Protein AF-A0AAD7UGQ1-F1 (afdb_monomer)

InterPro domains:
  IPR006800 Pellino family [PTHR12098] (245-719)
  IPR048334 Pellino, FHA domain [PF04710] (253-436)
  IPR048334 Pellino, FHA domain [PF04710] (485-557)
  IPR048335 Pellino, RING domain [PF20723] (580-719)

Structure (mmCIF, N/CA/C/O backbone):
data_AF-A0AAD7UGQ1-F1
#
_entry.id   AF-A0AAD7UGQ1-F1
#
loop_
_atom_site.group_PDB
_atom_site.id
_atom_site.type_symbol
_atom_site.label_atom_id
_atom_site.label_alt_id
_atom_site.label_comp_id
_atom_site.label_asym_id
_atom_site.label_entity_id
_atom_site.label_seq_id
_atom_site.pdbx_PDB_ins_code
_atom_site.Cartn_x
_atom_site.Cartn_y
_atom_site.Cartn_z
_atom_site.occupancy
_atom_site.B_iso_or_equiv
_atom_site.auth_seq_id
_atom_site.auth_comp_id
_atom_site.auth_asym_id
_atom_site.auth_atom_id
_atom_site.pdbx_PDB_model_num
ATOM 1 N N . MET A 1 1 ? 33.524 37.705 -40.315 1.00 31.62 1 MET A N 1
ATOM 2 C CA . MET A 1 1 ? 32.286 38.482 -40.544 1.00 31.62 1 MET A CA 1
ATOM 3 C C . MET A 1 1 ? 31.140 37.651 -39.980 1.00 31.62 1 MET A C 1
ATOM 5 O O . MET A 1 1 ? 30.907 36.580 -40.509 1.00 31.62 1 MET A O 1
ATOM 9 N N . LEU A 1 2 ? 30.506 37.946 -38.841 1.00 26.31 2 LEU A N 1
ATOM 10 C CA . LEU A 1 2 ? 30.422 39.183 -38.048 1.00 26.31 2 LEU A CA 1
ATOM 11 C C . LEU A 1 2 ? 29.867 40.400 -38.807 1.00 26.31 2 LEU A C 1
ATOM 13 O O . LEU A 1 2 ? 30.430 40.794 -39.820 1.00 26.31 2 LEU A O 1
ATOM 17 N N . GLN A 1 3 ? 28.822 40.997 -38.219 1.00 28.53 3 GLN A N 1
ATOM 18 C CA . GLN A 1 3 ? 28.125 42.238 -38.595 1.00 28.53 3 GLN A CA 1
ATOM 19 C C . GLN A 1 3 ? 27.443 42.290 -39.979 1.00 28.53 3 GLN A C 1
ATOM 21 O O . GLN A 1 3 ? 28.033 42.763 -40.946 1.00 28.53 3 GLN A O 1
ATOM 26 N N . ARG A 1 4 ? 26.135 41.976 -40.018 1.00 29.42 4 ARG A N 1
ATOM 27 C CA . ARG A 1 4 ? 25.025 42.931 -40.300 1.00 29.42 4 ARG A CA 1
ATOM 28 C C . ARG A 1 4 ? 23.744 42.196 -40.723 1.00 29.42 4 ARG A C 1
ATOM 30 O O . ARG A 1 4 ? 23.648 41.730 -41.848 1.00 29.42 4 ARG A O 1
ATOM 37 N N . LEU A 1 5 ? 22.726 42.218 -39.865 1.00 29.31 5 LEU A N 1
ATOM 38 C CA . LEU A 1 5 ? 21.318 42.158 -40.275 1.00 29.31 5 LEU A CA 1
ATOM 39 C C . LEU A 1 5 ? 20.501 42.913 -39.222 1.00 29.31 5 LEU A C 1
ATOM 41 O O . LEU A 1 5 ? 20.319 42.433 -38.107 1.00 29.31 5 LEU A O 1
ATOM 45 N N . ALA A 1 6 ? 20.108 44.147 -39.539 1.00 29.52 6 ALA A N 1
ATOM 46 C CA . ALA A 1 6 ? 19.382 45.011 -38.617 1.00 29.52 6 ALA A CA 1
ATOM 47 C C . ALA A 1 6 ? 18.528 46.044 -39.367 1.00 29.52 6 ALA A C 1
ATOM 49 O O . ALA A 1 6 ? 19.073 46.868 -40.097 1.00 29.52 6 ALA A O 1
ATOM 50 N N . ARG A 1 7 ? 17.230 46.050 -39.030 1.00 30.94 7 ARG A N 1
ATOM 51 C CA . ARG A 1 7 ? 16.209 47.092 -39.271 1.00 30.94 7 ARG A CA 1
ATOM 52 C C . ARG A 1 7 ? 15.702 47.308 -40.705 1.00 30.94 7 ARG A C 1
ATOM 54 O O . ARG A 1 7 ? 16.472 47.344 -41.657 1.00 30.94 7 ARG A O 1
ATOM 61 N N . ASN A 1 8 ? 14.396 47.618 -40.724 1.00 28.33 8 ASN A N 1
ATOM 62 C CA . ASN A 1 8 ? 13.500 48.121 -41.781 1.00 28.33 8 ASN A CA 1
ATOM 63 C C . ASN A 1 8 ? 12.583 47.021 -42.347 1.00 28.33 8 ASN A C 1
ATOM 65 O O . ASN A 1 8 ? 13.095 46.028 -42.843 1.00 28.33 8 ASN A O 1
ATOM 69 N N . LEU A 1 9 ? 11.244 47.096 -42.316 1.00 27.09 9 LEU A N 1
ATOM 70 C CA . LEU A 1 9 ? 10.223 48.084 -41.870 1.00 27.09 9 LEU A CA 1
ATOM 71 C C . LEU A 1 9 ? 8.993 47.262 -41.344 1.00 27.09 9 LEU A C 1
ATOM 73 O O . LEU A 1 9 ? 9.110 46.046 -41.256 1.00 27.09 9 LEU A O 1
ATOM 77 N N . THR A 1 10 ? 7.821 47.752 -40.910 1.00 29.91 10 THR A N 1
ATOM 78 C CA . THR A 1 10 ? 7.093 49.035 -41.066 1.00 29.91 10 THR A CA 1
ATOM 79 C C . THR A 1 10 ? 6.195 49.277 -39.829 1.00 29.91 10 THR A C 1
ATOM 81 O O . THR A 1 10 ? 6.130 48.433 -38.941 1.00 29.91 10 THR A O 1
ATOM 84 N N . SER A 1 11 ? 5.498 50.415 -39.750 1.00 28.53 11 SER A N 1
ATOM 85 C CA . SER A 1 11 ? 4.556 50.763 -38.668 1.00 28.53 11 SER A CA 1
ATOM 86 C C . SER A 1 11 ? 3.082 50.725 -39.112 1.00 28.53 11 SER A C 1
ATOM 88 O O . SER A 1 11 ? 2.820 50.706 -40.312 1.00 28.53 11 SER A O 1
ATOM 90 N N . ARG A 1 12 ? 2.161 50.861 -38.131 1.00 29.02 12 ARG A N 1
ATOM 91 C CA . ARG A 1 12 ? 0.685 51.038 -38.246 1.00 29.02 12 ARG A CA 1
ATOM 92 C C . ARG A 1 12 ? -0.116 49.757 -38.538 1.00 29.02 12 ARG A C 1
ATOM 94 O O . ARG A 1 12 ? 0.384 48.894 -39.241 1.00 29.02 12 ARG A O 1
ATOM 101 N N . HIS A 1 13 ? -1.390 49.629 -38.148 1.00 29.88 13 HIS A N 1
ATOM 102 C CA . HIS A 1 13 ? -2.176 50.022 -36.947 1.00 29.88 13 HIS A CA 1
ATOM 103 C C . HIS A 1 13 ? -3.575 49.356 -37.102 1.00 29.88 13 HIS A C 1
ATOM 105 O O . HIS A 1 13 ? -3.842 48.820 -38.175 1.00 29.88 13 HIS A O 1
ATOM 111 N N . SER A 1 14 ? -4.465 49.475 -36.102 1.00 29.89 14 SER A N 1
ATOM 112 C CA . SER A 1 14 ? -5.902 49.078 -36.102 1.00 29.89 14 SER A CA 1
ATOM 113 C C . SER A 1 14 ? -6.236 47.577 -36.264 1.00 29.89 14 SER A C 1
ATOM 115 O O . SER A 1 14 ? -5.576 46.882 -37.024 1.00 29.89 14 SER A O 1
ATOM 117 N N . ASP A 1 15 ? -7.261 47.011 -35.609 1.00 29.42 15 ASP A N 1
ATOM 118 C CA . ASP A 1 15 ? -8.051 47.456 -34.437 1.00 29.42 15 ASP A CA 1
ATOM 119 C C . ASP A 1 15 ? -8.771 46.252 -33.778 1.00 29.42 15 ASP A C 1
ATOM 121 O O . ASP A 1 15 ? -9.075 45.278 -34.462 1.00 29.42 15 ASP A O 1
ATOM 125 N N . GLY A 1 16 ? -9.103 46.361 -32.480 1.00 28.14 16 GLY A N 1
ATOM 126 C CA . GLY A 1 16 ? -10.019 45.456 -31.749 1.00 28.14 16 GLY A CA 1
ATOM 127 C C . GLY A 1 16 ? -9.474 44.059 -31.374 1.00 28.14 16 GLY A C 1
ATOM 128 O O . GLY A 1 16 ? -8.596 43.524 -32.037 1.00 28.14 16 GLY A O 1
ATOM 129 N N . GLU A 1 17 ? -9.910 43.392 -30.298 1.00 29.61 17 GLU A N 1
ATOM 130 C CA . GLU A 1 17 ? -10.748 43.798 -29.151 1.00 29.61 17 GLU A CA 1
ATOM 131 C C . GLU A 1 17 ? -10.260 43.110 -27.847 1.00 29.61 17 GLU A C 1
ATOM 133 O O . GLU A 1 17 ? -9.228 42.439 -27.826 1.00 29.61 17 GLU A O 1
ATOM 138 N N . ARG A 1 18 ? -10.938 43.350 -26.714 1.00 28.58 18 ARG A N 1
ATOM 139 C CA . ARG A 1 18 ? -10.451 43.023 -25.360 1.00 28.58 18 ARG A CA 1
ATOM 140 C C . ARG A 1 18 ? -10.797 41.606 -24.883 1.00 28.58 18 ARG A C 1
ATOM 142 O O . ARG A 1 18 ? -11.960 41.225 -24.872 1.00 28.58 18 ARG A O 1
ATOM 149 N N . ALA A 1 19 ? -9.822 40.952 -24.250 1.00 29.34 19 ALA A N 1
ATOM 150 C CA . ALA A 1 19 ? -10.039 40.014 -23.144 1.00 29.34 19 ALA A CA 1
ATOM 151 C C . ALA A 1 19 ? -9.026 40.327 -22.024 1.00 29.34 19 ALA A C 1
ATOM 153 O O . ALA A 1 19 ? -7.883 40.685 -22.307 1.00 29.34 19 ALA A O 1
ATOM 154 N N . SER A 1 20 ? -9.447 40.275 -20.757 1.00 31.73 20 SER A N 1
ATOM 155 C CA . SER A 1 20 ? -8.678 40.803 -19.616 1.00 31.73 20 SER A CA 1
ATOM 156 C C . SER A 1 20 ? -7.930 39.725 -18.831 1.00 31.73 20 SER A C 1
ATOM 158 O O . SER A 1 20 ? -8.535 38.745 -18.402 1.00 31.73 20 SER A O 1
ATOM 160 N N . SER A 1 21 ? -6.641 39.953 -18.571 1.00 28.77 21 SER A N 1
ATOM 161 C CA . SER A 1 21 ? -5.791 39.115 -17.720 1.00 28.77 21 SER A CA 1
ATOM 162 C C . SER A 1 21 ? -5.555 39.730 -16.337 1.00 28.77 21 SER A C 1
ATOM 164 O O . SER A 1 21 ? -5.293 40.929 -16.213 1.00 28.77 21 SER A O 1
ATOM 166 N N . GLU A 1 22 ? -5.560 38.890 -15.301 1.00 30.06 22 GLU A N 1
ATOM 167 C CA . GLU A 1 22 ? -4.935 39.205 -14.011 1.00 30.06 22 GLU A CA 1
ATOM 168 C C . GLU A 1 22 ? -3.583 38.492 -13.856 1.00 30.06 22 GLU A C 1
ATOM 170 O O . GLU A 1 22 ? -3.168 37.704 -14.708 1.00 30.06 22 GLU A O 1
ATOM 175 N N . ARG A 1 23 ? -2.820 38.888 -12.832 1.00 29.62 23 ARG A N 1
ATOM 176 C CA . ARG A 1 23 ? -1.352 38.824 -12.838 1.00 29.62 23 ARG A CA 1
ATOM 177 C C . ARG A 1 23 ? -0.806 37.830 -11.819 1.00 29.62 23 ARG A C 1
ATOM 179 O O . ARG A 1 23 ? -1.291 37.762 -10.696 1.00 29.62 23 ARG A O 1
ATOM 186 N N . VAL A 1 24 ? 0.306 37.190 -12.172 1.00 29.14 24 VAL A N 1
ATOM 187 C CA . VAL A 1 24 ? 1.270 36.637 -11.208 1.00 29.14 24 VAL A CA 1
ATOM 188 C C . VAL A 1 24 ? 2.464 37.594 -11.144 1.00 29.14 24 VAL A C 1
ATOM 190 O O . VAL A 1 24 ? 2.830 38.185 -12.161 1.00 29.14 24 VAL A O 1
ATOM 193 N N . ALA A 1 25 ? 3.047 37.779 -9.960 1.00 27.84 25 ALA A N 1
ATOM 194 C CA . ALA A 1 25 ? 4.186 38.666 -9.736 1.00 27.84 25 ALA A CA 1
ATOM 195 C C . ALA A 1 25 ? 5.275 37.963 -8.912 1.00 27.84 25 ALA A C 1
ATOM 197 O O . ALA A 1 25 ? 4.972 37.310 -7.915 1.00 27.84 25 ALA A O 1
ATOM 198 N N . GLU A 1 26 ? 6.536 38.140 -9.309 1.00 30.84 26 GLU A N 1
ATOM 199 C CA . GLU A 1 26 ? 7.714 37.670 -8.570 1.00 30.84 26 GLU A CA 1
ATOM 200 C C . GLU A 1 26 ? 8.382 38.836 -7.813 1.00 30.84 26 GLU A C 1
ATOM 202 O O . GLU A 1 26 ? 8.527 39.924 -8.383 1.00 30.84 26 GLU A O 1
ATOM 207 N N . PRO A 1 27 ? 8.817 38.651 -6.552 1.00 37.81 27 PRO A N 1
ATOM 208 C CA . PRO A 1 27 ? 9.526 39.682 -5.803 1.00 37.81 27 PRO A CA 1
ATOM 209 C C . PRO A 1 27 ? 11.053 39.625 -5.999 1.00 37.81 27 PRO A C 1
ATOM 211 O O . PRO A 1 27 ? 11.722 38.647 -5.678 1.00 37.81 27 PRO A O 1
ATOM 214 N N . SER A 1 28 ? 11.581 40.754 -6.471 1.00 28.89 28 SER A N 1
ATOM 215 C CA . SER A 1 28 ? 12.994 41.147 -6.557 1.00 28.89 28 SER A CA 1
ATOM 216 C C . SER A 1 28 ? 13.907 40.668 -5.415 1.00 28.89 28 SER A C 1
ATOM 218 O O . SER A 1 28 ? 13.567 40.778 -4.238 1.00 28.89 28 SER A O 1
ATOM 220 N N . ALA A 1 29 ? 15.154 40.325 -5.758 1.00 31.05 29 ALA A N 1
ATOM 221 C CA . ALA A 1 29 ? 16.265 40.330 -4.804 1.00 31.05 29 ALA A CA 1
ATOM 222 C C . ALA A 1 29 ? 16.570 41.761 -4.303 1.00 31.05 29 ALA A C 1
ATOM 224 O O . ALA A 1 29 ? 16.281 42.742 -4.995 1.00 31.05 29 ALA A O 1
ATOM 225 N N . ALA A 1 30 ? 17.195 41.883 -3.128 1.00 30.80 30 ALA A N 1
ATOM 226 C CA . ALA A 1 30 ? 17.599 43.159 -2.532 1.00 30.80 30 ALA A CA 1
ATOM 227 C C . ALA A 1 30 ? 19.077 43.141 -2.101 1.00 30.80 30 ALA A C 1
ATOM 229 O O . ALA A 1 30 ? 19.616 42.107 -1.710 1.00 30.80 30 ALA A O 1
ATOM 230 N N . GLN A 1 31 ? 19.734 44.298 -2.189 1.00 28.89 31 GLN A N 1
ATOM 231 C CA . GLN A 1 31 ? 21.149 44.487 -1.851 1.00 28.89 31 GLN A CA 1
ATOM 232 C C . GLN A 1 31 ? 21.330 44.800 -0.356 1.00 28.89 31 GLN A C 1
ATOM 234 O O . GLN A 1 31 ? 20.479 45.453 0.246 1.00 28.89 31 GLN A O 1
ATOM 239 N N . ALA A 1 32 ? 22.472 44.417 0.224 1.00 30.06 32 ALA A N 1
ATOM 240 C CA . ALA A 1 32 ? 22.873 44.799 1.581 1.00 30.06 32 ALA A CA 1
ATOM 241 C C . ALA A 1 32 ? 24.243 45.505 1.572 1.00 30.06 32 ALA A C 1
ATOM 243 O O . ALA A 1 32 ? 25.144 45.128 0.824 1.00 30.06 32 ALA A O 1
ATOM 244 N N . SER A 1 33 ? 24.381 46.554 2.389 1.00 28.69 33 SER A N 1
ATOM 245 C CA . SER A 1 33 ? 25.529 47.472 2.376 1.00 28.69 33 SER A CA 1
ATOM 246 C C . SER A 1 33 ? 26.682 47.020 3.274 1.00 28.69 33 SER A C 1
ATOM 248 O O . SER A 1 33 ? 26.480 46.491 4.364 1.00 28.69 33 SER A O 1
ATOM 250 N N . SER A 1 34 ? 27.905 47.358 2.869 1.00 29.86 34 SER A N 1
ATOM 251 C CA . SER A 1 34 ? 29.115 47.233 3.683 1.00 29.86 34 SER A CA 1
ATOM 252 C C . SER A 1 34 ? 29.111 48.135 4.925 1.00 29.86 34 SER A C 1
ATOM 254 O O . SER A 1 34 ? 28.834 49.331 4.815 1.00 29.86 34 SER A O 1
ATOM 256 N N . ARG A 1 35 ? 29.593 47.600 6.050 1.00 30.64 35 ARG A N 1
ATOM 257 C CA . ARG A 1 35 ? 30.444 48.284 7.043 1.00 30.64 35 ARG A CA 1
ATOM 258 C C . ARG A 1 35 ? 31.410 47.242 7.611 1.00 30.64 35 ARG A C 1
ATOM 260 O O . ARG A 1 35 ? 31.021 46.092 7.774 1.00 30.64 35 ARG A O 1
ATOM 267 N N . GLY A 1 36 ? 32.658 47.626 7.862 1.00 25.86 36 GLY A N 1
ATOM 268 C CA . GLY A 1 36 ? 33.699 46.709 8.332 1.00 25.86 36 GLY A CA 1
ATOM 269 C C . GLY A 1 36 ? 34.427 47.238 9.561 1.00 25.86 36 GLY A C 1
ATOM 270 O O . GLY A 1 36 ? 34.498 48.450 9.765 1.00 25.86 36 GLY A O 1
ATOM 271 N N . THR A 1 37 ? 35.006 46.317 10.329 1.00 27.78 37 THR A N 1
ATOM 272 C CA . THR A 1 37 ? 35.920 46.605 11.441 1.00 27.78 37 THR A CA 1
ATOM 273 C C . THR A 1 37 ? 37.096 45.634 11.355 1.00 27.78 37 THR A C 1
ATOM 275 O O . THR A 1 37 ? 36.908 44.456 11.056 1.00 27.78 37 THR A O 1
ATOM 278 N N . THR A 1 38 ? 38.315 46.126 11.564 1.00 26.55 38 THR A N 1
ATOM 279 C CA . THR A 1 38 ? 39.552 45.409 11.214 1.00 26.55 38 THR A CA 1
ATOM 280 C C . THR A 1 38 ? 40.205 44.752 12.427 1.00 26.55 38 THR A C 1
ATOM 282 O O . THR A 1 38 ? 40.468 45.433 13.416 1.00 26.55 38 THR A O 1
ATOM 285 N N . THR A 1 39 ? 40.605 43.481 12.329 1.00 27.47 39 THR A N 1
ATOM 286 C CA . THR A 1 39 ? 41.704 42.932 13.150 1.00 27.47 39 THR A CA 1
ATOM 287 C C . THR A 1 39 ? 42.435 41.815 12.392 1.00 27.47 39 THR A C 1
ATOM 289 O O . THR A 1 39 ? 41.815 40.909 11.845 1.00 27.47 39 THR A O 1
ATOM 292 N N . THR A 1 40 ? 43.762 41.913 12.317 1.00 26.33 40 THR A N 1
ATOM 293 C CA . THR A 1 40 ? 44.701 40.891 11.806 1.00 26.33 40 THR A CA 1
ATOM 294 C C . THR A 1 40 ? 45.097 39.937 12.963 1.00 26.33 40 THR A C 1
ATOM 296 O O . THR A 1 40 ? 44.815 40.249 14.111 1.00 26.33 40 THR A O 1
ATOM 299 N N . LEU A 1 41 ? 45.687 38.742 12.807 1.00 25.22 41 LEU A N 1
ATOM 300 C CA . LEU A 1 41 ? 46.826 38.323 11.979 1.00 25.22 41 LEU A CA 1
ATOM 301 C C . LEU A 1 41 ? 46.797 36.807 11.630 1.00 25.22 41 LEU A C 1
ATOM 303 O O . LEU A 1 41 ? 46.439 35.980 12.454 1.00 25.22 41 LEU A O 1
ATOM 307 N N . THR A 1 42 ? 47.252 36.482 10.409 1.00 27.11 42 THR A N 1
ATOM 308 C CA . THR A 1 42 ? 48.284 35.483 9.984 1.00 27.11 42 THR A CA 1
ATOM 309 C C . THR A 1 42 ? 48.739 34.344 10.946 1.00 27.11 42 THR A C 1
ATOM 311 O O . THR A 1 42 ? 48.867 34.593 12.134 1.00 27.11 42 THR A O 1
ATOM 314 N N . ARG A 1 43 ? 49.222 33.151 10.522 1.00 28.12 43 ARG A N 1
ATOM 315 C CA . ARG A 1 43 ? 49.717 32.661 9.200 1.00 28.12 43 ARG A CA 1
ATOM 316 C C . ARG A 1 43 ? 49.991 31.128 9.206 1.00 28.12 43 ARG A C 1
ATOM 318 O O . ARG A 1 43 ? 50.511 30.662 10.207 1.00 28.12 43 ARG A O 1
ATOM 325 N N . ARG A 1 44 ? 49.907 30.464 8.028 1.00 26.92 44 ARG A N 1
ATOM 326 C CA . ARG A 1 44 ? 50.571 29.174 7.627 1.00 26.92 44 ARG A CA 1
ATOM 327 C C . ARG A 1 44 ? 50.253 27.901 8.462 1.00 26.92 44 ARG A C 1
ATOM 329 O O . ARG A 1 44 ? 49.858 27.996 9.607 1.00 26.92 44 ARG A O 1
ATOM 336 N N . GLY A 1 45 ? 50.421 26.678 7.940 1.00 26.25 45 GLY A N 1
ATOM 337 C CA . GLY A 1 45 ? 50.691 26.257 6.552 1.00 26.25 45 GLY A CA 1
ATOM 338 C C . GLY A 1 45 ? 51.484 24.938 6.426 1.00 26.25 45 GLY A C 1
ATOM 339 O O . GLY A 1 45 ? 52.324 24.655 7.267 1.00 26.25 45 GLY A O 1
ATOM 340 N N . GLU A 1 46 ? 51.255 24.213 5.322 1.00 28.70 46 GLU A N 1
ATOM 341 C CA . GLU A 1 46 ? 52.113 23.150 4.740 1.00 28.70 46 GLU A CA 1
ATOM 342 C C . GLU A 1 46 ? 52.162 21.751 5.408 1.00 28.70 46 GLU A C 1
ATOM 344 O O . GLU A 1 46 ? 53.069 21.390 6.148 1.00 28.70 46 GLU A O 1
ATOM 349 N N . SER A 1 47 ? 51.202 20.915 4.996 1.00 29.92 47 SER A N 1
ATOM 350 C CA . SER A 1 47 ? 51.406 19.619 4.314 1.00 29.92 47 SER A CA 1
ATOM 351 C C . SER A 1 47 ? 52.612 18.717 4.646 1.00 29.92 47 SER A C 1
ATOM 353 O O . SER A 1 47 ? 53.757 19.050 4.341 1.00 29.92 47 SER A O 1
ATOM 355 N N . LYS A 1 48 ? 52.329 17.437 4.945 1.00 28.67 48 LYS A N 1
ATOM 356 C CA . LYS A 1 48 ? 53.129 16.302 4.433 1.00 28.67 48 LYS A CA 1
ATOM 357 C C . LYS A 1 48 ? 52.306 15.018 4.301 1.00 28.67 48 LYS A C 1
ATOM 359 O O . LYS A 1 48 ? 51.455 14.728 5.130 1.00 28.67 48 LYS A O 1
ATOM 364 N N . SER A 1 49 ? 52.557 14.267 3.230 1.00 29.17 49 SER A N 1
ATOM 365 C CA . SER A 1 49 ? 51.947 12.956 2.968 1.00 29.17 49 SER A CA 1
ATOM 366 C C . SER A 1 49 ? 52.837 11.829 3.481 1.00 29.17 49 SER A C 1
ATOM 368 O O . SER A 1 49 ? 54.055 11.923 3.336 1.00 29.17 49 SER A O 1
ATOM 370 N N . GLN A 1 50 ? 52.246 10.705 3.890 1.00 26.66 50 GLN A N 1
ATOM 371 C CA . GLN A 1 50 ? 52.850 9.403 3.601 1.00 26.66 50 GLN A CA 1
ATOM 372 C C . GLN A 1 50 ? 51.794 8.299 3.464 1.00 26.66 50 GLN A C 1
ATOM 374 O O . GLN A 1 50 ? 50.683 8.408 3.974 1.00 26.66 50 GLN A O 1
ATOM 379 N N . ARG A 1 51 ? 52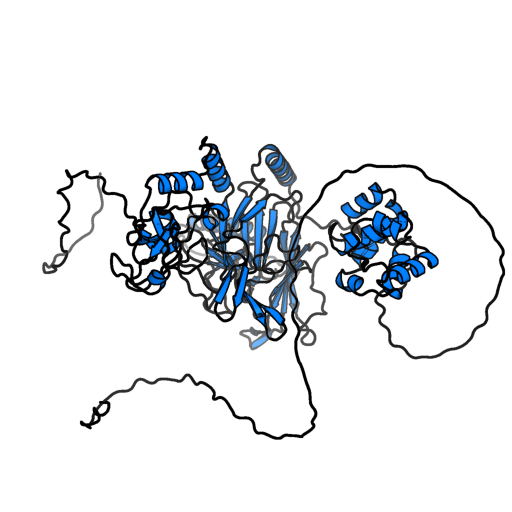.140 7.268 2.689 1.00 27.38 51 ARG A N 1
ATOM 380 C CA . ARG A 1 51 ? 51.275 6.163 2.259 1.00 27.38 51 ARG A CA 1
ATOM 381 C C . ARG A 1 51 ? 52.121 4.894 2.299 1.00 27.38 51 ARG A C 1
ATOM 383 O O . ARG A 1 51 ? 53.127 4.836 1.598 1.00 27.38 51 ARG A O 1
ATOM 390 N N . VAL A 1 52 ? 51.728 3.908 3.100 1.00 25.53 52 VAL A N 1
ATOM 391 C CA . VAL A 1 52 ? 52.373 2.584 3.188 1.00 25.53 52 VAL A CA 1
ATOM 392 C C . VAL A 1 52 ? 51.289 1.509 3.050 1.00 25.53 52 VAL A C 1
ATOM 394 O O . VAL A 1 52 ? 50.111 1.790 3.268 1.00 25.53 52 VAL A O 1
ATOM 397 N N . VAL A 1 53 ? 51.660 0.335 2.535 1.00 25.64 53 VAL A N 1
ATOM 398 C CA . VAL A 1 53 ? 50.762 -0.574 1.809 1.00 25.64 53 VAL A CA 1
ATOM 399 C C . VAL A 1 53 ? 51.125 -2.036 2.101 1.00 25.64 53 VAL A C 1
ATOM 401 O O . VAL A 1 53 ? 52.223 -2.446 1.740 1.00 25.64 53 VAL A O 1
ATOM 404 N N . LEU A 1 54 ? 50.160 -2.810 2.633 1.00 26.55 54 LEU A N 1
ATOM 405 C CA . LEU A 1 54 ? 50.165 -4.288 2.776 1.00 26.55 54 LEU A CA 1
ATOM 406 C C . LEU A 1 54 ? 51.290 -4.837 3.716 1.00 26.55 54 LEU A C 1
ATOM 408 O O . LEU A 1 54 ? 52.153 -4.081 4.139 1.00 26.55 54 LEU A O 1
ATOM 412 N N . SER A 1 55 ? 51.316 -6.098 4.181 1.00 26.11 55 SER A N 1
ATOM 413 C CA . SER A 1 55 ? 50.668 -7.334 3.699 1.00 26.11 55 SER A CA 1
ATOM 414 C C . SER A 1 55 ? 50.580 -8.471 4.751 1.00 26.11 55 SER A C 1
ATOM 416 O O . SER A 1 55 ? 51.565 -8.727 5.430 1.00 26.11 55 SER A O 1
ATOM 418 N N . SER A 1 56 ? 49.470 -9.230 4.735 1.00 27.77 56 SER A N 1
ATOM 419 C CA . SER A 1 56 ? 49.338 -10.707 4.911 1.00 27.77 56 SER A CA 1
ATOM 420 C C . SER A 1 56 ? 49.999 -11.528 6.054 1.00 27.77 56 SER A C 1
ATOM 422 O O . SER A 1 56 ? 51.171 -11.375 6.369 1.00 27.77 56 SER A O 1
ATOM 424 N N . SER A 1 57 ? 49.287 -12.611 6.427 1.00 28.84 57 SER A N 1
ATOM 425 C CA . SER A 1 57 ? 49.683 -13.810 7.219 1.00 28.84 57 SER A CA 1
ATOM 426 C C . SER A 1 57 ? 49.786 -13.661 8.755 1.00 28.84 57 SER A C 1
ATOM 428 O O . SER A 1 57 ? 50.193 -12.617 9.242 1.00 28.84 57 SER A O 1
ATOM 430 N N . GLY A 1 58 ? 49.417 -14.667 9.569 1.00 25.11 58 GLY A N 1
ATOM 431 C CA . GLY A 1 58 ? 48.636 -15.879 9.249 1.00 25.11 58 GLY A CA 1
ATOM 432 C C . GLY A 1 58 ? 48.672 -16.994 10.318 1.00 25.11 58 GLY A C 1
ATOM 433 O O . GLY A 1 58 ? 49.735 -17.281 10.842 1.00 25.11 58 GLY A O 1
ATOM 434 N N . VAL A 1 59 ? 47.522 -17.665 10.527 1.00 26.02 59 VAL A N 1
ATOM 435 C CA . VAL A 1 59 ? 47.320 -19.018 11.124 1.00 26.02 59 VAL A CA 1
ATOM 436 C C . VAL A 1 59 ? 47.824 -19.283 12.566 1.00 26.02 59 VAL A C 1
ATOM 438 O O . VAL A 1 59 ? 49.027 -19.337 12.774 1.00 26.02 59 VAL A O 1
ATOM 441 N N . ALA A 1 60 ? 46.915 -19.618 13.511 1.00 25.56 60 ALA A N 1
ATOM 442 C CA . ALA A 1 60 ? 46.925 -20.885 14.301 1.00 25.56 60 ALA A CA 1
ATOM 443 C C . ALA A 1 60 ? 45.994 -20.919 15.557 1.00 25.56 60 ALA A C 1
ATOM 445 O O . ALA A 1 60 ? 46.092 -20.082 16.443 1.00 25.56 60 ALA A O 1
ATOM 446 N N . SER A 1 61 ? 45.142 -21.956 15.621 1.00 26.64 61 SER A N 1
ATOM 447 C CA . SER A 1 61 ? 44.707 -22.780 16.787 1.00 26.64 61 SER A CA 1
ATOM 448 C C . SER A 1 61 ? 44.432 -22.221 18.215 1.00 26.64 61 SER A C 1
ATOM 450 O O . SER A 1 61 ? 45.335 -21.777 18.917 1.00 26.64 61 SER A O 1
ATOM 452 N N . ARG A 1 62 ? 43.209 -22.518 18.707 1.00 30.27 62 ARG A N 1
ATOM 453 C CA . ARG A 1 62 ? 42.808 -22.854 20.113 1.00 30.27 62 ARG A CA 1
ATOM 454 C C . ARG A 1 62 ? 43.657 -24.033 20.688 1.00 30.27 62 ARG A C 1
ATOM 456 O O . ARG A 1 62 ? 44.208 -24.748 19.848 1.00 30.27 62 ARG A O 1
ATOM 463 N N . PRO A 1 63 ? 43.751 -24.327 22.020 1.00 39.09 63 PRO A N 1
ATOM 464 C CA . PRO A 1 63 ? 42.606 -24.499 22.939 1.00 39.09 63 PRO A CA 1
ATOM 465 C C . PRO A 1 63 ? 42.838 -24.111 24.432 1.00 39.09 63 PRO A C 1
ATOM 467 O O . PRO A 1 63 ? 43.468 -23.102 24.720 1.00 39.09 63 PRO A O 1
ATOM 470 N N . GLU A 1 64 ? 42.203 -24.843 25.359 1.00 27.77 64 GLU A N 1
ATOM 471 C CA . GLU A 1 64 ? 41.603 -24.372 26.621 1.00 27.77 64 GLU A CA 1
ATOM 472 C C . GLU A 1 64 ? 42.369 -24.717 27.923 1.00 27.77 64 GLU A C 1
ATOM 474 O O . GLU A 1 64 ? 43.193 -25.624 27.951 1.00 27.77 64 GLU A O 1
ATOM 479 N N . ALA A 1 65 ? 41.935 -24.057 29.012 1.00 25.91 65 ALA A N 1
ATOM 480 C CA . ALA A 1 65 ? 41.854 -24.524 30.412 1.00 25.91 65 ALA A CA 1
ATOM 481 C C . ALA A 1 65 ? 43.123 -24.813 31.256 1.00 25.91 65 ALA A C 1
ATOM 483 O O . ALA A 1 65 ? 43.898 -25.713 30.953 1.00 25.91 65 ALA A O 1
ATOM 484 N N . ALA A 1 66 ? 43.189 -24.187 32.450 1.00 24.77 66 ALA A N 1
ATOM 485 C CA . ALA A 1 66 ? 43.422 -24.868 33.743 1.00 24.77 66 ALA A CA 1
ATOM 486 C C . ALA A 1 66 ? 43.178 -23.956 34.981 1.00 24.77 66 ALA A C 1
ATOM 488 O O . ALA A 1 66 ? 43.200 -22.735 34.880 1.00 24.77 66 ALA A O 1
ATOM 489 N N . ALA A 1 67 ? 42.964 -24.604 36.138 1.00 24.64 67 ALA A N 1
ATOM 490 C CA . ALA A 1 67 ? 42.824 -24.113 37.527 1.00 24.64 67 ALA A CA 1
ATOM 491 C C . ALA A 1 67 ? 43.660 -22.864 37.932 1.00 24.64 67 ALA A C 1
ATOM 493 O O . ALA A 1 67 ? 44.788 -22.711 37.480 1.00 24.64 67 ALA A O 1
ATOM 494 N N . ALA A 1 68 ? 43.199 -21.921 38.770 1.00 26.27 68 ALA A N 1
ATOM 495 C CA . ALA A 1 68 ? 42.507 -21.976 40.081 1.00 26.27 68 ALA A CA 1
ATOM 496 C C . ALA A 1 68 ? 43.427 -22.188 41.318 1.00 26.27 68 ALA A C 1
ATOM 498 O O . ALA A 1 68 ? 43.720 -23.317 41.704 1.00 26.27 68 ALA A O 1
ATOM 499 N N . ALA A 1 69 ? 43.824 -21.072 41.955 1.00 24.31 69 ALA A N 1
ATOM 500 C CA . ALA A 1 69 ? 44.396 -20.892 43.308 1.00 24.31 69 ALA A CA 1
ATOM 501 C C . ALA A 1 69 ? 44.506 -19.359 43.570 1.00 24.31 69 ALA A C 1
ATOM 503 O O . ALA A 1 69 ? 44.604 -18.617 42.599 1.00 24.31 69 ALA A O 1
ATOM 504 N N . ALA A 1 70 ? 44.506 -18.775 44.777 1.00 26.39 70 ALA A N 1
ATOM 505 C CA . ALA A 1 70 ? 44.381 -19.268 46.158 1.00 26.39 70 ALA A CA 1
ATOM 506 C C . ALA A 1 70 ? 43.551 -18.259 47.011 1.00 26.39 70 ALA A C 1
ATOM 508 O O . ALA A 1 70 ? 43.021 -17.294 46.470 1.00 26.39 70 ALA A O 1
ATOM 509 N N . ALA A 1 71 ? 43.423 -18.470 48.329 1.00 25.20 71 ALA A N 1
ATOM 510 C CA . ALA A 1 71 ? 42.560 -17.681 49.233 1.00 25.20 71 ALA A CA 1
ATOM 511 C C . ALA A 1 71 ? 43.313 -17.064 50.440 1.00 25.20 71 ALA A C 1
ATOM 513 O O . ALA A 1 71 ? 44.481 -17.395 50.648 1.00 25.20 71 ALA A O 1
ATOM 514 N N . LYS A 1 72 ? 42.574 -16.311 51.290 1.00 25.83 72 LYS A N 1
ATOM 515 C CA . LYS A 1 72 ? 42.973 -15.585 52.537 1.00 25.83 72 LYS A CA 1
ATOM 516 C C . LYS A 1 72 ? 43.547 -14.177 52.286 1.00 25.83 72 LYS A C 1
ATOM 518 O O . LYS A 1 72 ? 44.002 -13.913 51.182 1.00 25.83 72 LYS A O 1
ATOM 523 N N . GLU A 1 73 ? 43.505 -13.214 53.216 1.00 26.19 73 GLU A N 1
ATOM 524 C CA . GLU A 1 73 ? 43.150 -13.163 54.663 1.00 26.19 73 GLU A CA 1
ATOM 525 C C . GLU A 1 73 ? 42.227 -11.922 54.893 1.00 26.19 73 GLU A C 1
ATOM 527 O O . GLU A 1 73 ? 42.386 -10.927 54.198 1.00 26.19 73 GLU A O 1
ATOM 532 N N . ALA A 1 74 ? 41.091 -11.974 55.608 1.00 26.28 74 ALA A N 1
ATOM 533 C CA . ALA A 1 74 ? 40.863 -11.970 57.070 1.00 26.28 74 ALA A CA 1
ATOM 534 C C . ALA A 1 74 ? 40.837 -10.574 57.766 1.00 26.28 74 ALA A C 1
ATOM 536 O O . ALA A 1 74 ? 41.827 -9.861 57.713 1.00 26.28 74 ALA A O 1
ATOM 537 N N . THR A 1 75 ? 39.734 -10.294 58.500 1.00 28.12 75 THR A N 1
ATOM 538 C CA . THR A 1 75 ? 39.596 -9.527 59.788 1.00 28.12 75 THR A CA 1
ATOM 539 C C . THR A 1 75 ? 40.173 -8.097 59.937 1.00 28.12 75 THR A C 1
ATOM 541 O O . THR A 1 75 ? 41.302 -7.854 59.542 1.00 28.12 75 THR A O 1
ATOM 544 N N . SER A 1 76 ? 39.540 -7.115 60.609 1.00 26.02 76 SER A N 1
ATOM 545 C CA . SER A 1 76 ? 38.263 -6.983 61.377 1.00 26.02 76 SER A CA 1
ATOM 546 C C . SER A 1 76 ? 37.950 -5.446 61.563 1.00 26.02 76 SER A C 1
ATOM 548 O O . SER A 1 76 ? 38.470 -4.674 60.765 1.00 26.02 76 SER A O 1
ATOM 550 N N . GLU A 1 77 ? 37.132 -4.838 62.455 1.00 27.03 77 GLU A N 1
ATOM 551 C CA . GLU A 1 77 ? 36.436 -5.260 63.694 1.00 27.03 77 GLU A CA 1
ATOM 552 C C . GLU A 1 77 ? 35.213 -4.370 64.118 1.00 27.03 77 GLU A C 1
ATOM 554 O O . GLU A 1 77 ? 34.179 -4.386 63.458 1.00 27.03 77 GLU A O 1
ATOM 559 N N . ALA A 1 78 ? 35.290 -3.662 65.259 1.00 25.27 78 ALA A N 1
ATOM 560 C CA . ALA A 1 78 ? 34.260 -2.882 65.980 1.00 25.27 78 ALA A CA 1
ATOM 561 C C . ALA A 1 78 ? 34.128 -1.410 65.490 1.00 25.27 78 ALA A C 1
ATOM 563 O O . ALA A 1 78 ? 35.098 -0.883 64.957 1.00 25.27 78 ALA A O 1
ATOM 564 N N . ARG A 1 79 ? 33.014 -0.644 65.581 1.00 24.12 79 ARG A N 1
ATOM 565 C CA . ARG A 1 79 ? 31.795 -0.548 66.450 1.00 24.12 79 ARG A CA 1
ATOM 566 C C . ARG A 1 79 ? 31.850 0.574 67.522 1.00 24.12 79 ARG A C 1
ATOM 568 O O . ARG A 1 79 ? 32.400 0.356 68.595 1.00 24.12 79 ARG A O 1
ATOM 575 N N . ALA A 1 80 ? 31.149 1.690 67.262 1.00 24.83 80 ALA A N 1
ATOM 576 C CA . ALA A 1 80 ? 30.532 2.680 68.187 1.00 24.83 80 ALA A CA 1
ATOM 577 C C . ALA A 1 80 ? 29.646 3.623 67.317 1.00 24.83 80 ALA A C 1
ATOM 579 O O . ALA A 1 80 ? 30.008 3.853 66.168 1.00 24.83 80 ALA A O 1
ATOM 580 N N . GLU A 1 81 ? 28.413 4.048 67.635 1.00 25.53 81 GLU A N 1
ATOM 581 C CA . GLU A 1 81 ? 27.888 4.824 68.787 1.00 25.53 81 GLU A CA 1
ATOM 582 C C . GLU A 1 81 ? 28.464 6.262 68.893 1.00 25.53 81 GLU A C 1
ATOM 584 O O . GLU A 1 81 ? 29.678 6.415 68.902 1.00 25.53 81 GLU A O 1
ATOM 589 N N . ALA A 1 82 ? 27.692 7.359 69.029 1.00 24.73 82 ALA A N 1
ATOM 590 C CA . ALA A 1 82 ? 26.238 7.595 68.896 1.00 24.73 82 ALA A CA 1
ATOM 591 C C . ALA A 1 82 ? 25.906 9.124 68.889 1.00 24.73 82 ALA A C 1
ATOM 593 O O . ALA A 1 82 ? 26.780 9.938 69.177 1.00 24.73 82 ALA A O 1
ATOM 594 N N . LYS A 1 83 ? 24.607 9.453 68.733 1.00 25.42 83 LYS A N 1
ATOM 595 C CA . LYS A 1 83 ? 23.874 10.686 69.143 1.00 25.42 83 LYS A CA 1
ATOM 596 C C . LYS A 1 83 ? 23.722 11.905 68.214 1.00 25.42 83 LYS A C 1
ATOM 598 O O . LYS A 1 83 ? 24.510 12.185 67.321 1.00 25.42 83 LYS A O 1
ATOM 603 N N . GLU A 1 84 ? 22.602 12.578 68.493 1.00 27.72 84 GLU A N 1
ATOM 604 C CA . GLU A 1 84 ? 21.974 13.728 67.839 1.00 27.72 84 GLU A CA 1
ATOM 605 C C . GLU A 1 84 ? 22.593 15.074 68.247 1.00 27.72 84 GLU A C 1
ATOM 607 O O . GLU A 1 84 ? 23.017 15.239 69.389 1.00 27.72 84 GLU A O 1
ATOM 612 N N . GLU A 1 85 ? 22.449 16.078 67.380 1.00 25.41 85 GLU A N 1
ATOM 613 C CA . GLU A 1 85 ? 22.020 17.428 67.775 1.00 25.41 85 GLU A CA 1
ATOM 614 C C . GLU A 1 85 ? 21.361 18.124 66.564 1.00 25.41 85 GLU A C 1
ATOM 616 O O . GLU A 1 85 ? 21.567 17.702 65.423 1.00 25.41 85 GLU A O 1
ATOM 621 N N . GLY A 1 86 ? 20.551 19.172 66.767 1.00 23.53 86 GLY A N 1
ATOM 622 C CA . GLY A 1 86 ? 19.971 19.915 65.639 1.00 23.53 86 GLY A CA 1
ATOM 623 C C . GLY A 1 86 ? 19.033 21.068 66.007 1.00 23.53 86 GLY A C 1
ATOM 624 O O . GLY A 1 86 ? 18.357 21.031 67.032 1.00 23.53 86 GLY A O 1
ATOM 625 N N . CYS A 1 87 ? 18.969 22.087 65.139 1.00 22.17 87 CYS A N 1
ATOM 626 C CA . CYS A 1 87 ? 17.920 23.115 65.103 1.00 22.17 87 CYS A CA 1
ATOM 627 C C . CYS A 1 87 ? 17.944 23.899 63.764 1.00 22.17 87 CYS A C 1
ATOM 629 O O . CYS A 1 87 ? 18.991 23.966 63.135 1.00 22.17 87 CYS A O 1
ATOM 631 N N . SER A 1 88 ? 16.798 24.486 63.374 1.00 24.92 88 SER A N 1
ATOM 632 C CA . SER A 1 88 ? 16.554 25.646 62.464 1.00 24.92 88 SER A CA 1
ATOM 633 C C . SER A 1 88 ? 17.541 26.013 61.320 1.00 24.92 88 SER A C 1
ATOM 635 O O . SER A 1 88 ? 18.727 26.191 61.557 1.00 24.92 88 SER A O 1
ATOM 637 N N . GLY A 1 89 ? 17.113 26.383 60.101 1.00 23.59 89 GLY A N 1
ATOM 638 C CA . GLY A 1 89 ? 15.757 26.530 59.544 1.00 23.59 89 GLY A CA 1
ATOM 639 C C . GLY A 1 89 ? 15.655 27.600 58.427 1.00 23.59 89 GLY A C 1
ATOM 640 O O . GLY A 1 89 ? 16.551 28.420 58.275 1.00 23.59 89 GLY A O 1
ATOM 641 N N . LEU A 1 90 ? 14.507 27.619 57.725 1.00 25.52 90 LEU A N 1
ATOM 642 C CA . LEU A 1 90 ? 14.003 28.633 56.763 1.00 25.52 90 LEU A CA 1
ATOM 643 C C . LEU A 1 90 ? 14.614 28.732 55.338 1.00 25.52 90 LEU A C 1
ATOM 645 O O . LEU A 1 90 ? 15.670 29.310 55.138 1.00 25.52 90 LEU A O 1
ATOM 649 N N . SER A 1 91 ? 13.790 28.329 54.350 1.00 24.84 91 SER A N 1
ATOM 650 C CA . SER A 1 91 ? 13.612 28.883 52.977 1.00 24.84 91 SER A CA 1
ATOM 651 C C . SER A 1 91 ? 14.842 29.191 52.091 1.00 24.84 91 SER A C 1
ATOM 653 O O . SER A 1 91 ? 15.697 29.993 52.432 1.00 24.84 91 SER A O 1
ATOM 655 N N . SER A 1 92 ? 14.884 28.766 50.827 1.00 26.27 92 SER A N 1
ATOM 656 C CA . SER A 1 92 ? 13.816 28.922 49.820 1.00 26.27 92 SER A CA 1
ATOM 657 C C . SER A 1 92 ? 13.937 27.885 48.690 1.00 26.27 92 SER A C 1
ATOM 659 O O . SER A 1 92 ? 14.989 27.280 48.510 1.00 26.27 92 SER A O 1
ATOM 661 N N . GLY A 1 93 ? 12.839 27.612 47.975 1.00 25.31 93 GLY A N 1
ATOM 662 C CA . GLY A 1 93 ? 12.718 26.415 47.132 1.00 25.31 93 GLY A CA 1
ATOM 663 C C . GLY A 1 93 ? 12.869 26.633 45.623 1.00 25.31 93 GLY A C 1
ATOM 664 O O . GLY A 1 93 ? 12.355 27.607 45.078 1.00 25.31 93 GLY A O 1
ATOM 665 N N . LEU A 1 94 ? 13.483 25.648 44.959 1.00 29.56 94 LEU A N 1
ATOM 666 C CA . LEU A 1 94 ? 13.361 25.344 43.527 1.00 29.56 94 LEU A CA 1
ATOM 667 C C . LEU A 1 94 ? 13.665 23.848 43.312 1.00 29.56 94 LEU A C 1
ATOM 669 O O . LEU A 1 94 ? 14.828 23.461 43.233 1.00 29.56 94 LEU A O 1
ATOM 673 N N . SER A 1 95 ? 12.641 22.998 43.208 1.00 28.12 95 SER A N 1
ATOM 674 C CA . SER A 1 95 ? 12.809 21.614 42.740 1.00 28.12 95 SER A CA 1
ATOM 675 C C . SER A 1 95 ? 11.504 21.007 42.218 1.00 28.12 95 SER A C 1
ATOM 677 O O . SER A 1 95 ? 10.425 21.214 42.769 1.00 28.12 95 SER A O 1
ATOM 679 N N . GLY A 1 96 ? 11.628 20.229 41.143 1.00 27.55 96 GLY A N 1
ATOM 680 C CA . GLY A 1 96 ? 10.627 19.277 40.667 1.00 27.55 96 GLY A CA 1
ATOM 681 C C . GLY A 1 96 ? 11.353 17.974 40.357 1.00 27.55 96 GLY A C 1
ATOM 682 O O . GLY A 1 96 ? 11.865 17.806 39.255 1.00 27.55 96 GLY A O 1
ATOM 683 N N . SER A 1 97 ? 11.499 17.112 41.363 1.00 31.48 97 SER A N 1
ATOM 684 C CA . SER A 1 97 ? 12.353 15.919 41.292 1.00 31.48 97 SER A CA 1
ATOM 685 C C . SER A 1 97 ? 11.760 14.833 40.373 1.00 31.48 97 SER A C 1
ATOM 687 O O . SER A 1 97 ? 10.568 14.550 40.502 1.00 31.48 97 SER A O 1
ATOM 689 N N . PRO A 1 98 ? 12.552 14.166 39.502 1.00 35.94 98 PRO A N 1
ATOM 690 C CA . PRO A 1 98 ? 12.043 13.108 38.612 1.00 35.94 98 PRO A CA 1
ATOM 691 C C . PRO A 1 98 ? 11.602 11.820 39.325 1.00 35.94 98 PRO A C 1
ATOM 693 O O . PRO A 1 98 ? 10.814 11.049 38.782 1.00 35.94 98 PRO A O 1
ATOM 696 N N . LEU A 1 99 ? 12.117 11.582 40.534 1.00 40.44 99 LEU A N 1
ATOM 697 C CA . LEU A 1 99 ? 11.830 10.418 41.370 1.00 40.44 99 LEU A CA 1
ATOM 698 C C . LEU A 1 99 ? 11.374 10.921 42.745 1.00 40.44 99 LEU A C 1
ATOM 700 O O . LEU A 1 99 ? 12.087 11.701 43.380 1.00 40.44 99 LEU A O 1
ATOM 704 N N . GLY A 1 100 ? 10.173 10.519 43.165 1.00 32.56 100 GLY A N 1
ATOM 705 C CA . GLY A 1 100 ? 9.606 10.841 44.477 1.00 32.56 100 GLY A CA 1
ATOM 706 C C . GLY A 1 100 ? 9.790 9.696 45.471 1.00 32.56 100 GLY A C 1
ATOM 707 O O . GLY A 1 100 ? 9.796 8.533 45.067 1.00 32.56 100 GLY A O 1
ATOM 708 N N . ASP A 1 101 ? 9.915 10.033 46.756 1.00 29.95 101 ASP A N 1
ATOM 709 C CA . ASP A 1 101 ? 10.069 9.062 47.845 1.00 29.95 101 ASP A CA 1
ATOM 710 C C . ASP A 1 101 ? 8.929 8.036 47.877 1.00 29.95 101 ASP A C 1
ATOM 712 O O . ASP A 1 101 ? 7.748 8.389 47.831 1.00 29.95 101 ASP A O 1
ATOM 716 N N . CYS A 1 102 ? 9.294 6.761 48.007 1.00 30.98 102 CYS A N 1
ATOM 717 C CA . CYS A 1 102 ? 8.389 5.644 48.269 1.00 30.98 102 CYS A CA 1
ATOM 718 C C . CYS A 1 102 ? 9.105 4.622 49.161 1.00 30.98 102 CYS A C 1
ATOM 720 O O . CYS A 1 102 ? 10.184 4.145 48.816 1.00 30.98 102 CYS A O 1
ATOM 722 N N . SER A 1 103 ? 8.496 4.277 50.297 1.00 30.25 103 SER A N 1
ATOM 723 C CA . SER A 1 103 ? 9.007 3.264 51.227 1.00 30.25 103 SER A CA 1
ATOM 724 C C . SER A 1 103 ? 9.055 1.875 50.578 1.00 30.25 103 SER A C 1
ATOM 726 O O . SER A 1 103 ? 8.158 1.514 49.817 1.00 30.25 103 SER A O 1
ATOM 728 N N . ALA A 1 104 ? 10.066 1.075 50.917 1.00 33.53 104 ALA A N 1
ATOM 729 C CA . ALA A 1 104 ? 10.338 -0.223 50.292 1.00 33.53 104 ALA A CA 1
ATOM 730 C C . ALA A 1 104 ? 9.444 -1.384 50.796 1.00 33.53 104 ALA A C 1
ATOM 732 O O . ALA A 1 104 ? 9.945 -2.454 51.127 1.00 33.53 104 ALA A O 1
ATOM 733 N N . GLU A 1 105 ? 8.120 -1.197 50.829 1.00 31.17 105 GLU A N 1
ATOM 734 C CA . GLU A 1 105 ? 7.147 -2.270 51.090 1.00 31.17 105 GLU A CA 1
ATOM 735 C C . GLU A 1 105 ? 5.961 -2.201 50.100 1.00 31.17 105 GLU A C 1
ATOM 737 O O . GLU A 1 105 ? 5.101 -1.329 50.202 1.00 31.17 105 GLU A O 1
ATOM 742 N N . GLY A 1 106 ? 5.888 -3.154 49.155 1.00 37.38 106 GLY A N 1
ATOM 743 C CA . GLY A 1 106 ? 4.625 -3.540 48.495 1.00 37.38 106 GLY A CA 1
ATOM 744 C C . GLY A 1 106 ? 4.258 -2.970 47.108 1.00 37.38 106 GLY A C 1
ATOM 745 O O . GLY A 1 106 ? 3.071 -2.927 46.801 1.00 37.38 106 GLY A O 1
ATOM 746 N N . SER A 1 107 ? 5.191 -2.551 46.238 1.00 39.94 107 SER A N 1
ATOM 747 C CA . SER A 1 107 ? 4.830 -1.879 44.962 1.00 39.94 107 SER A CA 1
ATOM 748 C C . SER A 1 107 ? 4.513 -2.778 43.747 1.00 39.94 107 SER A C 1
ATOM 750 O O . SER A 1 107 ? 3.869 -2.313 42.803 1.00 39.94 107 SER A O 1
ATOM 752 N N . SER A 1 108 ? 4.905 -4.059 43.742 1.00 46.56 108 SER A N 1
ATOM 753 C CA . SER A 1 108 ? 4.880 -4.928 42.542 1.00 46.56 108 SER A CA 1
ATOM 754 C C . SER A 1 108 ? 3.482 -5.376 42.061 1.00 46.56 108 SER A C 1
ATOM 756 O O . SER A 1 108 ? 3.351 -6.204 41.153 1.00 46.56 108 SER A O 1
ATOM 758 N N . GLU A 1 109 ? 2.408 -4.821 42.623 1.00 55.62 109 GLU A N 1
ATOM 759 C CA . GLU A 1 109 ? 1.026 -5.111 42.225 1.00 55.62 109 GLU A CA 1
ATOM 760 C C . GLU A 1 109 ? 0.583 -4.410 40.930 1.00 55.62 109 GLU A C 1
ATOM 762 O O . GLU A 1 109 ? -0.454 -4.772 40.379 1.00 55.62 109 GLU A O 1
ATOM 767 N N . HIS A 1 110 ? 1.322 -3.412 40.426 1.00 65.19 110 HIS A N 1
ATOM 768 C CA . HIS A 1 110 ? 0.805 -2.498 39.394 1.00 65.19 110 HIS A CA 1
ATOM 769 C C . HIS A 1 110 ? 1.164 -2.820 37.936 1.00 65.19 110 HIS A C 1
ATOM 771 O O . HIS A 1 110 ? 0.426 -2.401 37.043 1.00 65.19 110 HIS A O 1
ATOM 777 N N . TYR A 1 111 ? 2.230 -3.575 37.654 1.00 79.06 111 TYR A N 1
ATOM 778 C CA . TYR A 1 111 ? 2.689 -3.863 36.284 1.00 79.06 111 TYR A CA 1
ATOM 779 C C . TYR A 1 111 ? 3.228 -5.296 36.133 1.00 79.06 111 TYR A C 1
ATOM 781 O O . TYR A 1 111 ? 3.620 -5.927 37.110 1.00 79.06 111 TYR A O 1
ATOM 789 N N . LYS A 1 112 ? 3.231 -5.822 34.902 1.00 86.31 112 LYS A N 1
ATOM 790 C CA . LYS A 1 112 ? 3.816 -7.113 34.500 1.00 86.31 112 LYS A CA 1
ATOM 791 C C . LYS A 1 112 ? 4.563 -6.992 33.168 1.00 86.31 112 LYS A C 1
ATOM 793 O O . LYS A 1 112 ? 4.182 -6.181 32.320 1.00 86.31 112 LYS A O 1
ATOM 798 N N . MET A 1 113 ? 5.572 -7.833 32.962 1.00 88.62 113 MET A N 1
ATOM 799 C CA . MET A 1 113 ? 6.322 -7.977 31.708 1.00 88.62 113 MET A CA 1
ATOM 800 C C . MET A 1 113 ? 6.706 -9.457 31.569 1.00 88.62 113 MET A C 1
ATOM 802 O O . MET A 1 113 ? 7.796 -9.821 31.997 1.00 88.62 113 MET A O 1
ATOM 806 N N . PRO A 1 114 ? 5.839 -10.318 31.000 1.00 85.88 114 PRO A N 1
ATOM 807 C CA . PRO A 1 114 ? 5.978 -11.772 31.137 1.00 85.88 114 PRO A CA 1
ATOM 808 C C . PRO A 1 114 ? 7.319 -12.352 30.670 1.00 85.88 114 PRO A C 1
ATOM 810 O O . PRO A 1 114 ? 7.850 -13.244 31.322 1.00 85.88 114 PRO A O 1
ATOM 813 N N . GLU A 1 115 ? 7.900 -11.820 29.591 1.00 88.06 115 GLU A N 1
ATOM 814 C CA . GLU A 1 115 ? 9.216 -12.267 29.113 1.00 88.06 115 GLU A CA 1
ATOM 815 C C . GLU A 1 115 ? 10.368 -11.781 30.012 1.00 88.06 115 GLU A C 1
ATOM 817 O O . GLU A 1 115 ? 11.353 -12.494 30.156 1.00 88.06 115 GLU A O 1
ATOM 822 N N . LEU A 1 116 ? 10.240 -10.621 30.675 1.00 92.44 116 LEU A N 1
ATOM 823 C CA . LEU A 1 116 ? 11.213 -10.141 31.671 1.00 92.44 116 LEU A CA 1
ATOM 824 C C . LEU A 1 116 ? 11.087 -10.947 32.970 1.00 92.44 116 LEU A C 1
ATOM 826 O O . LEU A 1 116 ? 12.094 -11.433 33.477 1.00 92.44 116 LEU A O 1
ATOM 830 N N . GLU A 1 117 ? 9.857 -11.127 33.472 1.00 91.94 117 GLU A N 1
ATOM 831 C CA . GLU A 1 117 ? 9.529 -11.960 34.642 1.00 91.94 117 GLU A CA 1
ATOM 832 C C . GLU A 1 117 ? 10.186 -13.341 34.496 1.00 91.94 117 GLU A C 1
ATOM 834 O O . GLU A 1 117 ? 11.014 -13.725 35.322 1.00 91.94 117 GLU A O 1
ATOM 839 N N . LYS A 1 118 ? 9.925 -14.009 33.368 1.00 92.12 118 LYS A N 1
ATOM 840 C CA . LYS A 1 118 ? 10.526 -15.293 33.003 1.00 92.12 118 LYS A CA 1
ATOM 841 C C . LYS A 1 118 ? 12.052 -15.230 32.854 1.00 92.12 118 LYS A C 1
ATOM 843 O O . LYS A 1 118 ? 12.740 -16.082 33.403 1.00 92.12 118 LYS A O 1
ATOM 848 N N . TRP A 1 119 ? 12.608 -14.248 32.136 1.00 94.50 119 TRP A N 1
ATOM 849 C CA . TRP A 1 119 ? 14.059 -14.161 31.898 1.00 94.50 119 TRP A CA 1
ATOM 850 C C . TRP A 1 119 ? 14.858 -13.986 33.199 1.00 94.50 119 TRP A C 1
ATOM 852 O O . TRP A 1 119 ? 15.944 -14.554 33.340 1.00 94.50 119 TRP A O 1
ATOM 862 N N . VAL A 1 120 ? 14.319 -13.234 34.162 1.00 91.69 120 VAL A N 1
ATOM 863 C CA . VAL A 1 120 ? 14.916 -13.035 35.493 1.00 91.69 120 VAL A CA 1
ATOM 864 C C . VAL A 1 120 ? 14.737 -14.277 36.381 1.00 91.69 120 VAL A C 1
ATOM 866 O O . VAL A 1 120 ? 15.667 -14.664 37.095 1.00 91.69 120 VAL A O 1
ATOM 869 N N . GLU A 1 121 ? 13.583 -14.947 36.306 1.00 91.06 121 GLU A N 1
ATOM 870 C CA . GLU A 1 121 ? 13.300 -16.195 37.029 1.00 91.06 121 GLU A CA 1
ATOM 871 C C . GLU A 1 121 ? 14.188 -17.362 36.553 1.00 91.06 121 GLU A C 1
ATOM 873 O O . GLU A 1 121 ? 14.815 -18.025 37.379 1.00 91.06 121 GLU A O 1
ATOM 878 N N . GLU A 1 122 ? 14.366 -17.538 35.237 1.00 92.88 122 GLU A N 1
ATOM 879 C CA . GLU A 1 122 ? 15.269 -18.531 34.620 1.00 92.88 122 GLU A CA 1
ATOM 880 C C . GLU A 1 122 ? 16.739 -18.398 35.068 1.00 92.88 122 GLU A C 1
ATOM 882 O O . GLU A 1 122 ? 17.512 -19.348 34.949 1.00 92.88 122 GLU A O 1
ATOM 887 N N . ARG A 1 123 ? 17.141 -17.229 35.585 1.00 93.56 123 ARG A N 1
ATOM 888 C CA . ARG A 1 123 ? 18.501 -16.945 36.090 1.00 93.56 123 ARG A CA 1
ATOM 889 C C . ARG A 1 123 ? 18.624 -17.080 37.612 1.00 93.56 123 ARG A C 1
ATOM 891 O O . ARG A 1 123 ? 19.721 -16.939 38.160 1.00 93.56 123 ARG A O 1
ATOM 898 N N . GLY A 1 124 ? 17.524 -17.410 38.291 1.00 90.62 124 GLY A N 1
ATOM 899 C CA . GLY A 1 124 ? 17.455 -17.575 39.742 1.00 90.62 124 GLY A CA 1
ATOM 900 C C . GLY A 1 124 ? 17.369 -16.258 40.517 1.00 90.62 124 GLY A C 1
ATOM 901 O O . GLY A 1 124 ? 17.657 -16.252 41.708 1.00 90.62 124 GLY A O 1
ATOM 902 N N . CYS A 1 125 ? 16.988 -15.154 39.866 1.00 91.50 125 CYS A N 1
ATOM 903 C CA . CYS A 1 125 ? 16.945 -13.810 40.460 1.00 91.50 125 CYS A CA 1
ATOM 904 C C . CYS A 1 125 ? 15.510 -13.256 40.565 1.00 91.50 125 CYS A C 1
ATOM 906 O O . CYS A 1 125 ? 15.314 -12.042 40.603 1.00 91.50 125 CYS A O 1
ATOM 908 N N . GLY A 1 126 ? 14.497 -14.135 40.588 1.00 86.06 126 GLY A N 1
ATOM 909 C CA . GLY A 1 126 ? 13.069 -13.788 40.488 1.00 86.06 126 GLY A CA 1
ATOM 910 C C . GLY A 1 126 ? 12.560 -12.752 41.502 1.00 86.06 126 GLY A C 1
ATOM 911 O O . GLY A 1 126 ? 11.621 -12.020 41.198 1.00 86.06 126 GLY A O 1
ATOM 912 N N . GLU A 1 127 ? 13.210 -12.617 42.660 1.00 89.75 127 GLU A N 1
ATOM 913 C CA . GLU A 1 127 ? 12.923 -11.567 43.651 1.00 89.75 127 GLU A CA 1
ATOM 914 C C . GLU A 1 127 ? 13.059 -10.141 43.078 1.00 89.75 127 GLU A C 1
ATOM 916 O O . GLU A 1 127 ? 12.244 -9.268 43.378 1.00 89.75 127 GLU A O 1
ATOM 921 N N . PHE A 1 128 ? 14.012 -9.921 42.165 1.00 91.94 128 PHE A N 1
ATOM 922 C CA . PHE A 1 128 ? 14.236 -8.630 41.512 1.00 91.94 128 PHE A CA 1
ATOM 923 C C . PHE A 1 128 ? 13.240 -8.337 40.384 1.00 91.94 128 PHE A C 1
ATOM 925 O O . PHE A 1 128 ? 13.134 -7.185 39.958 1.00 91.94 128 PHE A O 1
ATOM 932 N N . ALA A 1 129 ? 12.495 -9.334 39.888 1.00 89.69 129 ALA A N 1
ATOM 933 C CA . ALA A 1 129 ? 11.647 -9.180 38.705 1.00 89.69 129 ALA A CA 1
ATOM 934 C C . ALA A 1 129 ? 10.596 -8.073 38.889 1.00 89.69 129 ALA A C 1
ATOM 936 O O . ALA A 1 129 ? 10.460 -7.205 38.029 1.00 89.69 129 ALA A O 1
ATOM 937 N N . GLY A 1 130 ? 9.912 -8.041 40.040 1.00 87.56 130 GLY A N 1
ATOM 938 C CA . GLY A 1 130 ? 8.915 -7.011 40.351 1.00 87.56 130 GLY A CA 1
ATOM 939 C C . GLY A 1 130 ? 9.488 -5.590 40.319 1.00 87.56 130 GLY A C 1
ATOM 940 O O . GLY A 1 130 ? 8.885 -4.697 39.728 1.00 87.56 130 GLY A O 1
ATOM 941 N N . ALA A 1 131 ? 10.681 -5.401 40.886 1.00 90.88 131 ALA A N 1
ATOM 942 C CA . ALA A 1 131 ? 11.366 -4.112 40.912 1.00 90.88 131 ALA A CA 1
ATOM 943 C C . ALA A 1 131 ? 11.884 -3.700 39.520 1.00 90.88 131 ALA A C 1
ATOM 945 O O . ALA A 1 131 ? 11.726 -2.548 39.115 1.00 90.88 131 ALA A O 1
ATOM 946 N N . CYS A 1 132 ? 12.414 -4.648 38.738 1.00 92.88 132 CYS A N 1
ATOM 947 C CA . CYS A 1 132 ? 12.828 -4.409 37.352 1.00 92.88 132 CYS A CA 1
ATOM 948 C C . CYS A 1 132 ? 11.653 -3.934 36.482 1.00 92.88 132 CYS A C 1
ATOM 950 O O . CYS A 1 132 ? 11.807 -2.996 35.698 1.00 92.88 132 CYS A O 1
ATOM 952 N N . ILE A 1 133 ? 10.470 -4.537 36.647 1.00 91.00 133 ILE A N 1
ATOM 953 C CA . ILE A 1 133 ? 9.240 -4.128 35.954 1.00 91.00 133 ILE A CA 1
ATOM 954 C C . ILE A 1 133 ? 8.822 -2.719 36.378 1.00 91.00 133 ILE A C 1
ATOM 956 O O . ILE A 1 133 ? 8.498 -1.904 35.519 1.00 91.00 133 ILE A O 1
ATOM 960 N N . ASP A 1 134 ? 8.840 -2.416 37.679 1.00 86.69 134 ASP A N 1
ATOM 961 C CA . ASP A 1 134 ? 8.470 -1.098 38.207 1.00 86.69 134 ASP A CA 1
ATOM 962 C C . ASP A 1 134 ? 9.404 0.014 37.692 1.00 86.69 134 ASP A C 1
ATOM 964 O O . ASP A 1 134 ? 8.941 1.106 37.359 1.00 86.69 134 ASP A O 1
ATOM 968 N N . VAL A 1 135 ? 10.705 -0.273 37.554 1.00 90.19 135 VAL A N 1
ATOM 969 C CA . VAL A 1 135 ? 11.682 0.625 36.917 1.00 90.19 135 VAL A CA 1
ATOM 970 C C . VAL A 1 135 ? 11.389 0.773 35.419 1.00 90.19 135 VAL A C 1
ATOM 972 O O . VAL A 1 135 ? 11.232 1.900 34.947 1.00 90.19 135 VAL A O 1
ATOM 975 N N . CYS A 1 136 ? 11.223 -0.325 34.672 1.00 89.94 136 CYS A N 1
ATOM 976 C CA . CYS A 1 136 ? 10.928 -0.291 33.229 1.00 89.94 136 CYS A CA 1
ATOM 977 C C . CYS A 1 136 ? 9.561 0.336 32.889 1.00 89.94 136 CYS A C 1
ATOM 979 O O . CYS A 1 136 ? 9.372 0.845 31.786 1.00 89.94 136 CYS A O 1
ATOM 981 N N . ALA A 1 137 ? 8.602 0.328 33.819 1.00 86.19 137 ALA A N 1
ATOM 982 C CA . ALA A 1 137 ? 7.301 0.978 33.666 1.00 86.19 137 ALA A CA 1
ATOM 983 C C . ALA A 1 137 ? 7.366 2.511 33.801 1.00 86.19 137 ALA A C 1
ATOM 985 O O . ALA A 1 137 ? 6.470 3.210 33.321 1.00 86.19 137 ALA A O 1
ATOM 986 N N . ARG A 1 138 ? 8.398 3.034 34.477 1.00 84.50 138 ARG A N 1
ATOM 987 C CA . ARG A 1 138 ? 8.547 4.459 34.820 1.00 84.50 138 ARG A CA 1
ATOM 988 C C . ARG A 1 138 ? 9.636 5.144 33.992 1.00 84.50 138 ARG A C 1
ATOM 990 O O . ARG A 1 138 ? 9.441 6.274 33.548 1.00 84.50 138 ARG A O 1
ATOM 997 N N . ALA A 1 139 ? 10.762 4.467 33.781 1.00 81.81 139 ALA A N 1
ATOM 998 C CA . ALA A 1 139 ? 11.925 4.993 33.080 1.00 81.81 139 ALA A CA 1
ATOM 999 C C . ALA A 1 139 ? 11.735 4.966 31.556 1.00 81.81 139 ALA A C 1
ATOM 1001 O O . ALA A 1 139 ? 11.332 3.956 30.979 1.00 81.81 139 ALA A O 1
ATOM 1002 N N . ARG A 1 140 ? 12.071 6.065 30.874 1.00 78.44 140 ARG A N 1
ATOM 1003 C CA . ARG A 1 140 ? 12.138 6.105 29.405 1.00 78.44 140 ARG A CA 1
ATOM 1004 C C . ARG A 1 140 ? 13.587 5.955 28.975 1.00 78.44 140 ARG A C 1
ATOM 1006 O O . ARG A 1 140 ? 14.467 6.525 29.610 1.00 78.44 140 ARG A O 1
ATOM 1013 N N . ARG A 1 141 ? 13.825 5.296 27.838 1.00 81.69 141 ARG A N 1
ATOM 1014 C CA . ARG A 1 141 ? 15.171 5.123 27.264 1.00 81.69 141 ARG A CA 1
ATOM 1015 C C . ARG A 1 141 ? 15.991 6.418 27.250 1.00 81.69 141 ARG A C 1
ATOM 1017 O O . ARG A 1 141 ? 17.082 6.431 27.797 1.00 81.69 141 ARG A O 1
ATOM 1024 N N . ARG A 1 142 ? 15.428 7.512 26.723 1.00 75.81 142 ARG A N 1
ATOM 1025 C CA . ARG A 1 142 ? 16.102 8.821 26.666 1.00 75.81 142 ARG A CA 1
ATOM 1026 C C . ARG A 1 142 ? 16.463 9.387 28.043 1.00 75.81 142 ARG A C 1
ATOM 1028 O O . ARG A 1 142 ? 17.442 10.116 28.148 1.00 75.81 142 ARG A O 1
ATOM 1035 N N . ASP A 1 143 ? 15.678 9.086 29.069 1.00 77.62 143 ASP A N 1
ATOM 1036 C CA . ASP A 1 143 ? 15.928 9.592 30.417 1.00 77.62 143 ASP A CA 1
ATOM 1037 C C . ASP A 1 143 ? 17.131 8.829 31.008 1.00 77.62 143 ASP A C 1
ATOM 1039 O O . ASP A 1 143 ? 18.102 9.450 31.428 1.00 77.62 143 ASP A O 1
ATOM 1043 N N . VAL A 1 144 ? 17.134 7.492 30.893 1.00 79.44 144 VAL A N 1
ATOM 1044 C CA . VAL A 1 144 ? 18.238 6.616 31.341 1.00 79.44 144 VAL A CA 1
ATOM 1045 C C . VAL A 1 144 ? 19.536 6.844 30.550 1.00 79.44 144 VAL A C 1
ATOM 1047 O O . VAL A 1 144 ? 20.614 6.795 31.131 1.00 79.44 144 VAL A O 1
ATOM 1050 N N . GLU A 1 145 ? 19.452 7.170 29.254 1.00 78.75 145 GLU A N 1
ATOM 1051 C CA . GLU A 1 145 ? 20.593 7.596 28.414 1.00 78.75 145 GLU A CA 1
ATOM 1052 C C . GLU A 1 145 ? 21.282 8.888 28.910 1.00 78.75 145 GLU A C 1
ATOM 1054 O O . GLU A 1 145 ? 22.316 9.262 28.363 1.00 78.75 145 GLU A O 1
ATOM 1059 N N . ASN A 1 146 ? 20.720 9.594 29.902 1.00 77.31 146 ASN A N 1
ATOM 1060 C CA . ASN A 1 146 ? 21.258 10.846 30.450 1.00 77.31 146 ASN A CA 1
ATOM 1061 C C . ASN A 1 146 ? 21.429 10.830 31.989 1.00 77.31 146 ASN A C 1
ATOM 1063 O O . ASN A 1 146 ? 21.695 11.885 32.562 1.00 77.31 146 ASN A O 1
ATOM 1067 N N . TYR A 1 147 ? 21.276 9.684 32.666 1.00 82.75 147 TYR A N 1
ATOM 1068 C CA . TYR A 1 147 ? 21.414 9.601 34.129 1.00 82.75 147 TYR A CA 1
ATOM 1069 C C . TYR A 1 147 ? 22.870 9.766 34.602 1.00 82.75 147 TYR A C 1
ATOM 1071 O O . TYR A 1 147 ? 23.755 9.042 34.150 1.00 82.75 147 TYR A O 1
ATOM 1079 N N . GLY A 1 148 ? 23.098 10.641 35.589 1.00 78.31 148 GLY A N 1
ATOM 1080 C CA . GLY A 1 148 ? 24.348 10.673 36.375 1.00 78.31 148 GLY A CA 1
ATOM 1081 C C . GLY A 1 148 ? 24.347 9.673 37.545 1.00 78.31 148 GLY A C 1
ATOM 1082 O O . GLY A 1 148 ? 23.335 9.007 37.798 1.00 78.31 148 GLY A O 1
ATOM 1083 N N . ALA A 1 149 ? 25.429 9.597 38.335 1.00 81.62 149 ALA A N 1
ATOM 1084 C CA . ALA A 1 149 ? 25.534 8.658 39.467 1.00 81.62 149 ALA A CA 1
ATOM 1085 C C . ALA A 1 149 ? 24.379 8.813 40.455 1.00 81.62 149 ALA A C 1
ATOM 1087 O O . ALA A 1 149 ? 23.839 7.826 40.946 1.00 81.62 149 ALA A O 1
ATOM 1088 N N . GLY A 1 150 ? 23.963 10.054 40.724 1.00 83.19 150 GLY A N 1
ATOM 1089 C CA . GLY A 1 150 ? 22.853 10.367 41.628 1.00 83.19 150 GLY A CA 1
ATOM 1090 C C . GLY A 1 150 ? 21.465 9.939 41.129 1.00 83.19 150 GLY A C 1
ATOM 1091 O O . GLY A 1 150 ? 20.494 10.058 41.879 1.00 83.19 150 GLY A O 1
ATOM 1092 N N . GLU A 1 151 ? 21.345 9.465 39.889 1.00 85.25 151 GLU A N 1
ATOM 1093 C CA . GLU A 1 151 ? 20.113 8.932 39.291 1.00 85.25 151 GLU A CA 1
ATOM 1094 C C . GLU A 1 151 ? 20.230 7.419 39.067 1.00 85.25 151 GLU A C 1
ATOM 1096 O O . GLU A 1 151 ? 19.323 6.678 39.450 1.00 85.25 151 GLU A O 1
ATOM 1101 N N . LEU A 1 152 ? 21.391 6.941 38.604 1.00 85.25 152 LEU A N 1
ATOM 1102 C CA . LEU A 1 152 ? 21.752 5.519 38.572 1.00 85.25 152 LEU A CA 1
ATOM 1103 C C . LEU A 1 152 ? 21.703 4.878 39.972 1.00 85.25 152 LEU A C 1
ATOM 1105 O O . LEU A 1 152 ? 21.162 3.783 40.127 1.00 85.25 152 LEU A O 1
ATOM 1109 N N . ALA A 1 153 ? 22.162 5.576 41.016 1.00 87.69 153 ALA A N 1
ATOM 1110 C CA . ALA A 1 153 ? 22.054 5.121 42.404 1.00 87.69 153 ALA A CA 1
ATOM 1111 C C . ALA A 1 153 ? 20.594 5.045 42.884 1.00 87.69 153 ALA A C 1
ATOM 1113 O O . ALA A 1 153 ? 20.218 4.086 43.554 1.00 87.69 153 ALA A O 1
ATOM 1114 N N . LYS A 1 154 ? 19.732 5.996 42.498 1.00 89.06 154 LYS A N 1
ATOM 1115 C CA . LYS A 1 154 ? 18.293 5.941 42.828 1.00 89.06 154 LYS A CA 1
ATOM 1116 C C . LYS A 1 154 ? 17.584 4.809 42.089 1.00 89.06 154 LYS A C 1
ATOM 1118 O O . LYS A 1 154 ? 16.709 4.166 42.657 1.00 89.06 154 LYS A O 1
ATOM 1123 N N . MET A 1 155 ? 17.987 4.525 40.851 1.00 90.31 155 MET A N 1
ATOM 1124 C CA . MET A 1 155 ? 17.526 3.351 40.110 1.00 90.31 155 MET A CA 1
ATOM 1125 C C . MET A 1 155 ? 17.968 2.050 40.801 1.00 90.31 155 MET A C 1
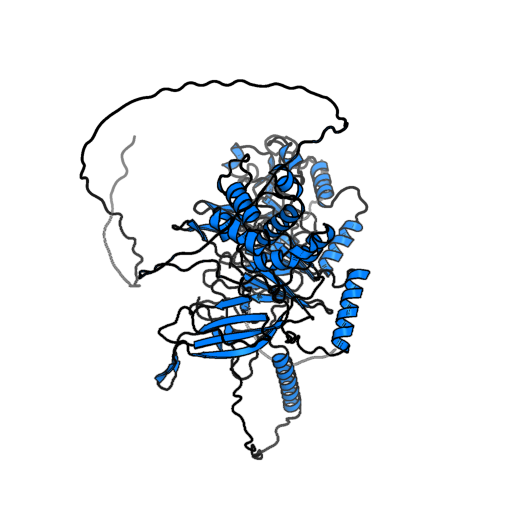ATOM 1127 O O . MET A 1 155 ? 17.152 1.153 40.973 1.00 90.31 155 MET A O 1
ATOM 1131 N N . CYS A 1 156 ? 19.211 1.969 41.282 1.00 90.62 156 CYS A N 1
ATOM 1132 C CA . CYS A 1 156 ? 19.705 0.836 42.073 1.00 90.62 156 CYS A CA 1
ATOM 1133 C C . CYS A 1 156 ? 18.949 0.660 43.406 1.00 90.62 156 CYS A C 1
ATOM 1135 O O . CYS A 1 156 ? 18.606 -0.461 43.775 1.00 90.62 156 CYS A O 1
ATOM 1137 N N . GLN A 1 157 ? 18.623 1.754 44.102 1.00 92.00 157 GLN A N 1
ATOM 1138 C CA . GLN A 1 157 ? 17.771 1.731 45.301 1.00 92.00 157 GLN A CA 1
ATOM 1139 C C . GLN A 1 157 ? 16.345 1.260 44.973 1.00 92.00 157 GLN A C 1
ATOM 1141 O O . GLN A 1 157 ? 15.782 0.452 45.707 1.00 92.00 157 GLN A O 1
ATOM 1146 N N . ALA A 1 158 ? 15.779 1.687 43.838 1.00 88.56 158 ALA A N 1
ATOM 1147 C CA . ALA A 1 158 ? 14.483 1.212 43.350 1.00 88.56 158 ALA A CA 1
ATOM 1148 C C . ALA A 1 158 ? 14.493 -0.273 42.928 1.00 88.56 158 ALA A C 1
ATOM 1150 O O . ALA A 1 158 ? 13.438 -0.902 42.922 1.00 88.56 158 ALA A O 1
ATOM 1151 N N . LEU A 1 159 ? 15.667 -0.846 42.631 1.00 90.56 159 LEU A N 1
ATOM 1152 C CA . LEU A 1 159 ? 15.884 -2.289 42.454 1.00 90.56 159 LEU A CA 1
ATOM 1153 C C . LEU A 1 159 ? 16.092 -3.052 43.777 1.00 90.56 159 LEU A C 1
ATOM 1155 O O . LEU A 1 159 ? 16.312 -4.259 43.752 1.00 90.56 159 LEU A O 1
ATOM 1159 N N . GLY A 1 160 ? 16.016 -2.380 44.930 1.00 89.25 160 GLY A N 1
ATOM 1160 C CA . GLY A 1 160 ? 16.183 -2.994 46.249 1.00 89.25 160 GLY A CA 1
ATOM 1161 C C . GLY A 1 160 ? 17.638 -3.219 46.675 1.00 89.25 160 GLY A C 1
ATOM 1162 O O . GLY A 1 160 ? 17.877 -3.893 47.676 1.00 89.25 160 GLY A O 1
ATOM 1163 N N . PHE A 1 161 ? 18.624 -2.670 45.955 1.00 92.06 161 PHE A N 1
ATOM 1164 C CA . PHE A 1 161 ? 20.028 -2.767 46.367 1.00 92.06 161 PHE A CA 1
ATOM 1165 C C . PHE A 1 161 ? 20.272 -1.872 47.595 1.00 92.06 161 PHE A C 1
ATOM 1167 O O . PHE A 1 161 ? 19.691 -0.789 47.705 1.00 92.06 161 PHE A O 1
ATOM 1174 N N . SER A 1 162 ? 21.158 -2.280 48.514 1.00 90.88 162 SER A N 1
ATOM 1175 C CA . SER A 1 162 ? 21.500 -1.428 49.665 1.00 90.88 162 SER A CA 1
ATOM 1176 C C . SER A 1 162 ? 22.170 -0.125 49.212 1.00 90.88 162 SER A C 1
ATOM 1178 O O . SER A 1 162 ? 22.825 -0.085 48.169 1.00 90.88 162 SER A O 1
ATOM 1180 N N . SER A 1 163 ? 22.048 0.938 50.015 1.00 87.44 163 SER A N 1
ATOM 1181 C CA . SER A 1 163 ? 22.591 2.267 49.690 1.00 87.44 163 SER A CA 1
ATOM 1182 C C . SER A 1 163 ? 24.085 2.248 49.348 1.00 87.44 163 SER A C 1
ATOM 1184 O O . SER A 1 163 ? 24.508 2.966 48.451 1.00 87.44 163 SER A O 1
ATOM 1186 N N . GLU A 1 164 ? 24.854 1.379 50.011 1.00 88.81 164 GLU A N 1
ATOM 1187 C CA . GLU A 1 164 ? 26.267 1.102 49.725 1.00 88.81 164 GLU A CA 1
ATOM 1188 C C . GLU A 1 164 ? 26.468 0.637 48.271 1.00 88.81 164 GLU A C 1
ATOM 1190 O O . GLU A 1 164 ? 27.147 1.308 47.496 1.00 88.81 164 GLU A O 1
ATOM 1195 N N . TRP A 1 165 ? 25.815 -0.459 47.862 1.00 89.31 165 TRP A N 1
ATOM 1196 C CA . TRP A 1 165 ? 25.929 -0.986 46.496 1.00 89.31 165 TRP A CA 1
ATOM 1197 C C . TRP A 1 165 ? 25.340 -0.036 45.453 1.00 89.31 165 TRP A C 1
ATOM 1199 O O . TRP A 1 165 ? 25.891 0.091 44.363 1.00 89.31 165 TRP A O 1
ATOM 1209 N N . ALA A 1 166 ? 24.264 0.672 45.791 1.00 88.25 166 ALA A N 1
ATOM 1210 C CA . ALA A 1 166 ? 23.655 1.665 44.919 1.00 88.25 166 ALA A CA 1
ATOM 1211 C C . ALA A 1 166 ? 24.573 2.870 44.653 1.00 88.25 166 ALA A C 1
ATOM 1213 O O . ALA A 1 166 ? 24.686 3.303 43.508 1.00 88.25 166 ALA A O 1
ATOM 1214 N N . GLU A 1 167 ? 25.265 3.391 45.670 1.00 86.31 167 GLU A N 1
ATOM 1215 C CA . GLU A 1 167 ? 26.275 4.437 45.479 1.00 86.31 167 GLU A CA 1
ATOM 1216 C C . GLU A 1 167 ? 27.498 3.935 44.707 1.00 86.31 167 GLU A C 1
ATOM 1218 O O . GLU A 1 167 ? 28.021 4.666 43.863 1.00 86.31 167 GLU A O 1
ATOM 1223 N N . THR A 1 168 ? 27.956 2.708 44.975 1.00 85.81 168 THR A N 1
ATOM 1224 C CA . THR A 1 168 ? 29.069 2.089 44.243 1.00 85.81 168 THR A CA 1
ATOM 1225 C C . THR A 1 168 ? 28.739 1.948 42.759 1.00 85.81 168 THR A C 1
ATOM 1227 O O . THR A 1 168 ? 29.521 2.403 41.929 1.00 85.81 168 THR A O 1
ATOM 1230 N N . TYR A 1 169 ? 27.579 1.385 42.404 1.00 86.31 169 TYR A N 1
ATOM 1231 C CA . TYR A 1 169 ? 27.187 1.216 41.000 1.00 86.31 169 TYR A CA 1
ATOM 1232 C C . TYR A 1 169 ? 26.812 2.540 40.328 1.00 86.31 169 TYR A C 1
ATOM 1234 O O . TYR A 1 169 ? 27.106 2.720 39.151 1.00 86.31 169 TYR A O 1
ATOM 1242 N N . GLY A 1 170 ? 26.234 3.496 41.064 1.00 82.06 170 GLY A N 1
ATOM 1243 C CA . GLY A 1 170 ? 26.009 4.848 40.551 1.00 82.06 170 GLY A CA 1
ATOM 1244 C C . GLY A 1 170 ? 27.306 5.483 40.044 1.00 82.06 170 GLY A C 1
ATOM 1245 O O . GLY A 1 170 ? 27.349 5.954 38.913 1.00 82.06 170 GLY A O 1
ATOM 1246 N N . LYS A 1 171 ? 28.377 5.418 40.845 1.00 79.50 171 LYS A N 1
ATOM 1247 C CA . LYS A 1 171 ? 29.713 5.921 40.475 1.00 79.50 171 LYS A CA 1
ATOM 1248 C C . LYS A 1 171 ? 30.353 5.085 39.355 1.00 79.50 171 LYS A C 1
ATOM 1250 O O . LYS A 1 171 ? 30.911 5.655 38.424 1.00 79.50 171 LYS A O 1
ATOM 1255 N N . LEU A 1 172 ? 30.206 3.755 39.397 1.00 77.81 172 LEU A N 1
ATOM 1256 C CA . LEU A 1 172 ? 30.729 2.818 38.386 1.00 77.81 172 LEU A CA 1
ATOM 1257 C C . LEU A 1 172 ? 30.263 3.147 36.954 1.00 77.81 172 LEU A C 1
ATOM 1259 O O . LEU A 1 172 ? 31.032 2.981 36.011 1.00 77.81 172 LEU A O 1
ATOM 1263 N N . PHE A 1 173 ? 29.022 3.623 36.799 1.00 71.81 173 PHE A N 1
ATOM 1264 C CA . PHE A 1 173 ? 28.421 3.963 35.503 1.00 71.81 173 PHE A CA 1
ATOM 1265 C C . PHE A 1 173 ? 28.433 5.467 35.162 1.00 71.81 173 PHE A C 1
ATOM 1267 O O . PHE A 1 173 ? 28.014 5.830 34.066 1.00 71.81 173 PHE A O 1
ATOM 1274 N N . GLU A 1 174 ? 28.905 6.348 36.052 1.00 66.62 174 GLU A N 1
ATOM 1275 C CA . GLU A 1 174 ? 28.954 7.803 35.807 1.00 66.62 174 GLU A CA 1
ATOM 1276 C C . GLU A 1 174 ? 30.179 8.225 34.984 1.00 66.62 174 GLU A C 1
ATOM 1278 O O . GLU A 1 174 ? 30.054 8.985 34.023 1.00 66.62 174 GLU A O 1
ATOM 1283 N N . ASP A 1 175 ? 31.362 7.709 35.321 1.00 53.12 175 ASP A N 1
ATOM 1284 C CA . ASP A 1 175 ? 32.622 8.194 34.746 1.00 53.12 175 ASP A CA 1
ATOM 1285 C C . ASP A 1 175 ? 32.869 7.746 33.285 1.00 53.12 175 ASP A C 1
ATOM 1287 O O . ASP A 1 175 ? 33.718 8.321 32.604 1.00 53.12 175 ASP A O 1
ATOM 1291 N N . ASN A 1 176 ? 32.179 6.704 32.791 1.00 51.03 176 ASN A N 1
ATOM 1292 C CA . ASN A 1 176 ? 32.491 5.982 31.534 1.00 51.03 176 ASN A CA 1
ATOM 1293 C C . ASN A 1 176 ? 33.960 5.485 31.420 1.00 51.03 176 ASN A C 1
ATOM 1295 O O . ASN A 1 176 ? 34.420 5.119 30.336 1.00 51.03 176 ASN A O 1
ATOM 1299 N N . THR A 1 177 ? 34.716 5.463 32.525 1.00 45.97 177 THR A N 1
ATOM 1300 C CA . THR A 1 177 ? 36.169 5.191 32.564 1.00 45.97 177 THR A CA 1
ATOM 1301 C C . THR A 1 177 ? 36.545 3.717 32.442 1.00 45.97 177 THR A C 1
ATOM 1303 O O . THR A 1 177 ? 37.710 3.412 32.193 1.00 45.97 177 THR A O 1
ATOM 1306 N N . LEU A 1 178 ? 35.579 2.807 32.564 1.00 44.72 178 LEU A N 1
ATOM 1307 C CA . LEU A 1 178 ? 35.723 1.405 32.183 1.00 44.72 178 LEU A CA 1
ATOM 1308 C C . LEU A 1 178 ? 35.448 1.272 30.681 1.00 44.72 178 LEU A C 1
ATOM 1310 O O . LEU A 1 178 ? 34.314 1.039 30.273 1.00 44.72 178 LEU A O 1
ATOM 1314 N N . ASP A 1 179 ? 36.491 1.497 29.877 1.00 47.94 179 ASP A N 1
ATOM 1315 C CA . ASP A 1 179 ? 36.595 1.227 28.430 1.00 47.94 179 ASP A CA 1
ATOM 1316 C C . ASP A 1 179 ? 35.400 1.651 27.537 1.00 47.94 179 ASP A C 1
ATOM 1318 O O . ASP A 1 179 ? 35.216 1.134 26.436 1.00 47.94 179 ASP A O 1
ATOM 1322 N N . GLY A 1 180 ? 34.618 2.649 27.967 1.00 51.03 180 GLY A N 1
ATOM 1323 C CA . GLY A 1 180 ? 33.476 3.187 27.221 1.00 51.03 180 GLY A CA 1
ATOM 1324 C C . GLY A 1 180 ? 32.168 2.394 27.344 1.00 51.03 180 GLY A C 1
ATOM 1325 O O . GLY A 1 180 ? 31.261 2.622 26.545 1.00 51.03 180 GLY A O 1
ATOM 1326 N N . TRP A 1 181 ? 32.038 1.486 28.317 1.00 52.56 181 TRP A N 1
ATOM 1327 C CA . TRP A 1 181 ? 30.812 0.706 28.532 1.00 52.56 181 TRP A CA 1
ATOM 1328 C C . TRP A 1 181 ? 29.654 1.558 29.084 1.00 52.56 181 TRP A C 1
ATOM 1330 O O . TRP A 1 181 ? 29.563 1.823 30.284 1.00 52.56 181 TRP A O 1
ATOM 1340 N N . VAL A 1 182 ? 28.713 1.939 28.216 1.00 69.19 182 VAL A N 1
ATOM 1341 C CA . VAL A 1 182 ? 27.473 2.632 28.607 1.00 69.19 182 VAL A CA 1
ATOM 1342 C C . VAL A 1 182 ? 26.467 1.637 29.202 1.00 69.19 182 VAL A C 1
ATOM 1344 O O . VAL A 1 182 ? 26.210 0.583 28.621 1.00 69.19 182 VAL A O 1
ATOM 1347 N N . PHE A 1 183 ? 25.813 1.998 30.314 1.00 77.88 183 PHE A N 1
ATOM 1348 C CA . PHE A 1 183 ? 24.874 1.135 31.060 1.00 77.88 183 PHE A CA 1
ATOM 1349 C C . PHE A 1 183 ? 23.800 0.418 30.206 1.00 77.88 183 PHE A C 1
ATOM 1351 O O . PHE A 1 183 ? 23.418 -0.705 30.526 1.00 77.88 183 PHE A O 1
ATOM 1358 N N . LEU A 1 184 ? 23.299 1.048 29.134 1.00 79.88 184 LEU A N 1
ATOM 1359 C CA . LEU A 1 184 ? 22.278 0.477 28.235 1.00 79.88 184 LEU A CA 1
ATOM 1360 C C . LEU A 1 184 ? 22.850 -0.334 27.057 1.00 79.88 184 LEU A C 1
ATOM 1362 O O . LEU A 1 184 ? 22.099 -1.013 26.348 1.00 79.88 184 LEU A O 1
ATOM 1366 N N . GLU A 1 185 ? 24.153 -0.229 26.805 1.00 78.56 185 GLU A N 1
ATOM 1367 C CA . GLU A 1 185 ? 24.834 -0.916 25.704 1.00 78.56 185 GLU A CA 1
ATOM 1368 C C . GLU A 1 185 ? 25.375 -2.284 26.125 1.00 78.56 185 GLU A C 1
ATOM 1370 O O . GLU A 1 185 ? 25.455 -3.171 25.277 1.00 78.56 185 GLU A O 1
ATOM 1375 N N . ILE A 1 186 ? 25.630 -2.490 27.424 1.00 78.62 186 ILE A N 1
ATOM 1376 C CA . ILE A 1 186 ? 25.948 -3.805 27.992 1.00 78.62 186 ILE A CA 1
ATOM 1377 C C . ILE A 1 186 ? 24.802 -4.777 27.680 1.00 78.62 186 ILE A C 1
ATOM 1379 O O . ILE A 1 186 ? 23.644 -4.548 28.049 1.00 78.62 186 ILE A O 1
ATOM 1383 N N . VAL A 1 187 ? 25.116 -5.854 26.957 1.00 76.62 187 VAL A N 1
ATOM 1384 C CA . VAL A 1 187 ? 24.111 -6.804 26.470 1.00 76.62 187 VAL A CA 1
ATOM 1385 C C . VAL A 1 187 ? 24.011 -8.054 27.310 1.00 76.62 187 VAL A C 1
ATOM 1387 O O . VAL A 1 187 ? 22.920 -8.610 27.310 1.00 76.62 187 VAL A O 1
ATOM 1390 N N . ASP A 1 188 ? 25.022 -8.484 28.062 1.00 85.62 188 ASP A N 1
ATOM 1391 C CA . ASP A 1 188 ? 24.886 -9.670 28.902 1.00 85.62 188 ASP A CA 1
ATOM 1392 C C . ASP A 1 188 ? 25.283 -9.432 30.359 1.00 85.62 188 ASP A C 1
ATOM 1394 O O . ASP A 1 188 ? 26.037 -8.532 30.714 1.00 85.62 188 ASP A O 1
ATOM 1398 N N . TRP A 1 189 ? 24.649 -10.192 31.254 1.00 87.44 189 TRP A N 1
ATOM 1399 C CA . TRP A 1 189 ? 24.763 -9.978 32.700 1.00 87.44 189 TRP A CA 1
ATOM 1400 C C . TRP A 1 189 ? 26.140 -10.398 33.243 1.00 87.44 189 TRP A C 1
ATOM 1402 O O . TRP A 1 189 ? 26.504 -10.017 34.351 1.00 87.44 189 TRP A O 1
ATOM 1412 N N . GLU A 1 190 ? 26.901 -11.170 32.466 1.00 87.06 190 GLU A N 1
ATOM 1413 C CA . GLU A 1 190 ? 28.251 -11.623 32.806 1.00 87.06 190 GLU A CA 1
ATOM 1414 C C . GLU A 1 190 ? 29.260 -10.467 32.660 1.00 87.06 190 GLU A C 1
ATOM 1416 O O . GLU A 1 190 ? 30.079 -10.277 33.558 1.00 87.06 190 GLU A O 1
ATOM 1421 N N . ASP A 1 191 ? 29.091 -9.600 31.650 1.00 82.00 191 ASP A N 1
ATOM 1422 C CA . ASP A 1 191 ? 29.854 -8.357 31.433 1.00 82.00 191 ASP A CA 1
ATOM 1423 C C . ASP A 1 191 ? 29.819 -7.434 32.675 1.00 82.00 191 ASP A C 1
ATOM 1425 O O . ASP A 1 191 ? 30.839 -6.916 33.133 1.00 82.00 191 ASP A O 1
ATOM 1429 N N . TYR A 1 192 ? 28.634 -7.272 33.284 1.00 81.81 192 TYR A N 1
ATOM 1430 C CA . TYR A 1 192 ? 28.453 -6.530 34.542 1.00 81.81 192 TYR A CA 1
ATOM 1431 C C . TYR A 1 192 ? 29.269 -7.151 35.697 1.00 81.81 192 TYR A C 1
ATOM 1433 O O . TYR A 1 192 ? 29.724 -6.440 36.596 1.00 81.81 192 TYR A O 1
ATOM 1441 N N . GLY A 1 193 ? 29.461 -8.473 35.687 1.00 78.75 193 GLY A N 1
ATOM 1442 C CA . GLY A 1 193 ? 30.286 -9.188 36.658 1.00 78.75 193 GLY A CA 1
ATOM 1443 C C . GLY A 1 193 ? 31.779 -8.886 36.514 1.00 78.75 193 GLY A C 1
ATOM 1444 O O . GLY A 1 193 ? 32.463 -8.748 37.529 1.00 78.75 193 GLY A O 1
ATOM 1445 N N . GLU A 1 194 ? 32.279 -8.710 35.285 1.00 77.00 194 GLU A N 1
ATOM 1446 C CA . GLU A 1 194 ? 33.684 -8.348 35.032 1.00 77.00 194 GLU A CA 1
ATOM 1447 C C . GLU A 1 194 ? 34.033 -6.962 35.601 1.00 77.00 194 GLU A C 1
ATOM 1449 O O . GLU A 1 194 ? 35.110 -6.777 36.169 1.00 77.00 194 GLU A O 1
ATOM 1454 N N . ILE A 1 195 ? 33.087 -6.015 35.558 1.00 73.38 195 ILE A N 1
ATOM 1455 C CA . ILE A 1 195 ? 33.213 -4.684 36.181 1.00 73.38 195 ILE A CA 1
ATOM 1456 C C . ILE A 1 195 ? 32.852 -4.654 37.684 1.00 73.38 195 ILE A C 1
ATOM 1458 O O . ILE A 1 195 ? 32.712 -3.583 38.274 1.00 73.38 195 ILE A O 1
ATOM 1462 N N . GLY A 1 196 ? 32.723 -5.814 38.338 1.00 77.94 196 GLY A N 1
ATOM 1463 C CA . GLY A 1 196 ? 32.587 -5.924 39.797 1.00 77.94 196 GLY A CA 1
ATOM 1464 C C . GLY A 1 196 ? 31.167 -5.770 40.358 1.00 77.94 196 GLY A C 1
ATOM 1465 O O . GLY A 1 196 ? 30.996 -5.629 41.574 1.00 77.94 196 GLY A O 1
ATOM 1466 N N . VAL A 1 197 ? 30.128 -5.818 39.519 1.00 83.50 197 VAL A N 1
ATOM 1467 C CA . VAL A 1 197 ? 28.737 -5.913 39.989 1.00 83.50 197 VAL A CA 1
ATOM 1468 C C . VAL A 1 197 ? 28.474 -7.335 40.501 1.00 83.50 197 VAL A C 1
ATOM 1470 O O . VAL A 1 197 ? 28.907 -8.322 39.910 1.00 83.50 197 VAL A O 1
ATOM 1473 N N . LYS A 1 198 ? 27.740 -7.475 41.614 1.00 89.12 198 LYS A N 1
ATOM 1474 C CA . LYS A 1 198 ? 27.330 -8.800 42.114 1.00 89.12 198 LYS A CA 1
ATOM 1475 C C . LYS A 1 198 ? 26.405 -9.472 41.104 1.00 89.12 198 LYS A C 1
ATOM 1477 O O . LYS A 1 198 ? 25.493 -8.816 40.615 1.00 89.12 198 LYS A O 1
ATOM 1482 N N . ARG A 1 199 ? 26.578 -10.775 40.869 1.00 90.94 199 ARG A N 1
ATOM 1483 C CA . ARG A 1 199 ? 25.784 -11.597 39.934 1.00 90.94 199 ARG A CA 1
ATOM 1484 C C . ARG A 1 199 ? 24.278 -11.297 39.962 1.00 90.94 199 ARG A C 1
ATOM 1486 O O . ARG A 1 199 ? 23.664 -11.117 38.918 1.00 90.94 199 ARG A O 1
ATOM 1493 N N . GLU A 1 200 ? 23.687 -11.215 41.145 1.00 90.94 200 GLU A N 1
ATOM 1494 C CA . GLU A 1 200 ? 22.245 -11.029 41.327 1.00 90.94 200 GLU A CA 1
ATOM 1495 C C . GLU A 1 200 ? 21.812 -9.608 40.920 1.00 90.94 200 GLU A C 1
ATOM 1497 O O . GLU A 1 200 ? 20.844 -9.423 40.180 1.00 90.94 200 GLU A O 1
ATOM 1502 N N . HIS A 1 201 ? 22.602 -8.603 41.312 1.00 93.06 201 HIS A N 1
ATOM 1503 C CA . HIS A 1 201 ? 22.423 -7.211 40.896 1.00 93.06 201 HIS A CA 1
ATOM 1504 C C . HIS A 1 201 ? 22.686 -7.023 39.390 1.00 93.06 201 HIS A C 1
ATOM 1506 O O . HIS A 1 201 ? 22.003 -6.238 38.739 1.00 93.06 201 HIS A O 1
ATOM 1512 N N . ALA A 1 202 ? 23.642 -7.762 38.824 1.00 90.69 202 ALA A N 1
ATOM 1513 C CA . ALA A 1 202 ? 24.006 -7.752 37.410 1.00 90.69 202 ALA A CA 1
ATOM 1514 C C . ALA A 1 202 ? 22.879 -8.296 36.519 1.00 90.69 202 ALA A C 1
ATOM 1516 O O . ALA A 1 202 ? 22.546 -7.685 35.504 1.00 90.69 202 ALA A O 1
ATOM 1517 N N . VAL A 1 203 ? 22.224 -9.390 36.929 1.00 92.44 203 VAL A N 1
ATOM 1518 C CA . VAL A 1 203 ? 21.018 -9.904 36.256 1.00 92.44 203 VAL A CA 1
ATOM 1519 C C . VAL A 1 203 ? 19.892 -8.865 36.294 1.00 92.44 203 VAL A C 1
ATOM 1521 O O . VAL A 1 203 ? 19.278 -8.610 35.260 1.00 92.44 203 VAL A O 1
ATOM 1524 N N . ALA A 1 204 ? 19.650 -8.215 37.438 1.00 93.81 204 ALA A N 1
ATOM 1525 C CA . ALA A 1 204 ? 18.625 -7.173 37.563 1.00 93.81 204 ALA A CA 1
ATOM 1526 C C . ALA A 1 204 ? 18.931 -5.917 36.714 1.00 93.81 204 ALA A C 1
ATOM 1528 O O . ALA A 1 204 ? 18.055 -5.400 36.021 1.00 93.81 204 ALA A O 1
ATOM 1529 N N . LEU A 1 205 ? 20.183 -5.452 36.706 1.00 91.44 205 LEU A N 1
ATOM 1530 C CA . LEU A 1 205 ? 20.632 -4.309 35.906 1.00 91.44 205 LEU A CA 1
ATOM 1531 C C . LEU A 1 205 ? 20.555 -4.593 34.396 1.00 91.44 205 LEU A C 1
ATOM 1533 O O . LEU A 1 205 ? 19.991 -3.785 33.657 1.00 91.44 205 LEU A O 1
ATOM 1537 N N . CYS A 1 206 ? 21.008 -5.770 33.952 1.00 92.69 206 CYS A N 1
ATOM 1538 C CA . CYS A 1 206 ? 20.860 -6.229 32.567 1.00 92.69 206 CYS A CA 1
ATOM 1539 C C . CYS A 1 206 ? 19.376 -6.361 32.166 1.00 92.69 206 CYS A C 1
ATOM 1541 O O . CYS A 1 206 ? 18.994 -5.975 31.058 1.00 92.69 206 CYS A O 1
ATOM 1543 N N . ALA A 1 207 ? 18.513 -6.841 33.074 1.00 93.19 207 ALA A N 1
ATOM 1544 C CA . ALA A 1 207 ? 17.072 -6.925 32.838 1.00 93.19 207 ALA A CA 1
ATOM 1545 C C . ALA A 1 207 ? 16.432 -5.541 32.640 1.00 93.19 207 ALA A C 1
ATOM 1547 O O . ALA A 1 207 ? 15.605 -5.379 31.740 1.00 93.19 207 ALA A O 1
ATOM 1548 N N . VAL A 1 208 ? 16.844 -4.533 33.421 1.00 92.75 208 VAL A N 1
ATOM 1549 C CA . VAL A 1 208 ? 16.419 -3.138 33.222 1.00 92.75 208 VAL A CA 1
ATOM 1550 C C . VAL A 1 208 ? 16.946 -2.573 31.906 1.00 92.75 208 VAL A C 1
ATOM 1552 O O . VAL A 1 208 ? 16.163 -1.988 31.162 1.00 92.75 208 VAL A O 1
ATOM 1555 N N . ALA A 1 209 ? 18.223 -2.770 31.568 1.00 89.62 209 ALA A N 1
ATOM 1556 C CA . ALA A 1 209 ? 18.791 -2.266 30.316 1.00 89.62 209 ALA A CA 1
ATOM 1557 C C . ALA A 1 209 ? 18.039 -2.814 29.086 1.00 89.62 209 ALA A C 1
ATOM 1559 O O . ALA A 1 209 ? 17.561 -2.043 28.246 1.00 89.62 209 ALA A O 1
ATOM 1560 N N . LYS A 1 210 ? 17.836 -4.137 29.032 1.00 90.38 210 LYS A N 1
ATOM 1561 C CA . LYS A 1 210 ? 17.035 -4.827 28.004 1.00 90.38 210 LYS A CA 1
ATOM 1562 C C . LYS A 1 210 ? 15.565 -4.386 28.015 1.00 90.38 210 LYS A C 1
ATOM 1564 O O . LYS A 1 210 ? 15.002 -4.091 26.961 1.00 90.38 210 LYS A O 1
ATOM 1569 N N . GLY A 1 211 ? 14.940 -4.267 29.188 1.00 89.81 211 GLY A N 1
ATOM 1570 C CA . GLY A 1 211 ? 13.549 -3.820 29.331 1.00 89.81 211 GLY A CA 1
ATOM 1571 C C . GLY A 1 211 ? 13.313 -2.382 28.854 1.00 89.81 211 GLY A C 1
ATOM 1572 O O . GLY A 1 211 ? 12.368 -2.128 28.111 1.00 89.81 211 GLY A O 1
ATOM 1573 N N . VAL A 1 212 ? 14.211 -1.453 29.194 1.00 87.00 212 VAL A N 1
ATOM 1574 C CA . VAL A 1 212 ? 14.172 -0.039 28.774 1.00 87.00 212 VAL A CA 1
ATOM 1575 C C . VAL A 1 212 ? 14.450 0.127 27.272 1.00 87.00 212 VAL A C 1
ATOM 1577 O O . VAL A 1 212 ? 13.908 1.037 26.638 1.00 87.00 212 VAL A O 1
ATOM 1580 N N . ARG A 1 213 ? 15.245 -0.769 26.672 1.00 82.94 213 ARG A N 1
ATOM 1581 C CA . ARG A 1 213 ? 15.419 -0.875 25.211 1.00 82.94 213 ARG A CA 1
ATOM 1582 C C . ARG A 1 213 ? 14.179 -1.419 24.491 1.00 82.94 213 ARG A C 1
ATOM 1584 O O . ARG A 1 213 ? 13.960 -1.061 23.334 1.00 82.94 213 ARG A O 1
ATOM 1591 N N . GLY A 1 214 ? 13.345 -2.192 25.189 1.00 84.25 214 GLY A N 1
ATOM 1592 C CA . GLY A 1 214 ? 12.136 -2.834 24.665 1.00 84.25 214 GLY A CA 1
ATOM 1593 C C . GLY A 1 214 ? 12.322 -4.308 24.291 1.00 84.25 214 GLY A C 1
ATOM 1594 O O . GLY A 1 214 ? 11.408 -4.903 23.721 1.00 84.25 214 GLY A O 1
ATOM 1595 N N . ASP A 1 215 ? 13.464 -4.911 24.632 1.00 85.38 215 ASP A N 1
ATOM 1596 C CA . ASP A 1 215 ? 13.857 -6.273 24.240 1.00 85.38 215 ASP A CA 1
ATOM 1597 C C . ASP A 1 215 ? 12.932 -7.352 24.863 1.00 85.38 215 ASP A C 1
ATOM 1599 O O . ASP A 1 215 ? 12.825 -8.459 24.341 1.00 85.38 215 ASP A O 1
ATOM 1603 N N . PHE A 1 216 ? 12.205 -7.009 25.938 1.00 85.69 216 PHE A N 1
ATOM 1604 C CA . PHE A 1 216 ? 11.157 -7.829 26.577 1.00 85.69 216 PHE A CA 1
ATOM 1605 C C . PHE A 1 216 ? 9.723 -7.306 26.338 1.00 85.69 216 PHE A C 1
ATOM 1607 O O . PHE A 1 216 ? 8.784 -7.689 27.041 1.00 85.69 216 PHE A O 1
ATOM 1614 N N . GLY A 1 217 ? 9.534 -6.390 25.385 1.00 79.50 217 GLY A N 1
ATOM 1615 C CA . GLY A 1 217 ? 8.283 -5.652 25.206 1.00 79.50 217 GLY A CA 1
ATOM 1616 C C . GLY A 1 217 ? 8.093 -4.533 26.238 1.00 79.50 217 GLY A C 1
ATOM 1617 O O . GLY A 1 217 ? 9.057 -3.967 26.747 1.00 79.50 217 GLY A O 1
ATOM 1618 N N . TYR A 1 218 ? 6.836 -4.183 26.529 1.00 78.81 218 TYR A N 1
ATOM 1619 C CA . TYR A 1 218 ? 6.472 -3.042 27.382 1.00 78.81 218 TYR A CA 1
ATOM 1620 C C . TYR A 1 218 ? 5.761 -3.467 28.666 1.00 78.81 218 TYR A C 1
ATOM 1622 O O . TYR A 1 218 ? 4.998 -4.432 28.661 1.00 78.81 218 TYR A O 1
ATOM 1630 N N . ALA A 1 219 ? 5.930 -2.681 29.733 1.00 80.94 219 ALA A N 1
ATOM 1631 C CA . ALA A 1 219 ? 5.190 -2.842 30.980 1.00 80.94 219 ALA A CA 1
ATOM 1632 C C . ALA A 1 219 ? 3.670 -2.760 30.757 1.00 80.94 219 ALA A C 1
ATOM 1634 O O . ALA A 1 219 ? 3.117 -1.725 30.377 1.00 80.94 219 ALA A O 1
ATOM 1635 N N . ILE A 1 220 ? 2.984 -3.873 31.013 1.00 76.06 220 ILE A N 1
ATOM 1636 C CA . ILE A 1 220 ? 1.527 -3.985 30.948 1.00 76.06 220 ILE A CA 1
ATOM 1637 C C . ILE A 1 220 ? 0.996 -3.762 32.366 1.00 76.06 220 ILE A C 1
ATOM 1639 O O . ILE A 1 220 ? 1.437 -4.477 33.263 1.00 76.06 220 ILE A O 1
ATOM 1643 N N . PRO A 1 221 ? 0.045 -2.844 32.615 1.00 73.94 221 PRO A N 1
ATOM 1644 C CA . PRO A 1 221 ? -0.579 -2.741 33.928 1.00 73.94 221 PRO A CA 1
ATOM 1645 C C . PRO A 1 221 ? -1.163 -4.089 34.382 1.00 73.94 221 PRO A C 1
ATOM 1647 O O . PRO A 1 221 ? -1.900 -4.735 33.630 1.00 73.94 221 PRO A O 1
ATOM 1650 N N . ARG A 1 222 ? -0.843 -4.517 35.607 1.00 56.22 222 ARG A N 1
ATOM 1651 C CA . ARG A 1 222 ? -1.556 -5.609 36.284 1.00 56.22 222 ARG A CA 1
ATOM 1652 C C . ARG A 1 222 ? -2.959 -5.085 36.595 1.00 56.22 222 ARG A C 1
ATOM 1654 O O . ARG A 1 222 ? -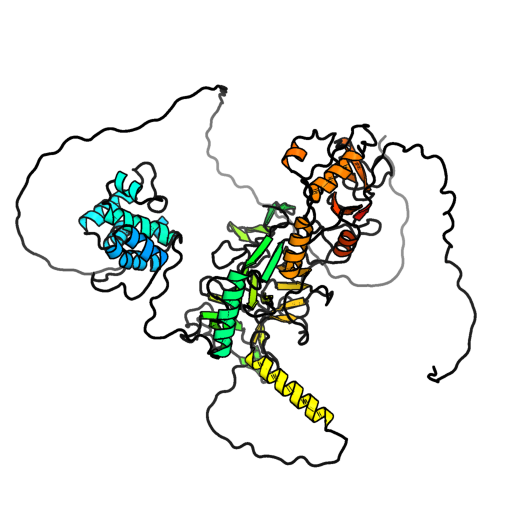3.122 -4.004 37.158 1.00 56.22 222 ARG A O 1
ATOM 1661 N N . GLU A 1 223 ? -3.981 -5.799 36.132 1.00 53.19 223 GLU A N 1
ATOM 1662 C CA . GLU A 1 223 ? -5.358 -5.310 36.195 1.00 53.19 223 GLU A CA 1
ATOM 1663 C C . GLU A 1 223 ? -5.870 -5.325 37.643 1.00 53.19 223 GLU A C 1
ATOM 1665 O O . GLU A 1 223 ? -6.105 -6.388 38.222 1.00 53.19 223 GLU A O 1
ATOM 1670 N N . SER A 1 224 ? -6.139 -4.143 38.207 1.00 39.28 224 SER A N 1
ATOM 1671 C CA . SER A 1 224 ? -7.138 -4.039 39.272 1.00 39.28 224 SER A CA 1
ATOM 1672 C C . SER A 1 224 ? -8.459 -4.609 38.741 1.00 39.28 224 SER A C 1
ATOM 1674 O O . SER A 1 224 ? -8.761 -4.440 37.561 1.00 39.28 224 SER A O 1
ATOM 1676 N N . ARG A 1 225 ? -9.213 -5.343 39.579 1.00 34.00 225 ARG A N 1
ATOM 1677 C CA . ARG A 1 225 ? -10.335 -6.222 39.167 1.00 34.00 225 ARG A CA 1
ATOM 1678 C C . ARG A 1 225 ? -11.420 -5.496 38.357 1.00 34.00 225 ARG A C 1
ATOM 1680 O O . ARG A 1 225 ? -12.444 -5.071 38.882 1.00 34.00 225 ARG A O 1
ATOM 1687 N N . GLY A 1 226 ? -11.187 -5.414 37.057 1.00 37.09 226 GLY A N 1
ATOM 1688 C CA . GLY A 1 226 ? -11.929 -4.613 36.100 1.00 37.09 226 GLY A CA 1
ATOM 1689 C C . GLY A 1 226 ? -11.560 -5.084 34.707 1.00 37.09 226 GLY A C 1
ATOM 1690 O O . GLY A 1 226 ? -10.960 -4.337 33.940 1.00 37.09 226 GLY A O 1
ATOM 1691 N N . VAL A 1 227 ? -11.890 -6.355 34.436 1.00 40.12 227 VAL A N 1
ATOM 1692 C CA . VAL A 1 227 ? -11.728 -7.026 33.140 1.00 40.12 227 VAL A CA 1
ATOM 1693 C C . VAL A 1 227 ? -12.102 -6.042 32.041 1.00 40.12 227 VAL A C 1
ATOM 1695 O O . VAL A 1 227 ? -13.266 -5.640 31.954 1.00 40.12 227 VAL A O 1
ATOM 1698 N N . ARG A 1 228 ? -11.135 -5.650 31.201 1.00 47.53 228 ARG A N 1
ATOM 1699 C CA . ARG A 1 228 ? -11.440 -4.833 30.022 1.00 47.53 228 ARG A CA 1
ATOM 1700 C C . ARG A 1 228 ? -12.453 -5.595 29.193 1.00 47.53 228 ARG A C 1
ATOM 1702 O O . ARG A 1 228 ? -12.138 -6.656 28.653 1.00 47.53 228 ARG A O 1
ATOM 1709 N N . ARG A 1 229 ? -13.677 -5.075 29.141 1.00 46.28 229 ARG A N 1
ATOM 1710 C CA . ARG A 1 229 ? -14.822 -5.768 28.567 1.00 46.28 229 ARG A CA 1
ATOM 1711 C C . ARG A 1 229 ? -14.606 -5.944 27.070 1.00 46.28 229 ARG A C 1
ATOM 1713 O O . ARG A 1 229 ? -14.945 -5.078 26.267 1.00 46.28 229 ARG A O 1
ATOM 1720 N N . ARG A 1 230 ? -14.037 -7.096 26.701 1.00 57.84 230 ARG A N 1
ATOM 1721 C CA . ARG A 1 230 ? -14.155 -7.642 25.350 1.00 57.84 230 ARG A CA 1
ATOM 1722 C C . ARG A 1 230 ? -15.634 -7.585 24.987 1.00 57.84 230 ARG A C 1
ATOM 1724 O O . ARG A 1 230 ? -16.491 -7.843 25.841 1.00 57.84 230 ARG A O 1
ATOM 1731 N N . VAL A 1 231 ? -15.942 -7.226 23.745 1.00 69.31 231 VAL A N 1
ATOM 1732 C CA . VAL A 1 231 ? -17.326 -7.341 23.281 1.00 69.31 231 VAL A CA 1
ATOM 1733 C C . VAL A 1 231 ? -17.759 -8.782 23.480 1.00 69.31 231 VAL A C 1
ATOM 1735 O O . VAL A 1 231 ? -16.998 -9.701 23.186 1.00 69.31 231 VAL A O 1
ATOM 1738 N N . ARG A 1 232 ? -18.955 -8.951 24.048 1.00 77.25 232 ARG A N 1
ATOM 1739 C CA . ARG A 1 232 ? -19.526 -10.268 24.302 1.00 77.25 232 ARG A CA 1
ATOM 1740 C C . ARG A 1 232 ? -19.669 -10.983 22.968 1.00 77.25 232 ARG A C 1
ATOM 1742 O O . ARG A 1 232 ? -20.487 -10.576 22.148 1.00 77.25 232 ARG A O 1
ATOM 1749 N N . LEU A 1 233 ? -18.838 -11.996 22.788 1.00 82.19 233 LEU A N 1
ATOM 1750 C CA . LEU A 1 233 ? -19.039 -13.035 21.802 1.00 82.19 233 LEU A CA 1
ATOM 1751 C C . LEU A 1 233 ? -20.122 -13.977 22.334 1.00 82.19 233 LEU A C 1
ATOM 1753 O O . LEU A 1 233 ? -20.319 -14.094 23.547 1.00 82.19 233 LEU A O 1
ATOM 1757 N N . THR A 1 234 ? -20.832 -14.617 21.422 1.00 87.94 234 THR A N 1
ATOM 1758 C CA . THR A 1 234 ? -21.585 -15.841 21.709 1.00 87.94 234 THR A CA 1
ATOM 1759 C C . THR A 1 234 ? -20.617 -17.008 21.922 1.00 87.94 234 THR A C 1
ATOM 1761 O O . THR A 1 234 ? -19.482 -16.976 21.439 1.00 87.94 234 THR A O 1
ATOM 1764 N N . ASP A 1 235 ? -21.057 -18.058 22.618 1.00 87.56 235 ASP A N 1
ATOM 1765 C CA . ASP A 1 235 ? -20.244 -19.271 22.795 1.00 87.56 235 ASP A CA 1
ATOM 1766 C C . ASP A 1 235 ? -19.905 -19.920 21.434 1.00 87.56 235 ASP A C 1
ATOM 1768 O O . ASP A 1 235 ? -18.804 -20.438 21.247 1.00 87.56 235 ASP A O 1
ATOM 1772 N N . GLU A 1 236 ? -20.822 -19.797 20.463 1.00 90.81 236 GLU A N 1
ATOM 1773 C CA . GLU A 1 236 ? -20.660 -20.196 19.058 1.00 90.81 236 GLU A CA 1
ATOM 1774 C C . GLU A 1 236 ? -19.556 -19.393 18.346 1.00 90.81 236 GLU A C 1
ATOM 1776 O O . GLU A 1 236 ? -18.684 -19.981 17.711 1.00 90.81 236 GLU A O 1
ATOM 1781 N N . GLU A 1 237 ? -19.526 -18.061 18.484 1.00 89.25 237 GLU A N 1
ATOM 1782 C CA . GLU A 1 237 ? -18.440 -17.232 17.938 1.00 89.25 237 GLU A CA 1
ATOM 1783 C C . GLU A 1 237 ? -17.091 -17.522 18.598 1.00 89.25 237 GLU A C 1
ATOM 1785 O O . GLU A 1 237 ? -16.066 -17.528 17.916 1.00 89.25 237 GLU A O 1
ATOM 1790 N N . GLU A 1 238 ? -17.058 -17.752 19.915 1.00 91.12 238 GLU A N 1
ATOM 1791 C CA . GLU A 1 238 ? -15.814 -18.145 20.575 1.00 91.12 238 GLU A CA 1
ATOM 1792 C C . GLU A 1 238 ? -15.319 -19.513 20.093 1.00 91.12 238 GLU A C 1
ATOM 1794 O O . GLU A 1 238 ? -14.114 -19.698 19.923 1.00 91.12 238 GLU A O 1
ATOM 1799 N N . GLN A 1 239 ? -16.224 -20.473 19.877 1.00 93.56 239 GLN A N 1
ATOM 1800 C CA . GLN A 1 239 ? -15.879 -21.779 19.323 1.00 93.56 239 GLN A CA 1
ATOM 1801 C C . GLN A 1 239 ? -15.362 -21.646 17.886 1.00 93.56 239 GLN A C 1
ATOM 1803 O O . GLN A 1 239 ? -14.257 -22.104 17.614 1.00 93.56 239 GLN A O 1
ATOM 1808 N N . ALA A 1 240 ? -16.073 -20.930 17.012 1.00 93.88 240 ALA A N 1
ATOM 1809 C CA . ALA A 1 240 ? -15.651 -20.704 15.631 1.00 93.88 240 ALA A CA 1
ATOM 1810 C C . ALA A 1 240 ? -14.291 -19.983 15.528 1.00 93.88 240 ALA A C 1
ATOM 1812 O O . ALA A 1 240 ? -13.520 -20.246 14.607 1.00 93.88 240 ALA A O 1
ATOM 1813 N N . LEU A 1 241 ? -13.959 -19.090 16.471 1.00 94.12 241 LEU A N 1
ATOM 1814 C CA . LEU A 1 241 ? -12.631 -18.465 16.537 1.00 94.12 241 LEU A CA 1
ATOM 1815 C C . LEU A 1 241 ? -11.533 -19.431 16.994 1.00 94.12 241 LEU A C 1
ATOM 1817 O O . LEU A 1 241 ? -10.427 -19.349 16.464 1.00 94.12 241 LEU A O 1
ATOM 1821 N N . ARG A 1 242 ? -11.822 -20.329 17.948 1.00 92.88 242 ARG A N 1
ATOM 1822 C CA . ARG A 1 242 ? -10.888 -21.386 18.378 1.00 92.88 242 ARG A CA 1
ATOM 1823 C C . ARG A 1 242 ? -10.623 -22.368 17.236 1.00 92.88 242 ARG A C 1
ATOM 1825 O O . ARG A 1 242 ? -9.472 -22.546 16.857 1.00 92.88 242 ARG A O 1
ATOM 1832 N N . GLU A 1 243 ? -11.678 -22.877 16.606 1.00 94.19 243 GLU A N 1
ATOM 1833 C CA . GLU A 1 243 ? -11.594 -23.762 15.436 1.00 94.19 243 GLU A CA 1
ATOM 1834 C C . GLU A 1 243 ? -10.845 -23.095 14.267 1.00 94.19 243 GLU A C 1
ATOM 1836 O O . GLU A 1 243 ? -10.015 -23.726 13.620 1.00 94.19 243 GLU A O 1
ATOM 1841 N N . ALA A 1 244 ? -11.064 -21.798 14.012 1.00 93.6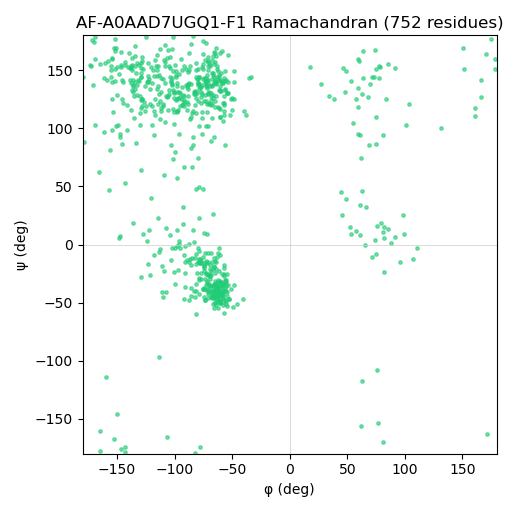9 244 ALA A N 1
ATOM 1842 C CA . ALA A 1 244 ? -10.338 -21.067 12.971 1.00 93.69 244 ALA A CA 1
ATOM 1843 C C . ALA A 1 244 ? -8.866 -20.769 13.324 1.00 93.69 244 ALA A C 1
ATOM 1845 O O . ALA A 1 244 ? -8.062 -20.561 12.414 1.00 93.69 244 ALA A O 1
ATOM 1846 N N . ASP A 1 245 ? -8.502 -20.712 14.610 1.00 93.25 245 ASP A N 1
ATOM 1847 C CA . ASP A 1 245 ? -7.104 -20.643 15.052 1.00 93.25 245 ASP A CA 1
ATOM 1848 C C . ASP A 1 245 ? -6.421 -22.015 14.893 1.00 93.25 245 ASP A C 1
ATOM 1850 O O . ASP A 1 245 ? -5.345 -22.087 14.303 1.00 93.25 245 ASP A O 1
ATOM 1854 N N . GLU A 1 246 ? -7.081 -23.101 15.305 1.00 93.75 246 GLU A N 1
ATOM 1855 C CA . GLU A 1 246 ? -6.609 -24.488 15.155 1.00 93.75 246 GLU A CA 1
ATOM 1856 C C . GLU A 1 246 ? -6.412 -24.867 13.676 1.00 93.75 246 GLU A C 1
ATOM 1858 O O . GLU A 1 246 ? -5.321 -25.278 13.278 1.00 93.75 246 GLU A O 1
ATOM 1863 N N . VAL A 1 247 ? -7.408 -24.618 12.815 1.00 93.56 247 VAL A N 1
ATOM 1864 C CA . VAL A 1 247 ? -7.309 -24.837 11.358 1.00 93.56 247 VAL A CA 1
ATOM 1865 C C . VAL A 1 247 ? -6.167 -24.025 10.736 1.00 93.56 247 VAL A C 1
ATOM 1867 O O . VAL A 1 247 ? -5.520 -24.503 9.798 1.00 93.56 247 VAL A O 1
ATOM 1870 N N . ALA A 1 248 ? -5.875 -22.827 11.249 1.00 93.50 248 ALA A N 1
ATOM 1871 C CA . ALA A 1 248 ? -4.769 -22.011 10.758 1.00 93.50 248 ALA A CA 1
ATOM 1872 C C . ALA A 1 248 ? -3.391 -22.553 11.158 1.00 93.50 248 ALA A C 1
ATOM 1874 O O . ALA A 1 248 ? -2.462 -22.465 10.351 1.00 93.50 248 ALA A O 1
ATOM 1875 N N . GLU A 1 249 ? -3.255 -23.140 12.348 1.00 92.19 249 GLU A N 1
ATOM 1876 C CA . GLU A 1 249 ? -2.015 -23.794 12.778 1.00 92.19 249 GLU A CA 1
ATOM 1877 C C . GLU A 1 249 ? -1.815 -25.165 12.099 1.00 92.19 249 GLU A C 1
ATOM 1879 O O . GLU A 1 249 ? -0.697 -25.469 11.682 1.00 92.19 249 GLU A O 1
ATOM 1884 N N . GLU A 1 250 ? -2.875 -25.959 11.898 1.00 92.81 250 GLU A N 1
ATOM 1885 C CA . GLU A 1 250 ? -2.783 -27.291 11.274 1.00 92.81 250 GLU A CA 1
ATOM 1886 C C . GLU A 1 250 ? -2.663 -27.267 9.739 1.00 92.81 250 GLU A C 1
ATOM 1888 O O . GLU A 1 250 ? -1.891 -28.036 9.161 1.00 92.81 250 GLU A O 1
ATOM 1893 N N . THR A 1 251 ? -3.437 -26.416 9.054 1.00 89.69 251 THR A N 1
ATOM 1894 C CA . THR A 1 251 ? -3.584 -26.462 7.581 1.00 89.69 251 THR A CA 1
ATOM 1895 C C . THR A 1 251 ? -2.954 -25.275 6.850 1.00 89.69 251 THR A C 1
ATOM 1897 O O . THR A 1 251 ? -2.737 -25.330 5.637 1.00 89.69 251 THR A O 1
ATOM 1900 N N . GLY A 1 252 ? -2.692 -24.172 7.558 1.00 89.69 252 GLY A N 1
ATOM 1901 C CA . GLY A 1 252 ? -2.295 -22.898 6.959 1.00 89.69 252 GLY A CA 1
ATOM 1902 C C . GLY A 1 252 ? -3.430 -22.127 6.261 1.00 89.69 252 GLY A C 1
ATOM 1903 O O . GLY A 1 252 ? -3.172 -21.073 5.662 1.00 89.69 252 GLY A O 1
ATOM 1904 N N . GLU A 1 253 ? -4.684 -22.594 6.311 1.00 89.62 253 GLU A N 1
ATOM 1905 C CA . GLU A 1 253 ? -5.854 -21.803 5.909 1.00 89.62 253 GLU A CA 1
ATOM 1906 C C . GLU A 1 253 ? -6.139 -20.695 6.937 1.00 89.62 253 GLU A C 1
ATOM 1908 O O . GLU A 1 253 ? -6.036 -20.907 8.132 1.00 89.62 253 GLU A O 1
ATOM 1913 N N . GLY A 1 254 ? -6.402 -19.458 6.501 1.00 91.94 254 GLY A N 1
ATOM 1914 C CA . GLY A 1 254 ? -6.545 -18.320 7.424 1.00 91.94 254 GLY A CA 1
ATOM 1915 C C . GLY A 1 254 ? -5.280 -17.906 8.202 1.00 91.94 254 GLY A C 1
ATOM 1916 O O . GLY A 1 254 ? -5.348 -16.942 8.962 1.00 91.94 254 GLY A O 1
ATOM 1917 N N . ALA A 1 255 ? -4.133 -18.578 8.018 1.00 95.56 255 ALA A N 1
ATOM 1918 C CA . ALA A 1 255 ? -2.848 -18.236 8.650 1.00 95.56 255 ALA A CA 1
ATOM 1919 C C . ALA A 1 255 ? -2.139 -17.030 7.999 1.00 95.56 255 ALA A C 1
ATOM 1921 O O . ALA A 1 255 ? -1.342 -16.335 8.633 1.00 95.56 255 ALA A O 1
ATOM 1922 N N . VAL A 1 256 ? -2.442 -16.766 6.727 1.00 97.25 256 VAL A N 1
ATOM 1923 C CA . VAL A 1 256 ? -2.043 -15.561 5.990 1.00 97.25 256 VAL A CA 1
ATOM 1924 C C . VAL A 1 256 ? -3.298 -15.000 5.334 1.00 97.25 256 VAL A C 1
ATOM 1926 O O . VAL A 1 256 ? -4.003 -15.732 4.641 1.00 97.25 256 VAL A O 1
ATOM 1929 N N . TYR A 1 257 ? -3.573 -13.717 5.555 1.00 97.94 257 TYR A N 1
ATOM 1930 C CA . TYR A 1 257 ? -4.703 -12.997 4.963 1.00 97.94 257 TYR A CA 1
ATOM 1931 C C . TYR A 1 257 ? -4.373 -12.538 3.531 1.00 97.94 257 TYR A C 1
ATOM 1933 O O . TYR A 1 257 ? -5.170 -12.659 2.599 1.00 97.94 257 TYR A O 1
ATOM 1941 N N . GLY A 1 258 ? -3.136 -12.080 3.338 1.00 98.00 258 GLY A N 1
ATOM 1942 C CA . GLY A 1 258 ? -2.574 -11.676 2.055 1.00 98.00 258 GLY A CA 1
ATOM 1943 C C . GLY A 1 258 ? -1.219 -10.999 2.235 1.00 98.00 258 GLY A C 1
ATOM 1944 O O . GLY A 1 258 ? -0.596 -11.094 3.295 1.00 98.00 258 GLY A O 1
ATOM 1945 N N . GLN A 1 259 ? -0.770 -10.285 1.212 1.00 98.31 259 GLN A N 1
ATOM 1946 C CA . GLN A 1 259 ? 0.507 -9.585 1.190 1.00 98.31 259 GLN A CA 1
ATOM 1947 C C . GLN A 1 259 ? 0.359 -8.213 0.533 1.00 98.31 259 GLN A C 1
ATOM 1949 O O . GLN A 1 259 ? -0.354 -8.048 -0.453 1.00 98.31 259 GLN A O 1
ATOM 1954 N N . LEU A 1 260 ? 1.054 -7.218 1.077 1.00 98.69 260 LEU A N 1
ATOM 1955 C CA . LEU A 1 260 ? 1.257 -5.924 0.437 1.00 98.69 260 LEU A CA 1
ATOM 1956 C C . LEU A 1 260 ? 2.609 -5.938 -0.274 1.00 98.69 260 LEU A C 1
ATOM 1958 O O . LEU A 1 260 ? 3.615 -6.304 0.331 1.00 98.69 260 LEU A O 1
ATOM 1962 N N . VAL A 1 261 ? 2.640 -5.513 -1.532 1.00 98.50 261 VAL A N 1
ATOM 1963 C CA . VAL A 1 261 ? 3.844 -5.383 -2.359 1.00 98.50 261 VAL A CA 1
ATOM 1964 C C . VAL A 1 261 ? 3.983 -3.923 -2.766 1.00 98.50 261 VAL A C 1
ATOM 1966 O O . VAL A 1 261 ? 3.100 -3.359 -3.410 1.00 98.50 261 VAL A O 1
ATOM 1969 N N . VAL A 1 262 ? 5.077 -3.274 -2.375 1.00 98.12 262 VAL A N 1
ATOM 1970 C CA . VAL A 1 262 ? 5.310 -1.864 -2.719 1.00 98.12 262 VAL A CA 1
ATOM 1971 C C . VAL A 1 262 ? 5.481 -1.718 -4.235 1.00 98.12 262 VAL A C 1
ATOM 1973 O O . VAL A 1 262 ? 6.135 -2.541 -4.870 1.00 98.12 262 VAL A O 1
ATOM 1976 N N . LEU A 1 263 ? 4.945 -0.658 -4.839 1.00 97.56 263 LEU A N 1
ATOM 1977 C CA . LEU A 1 263 ? 5.240 -0.298 -6.227 1.00 97.56 263 LEU A CA 1
ATOM 1978 C C . LEU A 1 263 ? 6.461 0.633 -6.258 1.00 97.56 263 LEU A C 1
ATOM 1980 O O . LEU A 1 263 ? 6.445 1.739 -5.720 1.00 97.56 263 LEU A O 1
ATOM 1984 N N . GLY A 1 264 ? 7.554 0.167 -6.863 1.00 96.25 264 GLY A N 1
ATOM 1985 C CA . GLY A 1 264 ? 8.863 0.808 -6.768 1.00 96.25 264 GLY A CA 1
ATOM 1986 C C . GLY A 1 264 ? 9.545 0.546 -5.424 1.00 96.25 264 GLY A C 1
ATOM 1987 O O . GLY A 1 264 ? 10.031 -0.557 -5.196 1.00 96.25 264 GLY A O 1
ATOM 1988 N N . TYR A 1 265 ? 9.623 1.562 -4.564 1.00 95.19 265 TYR A N 1
ATOM 1989 C CA . TYR A 1 265 ? 10.391 1.548 -3.311 1.00 95.19 265 TYR A CA 1
ATOM 1990 C C . TYR A 1 265 ? 9.597 2.184 -2.165 1.00 95.19 265 TYR A C 1
ATOM 1992 O O . TYR A 1 265 ? 8.805 3.102 -2.390 1.00 95.19 265 TYR A O 1
ATOM 2000 N N . LYS A 1 266 ? 9.835 1.734 -0.925 1.00 94.31 266 LYS A N 1
ATOM 2001 C CA . LYS A 1 266 ? 9.131 2.248 0.267 1.00 94.31 266 LYS A CA 1
ATOM 2002 C C . LYS A 1 266 ? 9.745 3.517 0.862 1.00 94.31 266 LYS A C 1
ATOM 2004 O O . LYS A 1 266 ? 9.129 4.136 1.726 1.00 94.31 266 LYS A O 1
ATOM 2009 N N . GLU A 1 267 ? 10.947 3.895 0.436 1.00 91.81 267 GLU A N 1
ATOM 2010 C CA . GLU A 1 267 ? 11.698 5.050 0.930 1.00 91.81 267 GLU A CA 1
ATOM 2011 C C . GLU A 1 267 ? 12.489 5.701 -0.211 1.00 91.81 267 GLU A C 1
ATOM 2013 O O . GLU A 1 267 ? 13.074 5.014 -1.051 1.00 91.81 267 GLU A O 1
ATOM 2018 N N . TYR A 1 268 ? 12.521 7.034 -0.228 1.00 90.12 268 TYR A N 1
ATOM 2019 C CA . TYR A 1 268 ? 13.372 7.817 -1.120 1.00 90.12 268 TYR A CA 1
ATOM 2020 C C . TYR A 1 268 ? 14.011 8.962 -0.336 1.00 90.12 268 TYR A C 1
ATOM 2022 O O . TYR A 1 268 ? 13.332 9.678 0.402 1.00 90.12 268 TYR A O 1
ATOM 2030 N N . ARG A 1 269 ? 15.303 9.195 -0.554 1.00 85.44 269 ARG A N 1
ATOM 2031 C CA . ARG A 1 269 ? 15.967 10.434 -0.149 1.00 85.44 269 ARG A CA 1
ATOM 2032 C C . ARG A 1 269 ? 15.709 11.501 -1.210 1.00 85.44 269 ARG A C 1
ATOM 2034 O O . ARG A 1 269 ? 15.899 11.242 -2.398 1.00 85.44 269 ARG A O 1
ATOM 2041 N N . VAL A 1 270 ? 15.305 12.696 -0.795 1.00 83.56 270 VAL A N 1
ATOM 2042 C CA . VAL A 1 270 ? 15.137 13.837 -1.705 1.00 83.56 270 VAL A CA 1
ATOM 2043 C C . VAL A 1 270 ? 16.414 14.679 -1.723 1.00 83.56 270 VAL A C 1
ATOM 2045 O O . VAL A 1 270 ? 16.821 15.212 -0.694 1.00 83.56 270 VAL A O 1
ATOM 2048 N N . GLU A 1 271 ? 17.034 14.818 -2.896 1.00 81.81 271 GLU A N 1
ATOM 2049 C CA . GLU A 1 271 ? 18.193 15.687 -3.127 1.00 81.81 271 GLU A CA 1
ATOM 2050 C C . GLU A 1 271 ? 17.812 16.735 -4.192 1.00 81.81 271 GLU A C 1
ATOM 2052 O O . GLU A 1 271 ? 17.668 16.448 -5.385 1.00 81.81 271 GLU A O 1
ATOM 2057 N N . GLY A 1 272 ? 17.543 17.966 -3.740 1.00 80.62 272 GLY A N 1
ATOM 2058 C CA . GLY A 1 272 ? 16.940 19.013 -4.570 1.00 80.62 272 GLY A CA 1
ATOM 2059 C C . GLY A 1 272 ? 15.536 18.618 -5.042 1.00 80.62 272 GLY A C 1
ATOM 2060 O O . GLY A 1 272 ? 14.636 18.422 -4.232 1.00 80.62 272 GLY A O 1
ATOM 2061 N N . SER A 1 273 ? 15.351 18.493 -6.357 1.00 76.06 273 SER A N 1
ATOM 2062 C CA . SER A 1 273 ? 14.120 17.981 -6.981 1.00 76.06 273 SER A CA 1
ATOM 2063 C C . SER A 1 273 ? 14.177 16.487 -7.338 1.00 76.06 273 SER A C 1
ATOM 2065 O O . SER A 1 273 ? 13.207 15.958 -7.882 1.00 76.06 273 SER A O 1
ATOM 2067 N N . THR A 1 274 ? 15.286 15.794 -7.053 1.00 79.12 274 THR A N 1
ATOM 2068 C CA . THR A 1 274 ? 15.497 14.390 -7.441 1.00 79.12 274 THR A CA 1
ATOM 2069 C C . THR A 1 274 ? 15.181 13.451 -6.281 1.00 79.12 274 THR A C 1
ATOM 2071 O O . THR A 1 274 ? 15.567 13.704 -5.141 1.00 79.12 274 THR A O 1
ATOM 2074 N N . TRP A 1 275 ? 14.471 12.355 -6.559 1.00 86.12 275 TRP A N 1
ATOM 2075 C CA . TRP A 1 275 ? 14.184 11.303 -5.580 1.00 86.12 275 TRP A CA 1
ATOM 2076 C C . TRP A 1 275 ? 15.122 10.118 -5.817 1.00 86.12 275 TRP A C 1
ATOM 2078 O O . TRP A 1 275 ? 15.077 9.479 -6.870 1.00 86.12 275 TRP A O 1
ATOM 2088 N N . HIS A 1 276 ? 15.962 9.823 -4.831 1.00 87.56 276 HIS A N 1
ATOM 2089 C CA . HIS A 1 276 ? 16.917 8.723 -4.848 1.00 87.56 276 HIS A CA 1
ATOM 2090 C C . HIS A 1 276 ? 16.335 7.563 -4.033 1.00 87.56 276 HIS A C 1
ATOM 2092 O O . HIS A 1 276 ? 16.131 7.731 -2.829 1.00 87.56 276 HIS A O 1
ATOM 2098 N N . PRO A 1 277 ? 16.015 6.413 -4.650 1.00 91.31 277 PRO A N 1
ATOM 2099 C CA . PRO A 1 277 ? 15.397 5.301 -3.937 1.00 91.31 277 PRO A CA 1
ATOM 2100 C C . PRO A 1 277 ? 16.341 4.688 -2.899 1.00 91.31 277 PRO A C 1
ATOM 2102 O O . PRO A 1 277 ? 17.557 4.649 -3.096 1.00 91.31 277 PRO A O 1
ATOM 2105 N N . VAL A 1 278 ? 15.765 4.187 -1.807 1.00 89.00 278 VAL A N 1
ATOM 2106 C CA . VAL A 1 278 ? 16.480 3.552 -0.695 1.00 89.00 278 VAL A CA 1
ATOM 2107 C C . VAL A 1 278 ? 15.888 2.165 -0.442 1.00 89.00 278 VAL A C 1
ATOM 2109 O O . VAL A 1 278 ? 14.669 1.995 -0.427 1.00 89.00 278 VAL A O 1
ATOM 2112 N N . GLY A 1 279 ? 16.758 1.176 -0.222 1.00 89.44 279 GLY A N 1
ATOM 2113 C CA . GLY A 1 279 ? 16.360 -0.212 0.021 1.00 89.44 279 GLY A CA 1
ATOM 2114 C C . GLY A 1 279 ? 16.037 -1.010 -1.254 1.00 89.44 279 GLY A C 1
ATOM 2115 O O . GLY A 1 279 ? 16.338 -0.564 -2.367 1.00 89.44 279 GLY A O 1
ATOM 2116 N N . PRO A 1 280 ? 15.475 -2.223 -1.101 1.00 91.62 280 PRO A N 1
ATOM 2117 C CA . PRO A 1 280 ? 15.104 -3.082 -2.220 1.00 91.62 280 PRO A CA 1
ATOM 2118 C C . PRO A 1 280 ? 13.892 -2.540 -2.989 1.00 91.62 280 PRO A C 1
ATOM 2120 O O . PRO A 1 280 ? 13.107 -1.729 -2.493 1.00 91.62 280 PRO A O 1
ATOM 2123 N N . ARG A 1 281 ? 13.727 -3.033 -4.219 1.00 91.81 281 ARG A N 1
ATOM 2124 C CA . ARG A 1 281 ? 12.504 -2.833 -5.005 1.00 91.81 281 ARG A CA 1
ATOM 2125 C C . ARG A 1 281 ? 11.425 -3.800 -4.566 1.00 91.81 281 ARG A C 1
ATOM 2127 O O . ARG A 1 281 ? 11.735 -4.907 -4.137 1.00 91.81 281 ARG A O 1
ATOM 2134 N N . ASN A 1 282 ? 10.179 -3.369 -4.728 1.00 96.19 282 ASN A N 1
ATOM 2135 C CA . ASN A 1 282 ? 8.980 -4.175 -4.524 1.00 96.19 282 ASN A CA 1
ATOM 2136 C C . ASN A 1 282 ? 8.975 -4.934 -3.190 1.00 96.19 282 ASN A C 1
ATOM 2138 O O . ASN A 1 282 ? 8.549 -6.083 -3.113 1.00 96.19 282 ASN A O 1
ATOM 2142 N N . GLU A 1 283 ? 9.467 -4.274 -2.135 1.00 96.81 283 GLU A N 1
ATOM 2143 C CA . GLU A 1 283 ? 9.513 -4.855 -0.797 1.00 96.81 283 GLU A CA 1
ATOM 2144 C C . GLU A 1 283 ? 8.105 -5.256 -0.343 1.00 96.81 283 GLU A C 1
ATOM 2146 O O . GLU A 1 283 ? 7.124 -4.554 -0.618 1.00 96.81 283 GLU A O 1
ATOM 2151 N N . LYS A 1 284 ? 8.017 -6.401 0.336 1.00 96.88 284 LYS A N 1
ATOM 2152 C CA . LYS A 1 284 ? 6.753 -7.048 0.669 1.00 96.88 284 LYS A CA 1
ATOM 2153 C C . LYS A 1 284 ? 6.496 -7.082 2.166 1.00 96.88 284 LYS A C 1
ATOM 2155 O O . LYS A 1 284 ? 7.428 -7.166 2.961 1.00 96.88 284 LYS A O 1
ATOM 2160 N N . PHE A 1 285 ? 5.222 -7.123 2.529 1.00 98.12 285 PHE A N 1
ATOM 2161 C CA . PHE A 1 285 ? 4.763 -7.299 3.898 1.00 98.12 285 PHE A CA 1
ATOM 2162 C C . PHE A 1 285 ? 3.586 -8.277 3.945 1.00 98.12 285 PHE A C 1
ATOM 2164 O O . PHE A 1 285 ? 2.532 -8.006 3.373 1.00 98.12 285 PHE A O 1
ATOM 2171 N N . GLU A 1 286 ? 3.764 -9.430 4.592 1.00 98.00 286 GLU A N 1
ATOM 2172 C CA . GLU A 1 286 ? 2.693 -10.417 4.774 1.00 98.00 286 GLU A CA 1
ATOM 2173 C C . GLU A 1 286 ? 1.796 -10.065 5.962 1.00 98.00 286 GLU A C 1
ATOM 2175 O O . GLU A 1 286 ? 2.260 -9.861 7.083 1.00 98.00 286 GLU A O 1
ATOM 2180 N N . LEU A 1 287 ? 0.488 -10.093 5.729 1.00 98.38 287 LEU A N 1
ATOM 2181 C CA . LEU A 1 287 ? -0.540 -9.960 6.751 1.00 98.38 287 LEU A CA 1
ATOM 2182 C C . LEU A 1 287 ? -0.791 -11.356 7.337 1.00 98.38 287 LEU A C 1
ATOM 2184 O O . LEU A 1 287 ? -1.664 -12.090 6.875 1.00 98.38 287 LEU A O 1
ATOM 2188 N N . ARG A 1 288 ? 0.044 -11.763 8.299 1.00 97.50 288 ARG A N 1
ATOM 2189 C CA . ARG A 1 288 ? -0.025 -13.080 8.961 1.00 97.50 288 ARG A CA 1
ATOM 2190 C C . ARG A 1 288 ? -0.910 -13.047 10.202 1.00 97.50 288 ARG A C 1
ATOM 2192 O O . ARG A 1 288 ? -0.786 -12.126 11.007 1.00 97.50 288 ARG A O 1
ATOM 2199 N N . ARG A 1 289 ? -1.740 -14.079 10.387 1.00 97.19 289 ARG A N 1
ATOM 2200 C CA . ARG A 1 289 ? -2.585 -14.277 11.576 1.00 97.19 289 ARG A CA 1
ATOM 2201 C C . ARG A 1 289 ? -1.744 -14.146 12.843 1.00 97.19 289 ARG A C 1
ATOM 2203 O O . ARG A 1 289 ? -0.719 -14.812 12.987 1.00 97.19 289 ARG A O 1
ATOM 2210 N N . ARG A 1 290 ? -2.148 -13.275 13.767 1.00 95.19 290 ARG A N 1
ATOM 2211 C CA . ARG A 1 290 ? -1.418 -13.072 15.024 1.00 95.19 290 ARG A CA 1
ATOM 2212 C C . ARG A 1 290 ? -1.745 -14.195 16.003 1.00 95.19 290 ARG A C 1
ATOM 2214 O O . ARG A 1 290 ? -2.901 -14.593 16.126 1.00 95.19 290 ARG A O 1
ATOM 2221 N N . LYS A 1 291 ? -0.763 -14.625 16.802 1.00 91.25 291 LYS A N 1
ATOM 2222 C CA . LYS A 1 291 ? -0.980 -15.579 17.910 1.00 91.25 291 LYS A CA 1
ATOM 2223 C C . LYS A 1 291 ? -2.050 -15.102 18.907 1.00 91.25 291 LYS A C 1
ATOM 2225 O O . LYS A 1 291 ? -2.753 -15.907 19.507 1.00 91.25 291 LYS A O 1
ATOM 2230 N N . HIS A 1 292 ? -2.187 -13.788 19.075 1.00 90.31 292 HIS A N 1
ATOM 2231 C CA . HIS A 1 292 ? -3.232 -13.173 19.887 1.00 90.31 292 HIS A CA 1
ATOM 2232 C C . HIS A 1 292 ? -3.884 -12.033 19.105 1.00 90.31 292 HIS A C 1
ATOM 2234 O O . HIS A 1 292 ? -3.181 -11.151 18.607 1.00 90.31 292 HIS A O 1
ATOM 2240 N N . ALA A 1 293 ? -5.215 -12.059 19.024 1.00 93.00 293 ALA A N 1
ATOM 2241 C CA . ALA A 1 293 ? -5.999 -11.041 18.341 1.00 93.00 293 ALA A CA 1
ATOM 2242 C C . ALA A 1 293 ? -5.769 -9.647 18.947 1.00 93.00 293 ALA A C 1
ATOM 2244 O O . ALA A 1 293 ? -5.814 -9.467 20.169 1.00 93.00 293 ALA A O 1
ATOM 2245 N N . ASN A 1 294 ? -5.526 -8.662 18.083 1.00 94.62 294 ASN A N 1
ATOM 2246 C CA . ASN A 1 294 ? -5.333 -7.256 18.456 1.00 94.62 294 ASN A CA 1
ATOM 2247 C C . ASN A 1 294 ? -6.327 -6.306 17.762 1.00 94.62 294 ASN A C 1
ATOM 2249 O O . ASN A 1 294 ? -6.121 -5.089 17.782 1.00 94.62 294 ASN A O 1
ATOM 2253 N N . GLY A 1 295 ? -7.369 -6.860 17.140 1.00 94.25 295 GLY A N 1
ATOM 2254 C CA . GLY A 1 295 ? -8.462 -6.125 16.523 1.00 94.25 295 GLY A CA 1
ATOM 2255 C C . GLY A 1 295 ? -9.212 -5.226 17.500 1.00 94.25 295 GLY A C 1
ATOM 2256 O O . GLY A 1 295 ? -9.064 -5.293 18.727 1.00 94.25 295 GLY A O 1
ATOM 2257 N N . ILE A 1 296 ? -10.026 -4.342 16.936 1.00 93.94 296 ILE A N 1
ATOM 2258 C CA . ILE A 1 296 ? -10.753 -3.318 17.678 1.00 93.94 296 ILE A CA 1
ATOM 2259 C C . ILE A 1 296 ? -12.103 -3.048 17.028 1.00 93.94 296 ILE A C 1
ATOM 2261 O O . ILE A 1 296 ? -12.258 -3.173 15.822 1.00 93.94 296 ILE A O 1
ATOM 2265 N N . ARG A 1 297 ? -13.075 -2.605 17.823 1.00 90.00 297 ARG A N 1
ATOM 2266 C CA . ARG A 1 297 ? -14.428 -2.315 17.344 1.00 90.00 297 ARG A CA 1
ATOM 2267 C C . ARG A 1 297 ? -14.943 -1.024 17.953 1.00 90.00 297 ARG A C 1
ATOM 2269 O O . ARG A 1 297 ? -14.759 -0.789 19.151 1.00 90.00 297 ARG A O 1
ATOM 2276 N N . ARG A 1 298 ? -15.618 -0.221 17.133 1.00 90.69 298 ARG A N 1
ATOM 2277 C CA . ARG A 1 298 ? -16.295 1.014 17.532 1.00 90.69 298 ARG A CA 1
ATOM 2278 C C . ARG A 1 298 ? -17.261 0.759 18.694 1.00 90.69 298 ARG A C 1
ATOM 2280 O O . ARG A 1 298 ? -18.076 -0.164 18.640 1.00 90.69 298 ARG A O 1
ATOM 2287 N N . ALA A 1 299 ? -17.165 1.573 19.741 1.00 86.94 299 ALA A N 1
ATOM 2288 C CA . ALA A 1 299 ? -17.958 1.441 20.961 1.00 86.94 299 ALA A CA 1
ATOM 2289 C C . ALA A 1 299 ? -18.928 2.618 21.136 1.00 86.94 299 ALA A C 1
ATOM 2291 O O . ALA A 1 299 ? -20.014 2.608 20.556 1.00 86.94 299 ALA A O 1
ATOM 2292 N N . ASN A 1 300 ? -18.532 3.613 21.933 1.00 85.00 300 ASN A N 1
ATOM 2293 C CA . ASN A 1 300 ? -19.306 4.810 22.251 1.00 85.00 300 ASN A CA 1
ATOM 2294 C C . ASN A 1 300 ? -18.691 6.043 21.573 1.00 85.00 300 ASN A C 1
ATOM 2296 O O . ASN A 1 300 ? -17.500 6.059 21.260 1.00 85.00 300 ASN A O 1
ATOM 2300 N N . ALA A 1 301 ? -19.482 7.101 21.405 1.00 86.25 301 ALA A N 1
ATOM 2301 C CA . ALA A 1 301 ? -19.000 8.416 20.991 1.00 86.25 301 ALA A CA 1
ATOM 2302 C C . ALA A 1 301 ? -19.376 9.468 22.041 1.00 86.25 301 ALA A C 1
ATOM 2304 O O . ALA A 1 301 ? -20.464 9.424 22.615 1.00 86.25 301 ALA A O 1
ATOM 2305 N N . TYR A 1 302 ? -18.484 10.428 22.281 1.00 86.25 302 TYR A N 1
ATOM 2306 C CA . TYR A 1 302 ? -18.679 11.502 23.252 1.00 86.25 302 TYR A CA 1
ATOM 2307 C C . TYR A 1 302 ? -18.424 12.856 22.610 1.00 86.25 302 TYR A C 1
ATOM 2309 O O . TYR A 1 302 ? -17.335 13.106 22.096 1.00 86.25 302 TYR A O 1
ATOM 2317 N N . LEU A 1 303 ? -19.406 13.749 22.715 1.00 86.06 303 LEU A N 1
ATOM 2318 C CA . LEU A 1 303 ? -19.243 15.161 22.401 1.00 86.06 303 LEU A CA 1
ATOM 2319 C C . LEU A 1 303 ? -18.870 15.925 23.680 1.00 86.06 303 LEU A C 1
ATOM 2321 O O . LEU A 1 303 ? -19.541 15.805 24.707 1.00 86.06 303 LEU A O 1
ATOM 2325 N N . GLN A 1 304 ? -17.797 16.709 23.628 1.00 83.75 304 GLN A N 1
ATOM 2326 C CA . GLN A 1 304 ? -17.367 17.613 24.697 1.00 83.75 304 GLN A CA 1
ATOM 2327 C C . GLN A 1 304 ? -17.257 19.037 24.141 1.00 83.75 304 GLN A C 1
ATOM 2329 O O . GLN A 1 304 ? -16.733 19.226 23.047 1.00 83.75 304 GLN A O 1
ATOM 2334 N N . ALA A 1 305 ? -17.683 20.052 24.892 1.00 77.88 305 ALA A N 1
ATOM 2335 C CA . ALA A 1 305 ? -17.259 21.426 24.615 1.00 77.88 305 ALA A CA 1
ATOM 2336 C C . ALA A 1 305 ? -15.786 21.595 25.030 1.00 77.88 305 ALA A C 1
ATOM 2338 O O . ALA A 1 305 ? -15.377 21.063 26.064 1.00 77.88 305 ALA A O 1
ATOM 2339 N N . THR A 1 306 ? -14.989 22.325 24.249 1.00 69.69 306 THR A N 1
ATOM 2340 C CA . THR A 1 306 ? -13.610 22.680 24.626 1.00 69.69 306 THR A CA 1
ATOM 2341 C C . THR A 1 306 ? -13.580 24.041 25.314 1.00 69.69 306 THR A C 1
ATOM 2343 O O . THR A 1 306 ? -14.207 24.981 24.824 1.00 69.69 306 THR A O 1
ATOM 2346 N N . ASP A 1 307 ? -12.834 24.176 26.413 1.00 64.44 307 ASP A N 1
ATOM 2347 C CA . ASP A 1 307 ? -12.612 25.480 27.050 1.00 64.44 307 ASP A CA 1
ATOM 2348 C C . ASP A 1 307 ? -11.775 26.378 26.110 1.00 64.44 307 ASP A C 1
ATOM 2350 O O . ASP A 1 307 ? -10.688 25.962 25.701 1.00 64.44 307 ASP A O 1
ATOM 2354 N N . PRO A 1 308 ? -12.222 27.604 25.768 1.00 58.72 308 PRO A N 1
ATOM 2355 C CA . PRO A 1 308 ? -11.447 28.541 24.950 1.00 58.72 308 PRO A CA 1
ATOM 2356 C C . PRO A 1 308 ? -10.058 28.901 25.507 1.00 58.72 308 PRO A C 1
ATOM 2358 O O . PRO A 1 308 ? -9.224 29.414 24.764 1.00 58.72 308 PRO A O 1
ATOM 2361 N N . LYS A 1 309 ? -9.800 28.661 26.799 1.00 54.56 309 LYS A N 1
ATOM 2362 C CA . LYS A 1 309 ? -8.492 28.849 27.451 1.00 54.56 309 LYS A CA 1
ATOM 2363 C C . LYS A 1 309 ? -7.579 27.623 27.343 1.00 54.56 309 LYS A C 1
ATOM 2365 O O . LYS A 1 309 ? -6.383 27.751 27.588 1.00 54.56 309 LYS A O 1
ATOM 2370 N N . ASP A 1 310 ? -8.126 26.463 26.976 1.00 55.12 310 ASP A N 1
ATOM 2371 C CA . ASP A 1 310 ? -7.416 25.190 26.809 1.00 55.12 310 ASP A CA 1
ATOM 2372 C C . ASP A 1 310 ? -7.722 24.535 25.437 1.00 55.12 310 ASP A C 1
ATOM 2374 O O . ASP A 1 310 ? -8.289 23.437 25.355 1.00 55.12 310 ASP A O 1
ATOM 2378 N N . PRO A 1 311 ? -7.337 25.179 24.316 1.00 50.03 311 PRO A N 1
ATOM 2379 C CA . PRO A 1 311 ? -7.408 24.542 23.001 1.00 50.03 311 PRO A CA 1
ATOM 2380 C C . PRO A 1 311 ? -6.380 23.401 22.849 1.00 50.03 311 PRO A C 1
ATOM 2382 O O . PRO A 1 311 ? -6.559 22.530 21.999 1.00 50.03 311 PRO A O 1
ATOM 2385 N N . GLY A 1 312 ? -5.312 23.401 23.663 1.00 48.78 312 GLY A N 1
ATOM 2386 C CA . GLY A 1 312 ? -4.165 22.492 23.556 1.00 48.78 312 GLY A CA 1
ATOM 2387 C C . GLY A 1 312 ? -4.336 21.138 24.255 1.00 48.78 312 GLY A C 1
ATOM 2388 O O . GLY A 1 312 ? -4.017 20.116 23.651 1.00 48.78 312 GLY A O 1
ATOM 2389 N N . GLY A 1 313 ? -4.864 21.107 25.483 1.00 53.72 313 GLY A N 1
ATOM 2390 C CA . GLY A 1 313 ? -5.216 19.876 26.194 1.00 53.72 313 GLY A CA 1
ATOM 2391 C C . GLY A 1 313 ? -4.712 19.772 27.640 1.00 53.72 313 GLY A C 1
ATOM 2392 O O . GLY A 1 313 ? -3.605 19.307 27.893 1.00 53.72 313 GLY A O 1
ATOM 2393 N N . ALA A 1 314 ? -5.606 20.048 28.586 1.00 40.50 314 ALA A N 1
ATOM 2394 C CA . ALA A 1 314 ? -5.569 19.618 29.985 1.00 40.50 314 ALA A CA 1
ATOM 2395 C C . ALA A 1 314 ? -6.905 18.972 30.416 1.00 40.50 314 ALA A C 1
ATOM 2397 O O . ALA A 1 314 ? -6.923 18.075 31.265 1.00 40.50 314 ALA A O 1
ATOM 2398 N N . ALA A 1 315 ? -8.029 19.359 29.800 1.00 49.81 315 ALA A N 1
ATOM 2399 C CA . ALA A 1 315 ? -9.311 18.678 29.976 1.00 49.81 315 ALA A CA 1
ATOM 2400 C C . ALA A 1 315 ? -9.222 17.204 29.519 1.00 49.81 315 ALA A C 1
ATOM 2402 O O . ALA A 1 315 ? -9.119 16.921 28.322 1.00 49.81 315 ALA A O 1
ATOM 2403 N N . LYS A 1 316 ? -9.274 16.259 30.475 1.00 56.22 316 LYS A N 1
ATOM 2404 C CA . LYS A 1 316 ? -9.180 14.807 30.218 1.00 56.22 316 LYS A CA 1
ATOM 2405 C C . LYS A 1 316 ? -10.133 14.386 29.088 1.00 56.22 316 LYS A C 1
ATOM 2407 O O . LYS A 1 316 ? -11.341 14.618 29.187 1.00 56.22 316 LYS A O 1
ATOM 2412 N N . LYS A 1 317 ? -9.589 13.727 28.050 1.00 67.75 317 LYS A N 1
ATOM 2413 C CA . LYS A 1 317 ? -10.366 13.068 26.981 1.00 67.75 317 LYS A CA 1
ATOM 2414 C C . LYS A 1 317 ? -11.416 12.175 27.659 1.00 67.75 317 LYS A C 1
ATOM 2416 O O . LYS A 1 317 ? -11.032 11.263 28.396 1.00 67.75 317 LYS A O 1
ATOM 2421 N N . LYS A 1 318 ? -12.716 12.457 27.492 1.00 74.19 318 LYS A N 1
ATOM 2422 C CA . LYS A 1 318 ? -13.775 11.650 28.120 1.00 74.19 318 LYS A CA 1
ATOM 2423 C C . LYS A 1 318 ? -13.754 10.272 27.470 1.00 74.19 318 LYS A C 1
ATOM 2425 O O . LYS A 1 318 ? -14.141 10.146 26.313 1.00 74.19 318 LYS A O 1
ATOM 2430 N N . ARG A 1 319 ? -13.302 9.274 28.231 1.00 78.19 319 ARG A N 1
ATOM 2431 C CA . ARG A 1 319 ? -13.390 7.865 27.858 1.00 78.19 319 ARG A CA 1
ATOM 2432 C C . ARG A 1 319 ? -13.734 6.963 29.042 1.00 78.19 319 ARG A C 1
ATOM 2434 O O . ARG A 1 319 ? -13.424 7.293 30.187 1.00 78.19 319 ARG A O 1
ATOM 2441 N N . SER A 1 320 ? -14.357 5.835 28.740 1.00 80.88 320 SER A N 1
ATOM 2442 C CA . SER A 1 320 ? -14.599 4.692 29.605 1.00 80.88 320 SER A CA 1
ATOM 2443 C C . SER A 1 320 ? -13.288 4.011 30.020 1.00 80.88 320 SER A C 1
ATOM 2445 O O . SER A 1 320 ? -12.225 4.220 29.428 1.00 80.88 320 SER A O 1
ATOM 2447 N N . SER A 1 321 ? -13.364 3.161 31.043 1.00 78.38 321 SER A N 1
ATOM 2448 C CA . SER A 1 321 ? -12.286 2.239 31.425 1.00 78.38 321 SER A CA 1
ATOM 2449 C C . SER A 1 321 ? -12.142 1.047 30.467 1.00 78.38 321 SER A C 1
ATOM 2451 O O . SER A 1 321 ? -11.095 0.403 30.454 1.00 78.38 321 SER A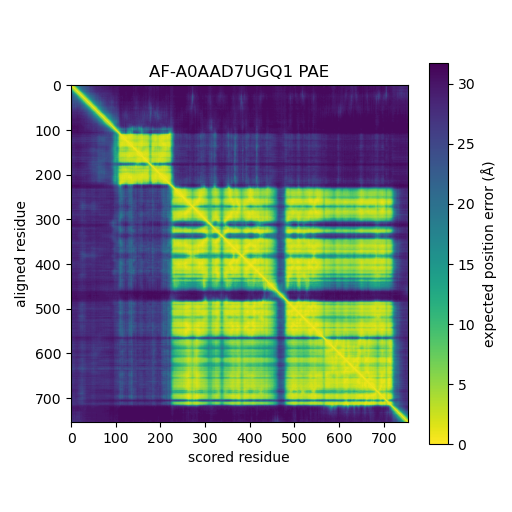 O 1
ATOM 2453 N N . GLU A 1 322 ? -13.171 0.755 29.665 1.00 80.81 322 GLU A N 1
ATOM 2454 C CA . GLU A 1 322 ? -13.193 -0.348 28.694 1.00 80.81 322 GLU A CA 1
ATOM 2455 C C . GLU A 1 322 ? -12.451 0.024 27.389 1.00 80.81 322 GLU A C 1
ATOM 2457 O O . GLU A 1 322 ? -11.924 -0.853 26.698 1.00 80.81 322 GLU A O 1
ATOM 2462 N N . ALA A 1 323 ? -12.349 1.324 27.077 1.00 85.44 323 ALA A N 1
ATOM 2463 C CA . ALA A 1 323 ? -11.692 1.855 25.885 1.00 85.44 323 ALA A CA 1
ATOM 2464 C C . ALA A 1 323 ? -10.218 1.422 25.754 1.00 85.44 323 ALA A C 1
ATOM 2466 O O . ALA A 1 323 ? -9.359 1.724 26.588 1.00 85.44 323 ALA A O 1
ATOM 2467 N N . SER A 1 324 ? -9.905 0.758 24.640 1.00 89.56 324 SER A N 1
ATOM 2468 C CA . SER A 1 324 ? -8.546 0.334 24.285 1.00 89.56 324 SER A CA 1
ATOM 2469 C C . SER A 1 324 ? -7.796 1.367 23.443 1.00 89.56 324 SER A C 1
ATOM 2471 O O . SER A 1 324 ? -6.589 1.525 23.630 1.00 89.56 324 SER A O 1
ATOM 2473 N N . HIS A 1 325 ? -8.520 2.052 22.552 1.00 92.44 325 HIS A N 1
ATOM 2474 C CA . HIS A 1 325 ? -8.043 3.053 21.599 1.00 92.44 325 HIS A CA 1
ATOM 2475 C C . HIS A 1 325 ? -9.130 4.130 21.390 1.00 92.44 325 HIS A C 1
ATOM 2477 O O . HIS A 1 325 ? -10.289 3.923 21.768 1.00 92.44 325 HIS A O 1
ATOM 2483 N N . SER A 1 326 ? -8.781 5.268 20.783 1.00 94.12 326 SER A N 1
ATOM 2484 C CA . SER A 1 326 ? -9.726 6.352 20.466 1.00 94.12 326 SER A CA 1
ATOM 2485 C C . SER A 1 326 ? -9.437 7.056 19.136 1.00 94.12 326 SER A C 1
ATOM 2487 O O . SER A 1 326 ? -8.302 7.094 18.668 1.00 94.12 326 SER A O 1
ATOM 2489 N N . VAL A 1 327 ? -10.471 7.649 18.536 1.00 94.81 327 VAL A N 1
ATOM 2490 C CA . VAL A 1 327 ? -10.353 8.691 17.503 1.00 94.81 327 VAL A CA 1
ATOM 2491 C C . VAL A 1 327 ? -10.835 10.000 18.124 1.00 94.81 327 VAL A C 1
ATOM 2493 O O . VAL A 1 327 ? -11.989 10.099 18.541 1.00 94.81 327 VAL A O 1
ATOM 2496 N N . THR A 1 328 ? -9.959 11.000 18.191 1.00 92.69 328 THR A N 1
ATOM 2497 C CA . THR A 1 328 ? -10.226 12.315 18.785 1.00 92.69 328 THR A CA 1
ATOM 2498 C C . THR A 1 328 ? -10.241 13.384 17.691 1.00 92.69 328 THR A C 1
ATOM 2500 O O . THR A 1 328 ? -9.208 13.668 17.085 1.00 92.69 328 THR A O 1
ATOM 2503 N N . MET A 1 329 ? -11.395 14.012 17.453 1.00 92.19 329 MET A N 1
ATOM 2504 C CA . MET A 1 329 ? -11.581 15.075 16.458 1.00 92.19 329 MET A CA 1
ATOM 2505 C C . MET A 1 329 ? -11.824 16.424 17.146 1.00 92.19 329 MET A C 1
ATOM 2507 O O . MET A 1 329 ? -12.804 16.574 17.877 1.00 92.19 329 MET A O 1
ATOM 2511 N N . SER A 1 330 ? -10.979 17.425 16.889 1.00 89.56 330 SER A N 1
ATOM 2512 C CA . SER A 1 330 ? -11.241 18.819 17.289 1.00 89.56 330 SER A CA 1
ATOM 2513 C C . SER A 1 330 ? -12.077 19.518 16.216 1.00 89.56 330 SER A C 1
ATOM 2515 O O . SER A 1 330 ? -11.578 19.773 15.120 1.00 89.56 330 SER A O 1
ATOM 2517 N N . VAL A 1 331 ? -13.341 19.811 16.524 1.00 86.12 331 VAL A N 1
ATOM 2518 C CA . VAL A 1 331 ? -14.339 20.480 15.675 1.00 86.12 331 VAL A CA 1
ATOM 2519 C C . VAL A 1 331 ? -14.359 21.978 15.989 1.00 86.12 331 VAL A C 1
ATOM 2521 O O . VAL A 1 331 ? -14.664 22.379 17.112 1.00 86.12 331 VAL A O 1
ATOM 2524 N N . ALA A 1 332 ? -14.065 22.815 14.993 1.00 79.69 332 ALA A N 1
ATOM 2525 C CA . ALA A 1 332 ? -14.137 24.267 15.137 1.00 79.69 332 ALA A CA 1
ATOM 2526 C C . ALA A 1 332 ? -15.591 24.746 15.334 1.00 79.69 332 ALA A C 1
ATOM 2528 O O . ALA A 1 332 ? -16.527 24.185 14.762 1.00 79.69 332 ALA A O 1
ATOM 2529 N N . GLY A 1 333 ? -15.777 25.802 16.130 1.00 72.31 333 GLY A N 1
ATOM 2530 C CA . GLY A 1 333 ? -17.094 26.401 16.377 1.00 72.31 333 GLY A CA 1
ATOM 2531 C C . GLY A 1 333 ? -17.704 27.023 15.115 1.00 72.31 333 GLY A C 1
ATOM 2532 O O . GLY A 1 333 ? -17.001 27.652 14.325 1.00 72.31 333 GLY A O 1
ATOM 2533 N N . SER A 1 334 ? -19.017 26.872 14.930 1.00 65.38 334 SER A N 1
ATOM 2534 C CA . SER A 1 334 ? -19.742 27.301 13.725 1.00 65.38 334 SER A CA 1
ATOM 2535 C C . SER A 1 334 ? -20.951 28.176 14.067 1.00 65.38 334 SER A C 1
ATOM 2537 O O . SER A 1 334 ? -21.437 28.184 15.197 1.00 65.38 334 SER A O 1
ATOM 2539 N N . ARG A 1 335 ? -21.470 28.930 13.092 1.00 57.38 335 ARG A N 1
ATOM 2540 C CA . ARG A 1 335 ? -22.762 29.619 13.230 1.00 57.38 335 ARG A CA 1
ATOM 2541 C C . ARG A 1 335 ? -23.863 28.711 12.706 1.00 57.38 335 ARG A C 1
ATOM 2543 O O . ARG A 1 335 ? -23.873 28.367 11.529 1.00 57.38 335 ARG A O 1
ATOM 2550 N N . THR A 1 336 ? -24.792 28.357 13.584 1.00 60.94 336 THR A N 1
ATOM 2551 C CA . THR A 1 336 ? -26.064 27.732 13.193 1.00 60.94 336 THR A CA 1
ATOM 2552 C C . THR A 1 336 ? -26.908 28.692 12.346 1.00 60.94 336 THR A C 1
ATOM 2554 O O . THR A 1 336 ? -26.685 29.906 12.368 1.00 60.94 336 THR A O 1
ATOM 2557 N N . ALA A 1 337 ? -27.898 28.159 11.621 1.00 57.16 337 ALA A N 1
ATOM 2558 C CA . ALA A 1 337 ? -28.836 28.962 10.831 1.00 57.16 337 ALA A CA 1
ATOM 2559 C C . ALA A 1 337 ? -29.586 30.006 11.686 1.00 57.16 337 ALA A C 1
ATOM 2561 O O . ALA A 1 337 ? -29.820 31.121 11.229 1.00 57.16 337 ALA A O 1
ATOM 2562 N N . ASP A 1 338 ? -29.846 29.689 12.959 1.00 65.44 338 ASP A N 1
ATOM 2563 C CA . ASP A 1 338 ? -30.471 30.576 13.953 1.00 65.44 338 ASP A CA 1
ATOM 2564 C C . ASP A 1 338 ? -29.525 31.680 14.481 1.00 65.44 338 ASP A C 1
ATOM 2566 O O . ASP A 1 338 ? -29.800 32.332 15.489 1.00 65.44 338 ASP A O 1
ATOM 2570 N N . GLY A 1 339 ? -28.349 31.858 13.867 1.00 55.94 339 GLY A N 1
ATOM 2571 C CA . GLY A 1 339 ? -27.334 32.847 14.246 1.00 55.94 339 GLY A CA 1
ATOM 2572 C C . GLY A 1 339 ? -26.535 32.507 15.511 1.00 55.94 339 GLY A C 1
ATOM 2573 O O . GLY A 1 339 ? -25.542 33.175 15.809 1.00 55.94 339 GLY A O 1
ATOM 2574 N N . LYS A 1 340 ? -26.912 31.455 16.247 1.00 58.91 340 LYS A N 1
ATOM 2575 C CA . LYS A 1 340 ? -26.225 31.013 17.466 1.00 58.91 340 LYS A CA 1
ATOM 2576 C C . LYS A 1 340 ? -24.863 30.406 17.114 1.00 58.91 340 LYS A C 1
ATOM 2578 O O . LYS A 1 340 ? -24.781 29.423 16.375 1.00 58.91 340 LYS A O 1
ATOM 2583 N N . VAL A 1 341 ? -23.799 30.987 17.667 1.00 58.53 341 VAL A N 1
ATOM 2584 C CA . VAL A 1 341 ? -22.431 30.455 17.589 1.00 58.53 341 VAL A CA 1
ATOM 2585 C C . VAL A 1 341 ? -22.325 29.229 18.500 1.00 58.53 341 VAL A C 1
ATOM 2587 O O . VAL A 1 341 ? -22.579 29.333 19.702 1.00 58.53 341 VAL A O 1
ATOM 2590 N N . THR A 1 342 ? -21.931 28.078 17.958 1.00 66.88 342 THR A N 1
ATOM 2591 C CA . THR A 1 342 ? -21.420 26.965 18.762 1.00 66.88 342 THR A CA 1
ATOM 2592 C C . THR A 1 342 ? -19.970 27.248 19.142 1.00 66.88 342 THR A C 1
ATOM 2594 O O . THR A 1 342 ? -19.185 27.746 18.334 1.00 66.88 342 THR A O 1
ATOM 2597 N N . GLY A 1 343 ? -19.600 26.949 20.390 1.00 71.56 343 GLY A N 1
ATOM 2598 C CA . GLY A 1 343 ? -18.188 26.897 20.770 1.00 71.56 343 GLY A CA 1
ATOM 2599 C C . GLY A 1 343 ? -17.473 25.756 20.043 1.00 71.56 343 GLY A C 1
ATOM 2600 O O . GLY A 1 343 ? -18.125 24.861 19.501 1.00 71.56 343 GLY A O 1
ATOM 2601 N N . ALA A 1 344 ? -16.140 25.770 20.056 1.00 80.69 344 ALA A N 1
ATOM 2602 C CA . ALA A 1 344 ? -15.370 24.619 19.598 1.00 80.69 344 ALA A CA 1
ATOM 2603 C C . ALA A 1 344 ? -15.700 23.371 20.444 1.00 80.69 344 ALA A C 1
ATOM 2605 O O . ALA A 1 344 ? -16.065 23.448 21.626 1.00 80.69 344 ALA A O 1
ATOM 2606 N N . GLN A 1 345 ? -15.635 22.215 19.796 1.00 84.31 345 GLN A N 1
ATOM 2607 C CA . GLN A 1 345 ? -16.066 20.929 20.324 1.00 84.31 345 GLN A CA 1
ATOM 2608 C C . GLN A 1 345 ? -14.993 19.869 20.081 1.00 84.31 345 GLN A C 1
ATOM 2610 O O . GLN A 1 345 ? -14.176 19.963 19.169 1.00 84.31 345 GLN A O 1
ATOM 2615 N N . ARG A 1 346 ? -15.007 18.823 20.901 1.00 86.69 346 ARG A N 1
ATOM 2616 C CA . ARG A 1 346 ? -14.155 17.647 20.763 1.00 86.69 346 ARG A CA 1
ATOM 2617 C C . ARG A 1 346 ? -15.043 16.414 20.708 1.00 86.69 346 ARG A C 1
ATOM 2619 O O . ARG A 1 346 ? -15.791 16.155 21.651 1.00 86.69 346 ARG A O 1
ATOM 2626 N N . VAL A 1 347 ? -14.964 15.684 19.603 1.00 89.69 347 VAL A N 1
ATOM 2627 C CA . VAL A 1 347 ? -15.601 14.375 19.437 1.00 89.69 347 VAL A CA 1
ATOM 2628 C C . VAL A 1 347 ? -14.565 13.318 19.791 1.00 89.69 347 VAL A C 1
ATOM 2630 O O . VAL A 1 347 ? -13.480 13.309 19.213 1.00 89.69 347 VAL A O 1
ATOM 2633 N N . THR A 1 348 ? -14.893 12.428 20.721 1.00 91.19 348 THR A N 1
ATOM 2634 C CA . THR A 1 348 ? -14.067 11.264 21.064 1.00 91.19 348 THR A CA 1
ATOM 2635 C C . THR A 1 348 ? -14.863 10.006 20.739 1.00 91.19 348 THR A C 1
ATOM 2637 O O . THR A 1 348 ? -15.868 9.741 21.399 1.00 91.19 348 THR A O 1
ATOM 2640 N N . VAL A 1 349 ? -14.444 9.239 19.731 1.00 91.62 349 VAL A N 1
ATOM 2641 C CA . VAL A 1 349 ? -15.002 7.910 19.426 1.00 91.62 349 VAL A CA 1
ATOM 2642 C C . VAL A 1 349 ? -14.106 6.848 20.055 1.00 91.62 349 VAL A C 1
ATOM 2644 O O . VAL A 1 349 ? -12.894 6.844 19.839 1.00 91.62 349 VAL A O 1
ATOM 2647 N N . GLU A 1 350 ? -14.689 5.958 20.849 1.00 91.62 350 GLU A N 1
ATOM 2648 C CA . GLU A 1 350 ? -13.985 4.866 21.518 1.00 91.62 350 GLU A CA 1
ATOM 2649 C C . GLU A 1 350 ? -13.936 3.593 20.689 1.00 91.62 350 GLU A C 1
ATOM 2651 O O . GLU A 1 350 ? -14.877 3.259 19.968 1.00 91.62 350 GLU A O 1
ATOM 2656 N N . TYR A 1 351 ? -12.875 2.821 20.919 1.00 92.44 351 TYR A N 1
ATOM 2657 C CA . TYR A 1 351 ? -12.740 1.467 20.413 1.00 92.44 351 TYR A CA 1
ATOM 2658 C C . TYR A 1 351 ? -12.368 0.499 21.537 1.00 92.44 351 TYR A C 1
ATOM 2660 O O . TYR A 1 351 ? -11.351 0.660 22.223 1.00 92.44 351 TYR A O 1
ATOM 2668 N N . VAL A 1 352 ? -13.175 -0.544 21.701 1.00 91.88 352 VAL A N 1
ATOM 2669 C CA . VAL A 1 352 ? -12.917 -1.674 22.608 1.00 91.88 352 VAL A CA 1
ATOM 2670 C C . VAL A 1 352 ? -12.231 -2.815 21.843 1.00 91.88 352 VAL A C 1
ATOM 2672 O O . VAL A 1 352 ? -12.325 -2.844 20.613 1.00 91.88 352 VAL A O 1
ATOM 2675 N N . PRO A 1 353 ? -11.539 -3.753 22.516 1.00 92.62 353 PRO A N 1
ATOM 2676 C CA . PRO A 1 353 ? -10.895 -4.876 21.837 1.00 92.62 353 PRO A CA 1
ATOM 2677 C C . PRO A 1 353 ? -11.895 -5.758 21.076 1.00 92.62 353 PRO A C 1
ATOM 2679 O O . PRO A 1 353 ? -12.988 -6.051 21.575 1.00 92.62 353 PRO A O 1
ATOM 2682 N N . ASP A 1 354 ? -11.493 -6.232 19.899 1.00 91.44 354 ASP A N 1
ATOM 2683 C CA . ASP A 1 354 ? -12.144 -7.331 19.191 1.00 91.44 354 ASP A CA 1
ATOM 2684 C C . ASP A 1 354 ? -11.207 -8.539 19.106 1.00 91.44 354 ASP A C 1
ATOM 2686 O O . ASP A 1 354 ? -10.023 -8.399 18.810 1.00 91.44 354 ASP A O 1
ATOM 2690 N N . ALA A 1 355 ? -11.752 -9.726 19.362 1.00 92.38 355 ALA A N 1
ATOM 2691 C CA . ALA A 1 355 ? -11.057 -10.990 19.148 1.00 92.38 355 ALA A CA 1
ATOM 2692 C C . ALA A 1 355 ? -11.318 -11.573 17.747 1.00 92.38 355 ALA A C 1
ATOM 2694 O O . ALA A 1 355 ? -10.650 -12.526 17.368 1.00 92.38 355 ALA A O 1
ATOM 2695 N N . ARG A 1 356 ? -12.258 -11.009 16.971 1.00 93.38 356 ARG A N 1
ATOM 2696 C CA . ARG A 1 356 ? -12.596 -11.467 15.609 1.00 93.38 356 ARG A CA 1
ATOM 2697 C C . ARG A 1 356 ? -11.660 -10.961 14.511 1.00 93.38 356 ARG A C 1
ATOM 2699 O O . ARG A 1 356 ? -11.774 -11.415 13.375 1.00 93.38 356 ARG A O 1
ATOM 2706 N N . GLU A 1 357 ? -10.749 -10.044 14.823 1.00 95.44 357 GLU A N 1
ATOM 2707 C CA . GLU A 1 357 ? -9.877 -9.396 13.840 1.00 95.44 357 GLU A CA 1
ATOM 2708 C C . GLU A 1 357 ? -8.431 -9.268 14.335 1.00 95.44 357 GLU A C 1
ATOM 2710 O O . GLU A 1 357 ? -8.174 -9.143 15.534 1.00 95.44 357 GLU A O 1
ATOM 2715 N N . ASP A 1 358 ? -7.495 -9.215 13.387 1.00 98.25 358 ASP A N 1
ATOM 2716 C CA . ASP A 1 358 ? -6.139 -8.705 13.587 1.00 98.25 358 ASP A CA 1
ATOM 2717 C C . ASP A 1 358 ? -5.999 -7.334 12.916 1.00 98.25 358 ASP A C 1
ATOM 2719 O O . ASP A 1 358 ? -6.261 -7.185 11.724 1.00 98.25 358 ASP A O 1
ATOM 2723 N N . MET A 1 359 ? -5.549 -6.327 13.662 1.00 98.12 359 MET A N 1
ATOM 2724 C CA . MET A 1 359 ? -5.248 -4.998 13.130 1.00 98.12 359 MET A CA 1
ATOM 2725 C C . MET A 1 359 ? -3.758 -4.884 12.801 1.00 98.12 359 MET A C 1
ATOM 2727 O O . MET A 1 359 ? -2.923 -5.132 13.669 1.00 98.12 359 MET A O 1
ATOM 2731 N N . PHE A 1 360 ? -3.419 -4.421 11.601 1.00 98.75 360 PHE A N 1
ATOM 2732 C CA . PHE A 1 360 ? -2.066 -4.044 11.175 1.00 98.75 360 PHE A CA 1
ATOM 2733 C C . PHE A 1 360 ? -2.014 -2.549 10.869 1.00 98.75 360 PHE A C 1
ATOM 2735 O O . PHE A 1 360 ? -2.986 -1.990 10.359 1.00 98.75 360 PHE A O 1
ATOM 2742 N N . GLN A 1 361 ? -0.892 -1.894 11.159 1.00 98.25 361 GLN A N 1
ATOM 2743 C CA . GLN A 1 361 ? -0.716 -0.457 10.935 1.00 98.25 361 GLN A CA 1
ATOM 2744 C C . GLN A 1 361 ? 0.472 -0.139 10.033 1.00 98.25 361 GLN A C 1
ATOM 2746 O O . GLN A 1 361 ? 1.516 -0.790 10.079 1.00 98.25 361 GLN A O 1
ATOM 2751 N N . LEU A 1 362 ? 0.307 0.907 9.225 1.00 98.25 362 LEU A N 1
ATOM 2752 C CA . LEU A 1 362 ? 1.306 1.372 8.273 1.00 98.25 362 LEU A CA 1
ATOM 2753 C C . LEU A 1 362 ? 1.541 2.872 8.428 1.00 98.25 362 LEU A C 1
ATOM 2755 O O . LEU A 1 362 ? 0.594 3.630 8.633 1.00 98.25 362 LEU A O 1
ATOM 2759 N N . GLY A 1 363 ? 2.781 3.329 8.255 1.00 95.50 363 GLY A N 1
ATOM 2760 C CA . GLY A 1 363 ? 3.124 4.754 8.302 1.00 95.50 363 GLY A CA 1
ATOM 2761 C C . GLY A 1 363 ? 4.623 5.026 8.198 1.00 95.50 363 GLY A C 1
ATOM 2762 O O . GLY A 1 363 ? 5.427 4.097 8.157 1.00 95.50 363 GLY A O 1
ATOM 2763 N N . ARG A 1 364 ? 5.019 6.307 8.163 1.00 92.31 364 ARG A N 1
ATOM 2764 C CA . ARG A 1 364 ? 6.432 6.690 7.962 1.00 92.31 364 ARG A CA 1
ATOM 2765 C C . ARG A 1 364 ? 7.332 6.602 9.191 1.00 92.31 364 ARG A C 1
ATOM 2767 O O . ARG A 1 364 ? 8.551 6.697 9.055 1.00 92.31 364 ARG A O 1
ATOM 2774 N N . MET A 1 365 ? 6.763 6.497 10.392 1.00 85.06 365 MET A N 1
ATOM 2775 C CA . MET A 1 365 ? 7.563 6.401 11.615 1.00 85.06 365 MET A CA 1
ATOM 2776 C C . MET A 1 365 ? 8.062 4.970 11.826 1.00 85.06 365 MET A C 1
ATOM 2778 O O . MET A 1 365 ? 7.262 4.039 11.811 1.00 85.06 365 MET A O 1
ATOM 2782 N N . ILE A 1 366 ? 9.366 4.814 12.089 1.00 84.88 366 ILE A N 1
ATOM 2783 C CA . ILE A 1 366 ? 9.913 3.587 12.685 1.00 84.88 366 ILE A CA 1
ATOM 2784 C C . ILE A 1 366 ? 9.558 3.621 14.172 1.00 84.88 366 ILE A C 1
ATOM 2786 O O . ILE A 1 366 ? 10.241 4.272 14.958 1.00 84.88 366 ILE A O 1
ATOM 2790 N N . VAL A 1 367 ? 8.448 2.978 14.522 1.00 83.44 367 VAL A N 1
ATOM 2791 C CA . VAL A 1 367 ? 7.955 2.772 15.889 1.00 83.44 367 VAL A CA 1
ATOM 2792 C C . VAL A 1 367 ? 7.134 1.476 15.924 1.00 83.44 367 VAL A C 1
ATOM 2794 O O . VAL A 1 367 ? 6.519 1.153 14.907 1.00 83.44 367 VAL A O 1
ATOM 2797 N N . PRO A 1 368 ? 7.062 0.752 17.058 1.00 83.50 368 PRO A N 1
ATOM 2798 C CA . PRO A 1 368 ? 6.362 -0.537 17.131 1.00 83.50 368 PRO A CA 1
ATOM 2799 C C . PRO A 1 368 ? 4.849 -0.468 16.868 1.00 83.50 368 PRO A C 1
ATOM 2801 O O . PRO A 1 368 ? 4.208 -1.497 16.700 1.00 83.50 368 PRO A O 1
ATOM 2804 N N . GLN A 1 369 ? 4.263 0.732 16.817 1.00 88.12 369 GLN A N 1
ATOM 2805 C CA . GLN A 1 369 ? 2.882 0.953 16.392 1.00 88.12 369 GLN A CA 1
ATOM 2806 C C . GLN A 1 369 ? 2.681 0.844 14.870 1.00 88.12 369 GLN A C 1
ATOM 2808 O O . GLN A 1 369 ? 1.532 0.837 14.454 1.00 88.12 369 GLN A O 1
ATOM 2813 N N . ASN A 1 370 ? 3.728 0.790 14.039 1.00 92.88 370 ASN A N 1
ATOM 2814 C CA . ASN A 1 370 ? 3.623 0.549 12.595 1.00 92.88 370 ASN A CA 1
ATOM 2815 C C . ASN A 1 370 ? 4.255 -0.813 12.269 1.00 92.88 370 ASN A C 1
ATOM 2817 O O . ASN A 1 370 ? 5.479 -0.930 12.281 1.00 92.88 370 ASN A O 1
ATOM 2821 N N . ASP A 1 371 ? 3.444 -1.821 11.940 1.00 97.69 371 ASP A N 1
ATOM 2822 C CA . ASP A 1 371 ? 3.940 -3.142 11.533 1.00 97.69 371 ASP A CA 1
ATOM 2823 C C . ASP A 1 371 ? 4.704 -3.086 10.197 1.00 97.69 371 ASP A C 1
ATOM 2825 O O . ASP A 1 371 ? 5.688 -3.803 10.020 1.00 97.69 371 ASP A O 1
ATOM 2829 N N . PHE A 1 372 ? 4.296 -2.202 9.272 1.00 97.75 372 PHE A N 1
ATOM 2830 C CA . PHE A 1 372 ? 5.035 -1.942 8.031 1.00 97.75 372 PHE A CA 1
ATOM 2831 C C . PHE A 1 372 ? 5.356 -0.456 7.855 1.00 97.75 372 PHE A C 1
ATOM 2833 O O . PHE A 1 372 ? 4.479 0.396 7.683 1.00 97.75 372 PHE A O 1
ATOM 2840 N N . VAL A 1 373 ? 6.652 -0.137 7.884 1.00 95.81 373 VAL A N 1
ATOM 2841 C CA . VAL A 1 373 ? 7.134 1.242 7.778 1.00 95.81 373 VAL A CA 1
ATOM 2842 C C . VAL A 1 373 ? 7.300 1.641 6.312 1.00 95.81 373 VAL A C 1
ATOM 2844 O O . VAL A 1 373 ? 8.258 1.240 5.650 1.00 95.81 373 VAL A O 1
ATOM 2847 N N . VAL A 1 374 ? 6.401 2.498 5.827 1.00 95.44 374 VAL A N 1
ATOM 2848 C CA . VAL A 1 374 ? 6.444 3.090 4.483 1.00 95.44 374 VAL A CA 1
ATOM 2849 C C . VAL A 1 374 ? 6.812 4.562 4.627 1.00 95.44 374 VAL A C 1
ATOM 2851 O O . VAL A 1 374 ? 6.011 5.372 5.084 1.00 95.44 374 VAL A O 1
ATOM 2854 N N . ARG A 1 375 ? 8.052 4.917 4.282 1.00 90.25 375 ARG A N 1
ATOM 2855 C CA . ARG A 1 375 ? 8.615 6.258 4.514 1.00 90.25 375 ARG A CA 1
ATOM 2856 C C . ARG A 1 375 ? 8.298 7.264 3.411 1.00 90.25 375 ARG A C 1
ATOM 2858 O O . ARG A 1 375 ? 8.059 8.435 3.703 1.00 90.25 375 ARG A O 1
ATOM 2865 N N . GLY A 1 376 ? 8.287 6.802 2.164 1.00 90.38 376 GLY A N 1
ATOM 2866 C CA . GLY A 1 376 ? 8.160 7.628 0.968 1.00 90.38 376 GLY A CA 1
ATOM 2867 C C . GLY A 1 376 ? 9.311 8.625 0.784 1.00 90.38 376 GLY A C 1
ATOM 2868 O O . GLY A 1 376 ? 10.415 8.369 1.270 1.00 90.38 376 GLY A O 1
ATOM 2869 N N . PRO A 1 377 ? 9.090 9.730 0.047 1.00 88.19 377 PRO A N 1
ATOM 2870 C CA . PRO A 1 377 ? 10.110 10.744 -0.186 1.00 88.19 377 PRO A CA 1
ATOM 2871 C C . PRO A 1 377 ? 10.301 11.620 1.055 1.00 88.19 377 PRO A C 1
ATOM 2873 O O . PRO A 1 377 ? 9.413 12.380 1.452 1.00 88.19 377 PRO A O 1
ATOM 2876 N N . LEU A 1 378 ? 11.484 11.508 1.656 1.00 82.56 378 LEU A N 1
ATOM 2877 C CA . LEU A 1 378 ? 11.868 12.203 2.877 1.00 82.56 378 LEU A CA 1
ATOM 2878 C C . LEU A 1 378 ? 12.896 13.307 2.614 1.00 82.56 378 LEU A C 1
ATOM 2880 O O . LEU A 1 378 ? 13.861 13.127 1.868 1.00 82.56 378 LEU A O 1
ATOM 2884 N N . HIS A 1 379 ? 12.699 14.434 3.292 1.00 78.62 379 HIS A N 1
ATOM 2885 C CA . HIS A 1 379 ? 13.620 15.566 3.358 1.00 78.62 379 HIS A CA 1
ATOM 2886 C C . HIS A 1 379 ? 13.713 16.079 4.800 1.00 78.62 379 HIS A C 1
ATOM 2888 O O . HIS A 1 379 ? 12.831 15.823 5.620 1.00 78.62 379 HIS A O 1
ATOM 2894 N N . LEU A 1 380 ? 14.779 16.814 5.111 1.00 77.19 380 LEU A N 1
ATOM 2895 C CA . LEU A 1 380 ? 14.850 17.613 6.333 1.00 77.19 380 LEU A CA 1
ATOM 2896 C C . LEU A 1 380 ? 14.269 19.000 6.046 1.00 77.19 380 LEU A C 1
ATOM 2898 O O . LEU A 1 380 ? 14.532 19.568 4.985 1.00 77.19 380 LEU A O 1
ATOM 2902 N N . ASP A 1 381 ? 13.483 19.537 6.974 1.00 76.88 381 ASP A N 1
ATOM 2903 C CA . ASP A 1 381 ? 13.099 20.949 6.948 1.00 76.88 381 ASP A CA 1
ATOM 2904 C C . ASP A 1 381 ? 14.193 21.856 7.546 1.00 76.88 381 ASP A C 1
ATOM 2906 O O . ASP A 1 381 ? 15.260 21.400 7.965 1.00 76.88 381 ASP A O 1
ATOM 2910 N N . ALA A 1 382 ? 13.936 23.167 7.586 1.00 75.56 382 ALA A N 1
ATOM 2911 C CA . ALA A 1 382 ? 14.887 24.155 8.101 1.00 75.56 382 ALA A CA 1
ATOM 2912 C C . ALA A 1 382 ? 15.188 24.020 9.612 1.00 75.56 382 ALA A C 1
ATOM 2914 O O . ALA A 1 382 ? 16.151 24.618 10.086 1.00 75.56 382 ALA A O 1
ATOM 2915 N N . GLY A 1 383 ? 14.389 23.250 10.362 1.00 73.50 383 GLY A N 1
ATOM 2916 C CA . GLY A 1 383 ? 14.642 22.891 11.760 1.00 73.50 383 GLY A CA 1
ATOM 2917 C C . GLY A 1 383 ? 15.319 21.527 11.932 1.00 73.50 383 GLY A C 1
ATOM 2918 O O . GLY A 1 383 ? 15.503 21.085 13.064 1.00 73.50 383 GLY A O 1
ATOM 2919 N N . GLY A 1 384 ? 15.670 20.841 10.838 1.00 71.75 384 GLY A N 1
ATOM 2920 C CA . GLY A 1 384 ? 16.226 19.488 10.870 1.00 71.75 384 GLY A CA 1
ATOM 2921 C C . GLY A 1 384 ? 15.189 18.393 11.145 1.00 71.75 384 GLY A C 1
ATOM 2922 O O . GLY A 1 384 ? 15.569 17.272 11.482 1.00 71.75 384 GLY A O 1
ATOM 2923 N N . VAL A 1 385 ? 13.887 18.679 11.017 1.00 72.06 385 VAL A N 1
ATOM 2924 C CA . VAL A 1 385 ? 12.822 17.694 11.251 1.00 72.06 385 VAL A CA 1
ATOM 2925 C C . VAL A 1 385 ? 12.524 16.916 9.967 1.00 72.06 385 VAL A C 1
ATOM 2927 O O . VAL A 1 385 ? 12.498 17.464 8.865 1.00 72.06 385 VAL A O 1
ATOM 2930 N N . LEU A 1 386 ? 12.307 15.604 10.109 1.00 70.88 386 LEU A N 1
ATOM 2931 C CA . LEU A 1 386 ? 12.126 14.675 8.993 1.00 70.88 386 LEU A CA 1
ATOM 2932 C C . LEU A 1 386 ? 10.699 14.744 8.412 1.00 70.88 386 LEU A C 1
ATOM 2934 O O . LEU A 1 386 ? 9.730 14.185 8.952 1.00 70.88 386 LEU A O 1
ATOM 2938 N N . CYS A 1 387 ? 10.589 15.429 7.279 1.00 76.44 387 CYS A N 1
ATOM 2939 C CA . CYS A 1 387 ? 9.355 15.778 6.589 1.00 76.44 387 CYS A CA 1
ATOM 2940 C C . CYS A 1 387 ? 9.162 14.982 5.286 1.00 76.44 387 CYS A C 1
ATOM 2942 O O . CYS A 1 387 ? 10.105 14.474 4.684 1.00 76.44 387 CYS A O 1
ATOM 2944 N N . GLY A 1 388 ? 7.900 14.816 4.882 1.00 84.12 388 GLY A N 1
ATOM 2945 C CA . GLY A 1 388 ? 7.480 13.969 3.760 1.00 84.12 388 GLY A CA 1
ATOM 2946 C C . GLY A 1 388 ? 5.951 13.811 3.711 1.00 84.12 388 GLY A C 1
ATOM 2947 O O . GLY A 1 388 ? 5.290 14.118 4.711 1.00 84.12 388 GLY A O 1
ATOM 2948 N N . PRO A 1 389 ? 5.380 13.353 2.578 1.00 87.44 389 PRO A N 1
ATOM 2949 C CA . PRO A 1 389 ? 3.932 13.308 2.354 1.00 87.44 389 PRO A CA 1
ATOM 2950 C C . PRO A 1 389 ? 3.248 12.125 3.050 1.00 87.44 389 PRO A C 1
ATOM 2952 O O . PRO A 1 389 ? 2.089 12.232 3.442 1.00 87.44 389 PRO A O 1
ATOM 2955 N N . VAL A 1 390 ? 3.960 11.009 3.250 1.00 91.88 390 VAL A N 1
ATOM 2956 C CA . VAL A 1 390 ? 3.403 9.837 3.934 1.00 91.88 390 VAL A CA 1
ATOM 2957 C C . VAL A 1 390 ? 3.174 10.170 5.410 1.00 91.88 390 VAL A C 1
ATOM 2959 O O . VAL A 1 390 ? 4.076 10.643 6.111 1.00 91.88 390 VAL A O 1
ATOM 2962 N N . SER A 1 391 ? 1.959 9.927 5.895 1.00 92.50 391 SER A N 1
ATOM 2963 C CA . SER A 1 391 ? 1.571 10.182 7.285 1.00 92.50 391 SER A CA 1
ATOM 2964 C C . SER A 1 391 ? 2.375 9.338 8.285 1.00 92.50 391 SER A C 1
ATOM 2966 O O . SER A 1 391 ? 2.792 8.216 8.001 1.00 92.50 391 SER A O 1
ATOM 2968 N N . ARG A 1 392 ? 2.586 9.881 9.494 1.00 91.31 392 ARG A N 1
ATOM 2969 C CA . ARG A 1 392 ? 3.345 9.221 10.582 1.00 91.31 392 ARG A CA 1
ATOM 2970 C C . ARG A 1 392 ? 2.755 7.857 10.966 1.00 91.31 392 ARG A C 1
ATOM 2972 O O . ARG A 1 392 ? 3.503 6.891 11.097 1.00 91.31 392 ARG A O 1
ATOM 2979 N N . TYR A 1 393 ? 1.428 7.822 11.036 1.00 95.00 393 TYR A N 1
ATOM 2980 C CA . TYR A 1 393 ? 0.565 6.648 11.123 1.00 95.00 393 TYR A CA 1
ATOM 2981 C C . TYR A 1 393 ? -0.490 6.855 10.028 1.00 95.00 393 TYR A C 1
ATOM 2983 O O . TYR A 1 393 ? -1.323 7.758 10.132 1.00 95.00 393 TYR A O 1
ATOM 2991 N N . ALA A 1 394 ? -0.355 6.156 8.905 1.00 96.88 394 ALA A N 1
ATOM 2992 C CA . ALA A 1 394 ? -1.045 6.463 7.656 1.00 96.88 394 ALA A CA 1
ATOM 2993 C C . ALA A 1 394 ? -2.372 5.722 7.501 1.00 96.88 394 ALA A C 1
ATOM 2995 O O . ALA A 1 394 ? -3.370 6.366 7.181 1.00 96.88 394 ALA A O 1
ATOM 2996 N N . CYS A 1 395 ? -2.407 4.416 7.765 1.00 98.50 395 CYS A N 1
ATOM 2997 C CA . CYS A 1 395 ? -3.623 3.607 7.694 1.00 98.50 395 CYS A CA 1
ATOM 2998 C C . CYS A 1 395 ? -3.577 2.393 8.634 1.00 98.50 395 CYS A C 1
ATOM 3000 O O . CYS A 1 395 ? -2.526 2.039 9.180 1.00 98.50 395 CYS A O 1
ATOM 3002 N N . ARG A 1 396 ? -4.742 1.759 8.785 1.00 98.44 396 ARG A N 1
ATOM 3003 C CA . ARG A 1 396 ? -4.952 0.453 9.415 1.00 98.44 396 ARG A CA 1
ATOM 3004 C C . ARG A 1 396 ? -5.526 -0.518 8.389 1.00 98.44 396 ARG A C 1
ATOM 3006 O O . ARG A 1 396 ? -6.363 -0.121 7.580 1.00 98.44 396 ARG A O 1
ATOM 3013 N N . LEU A 1 397 ? -5.138 -1.784 8.487 1.00 98.56 397 LEU A N 1
ATOM 3014 C CA . LEU A 1 397 ? -5.863 -2.912 7.907 1.00 98.56 397 LEU A CA 1
ATOM 3015 C C . LEU A 1 397 ? -6.420 -3.757 9.050 1.00 98.56 397 LEU A C 1
ATOM 3017 O O . LEU A 1 397 ? -5.643 -4.204 9.890 1.00 98.56 397 LEU A O 1
ATOM 3021 N N . ALA A 1 398 ? -7.731 -3.978 9.087 1.00 98.19 398 ALA A N 1
ATOM 3022 C CA . ALA A 1 398 ? -8.341 -4.971 9.968 1.00 98.19 398 ALA A CA 1
ATOM 3023 C C . ALA A 1 398 ? -8.612 -6.244 9.161 1.00 98.19 398 ALA A C 1
ATOM 3025 O O . ALA A 1 398 ? -9.236 -6.177 8.105 1.00 98.19 398 ALA A O 1
ATOM 3026 N N . CYS A 1 399 ? -8.096 -7.381 9.613 1.00 98.31 399 CYS A N 1
ATOM 3027 C CA . CYS A 1 399 ? -8.178 -8.656 8.909 1.00 98.31 399 CYS A CA 1
ATOM 3028 C C . CYS A 1 399 ? -9.034 -9.627 9.721 1.00 98.31 399 CYS A C 1
ATOM 3030 O O . CYS A 1 399 ? -8.704 -9.902 10.875 1.00 98.31 399 CYS A O 1
ATOM 3032 N N . SER A 1 400 ? -10.124 -10.139 9.148 1.00 96.56 400 SER A N 1
ATOM 3033 C CA . SER A 1 400 ? -11.009 -11.065 9.860 1.00 96.56 400 SER A CA 1
ATOM 3034 C C . SER A 1 400 ? -10.325 -12.409 10.113 1.00 96.56 400 SER A C 1
ATOM 3036 O O . SER A 1 400 ? -9.797 -13.031 9.192 1.00 96.56 400 SER A O 1
ATOM 3038 N N . ARG A 1 401 ? -10.383 -12.888 11.360 1.00 96.00 401 ARG A N 1
ATOM 3039 C CA . ARG A 1 401 ? -9.888 -14.213 11.767 1.00 96.00 401 ARG A CA 1
ATOM 3040 C C . ARG A 1 401 ? -10.789 -15.357 11.290 1.00 96.00 401 ARG A C 1
ATOM 3042 O O . ARG A 1 401 ? -10.345 -16.506 11.288 1.00 96.00 401 ARG A O 1
ATOM 3049 N N . LEU A 1 402 ? -12.023 -15.058 10.885 1.00 94.25 402 LEU A N 1
ATOM 3050 C CA . LEU A 1 402 ? -12.988 -16.017 10.343 1.00 94.25 402 LEU A CA 1
ATOM 3051 C C . LEU A 1 402 ? -13.017 -15.948 8.810 1.00 94.25 402 LEU A C 1
ATOM 3053 O O . LEU A 1 402 ? -12.710 -14.915 8.211 1.00 94.25 402 LEU A O 1
ATOM 3057 N N . ALA A 1 403 ? -13.416 -17.043 8.160 1.00 90.31 403 ALA A N 1
ATOM 3058 C CA . ALA A 1 403 ? -13.631 -17.059 6.716 1.00 90.31 403 ALA A CA 1
ATOM 3059 C C . ALA A 1 403 ? -14.726 -16.036 6.316 1.00 90.31 403 ALA A C 1
ATOM 3061 O O . ALA A 1 403 ? -15.719 -15.911 7.034 1.00 90.31 403 ALA A O 1
ATOM 3062 N N . PRO A 1 404 ? -14.590 -15.308 5.187 1.00 94.00 404 PRO A N 1
ATOM 3063 C CA . PRO A 1 404 ? -13.589 -15.466 4.129 1.00 94.00 404 PRO A CA 1
ATOM 3064 C C . PRO A 1 404 ? -12.324 -14.594 4.302 1.00 94.00 404 PRO A C 1
ATOM 3066 O O . PRO A 1 404 ? -11.725 -14.184 3.311 1.00 94.00 404 PRO A O 1
ATOM 3069 N N . PHE A 1 405 ? -11.896 -14.317 5.541 1.00 95.19 405 PHE A N 1
ATOM 3070 C CA . PHE A 1 405 ? -10.584 -13.732 5.870 1.00 95.19 405 PHE A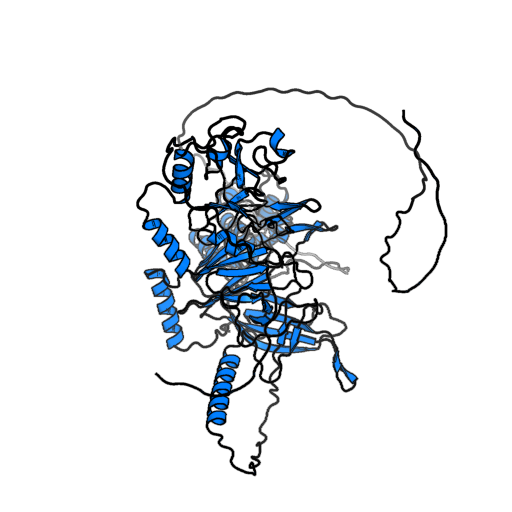 CA 1
ATOM 3071 C C . PHE A 1 405 ? -10.321 -12.333 5.268 1.00 95.19 405 PHE A C 1
ATOM 3073 O O . PHE A 1 405 ? -9.199 -11.987 4.894 1.00 95.19 405 PHE A O 1
ATOM 3080 N N . GLN A 1 406 ? -11.378 -11.523 5.147 1.00 96.12 406 GLN A N 1
ATOM 3081 C CA . GLN A 1 406 ? -11.344 -10.203 4.507 1.00 96.12 406 GLN A CA 1
ATOM 3082 C C . GLN A 1 406 ? -10.411 -9.211 5.217 1.00 96.12 406 GLN A C 1
ATOM 3084 O O . GLN A 1 406 ? -10.375 -9.153 6.444 1.00 96.12 406 GLN A O 1
ATOM 3089 N N . CYS A 1 407 ? -9.707 -8.395 4.425 1.00 98.31 407 CYS A N 1
ATOM 3090 C CA . CYS A 1 407 ? -8.868 -7.286 4.884 1.00 98.31 407 CYS A CA 1
ATOM 3091 C C . CYS A 1 407 ? -9.567 -5.949 4.590 1.00 98.31 407 CYS A C 1
ATOM 3093 O O . CYS A 1 407 ? -9.732 -5.607 3.422 1.00 98.31 407 CYS A O 1
ATOM 3095 N N . THR A 1 408 ? -9.930 -5.173 5.607 1.00 98.19 408 THR A N 1
ATOM 3096 C CA . THR A 1 408 ? -10.644 -3.890 5.477 1.00 98.19 408 THR A CA 1
ATOM 3097 C C . THR A 1 408 ? -9.719 -2.713 5.781 1.00 98.19 408 THR A C 1
ATOM 3099 O O . THR A 1 408 ? -9.061 -2.685 6.824 1.00 98.19 408 THR A O 1
ATOM 3102 N N . LEU A 1 409 ? -9.659 -1.733 4.875 1.00 98.69 409 LEU A N 1
ATOM 3103 C CA . LEU A 1 409 ? -8.800 -0.552 4.984 1.00 98.69 409 LEU A CA 1
ATOM 3104 C C . LEU A 1 409 ? -9.490 0.606 5.717 1.00 98.69 409 LEU A C 1
ATOM 3106 O O . LEU A 1 409 ? -10.621 0.974 5.407 1.00 98.69 409 LEU A O 1
ATOM 3110 N N . TYR A 1 410 ? -8.755 1.249 6.624 1.00 98.50 410 TYR A N 1
ATOM 3111 C CA . TYR A 1 410 ? -9.169 2.469 7.319 1.00 98.50 410 TYR A CA 1
ATOM 3112 C C . TYR A 1 410 ? -8.050 3.512 7.284 1.00 98.50 410 TYR A C 1
ATOM 3114 O O . TYR A 1 410 ? -6.873 3.178 7.444 1.00 98.50 410 TYR A O 1
ATOM 3122 N N . ALA A 1 411 ? -8.386 4.792 7.122 1.00 98.25 411 ALA A N 1
ATOM 3123 C CA . ALA A 1 411 ? -7.388 5.858 7.168 1.00 98.25 411 ALA A CA 1
ATOM 3124 C C . ALA A 1 411 ? -6.914 6.160 8.603 1.00 98.25 411 ALA A C 1
ATOM 3126 O O . ALA A 1 411 ? -7.633 5.926 9.576 1.00 98.25 411 ALA A O 1
ATOM 3127 N N . ALA A 1 412 ? -5.702 6.712 8.720 1.00 97.62 412 ALA A N 1
ATOM 3128 C CA . ALA A 1 412 ? -4.931 6.886 9.956 1.00 97.62 412 ALA A CA 1
ATOM 3129 C C . ALA A 1 412 ? -4.602 5.581 10.706 1.00 97.62 412 ALA A C 1
ATOM 3131 O O . ALA A 1 412 ? -5.262 4.554 10.556 1.00 97.62 412 ALA A O 1
ATOM 3132 N N . GLY A 1 413 ? -3.577 5.655 11.553 1.00 95.94 413 GLY A N 1
ATOM 3133 C CA . GLY A 1 413 ? -3.280 4.665 12.588 1.00 95.94 413 GLY A CA 1
ATOM 3134 C C . GLY A 1 413 ? -3.107 5.339 13.950 1.00 95.94 413 GLY A C 1
ATOM 3135 O O . GLY A 1 413 ? -2.831 6.539 14.027 1.00 95.94 413 GLY A O 1
ATOM 3136 N N . PHE A 1 414 ? -3.289 4.580 15.024 1.00 94.06 414 PHE A N 1
ATOM 3137 C CA . PHE A 1 414 ? -3.148 5.064 16.393 1.00 94.06 414 PHE A CA 1
ATOM 3138 C C . PHE A 1 414 ? -1.685 5.330 16.746 1.00 94.06 414 PHE A C 1
ATOM 3140 O O . PHE A 1 414 ? -0.794 4.544 16.419 1.00 94.06 414 PHE A O 1
ATOM 3147 N N . ASN A 1 415 ? -1.466 6.432 17.460 1.00 86.25 415 ASN A N 1
ATOM 3148 C CA . ASN A 1 415 ? -0.176 6.808 18.025 1.00 86.25 415 ASN A CA 1
ATOM 3149 C C . ASN A 1 415 ? 0.152 6.019 19.317 1.00 86.25 415 ASN A C 1
ATOM 3151 O O . ASN A 1 415 ? -0.608 5.159 19.766 1.00 86.25 415 ASN A O 1
ATOM 3155 N N . ASN A 1 416 ? 1.261 6.369 19.974 1.00 82.44 416 ASN A N 1
ATOM 3156 C CA . ASN A 1 416 ? 1.694 5.776 21.247 1.00 82.44 416 ASN A CA 1
ATOM 3157 C C . ASN A 1 416 ? 0.670 5.928 22.400 1.00 82.44 416 ASN A C 1
ATOM 3159 O O . ASN A 1 416 ? 0.668 5.103 23.310 1.00 82.44 416 ASN A O 1
ATOM 3163 N N . GLU A 1 417 ? -0.215 6.935 22.370 1.00 84.19 417 GLU A N 1
ATOM 3164 C CA . GLU A 1 417 ? -1.317 7.110 23.339 1.00 84.19 417 GLU A CA 1
ATOM 3165 C C . GLU A 1 417 ? -2.529 6.206 23.049 1.00 84.19 417 GLU A C 1
ATOM 3167 O O . GLU A 1 417 ? -3.504 6.223 23.808 1.00 84.19 417 GLU A O 1
ATOM 3172 N N . ARG A 1 418 ? -2.471 5.431 21.955 1.00 88.69 418 ARG A N 1
ATOM 3173 C CA . ARG A 1 418 ? -3.578 4.675 21.353 1.00 88.69 418 ARG A CA 1
ATOM 3174 C C . ARG A 1 418 ? -4.686 5.568 20.781 1.00 88.69 418 ARG A C 1
ATOM 3176 O O . ARG A 1 418 ? -5.854 5.192 20.783 1.00 88.69 418 ARG A O 1
ATOM 3183 N N . ASP A 1 419 ? -4.315 6.744 20.277 1.00 90.88 419 ASP A N 1
ATOM 3184 C CA . ASP A 1 419 ? -5.240 7.765 19.778 1.00 90.88 419 ASP A CA 1
ATOM 3185 C C . ASP A 1 419 ? -4.952 8.148 18.313 1.00 90.88 419 ASP A C 1
ATOM 3187 O O . ASP A 1 419 ? -3.796 8.276 17.900 1.00 90.88 419 ASP A O 1
ATOM 3191 N N . ILE A 1 420 ? -6.009 8.359 17.529 1.00 94.69 420 ILE A N 1
ATOM 3192 C CA . ILE A 1 420 ? -5.966 9.037 16.226 1.00 94.69 420 ILE A CA 1
ATOM 3193 C C . ILE A 1 420 ? -6.443 10.468 16.459 1.00 94.69 420 ILE A C 1
ATOM 3195 O O . ILE A 1 420 ? -7.637 10.708 16.624 1.00 94.69 420 ILE A O 1
ATOM 3199 N N . PHE A 1 421 ? -5.512 11.422 16.478 1.00 91.62 421 PHE A N 1
ATOM 3200 C CA . PHE A 1 421 ? -5.842 12.836 16.642 1.00 91.62 421 PHE A CA 1
ATOM 3201 C C . PHE A 1 421 ? -6.042 13.530 15.289 1.00 91.62 421 PHE A C 1
ATOM 3203 O O . PHE A 1 421 ? -5.145 13.541 14.442 1.00 91.62 421 PHE A O 1
ATOM 3210 N N . LEU A 1 422 ? -7.205 14.157 15.119 1.00 91.31 422 LEU A N 1
ATOM 3211 C CA . LEU A 1 422 ? -7.605 14.922 13.943 1.00 91.31 422 LEU A CA 1
ATOM 3212 C C . LEU A 1 422 ? -7.837 16.382 14.349 1.00 91.31 422 LEU A C 1
ATOM 3214 O O . LEU A 1 422 ? -8.741 16.698 15.126 1.00 91.31 422 LEU A O 1
ATOM 3218 N N . SER A 1 423 ? -7.003 17.279 13.824 1.00 86.25 423 SER A N 1
ATOM 3219 C CA . SER A 1 423 ? -7.064 18.708 14.137 1.00 86.25 423 SER A CA 1
ATOM 3220 C C . SER A 1 423 ? -8.233 19.416 13.440 1.00 86.25 423 SER A C 1
ATOM 3222 O O . SER A 1 423 ? -8.935 18.857 12.589 1.00 86.25 423 SER A O 1
ATOM 3224 N N . GLU A 1 424 ? -8.413 20.700 13.749 1.00 81.25 424 GLU A N 1
ATOM 3225 C CA . GLU A 1 424 ? -9.425 21.548 13.111 1.00 81.25 424 GLU A CA 1
ATOM 3226 C C . GLU A 1 424 ? -9.277 21.617 11.578 1.00 81.25 424 GLU A C 1
ATOM 3228 O O . GLU A 1 424 ? -10.286 21.749 10.890 1.00 81.25 424 GLU A O 1
ATOM 3233 N N . MET A 1 425 ? -8.073 21.393 11.035 1.00 81.81 425 MET A N 1
ATOM 3234 C CA . MET A 1 425 ? -7.784 21.383 9.590 1.00 81.81 425 MET A CA 1
ATOM 3235 C C . MET A 1 425 ? -8.196 20.102 8.840 1.00 81.81 425 MET A C 1
ATOM 3237 O O . MET A 1 425 ? -8.225 20.111 7.613 1.00 81.81 425 MET A O 1
ATOM 3241 N N . ALA A 1 426 ? -8.466 18.988 9.527 1.00 87.38 426 ALA A N 1
ATOM 3242 C CA . ALA A 1 426 ? -8.872 17.740 8.871 1.00 87.38 426 ALA A CA 1
ATOM 3243 C C . ALA A 1 426 ? -10.360 17.789 8.452 1.00 87.38 426 ALA A C 1
ATOM 3245 O O . ALA A 1 426 ? -11.177 18.190 9.288 1.00 87.38 426 ALA A O 1
ATOM 3246 N N . PRO A 1 427 ? -10.761 17.366 7.234 1.00 90.38 427 PRO A N 1
ATOM 3247 C CA . PRO A 1 427 ? -12.176 17.219 6.890 1.00 90.38 427 PRO A CA 1
ATOM 3248 C C . PRO A 1 427 ? -12.860 16.272 7.870 1.00 90.38 427 PRO A C 1
ATOM 3250 O O . PRO A 1 427 ? -12.373 15.168 8.100 1.00 90.38 427 PRO A O 1
ATOM 3253 N N . LYS A 1 428 ? -13.971 16.708 8.454 1.00 91.62 428 LYS A N 1
ATOM 3254 C CA . LYS A 1 428 ? -14.767 15.952 9.427 1.00 91.62 428 LYS A CA 1
ATOM 3255 C C . LYS A 1 428 ? -16.200 16.453 9.380 1.00 91.62 428 LYS A C 1
ATOM 3257 O O . LYS A 1 428 ? -16.422 17.658 9.249 1.00 91.62 428 LYS A O 1
ATOM 3262 N N . TRP A 1 429 ? -17.148 15.540 9.466 1.00 91.00 429 TRP A N 1
ATOM 3263 C CA . TRP A 1 429 ? -18.566 15.839 9.338 1.00 91.00 429 TRP A CA 1
ATOM 3264 C C . TRP A 1 429 ? -19.371 14.906 10.233 1.00 91.00 429 TRP A C 1
ATOM 3266 O O . TRP A 1 429 ? -18.939 13.804 10.578 1.00 91.00 429 TRP A O 1
ATOM 3276 N N . GLN A 1 430 ? -20.548 15.381 10.613 1.00 89.19 430 GLN A N 1
ATOM 3277 C CA . GLN A 1 430 ? -21.587 14.536 11.168 1.00 89.19 430 GLN A CA 1
ATOM 3278 C C . GLN A 1 430 ? -22.229 13.766 10.003 1.00 89.19 430 GLN A C 1
ATOM 3280 O O . GLN A 1 430 ? -22.445 14.348 8.941 1.00 89.19 430 GLN A O 1
ATOM 3285 N N . LEU A 1 431 ? -22.497 12.475 10.181 1.00 85.69 431 LEU A N 1
ATOM 3286 C CA . LEU A 1 431 ? -23.218 11.661 9.201 1.00 85.69 431 LEU A CA 1
ATOM 3287 C C . LEU A 1 431 ? -24.699 12.060 9.161 1.00 85.69 431 LEU A C 1
ATOM 3289 O O . LEU A 1 431 ? -25.255 12.509 10.172 1.00 85.69 431 LEU A O 1
ATOM 3293 N N . GLU A 1 432 ? -25.332 11.900 7.999 1.00 82.38 432 GLU A N 1
ATOM 3294 C CA . GLU A 1 432 ? -26.725 12.314 7.803 1.00 82.38 432 GLU A CA 1
ATOM 3295 C C . GLU A 1 432 ? -27.711 11.425 8.595 1.00 82.38 432 GLU A C 1
ATOM 3297 O O . GLU A 1 432 ? -27.404 10.266 8.897 1.00 82.38 432 GLU A O 1
ATOM 3302 N N . PRO A 1 433 ? -28.918 11.911 8.952 1.00 72.75 433 PRO A N 1
ATOM 3303 C CA . PRO A 1 433 ? -29.891 11.135 9.721 1.00 72.75 433 PRO A CA 1
ATOM 3304 C C . PRO A 1 433 ? -30.295 9.817 9.037 1.00 72.75 433 PRO A C 1
ATOM 3306 O O . PRO A 1 433 ? -31.065 9.799 8.079 1.00 72.75 433 PRO A O 1
ATOM 3309 N N . GLY A 1 434 ? -29.798 8.698 9.570 1.00 70.44 434 GLY A N 1
ATOM 3310 C CA . GLY A 1 434 ? -30.012 7.351 9.027 1.00 70.44 434 GLY A CA 1
ATOM 3311 C C . GLY A 1 434 ? -28.781 6.743 8.347 1.00 70.44 434 GLY A C 1
ATOM 3312 O O . GLY A 1 434 ? -28.754 5.531 8.140 1.00 70.44 434 GLY A O 1
ATOM 3313 N N . GLU A 1 435 ? -27.743 7.535 8.069 1.00 78.19 435 GLU A N 1
ATOM 3314 C CA . GLU A 1 435 ? -26.418 7.004 7.760 1.00 78.19 435 GLU A CA 1
ATOM 3315 C C . GLU A 1 435 ? -25.748 6.403 9.004 1.00 78.19 435 GLU A C 1
ATOM 3317 O O . GLU A 1 435 ? -26.048 6.737 10.153 1.00 78.19 435 GLU A O 1
ATOM 3322 N N . VAL A 1 436 ? -24.804 5.499 8.750 1.00 81.00 436 VAL A N 1
ATOM 3323 C CA . VAL A 1 436 ? -24.027 4.779 9.758 1.00 81.00 436 VAL A CA 1
ATOM 3324 C C . VAL A 1 436 ? -22.562 4.765 9.324 1.00 81.00 436 VAL A C 1
ATOM 3326 O O . VAL A 1 436 ? -22.265 4.621 8.132 1.00 81.00 436 VAL A O 1
ATOM 3329 N N . ALA A 1 437 ? -21.650 4.911 10.287 1.00 83.62 437 ALA A N 1
ATOM 3330 C CA . ALA A 1 437 ? -20.214 4.815 10.064 1.00 83.62 437 ALA A CA 1
ATOM 3331 C C . ALA A 1 437 ? -19.820 3.416 9.554 1.00 83.62 437 ALA A C 1
ATOM 3333 O O . ALA A 1 437 ? -20.396 2.400 9.957 1.00 83.62 437 ALA A O 1
ATOM 3334 N N . ALA A 1 438 ? -18.830 3.337 8.660 1.00 84.44 438 ALA A N 1
ATOM 3335 C CA . ALA A 1 438 ? -18.475 2.058 8.038 1.00 84.44 438 ALA A CA 1
ATOM 3336 C C . ALA A 1 438 ? -17.780 1.070 9.011 1.00 84.44 438 ALA A C 1
ATOM 3338 O O . ALA A 1 438 ? -17.649 -0.106 8.686 1.00 84.44 438 ALA A O 1
ATOM 3339 N N . ASP A 1 439 ? -17.443 1.514 10.227 1.00 85.31 439 ASP A N 1
ATOM 3340 C CA . ASP A 1 439 ? -16.895 0.725 11.336 1.00 85.31 439 ASP A CA 1
ATOM 3341 C C . ASP A 1 439 ? -17.912 0.407 12.460 1.00 85.31 439 ASP A C 1
ATOM 3343 O O . ASP A 1 439 ? -17.529 -0.114 13.510 1.00 85.31 439 ASP A O 1
ATOM 3347 N N . ASP A 1 440 ? -19.206 0.712 12.279 1.00 81.81 440 ASP A N 1
ATOM 3348 C CA . ASP A 1 440 ? -20.281 0.366 13.227 1.00 81.81 440 ASP A CA 1
ATOM 3349 C C . ASP A 1 440 ? -21.113 -0.836 12.730 1.00 81.81 440 ASP A C 1
ATOM 3351 O O . ASP A 1 440 ? -22.161 -0.652 12.099 1.00 81.81 440 ASP A O 1
ATOM 3355 N N . PRO A 1 441 ? -20.693 -2.089 13.006 1.00 69.25 441 PRO A N 1
ATOM 3356 C CA . PRO A 1 441 ? -21.383 -3.273 12.494 1.00 69.25 441 PRO A CA 1
ATOM 3357 C C . PRO A 1 441 ? -22.821 -3.399 13.018 1.00 69.25 441 PRO A C 1
ATOM 3359 O O . PRO A 1 441 ? -23.694 -3.845 12.281 1.00 69.25 441 PRO A O 1
ATOM 3362 N N . ARG A 1 442 ? -23.097 -2.945 14.251 1.00 69.62 442 ARG A N 1
ATOM 3363 C CA . ARG A 1 442 ? -24.451 -2.972 14.842 1.00 69.62 442 ARG A CA 1
ATOM 3364 C C . ARG A 1 442 ? -25.383 -2.013 14.109 1.00 69.62 442 ARG A C 1
ATOM 3366 O O . ARG A 1 442 ? -26.524 -2.355 13.808 1.00 69.62 442 ARG A O 1
ATOM 3373 N N . GLY A 1 443 ? -24.889 -0.809 13.813 1.00 70.50 443 GLY A N 1
ATOM 3374 C CA . GLY A 1 443 ? -25.626 0.158 13.010 1.00 70.50 443 GLY A CA 1
ATOM 3375 C C . GLY A 1 443 ? -25.861 -0.348 11.583 1.00 70.50 443 GLY A C 1
ATOM 3376 O O . GLY A 1 443 ? -26.969 -0.204 11.073 1.00 70.50 443 GLY A O 1
ATOM 3377 N N . GLN A 1 444 ? -24.865 -0.985 10.954 1.00 73.38 444 GLN A N 1
ATOM 3378 C CA . GLN A 1 444 ? -25.007 -1.539 9.603 1.00 73.38 444 GLN A CA 1
ATOM 3379 C C . GLN A 1 444 ? -26.008 -2.690 9.536 1.00 73.38 444 GLN A C 1
ATOM 3381 O O . GLN A 1 444 ? -26.816 -2.729 8.614 1.00 73.38 444 GLN A O 1
ATOM 3386 N N . GLU A 1 445 ? -25.987 -3.608 10.499 1.00 71.00 445 GLU A N 1
ATOM 3387 C CA . GLU A 1 445 ? -26.952 -4.704 10.590 1.00 71.00 445 GLU A CA 1
ATOM 3388 C C . GLU A 1 445 ? -28.382 -4.164 10.747 1.00 71.00 445 GLU A C 1
ATOM 3390 O O . GLU A 1 445 ? -29.267 -4.505 9.959 1.00 71.00 445 GLU A O 1
ATOM 3395 N N . ALA A 1 446 ? -28.590 -3.216 11.668 1.00 70.75 446 ALA A N 1
ATOM 3396 C CA . ALA A 1 446 ? -29.878 -2.550 11.850 1.00 70.75 446 ALA A CA 1
ATOM 3397 C C . ALA A 1 446 ? -30.323 -1.742 10.612 1.00 70.75 446 ALA A C 1
ATOM 3399 O O . ALA A 1 446 ? -31.513 -1.700 10.298 1.00 70.75 446 ALA A O 1
ATOM 3400 N N . ALA A 1 447 ? -29.394 -1.111 9.887 1.00 70.44 447 ALA A N 1
ATOM 3401 C CA . ALA A 1 447 ? -29.685 -0.398 8.643 1.00 70.44 447 ALA A CA 1
ATOM 3402 C C . ALA A 1 447 ? -30.051 -1.360 7.499 1.00 70.44 447 ALA A C 1
ATOM 3404 O O . ALA A 1 447 ? -31.010 -1.102 6.773 1.00 70.44 447 ALA A O 1
ATOM 3405 N N . ARG A 1 448 ? -29.349 -2.495 7.373 1.00 71.06 448 ARG A N 1
ATOM 3406 C CA . ARG A 1 448 ? -29.658 -3.557 6.400 1.00 71.06 448 ARG A CA 1
ATOM 3407 C C . ARG A 1 448 ? -31.030 -4.175 6.667 1.00 71.06 448 ARG A C 1
ATOM 3409 O O . ARG A 1 448 ? -31.807 -4.299 5.726 1.00 71.06 448 ARG A O 1
ATOM 3416 N N . ALA A 1 449 ? -31.361 -4.475 7.925 1.00 73.75 449 ALA A N 1
ATOM 3417 C CA . ALA A 1 449 ? -32.689 -4.958 8.311 1.00 73.75 449 ALA A CA 1
ATOM 3418 C C . ALA A 1 449 ? -33.792 -3.961 7.905 1.00 73.75 449 ALA A C 1
ATOM 3420 O O . ALA A 1 449 ? -34.687 -4.310 7.141 1.00 73.75 449 ALA A O 1
ATOM 3421 N N . ARG A 1 450 ? -33.653 -2.681 8.283 1.00 77.44 450 ARG A N 1
ATOM 3422 C CA . ARG A 1 450 ? -34.596 -1.614 7.889 1.00 77.44 450 ARG A CA 1
ATOM 3423 C C . ARG A 1 450 ? -34.722 -1.449 6.371 1.00 77.44 450 ARG A C 1
ATOM 3425 O O . ARG A 1 450 ? -35.806 -1.146 5.886 1.00 77.44 450 ARG A O 1
ATOM 3432 N N . ALA A 1 451 ? -33.638 -1.631 5.616 1.00 73.94 451 ALA A N 1
ATOM 3433 C CA . ALA A 1 451 ? -33.657 -1.560 4.155 1.00 73.94 451 ALA A CA 1
ATOM 3434 C C . ALA A 1 451 ? -34.365 -2.767 3.509 1.00 73.94 451 ALA A C 1
ATOM 3436 O O . ALA A 1 451 ? -34.988 -2.614 2.457 1.00 73.94 451 ALA A O 1
ATOM 3437 N N . LEU A 1 452 ? -34.305 -3.948 4.133 1.00 74.94 452 LEU A N 1
ATOM 3438 C CA . LEU A 1 452 ? -35.084 -5.121 3.730 1.00 74.94 452 LEU A CA 1
ATOM 3439 C C . LEU A 1 452 ? -36.572 -4.929 4.055 1.00 74.94 452 LEU A C 1
ATOM 3441 O O . LEU A 1 452 ? -37.397 -5.109 3.162 1.00 74.94 452 LEU A O 1
ATOM 3445 N N . ASP A 1 453 ? -36.912 -4.457 5.258 1.00 74.88 453 ASP A N 1
ATOM 3446 C CA . ASP A 1 453 ? -38.294 -4.135 5.653 1.00 74.88 453 ASP A CA 1
ATOM 3447 C C . ASP A 1 453 ? -38.913 -3.060 4.740 1.00 74.88 453 ASP A C 1
ATOM 3449 O O . ASP A 1 453 ? -40.058 -3.178 4.297 1.00 74.88 453 ASP A O 1
ATOM 3453 N N . ALA A 1 454 ? -38.143 -2.020 4.398 1.00 72.38 454 ALA A N 1
ATOM 3454 C CA . ALA A 1 454 ? -38.560 -0.973 3.467 1.00 72.38 454 ALA A CA 1
ATOM 3455 C C . ALA A 1 454 ? -38.775 -1.505 2.039 1.00 72.38 454 ALA A C 1
ATOM 3457 O O . ALA A 1 454 ? -39.682 -1.050 1.346 1.00 72.38 454 ALA A O 1
ATOM 3458 N N . ARG A 1 455 ? -37.978 -2.486 1.590 1.00 69.81 455 ARG A N 1
ATOM 3459 C CA . ARG A 1 455 ? -38.179 -3.155 0.292 1.00 69.81 455 ARG A CA 1
ATOM 3460 C C . ARG A 1 455 ? -39.383 -4.095 0.302 1.00 69.81 455 ARG A C 1
ATOM 3462 O O . ARG A 1 455 ? -40.112 -4.116 -0.683 1.00 69.81 455 ARG A O 1
ATOM 3469 N N . ALA A 1 456 ? -39.613 -4.827 1.392 1.00 68.31 456 ALA A N 1
ATOM 3470 C CA . ALA A 1 456 ? -40.781 -5.691 1.546 1.00 68.31 456 ALA A CA 1
ATOM 3471 C C . ALA A 1 456 ? -42.077 -4.865 1.544 1.00 68.31 456 ALA A C 1
ATOM 3473 O O . ALA A 1 456 ? -42.946 -5.080 0.706 1.00 68.31 456 ALA A O 1
ATOM 3474 N N . THR A 1 457 ? -42.156 -3.832 2.386 1.00 66.25 457 THR A N 1
ATOM 3475 C CA . THR A 1 457 ? -43.329 -2.942 2.449 1.00 66.25 457 THR A CA 1
ATOM 3476 C C . THR A 1 457 ? -43.554 -2.139 1.162 1.00 66.25 457 THR A C 1
ATOM 3478 O O . THR A 1 457 ? -44.702 -1.896 0.798 1.00 66.25 457 THR A O 1
ATOM 3481 N N . ALA A 1 458 ? -42.499 -1.777 0.421 1.00 60.25 458 ALA A N 1
ATOM 3482 C CA . ALA A 1 458 ? -42.637 -1.181 -0.912 1.00 60.25 458 ALA A CA 1
ATOM 3483 C C . ALA A 1 458 ? -43.124 -2.178 -1.984 1.00 60.25 458 ALA A C 1
ATOM 3485 O O . ALA A 1 458 ? -43.746 -1.754 -2.954 1.00 60.25 458 ALA A O 1
ATOM 3486 N N . ALA A 1 459 ? -42.871 -3.481 -1.819 1.00 57.66 459 ALA A N 1
ATOM 3487 C CA . ALA A 1 459 ? -43.360 -4.532 -2.717 1.00 57.66 459 ALA A CA 1
ATOM 3488 C C . ALA A 1 459 ? -44.818 -4.954 -2.433 1.00 57.66 459 ALA A C 1
ATOM 3490 O O . ALA A 1 459 ? -45.455 -5.552 -3.296 1.00 57.66 459 ALA A O 1
ATOM 3491 N N . GLU A 1 460 ? -45.362 -4.625 -1.257 1.00 56.53 460 GLU A N 1
ATOM 3492 C CA . GLU A 1 460 ? -46.759 -4.894 -0.871 1.00 56.53 460 GLU A CA 1
ATOM 3493 C C . GLU A 1 460 ? -47.732 -3.740 -1.214 1.00 56.53 460 GLU A C 1
ATOM 3495 O O . GLU A 1 460 ? -48.935 -3.841 -0.963 1.00 56.53 460 GLU A O 1
ATOM 3500 N N . LEU A 1 461 ? -47.238 -2.633 -1.785 1.00 46.00 461 LEU A N 1
ATOM 3501 C CA . LEU A 1 461 ? -47.980 -1.376 -1.960 1.00 46.00 461 LEU A CA 1
ATOM 3502 C C . LEU A 1 461 ? -48.519 -1.151 -3.389 1.00 46.00 461 LEU A C 1
ATOM 3504 O O . LEU A 1 461 ? -48.074 -0.268 -4.122 1.00 46.00 461 LEU A O 1
ATOM 3508 N N . GLU A 1 462 ? -49.566 -1.898 -3.749 1.00 45.81 462 GLU A N 1
ATOM 3509 C CA . GLU A 1 462 ? -50.488 -1.499 -4.828 1.00 45.81 462 GLU A CA 1
ATOM 3510 C C . GLU A 1 462 ? -51.226 -0.180 -4.467 1.00 45.81 462 GLU A C 1
ATOM 3512 O O . GLU A 1 462 ? -51.448 0.108 -3.282 1.00 45.81 462 GLU A O 1
ATOM 3517 N N . PRO A 1 463 ? -51.630 0.657 -5.447 1.00 47.97 463 PRO A N 1
ATOM 3518 C CA . PRO A 1 463 ? -52.022 2.050 -5.210 1.00 47.97 463 PRO A CA 1
ATOM 3519 C C . PRO A 1 463 ? -53.458 2.208 -4.666 1.00 47.97 463 PRO A C 1
ATOM 3521 O O . PRO A 1 463 ? -54.372 2.653 -5.363 1.00 47.97 463 PRO A O 1
ATOM 3524 N N . ALA A 1 464 ? -53.658 1.884 -3.385 1.00 38.50 464 ALA A N 1
ATOM 3525 C CA . ALA A 1 464 ? -54.936 2.006 -2.677 1.00 38.50 464 ALA A CA 1
ATOM 3526 C C . ALA A 1 464 ? -55.080 3.309 -1.853 1.00 38.50 464 ALA A C 1
ATOM 3528 O O . ALA A 1 464 ? -54.132 3.858 -1.293 1.00 38.50 464 ALA A O 1
ATOM 3529 N N . THR A 1 465 ? -56.307 3.828 -1.770 1.00 42.06 465 THR A N 1
ATOM 3530 C CA . THR A 1 465 ? -56.598 5.209 -1.348 1.00 42.06 465 THR A CA 1
ATOM 3531 C C . THR A 1 465 ? -56.776 5.444 0.163 1.00 42.06 465 THR A C 1
ATOM 3533 O O . THR A 1 465 ? -57.667 4.872 0.785 1.00 42.06 465 THR A O 1
ATOM 3536 N N . THR A 1 466 ? -56.127 6.506 0.661 1.00 43.97 466 THR A N 1
ATOM 3537 C CA . THR A 1 466 ? -56.523 7.393 1.790 1.00 43.97 466 THR A CA 1
ATOM 3538 C C . THR A 1 466 ? -56.438 6.929 3.262 1.00 43.97 466 THR A C 1
ATOM 3540 O O . THR A 1 466 ? -56.826 5.833 3.637 1.00 43.97 466 THR A O 1
ATOM 3543 N N . LYS A 1 467 ? -56.078 7.912 4.116 1.00 40.28 467 LYS A N 1
ATOM 3544 C CA . LYS A 1 467 ? -56.195 7.983 5.596 1.00 40.28 467 LYS A CA 1
ATOM 3545 C C . LYS A 1 467 ? -55.297 7.053 6.435 1.00 40.28 467 LYS A C 1
ATOM 3547 O O . LYS A 1 467 ? -55.733 6.044 6.975 1.00 40.28 467 LYS A O 1
ATOM 3552 N N . ALA A 1 468 ? -54.076 7.524 6.699 1.00 31.39 468 ALA A N 1
ATOM 3553 C CA . ALA A 1 468 ? -53.208 6.980 7.745 1.00 31.39 468 ALA A CA 1
ATOM 3554 C C . ALA A 1 468 ? -53.758 7.241 9.174 1.00 31.39 468 ALA A C 1
ATOM 3556 O O . ALA A 1 468 ? -54.174 8.369 9.471 1.00 31.39 468 ALA A O 1
ATOM 3557 N N . PRO A 1 469 ? -53.720 6.254 10.092 1.00 33.31 469 PRO A N 1
ATOM 3558 C CA . PRO A 1 469 ? -54.081 6.443 11.495 1.00 33.31 469 PRO A CA 1
ATOM 3559 C C . PRO A 1 469 ? -52.913 7.031 12.305 1.00 33.31 469 PRO A C 1
ATOM 3561 O O . PRO A 1 469 ? -51.804 6.498 12.311 1.00 33.31 469 PRO A O 1
ATOM 3564 N N . ARG A 1 470 ? -53.165 8.102 13.068 1.00 33.25 470 ARG A N 1
ATOM 3565 C CA . ARG A 1 470 ? -52.192 8.635 14.038 1.00 33.25 470 ARG A CA 1
ATOM 3566 C C . ARG A 1 470 ? -52.088 7.705 15.253 1.00 33.25 470 ARG A C 1
ATOM 3568 O O . ARG A 1 470 ? -52.938 7.772 16.140 1.00 33.25 470 ARG A O 1
ATOM 3575 N N . ARG A 1 471 ? -51.036 6.883 15.333 1.00 30.61 471 ARG A N 1
ATOM 3576 C CA . ARG A 1 471 ? -50.624 6.283 16.615 1.00 30.61 471 ARG A CA 1
ATOM 3577 C C . ARG A 1 471 ? -50.090 7.380 17.542 1.00 30.61 471 ARG A C 1
ATOM 3579 O O . ARG A 1 471 ? -49.433 8.313 17.084 1.00 30.61 471 ARG A O 1
ATOM 3586 N N . ARG A 1 472 ? -50.385 7.270 18.839 1.00 28.91 472 ARG A N 1
ATOM 3587 C CA . ARG A 1 472 ? -49.697 8.056 19.870 1.00 28.91 472 ARG A CA 1
ATOM 3588 C C . ARG A 1 472 ? -48.306 7.462 20.083 1.00 28.91 472 ARG A C 1
ATOM 3590 O O . ARG A 1 472 ? -48.158 6.244 20.048 1.00 28.91 472 ARG A O 1
ATOM 3597 N N . LEU A 1 473 ? -47.323 8.327 20.301 1.00 32.78 473 LEU A N 1
ATOM 3598 C CA . LEU A 1 473 ? -46.080 7.957 20.966 1.00 32.78 473 LEU A CA 1
ATOM 3599 C C . LEU A 1 473 ? -46.329 8.147 22.461 1.00 32.78 473 LEU A C 1
ATOM 3601 O O . LEU A 1 473 ? -46.682 9.254 22.872 1.00 32.78 473 LEU A O 1
ATOM 3605 N N . ASP A 1 474 ? -46.192 7.084 23.248 1.00 27.88 474 ASP A N 1
ATOM 3606 C CA . ASP A 1 474 ? -46.202 7.203 24.703 1.00 27.88 474 ASP A CA 1
ATOM 3607 C C . ASP A 1 474 ? -44.845 7.744 25.168 1.00 27.88 474 ASP A C 1
ATOM 3609 O O . ASP A 1 474 ? -43.787 7.292 24.731 1.00 27.88 474 ASP A O 1
ATOM 3613 N N . SER A 1 475 ? -44.879 8.760 26.027 1.00 38.16 475 SER A N 1
ATOM 3614 C CA . SER A 1 475 ? -43.691 9.417 26.568 1.00 38.16 475 SER A CA 1
ATOM 3615 C C . SER A 1 475 ? -43.167 8.655 27.787 1.00 38.16 475 SER A C 1
ATOM 3617 O O . SER A 1 475 ? -43.837 8.651 28.821 1.00 38.16 475 SER A O 1
ATOM 3619 N N . GLY A 1 476 ? -41.978 8.057 27.683 1.00 26.03 476 GLY A N 1
ATOM 3620 C CA . GLY A 1 476 ? -41.342 7.309 28.770 1.00 26.03 476 GLY A CA 1
ATOM 3621 C C . GLY A 1 476 ? -39.829 7.524 28.839 1.00 26.03 476 GLY A C 1
ATOM 3622 O O . GLY A 1 476 ? -39.105 6.870 28.105 1.00 26.03 476 GLY A O 1
ATOM 3623 N N . ASP A 1 477 ? -39.430 8.425 29.743 1.00 26.33 477 ASP A N 1
ATOM 3624 C CA . ASP A 1 477 ? -38.132 8.609 30.425 1.00 26.33 477 ASP A CA 1
ATOM 3625 C C . ASP A 1 477 ? -36.765 8.575 29.696 1.00 26.33 477 ASP A C 1
ATOM 3627 O O . ASP A 1 477 ? -36.510 7.851 28.744 1.00 26.33 477 ASP A O 1
ATOM 3631 N N . ALA A 1 478 ? -35.838 9.323 30.317 1.00 29.88 478 ALA A N 1
ATOM 3632 C CA . ALA A 1 478 ? -34.390 9.408 30.083 1.00 29.88 478 ALA A CA 1
ATOM 3633 C C . ALA A 1 478 ? -33.903 10.079 28.777 1.00 29.88 478 ALA A C 1
ATOM 3635 O O . ALA A 1 478 ? -34.431 9.907 27.685 1.00 29.88 478 ALA A O 1
ATOM 3636 N N . SER A 1 479 ? -32.848 10.889 28.917 1.00 31.48 479 SER A N 1
ATOM 3637 C CA . SER A 1 479 ? -32.314 11.776 27.877 1.00 31.48 479 SER A CA 1
ATOM 3638 C C . SER A 1 479 ? -31.113 11.174 27.135 1.00 31.48 479 SER A C 1
ATOM 3640 O O . SER A 1 479 ? -30.037 11.775 27.116 1.00 31.48 479 SER A O 1
ATOM 3642 N N . ASP A 1 480 ? -31.290 9.994 26.542 1.00 32.12 480 ASP A N 1
ATOM 3643 C CA . ASP A 1 480 ? -30.301 9.374 25.648 1.00 32.12 480 ASP A CA 1
ATOM 3644 C C . ASP A 1 480 ? -30.572 9.766 24.183 1.00 32.12 480 ASP A C 1
ATOM 3646 O O . ASP A 1 480 ? -30.914 8.933 23.342 1.00 32.12 480 ASP A O 1
ATOM 3650 N N . ASP A 1 481 ? -30.394 11.054 23.861 1.00 34.91 481 ASP A N 1
ATOM 3651 C CA . ASP A 1 481 ? -30.205 11.470 22.465 1.00 34.91 481 ASP A CA 1
ATOM 3652 C C . ASP A 1 481 ? -28.924 10.788 21.944 1.00 34.91 481 ASP A C 1
ATOM 3654 O O . ASP A 1 481 ? -27.837 11.035 22.486 1.00 34.91 481 ASP A O 1
ATOM 3658 N N . PRO A 1 482 ? -28.998 9.917 20.918 1.00 53.00 482 PRO A N 1
ATOM 3659 C CA . PRO A 1 482 ? -27.828 9.197 20.443 1.00 53.00 482 PRO A CA 1
ATOM 3660 C C . PRO A 1 482 ? -26.831 10.196 19.856 1.00 53.00 482 PRO A C 1
ATOM 3662 O O . PRO A 1 482 ? -27.133 10.876 18.875 1.00 53.00 482 PRO A O 1
ATOM 3665 N N . VAL A 1 483 ? -25.632 10.275 20.450 1.00 59.91 483 VAL A N 1
ATOM 3666 C CA . VAL A 1 483 ? -24.553 11.157 19.978 1.00 59.91 483 VAL A CA 1
ATOM 3667 C C . VAL A 1 483 ? -24.335 10.893 18.492 1.00 59.91 483 VAL A C 1
ATOM 3669 O O . VAL A 1 483 ? -23.897 9.806 18.108 1.00 59.91 483 VAL A O 1
ATOM 3672 N N . ALA A 1 484 ? -24.687 11.888 17.673 1.00 67.88 484 ALA A N 1
ATOM 3673 C CA . ALA A 1 484 ? -24.715 11.754 16.226 1.00 67.88 484 ALA A CA 1
ATOM 3674 C C . ALA A 1 484 ? -23.369 11.237 15.709 1.00 67.88 484 ALA A C 1
ATOM 3676 O O . ALA A 1 484 ? -22.312 11.609 16.224 1.00 67.88 484 ALA A O 1
ATOM 3677 N N . GLN A 1 485 ? -23.402 10.337 14.728 1.00 83.75 485 GLN A N 1
ATOM 3678 C CA . GLN A 1 485 ? -22.181 9.694 14.258 1.00 83.75 485 GLN A CA 1
ATOM 3679 C C . GLN A 1 485 ? -21.321 10.698 13.478 1.00 83.75 485 GLN A C 1
ATOM 3681 O O . GLN A 1 485 ? -21.848 11.522 12.739 1.00 83.75 485 GLN A O 1
ATOM 3686 N N . TRP A 1 486 ? -20.001 10.621 13.645 1.00 89.44 486 TRP A N 1
ATOM 3687 C CA . TRP A 1 486 ? -19.023 11.447 12.933 1.00 89.44 486 TRP A CA 1
ATOM 3688 C C . TRP A 1 486 ? -18.092 10.572 12.104 1.00 89.44 486 TRP A C 1
ATOM 3690 O O . TRP A 1 486 ? -17.790 9.443 12.503 1.00 89.44 486 TRP A O 1
ATOM 3700 N N . ASP A 1 487 ? -17.605 11.130 11.000 1.00 93.19 487 ASP A N 1
ATOM 3701 C CA . ASP A 1 487 ? -16.516 10.580 10.196 1.00 93.19 487 ASP A CA 1
ATOM 3702 C C . ASP A 1 487 ? -15.568 11.703 9.729 1.00 93.19 487 ASP A C 1
ATOM 3704 O O . ASP A 1 487 ? -15.878 12.892 9.855 1.00 93.19 487 ASP A O 1
ATOM 3708 N N . ALA A 1 488 ? -14.372 11.336 9.265 1.00 94.88 488 ALA A N 1
ATOM 3709 C CA . ALA A 1 488 ? -13.305 12.265 8.916 1.00 94.88 488 ALA A CA 1
ATOM 3710 C C . ALA A 1 488 ? -12.306 11.701 7.892 1.00 94.88 488 ALA A C 1
ATOM 3712 O O . ALA A 1 488 ? -12.038 10.500 7.846 1.00 94.88 488 ALA A O 1
ATOM 3713 N N . LEU A 1 489 ? -11.667 12.592 7.130 1.00 95.31 489 LEU A N 1
ATOM 3714 C CA . LEU A 1 489 ? -10.501 12.290 6.295 1.00 95.31 489 LEU A CA 1
ATOM 3715 C C . LEU A 1 489 ? -9.215 12.755 6.992 1.00 95.31 489 LEU A C 1
ATOM 3717 O O . LEU A 1 489 ? -9.193 13.761 7.702 1.00 95.31 489 LEU A O 1
ATOM 3721 N N . THR A 1 490 ? -8.104 12.060 6.755 1.00 94.19 490 THR A N 1
ATOM 3722 C CA . THR A 1 490 ? -6.778 12.516 7.207 1.00 94.19 490 THR A CA 1
ATOM 3723 C C . THR A 1 490 ? -6.289 13.691 6.357 1.00 94.19 490 THR A C 1
ATOM 3725 O O . THR A 1 490 ? -6.713 13.849 5.216 1.00 94.19 490 THR A O 1
ATOM 3728 N N . THR A 1 491 ? -5.350 14.508 6.849 1.00 88.81 491 THR A N 1
ATOM 3729 C CA . THR A 1 491 ? -4.852 15.683 6.102 1.00 88.81 491 THR A CA 1
ATOM 3730 C C . THR A 1 491 ? -4.384 15.337 4.682 1.00 88.81 491 THR A C 1
ATOM 3732 O O . THR A 1 491 ? -4.806 15.997 3.738 1.00 88.81 491 THR A O 1
ATOM 3735 N N . PHE A 1 492 ? -3.589 14.270 4.531 1.00 88.19 492 PHE A N 1
ATOM 3736 C CA . PHE A 1 492 ? -3.006 13.827 3.254 1.00 88.19 492 PHE A CA 1
ATOM 3737 C C . PHE A 1 492 ? -3.806 12.735 2.524 1.00 88.19 492 PHE A C 1
ATOM 3739 O O . PHE A 1 492 ? -3.422 12.339 1.426 1.00 88.19 492 PHE A O 1
ATOM 3746 N N . GLY A 1 493 ? -4.901 12.255 3.121 1.00 92.50 493 GLY A N 1
ATOM 3747 C CA . GLY A 1 493 ? -5.733 11.188 2.570 1.00 92.50 493 GLY A CA 1
ATOM 3748 C C . GLY A 1 493 ? -5.103 9.796 2.659 1.00 92.50 493 GLY A C 1
ATOM 3749 O O . GLY A 1 493 ? -3.915 9.625 2.938 1.00 92.50 493 GLY A O 1
ATOM 3750 N N . VAL A 1 494 ? -5.938 8.791 2.415 1.00 97.44 494 VAL A N 1
ATOM 3751 C CA . VAL A 1 494 ? -5.554 7.418 2.063 1.00 97.44 494 VAL A CA 1
ATOM 3752 C C . VAL A 1 494 ? -6.475 7.025 0.923 1.00 97.44 494 VAL A C 1
ATOM 3754 O O . VAL A 1 494 ? -7.682 7.250 1.014 1.00 97.44 494 VAL A O 1
ATOM 3757 N N . ARG A 1 495 ? -5.928 6.487 -0.165 1.00 97.00 495 ARG A N 1
ATOM 3758 C CA . ARG A 1 495 ? -6.720 6.162 -1.356 1.00 97.00 495 ARG A CA 1
ATOM 3759 C C . ARG A 1 495 ? -6.652 4.685 -1.693 1.00 97.00 495 ARG A C 1
ATOM 3761 O O . ARG A 1 495 ? -5.672 4.015 -1.384 1.00 97.00 495 ARG A O 1
ATOM 3768 N N . ILE A 1 496 ? -7.700 4.203 -2.343 1.00 98.06 496 ILE A N 1
ATOM 3769 C CA . ILE A 1 496 ? -7.866 2.820 -2.777 1.00 98.06 496 ILE A CA 1
ATOM 3770 C C . ILE A 1 496 ? -8.295 2.806 -4.248 1.00 98.06 496 ILE A C 1
ATOM 3772 O O . ILE A 1 496 ? -9.075 3.654 -4.684 1.00 98.06 496 ILE A O 1
ATOM 3776 N N . TRP A 1 497 ? -7.771 1.858 -5.016 1.00 98.25 497 TRP A N 1
ATOM 3777 C CA . TRP A 1 497 ? -8.212 1.535 -6.369 1.00 98.25 497 TRP A CA 1
ATOM 3778 C C . TRP A 1 497 ? -8.479 0.034 -6.434 1.00 98.25 497 TRP A C 1
ATOM 3780 O O . TRP A 1 497 ? -7.568 -0.758 -6.186 1.00 98.25 497 TRP A O 1
ATOM 3790 N N . LYS A 1 498 ? -9.720 -0.352 -6.738 1.00 97.62 498 LYS A N 1
ATOM 3791 C CA . LYS A 1 498 ? -10.157 -1.754 -6.827 1.00 97.62 498 LYS A CA 1
ATOM 3792 C C . LYS A 1 498 ? -10.332 -2.126 -8.310 1.00 97.62 498 LYS A C 1
ATOM 3794 O O . LYS A 1 498 ? -11.025 -1.376 -9.007 1.00 97.62 498 LYS A O 1
ATOM 3799 N N . PRO A 1 499 ? -9.728 -3.220 -8.823 1.00 95.69 499 PRO A N 1
ATOM 3800 C CA . PRO A 1 499 ? -9.792 -3.595 -10.242 1.00 95.69 499 PRO A CA 1
ATOM 3801 C C . PRO A 1 499 ? -11.207 -3.643 -10.831 1.00 95.69 499 PRO A C 1
ATOM 3803 O O . PRO A 1 499 ? -11.418 -3.229 -11.967 1.00 95.69 499 PRO A O 1
ATOM 3806 N N . GLU A 1 500 ? -12.164 -4.116 -10.040 1.00 95.62 500 GLU A N 1
ATOM 3807 C CA . GLU A 1 500 ? -13.581 -4.269 -10.363 1.00 95.62 500 GLU A CA 1
ATOM 3808 C C . GLU A 1 500 ? -14.382 -2.953 -10.347 1.00 95.62 500 GLU A C 1
ATOM 3810 O O . GLU A 1 500 ? -15.470 -2.901 -10.912 1.00 95.62 500 GLU A O 1
ATOM 3815 N N . ILE A 1 501 ? -13.839 -1.884 -9.748 1.00 95.94 501 ILE A N 1
ATOM 3816 C CA . ILE A 1 501 ? -14.430 -0.531 -9.745 1.00 95.94 501 ILE A CA 1
ATOM 3817 C C . ILE A 1 501 ? -13.759 0.353 -10.809 1.00 95.94 501 ILE A C 1
ATOM 3819 O O . ILE A 1 501 ? -14.389 1.236 -11.388 1.00 95.94 501 ILE A O 1
ATOM 3823 N N . GLY A 1 502 ? -12.460 0.158 -11.062 1.00 95.44 502 GLY A N 1
ATOM 3824 C CA . GLY A 1 502 ? -11.681 0.912 -12.052 1.00 95.44 502 GLY A CA 1
ATOM 3825 C C . GLY A 1 502 ? -11.381 2.375 -11.683 1.00 95.44 502 GLY A C 1
ATOM 3826 O O . GLY A 1 502 ? -10.527 2.995 -12.320 1.00 95.44 502 GLY A O 1
ATOM 3827 N N . ALA A 1 503 ? -12.008 2.920 -10.637 1.00 95.56 503 ALA A N 1
ATOM 3828 C CA . ALA A 1 503 ? -11.826 4.288 -10.153 1.00 95.56 503 ALA A CA 1
ATOM 3829 C C . ALA A 1 503 ? -10.989 4.363 -8.863 1.00 95.56 503 ALA A C 1
ATOM 3831 O O . ALA A 1 503 ? -10.958 3.433 -8.058 1.00 95.56 503 ALA A O 1
ATOM 3832 N N . TRP A 1 504 ? -10.328 5.506 -8.649 1.00 97.00 504 TRP A N 1
ATOM 3833 C CA . TRP A 1 504 ? -9.736 5.844 -7.352 1.00 97.00 504 TRP A CA 1
ATOM 3834 C C . TRP A 1 504 ? -10.809 6.366 -6.398 1.00 97.00 504 TRP A C 1
ATOM 3836 O O . TRP A 1 504 ? -11.616 7.222 -6.766 1.00 97.00 504 TRP A O 1
ATOM 3846 N N . ARG A 1 505 ? -10.749 5.911 -5.149 1.00 97.31 505 ARG A N 1
ATOM 3847 C CA . ARG A 1 505 ? -11.544 6.398 -4.019 1.00 97.31 505 ARG A CA 1
ATOM 3848 C C . ARG A 1 505 ? -10.637 6.860 -2.888 1.00 97.31 505 ARG A C 1
ATOM 3850 O O . ARG A 1 505 ? -9.493 6.423 -2.783 1.00 97.31 505 ARG A O 1
ATOM 3857 N N . GLU A 1 506 ? -11.141 7.744 -2.041 1.00 97.38 506 GLU A N 1
ATOM 3858 C CA . GLU A 1 506 ? -10.520 8.161 -0.788 1.00 97.38 506 GLU A CA 1
ATOM 3859 C C . GLU A 1 506 ? -11.270 7.513 0.383 1.00 97.38 506 GLU A C 1
ATOM 3861 O O . GLU A 1 506 ? -12.500 7.489 0.410 1.00 97.38 506 GLU A O 1
ATOM 3866 N N . VAL A 1 507 ? -10.525 6.930 1.322 1.00 98.00 507 VAL A N 1
ATOM 3867 C CA . VAL A 1 507 ? -11.067 6.171 2.457 1.00 98.00 507 VAL A CA 1
ATOM 3868 C C . VAL A 1 507 ? -11.008 7.034 3.712 1.00 98.00 507 VAL A C 1
ATOM 3870 O O . VAL A 1 507 ? -10.016 7.727 3.954 1.00 98.00 507 VAL A O 1
ATOM 3873 N N . SER A 1 508 ? -12.068 7.001 4.515 1.00 97.56 508 SER A N 1
ATOM 3874 C CA . SER A 1 508 ? -12.152 7.757 5.763 1.00 97.56 508 SER A CA 1
ATOM 3875 C C . SER A 1 508 ? -11.538 7.025 6.963 1.00 97.56 508 SER A C 1
ATOM 3877 O O . SER A 1 508 ? -11.134 5.860 6.893 1.00 97.56 508 SER A O 1
ATOM 3879 N N . VAL A 1 509 ? -11.448 7.717 8.099 1.00 97.12 509 VAL A N 1
ATOM 3880 C CA . VAL A 1 509 ? -10.935 7.154 9.358 1.00 97.12 509 VAL A CA 1
ATOM 3881 C C . VAL A 1 509 ? -11.881 6.091 9.930 1.00 97.12 509 VAL A C 1
ATOM 3883 O O . VAL A 1 509 ? -11.406 5.158 10.580 1.00 97.12 509 VAL A O 1
ATOM 3886 N N . HIS A 1 510 ? -13.178 6.166 9.616 1.00 95.31 510 HIS A N 1
ATOM 3887 C CA . HIS A 1 510 ? -14.164 5.129 9.928 1.00 95.31 510 HIS A CA 1
ATOM 3888 C C . HIS A 1 510 ? -14.458 4.177 8.748 1.00 95.31 510 HIS A C 1
ATOM 3890 O O . HIS A 1 510 ? -15.396 3.394 8.826 1.00 95.31 510 HIS A O 1
ATOM 3896 N N . GLY A 1 511 ? -13.652 4.201 7.675 1.00 95.50 511 GLY A N 1
ATOM 3897 C CA . GLY A 1 511 ? -13.674 3.208 6.583 1.00 95.50 511 GLY A CA 1
ATOM 3898 C C . GLY A 1 511 ? -14.642 3.500 5.430 1.00 95.50 511 GLY A C 1
ATOM 3899 O O . GLY A 1 511 ? -14.737 2.716 4.491 1.00 95.50 511 GLY A O 1
ATOM 3900 N N . GLY A 1 512 ? -15.359 4.624 5.469 1.00 95.25 512 GLY A N 1
ATOM 3901 C CA . GLY A 1 512 ? -16.293 5.030 4.423 1.00 95.25 512 GLY A CA 1
ATOM 3902 C C . GLY A 1 512 ? -15.587 5.390 3.114 1.00 95.25 512 GLY A C 1
ATOM 3903 O O . GLY A 1 512 ? -14.572 6.095 3.112 1.00 95.25 512 GLY A O 1
ATOM 3904 N N . VAL A 1 513 ? -16.155 4.940 1.994 1.00 97.12 513 VAL A N 1
ATOM 3905 C CA . VAL A 1 513 ? -15.622 5.162 0.644 1.00 97.12 513 VAL A CA 1
ATOM 3906 C C . VAL A 1 513 ? -16.158 6.466 0.054 1.00 97.12 513 VAL A C 1
ATOM 3908 O O . VAL A 1 513 ? -17.366 6.712 0.029 1.00 97.12 513 VAL A O 1
ATOM 3911 N N . HIS A 1 514 ? -15.249 7.314 -0.427 1.00 96.25 514 HIS A N 1
ATOM 3912 C CA . HIS A 1 514 ? -15.548 8.641 -0.961 1.00 96.25 514 HIS A CA 1
ATOM 3913 C C . HIS A 1 514 ? -14.815 8.894 -2.285 1.00 96.25 514 HIS A C 1
ATOM 3915 O O . HIS A 1 514 ? -13.828 8.240 -2.618 1.00 96.25 514 HIS A O 1
ATOM 3921 N N . GLU A 1 515 ? -15.262 9.881 -3.054 1.00 95.81 515 GLU A N 1
ATOM 3922 C CA . GLU A 1 515 ? -14.484 10.425 -4.167 1.00 95.81 515 GLU A CA 1
ATOM 3923 C C . GLU A 1 515 ? -13.216 11.135 -3.649 1.00 95.81 515 GLU A C 1
ATOM 3925 O O . GLU A 1 515 ? -13.284 11.790 -2.605 1.00 95.81 515 GLU A O 1
ATOM 3930 N N . PRO A 1 516 ? -12.068 11.071 -4.352 1.00 94.19 516 PRO A N 1
ATOM 3931 C CA . PRO A 1 516 ? -10.890 11.854 -3.990 1.00 94.19 516 PRO A CA 1
ATOM 3932 C C . PRO A 1 516 ? -11.212 13.351 -3.983 1.00 94.19 516 PRO A C 1
ATOM 3934 O O . PRO A 1 516 ? -11.653 13.907 -4.992 1.00 94.19 516 PRO A O 1
ATOM 3937 N N . ARG A 1 517 ? -11.012 14.015 -2.841 1.00 91.88 517 ARG A N 1
ATOM 3938 C CA . ARG A 1 517 ? -11.508 15.386 -2.647 1.00 91.88 517 ARG A CA 1
ATOM 3939 C C . ARG A 1 517 ? -10.839 16.420 -3.558 1.00 91.88 517 ARG A C 1
ATOM 3941 O O . ARG A 1 517 ? -9.619 16.459 -3.710 1.00 91.88 517 ARG A O 1
ATOM 3948 N N . GLN A 1 518 ? -11.654 17.338 -4.082 1.00 90.12 518 GLN A N 1
ATOM 3949 C CA . GLN A 1 518 ? -11.212 18.494 -4.881 1.00 90.12 518 GLN A CA 1
ATOM 3950 C C . GLN A 1 518 ? -10.731 19.680 -4.021 1.00 90.12 518 GLN A C 1
ATOM 3952 O O . GLN A 1 518 ? -10.142 20.629 -4.532 1.00 90.12 518 GLN A O 1
ATOM 3957 N N . ARG A 1 519 ? -10.973 19.636 -2.706 1.00 88.38 519 ARG A N 1
ATOM 3958 C CA . ARG A 1 519 ? -10.613 20.666 -1.723 1.00 88.38 519 ARG A CA 1
ATOM 3959 C C . ARG A 1 519 ? -9.972 20.019 -0.498 1.00 88.38 519 ARG A C 1
ATOM 3961 O O . ARG A 1 519 ? -10.366 18.911 -0.156 1.00 88.38 519 ARG A O 1
ATOM 3968 N N . PRO A 1 520 ? -9.026 20.674 0.197 1.00 84.25 520 PRO A N 1
ATOM 3969 C CA . PRO A 1 520 ? -8.344 20.063 1.337 1.00 84.25 520 PRO A CA 1
ATOM 3970 C C . PRO A 1 520 ? -9.262 19.869 2.553 1.00 84.25 520 PRO A C 1
ATOM 3972 O O . PRO A 1 520 ? -9.001 18.964 3.342 1.00 84.25 520 PRO A O 1
ATOM 3975 N N . ASP A 1 521 ? -10.304 20.698 2.682 1.00 84.06 521 ASP A N 1
ATOM 3976 C CA . ASP A 1 521 ? -11.166 20.881 3.857 1.00 84.06 521 ASP A CA 1
ATOM 3977 C C . ASP A 1 521 ? -12.549 20.206 3.763 1.00 84.06 521 ASP A C 1
ATOM 3979 O O . ASP A 1 521 ? -13.229 20.058 4.776 1.00 84.06 521 ASP A O 1
ATOM 3983 N N . VAL A 1 522 ? -12.954 19.759 2.569 1.00 88.00 522 VAL A N 1
ATOM 3984 C CA . VAL A 1 522 ? -14.264 19.140 2.295 1.00 88.00 522 VAL A CA 1
ATOM 3985 C C . VAL A 1 522 ? -14.047 17.720 1.769 1.00 88.00 522 VAL A C 1
ATOM 3987 O O . VAL A 1 522 ? -13.147 17.502 0.961 1.00 88.00 522 VAL A O 1
ATOM 3990 N N . ALA A 1 523 ? -14.851 16.751 2.209 1.00 91.31 523 ALA A N 1
ATOM 3991 C CA . ALA A 1 523 ? -14.814 15.393 1.663 1.00 91.31 523 ALA A CA 1
ATOM 3992 C C . ALA A 1 523 ? -15.389 15.335 0.234 1.00 91.31 523 ALA A C 1
ATOM 3994 O O . ALA A 1 523 ? -16.220 16.161 -0.146 1.00 91.31 523 ALA A O 1
ATOM 3995 N N . GLY A 1 524 ? -14.956 14.359 -0.567 1.00 92.56 524 GLY A N 1
ATOM 3996 C CA . GLY A 1 524 ? -15.636 14.044 -1.824 1.00 92.56 524 GLY A CA 1
ATOM 3997 C C . GLY A 1 524 ? -16.972 13.331 -1.591 1.00 92.56 524 GLY A C 1
ATOM 3998 O O . GLY A 1 524 ? -17.305 12.947 -0.470 1.00 92.56 524 GLY A O 1
ATOM 3999 N N . LYS A 1 525 ? -17.740 13.128 -2.666 1.00 93.81 525 LYS A N 1
ATOM 4000 C CA . LYS A 1 525 ? -19.021 12.406 -2.628 1.00 93.81 525 LYS A CA 1
ATOM 4001 C C . LYS A 1 525 ? -18.843 11.010 -2.011 1.00 93.81 525 LYS A C 1
ATOM 4003 O O . LYS A 1 525 ? -17.967 10.269 -2.448 1.00 93.81 525 LYS A O 1
ATOM 4008 N N . ARG A 1 526 ? -19.685 10.638 -1.042 1.00 92.94 526 ARG A N 1
ATOM 4009 C CA . ARG A 1 526 ? -19.730 9.289 -0.451 1.00 92.94 526 ARG A CA 1
ATOM 4010 C C . ARG A 1 526 ? -20.350 8.275 -1.423 1.00 92.94 526 ARG A C 1
ATOM 4012 O O . ARG A 1 526 ? -21.305 8.598 -2.129 1.00 92.94 526 ARG A O 1
ATOM 4019 N N . TYR A 1 527 ? -19.826 7.053 -1.424 1.00 93.50 527 TYR A N 1
ATOM 4020 C CA . TYR A 1 527 ? -20.336 5.908 -2.181 1.00 93.50 527 TYR A CA 1
ATOM 4021 C C . TYR A 1 527 ? -20.753 4.814 -1.179 1.00 93.50 527 TYR A C 1
ATOM 4023 O O . TYR A 1 527 ? -19.895 4.070 -0.715 1.00 93.50 527 TYR A O 1
ATOM 4031 N N . PRO A 1 528 ? -22.037 4.748 -0.766 1.00 87.44 528 PRO A N 1
ATOM 4032 C CA . PRO A 1 528 ? -22.481 3.856 0.314 1.00 87.44 528 PRO A CA 1
ATOM 4033 C C . PRO A 1 528 ? -22.552 2.377 -0.096 1.00 87.44 528 PRO A C 1
ATOM 4035 O O . PRO A 1 528 ? -22.524 1.512 0.774 1.00 87.44 528 PRO A O 1
ATOM 4038 N N . ASP A 1 529 ? -22.630 2.098 -1.400 1.00 88.00 529 ASP A N 1
ATOM 4039 C CA . ASP A 1 529 ? -22.624 0.750 -1.982 1.00 88.00 529 ASP A CA 1
ATOM 4040 C C . ASP A 1 529 ? -21.198 0.222 -2.258 1.00 88.00 529 ASP A C 1
ATOM 4042 O O . ASP A 1 529 ? -21.037 -0.889 -2.759 1.00 88.00 529 ASP A O 1
ATOM 4046 N N . GLU A 1 530 ? -20.158 1.008 -1.949 1.00 94.44 530 GLU A N 1
ATOM 4047 C CA . GLU A 1 530 ? -18.749 0.624 -2.084 1.00 94.44 530 GLU A CA 1
ATOM 4048 C C . GLU A 1 530 ? -18.091 0.445 -0.708 1.00 94.44 530 GLU A C 1
ATOM 4050 O O . GLU A 1 530 ? -18.337 1.208 0.227 1.00 94.44 530 GLU A O 1
ATOM 4055 N N . ASP A 1 531 ? -17.204 -0.545 -0.600 1.00 94.44 531 ASP A N 1
ATOM 4056 C CA . ASP A 1 531 ? -16.457 -0.860 0.620 1.00 94.44 531 ASP A CA 1
ATOM 4057 C C . ASP A 1 531 ? -14.939 -0.647 0.468 1.00 94.44 531 ASP A C 1
ATOM 4059 O O . ASP A 1 531 ? -14.385 -0.575 -0.635 1.00 94.44 531 ASP A O 1
ATOM 4063 N N . SER A 1 532 ? -14.251 -0.567 1.608 1.00 96.94 532 SER A N 1
ATOM 4064 C CA . SER A 1 532 ? -12.791 -0.499 1.693 1.00 96.94 532 SER A CA 1
ATOM 4065 C C . SER A 1 532 ? -12.126 -1.878 1.852 1.00 96.94 532 SER A C 1
ATOM 4067 O O . SER A 1 532 ? -10.964 -1.959 2.262 1.00 96.94 532 SER A O 1
ATOM 4069 N N . VAL A 1 533 ? -12.834 -2.972 1.537 1.00 97.75 533 VAL A N 1
ATOM 4070 C CA . VAL A 1 533 ? -12.287 -4.336 1.592 1.00 97.75 533 VAL A CA 1
ATOM 4071 C C . VAL A 1 533 ? -11.330 -4.544 0.421 1.00 97.75 533 VAL A C 1
ATOM 4073 O O . VAL A 1 533 ? -11.674 -4.294 -0.737 1.00 97.75 533 VAL A O 1
ATOM 4076 N N . LEU A 1 534 ? -10.119 -5.015 0.711 1.00 98.44 534 LEU A N 1
ATOM 4077 C CA . LEU A 1 534 ? -9.095 -5.286 -0.289 1.00 98.44 534 LEU A CA 1
ATOM 4078 C C . LEU A 1 534 ? -9.421 -6.569 -1.067 1.00 98.44 534 LEU A C 1
ATOM 4080 O O . LEU A 1 534 ? -9.532 -7.657 -0.500 1.00 98.44 534 LEU A O 1
ATOM 4084 N N . THR A 1 535 ? -9.510 -6.445 -2.387 1.00 97.50 535 THR A N 1
ATOM 4085 C CA . THR A 1 535 ? -9.646 -7.552 -3.348 1.00 97.50 535 THR A CA 1
ATOM 4086 C C . THR A 1 535 ? -8.334 -7.772 -4.106 1.00 97.50 535 THR A C 1
ATOM 4088 O O . THR A 1 535 ? -7.463 -6.900 -4.129 1.00 97.50 535 THR A O 1
ATOM 4091 N N . ASN A 1 536 ? -8.136 -8.946 -4.713 1.00 98.00 536 ASN A N 1
ATOM 4092 C CA . ASN A 1 536 ? -6.849 -9.310 -5.314 1.00 98.00 536 ASN A CA 1
ATOM 4093 C C . ASN A 1 536 ? -6.431 -8.352 -6.446 1.00 98.00 536 ASN A C 1
ATOM 4095 O O . ASN A 1 536 ? -7.076 -8.299 -7.491 1.00 98.00 536 ASN A O 1
ATOM 4099 N N . GLY A 1 537 ? -5.323 -7.633 -6.262 1.00 97.81 537 GLY A N 1
ATOM 4100 C CA . GLY A 1 537 ? -4.865 -6.597 -7.187 1.00 97.81 537 GLY A CA 1
ATOM 4101 C C . GLY A 1 537 ? -5.375 -5.184 -6.870 1.00 97.81 537 GLY A C 1
ATOM 4102 O O . GLY A 1 537 ? -5.107 -4.274 -7.655 1.00 97.81 537 GLY A O 1
ATOM 4103 N N . THR A 1 538 ? -6.068 -4.988 -5.740 1.00 98.69 538 THR A N 1
ATOM 4104 C CA . THR A 1 538 ? -6.339 -3.663 -5.150 1.00 98.69 538 THR A CA 1
ATOM 4105 C C . THR A 1 538 ? -5.033 -2.909 -4.924 1.00 98.69 538 THR A C 1
ATOM 4107 O O . THR A 1 538 ? -4.041 -3.499 -4.499 1.00 98.69 538 THR A O 1
ATOM 4110 N N . ILE A 1 539 ? -5.027 -1.599 -5.166 1.00 98.69 539 ILE A N 1
ATOM 4111 C CA . ILE A 1 539 ? -3.878 -0.731 -4.894 1.00 98.69 539 ILE A CA 1
ATOM 4112 C C . ILE A 1 539 ? -4.265 0.299 -3.835 1.00 98.69 539 ILE A C 1
ATOM 4114 O O . ILE A 1 539 ? -5.229 1.044 -4.003 1.00 98.69 539 ILE A O 1
ATOM 4118 N N . VAL A 1 540 ? -3.487 0.360 -2.757 1.00 98.56 540 VAL A N 1
ATOM 4119 C CA . VAL A 1 540 ? -3.597 1.363 -1.693 1.00 98.56 540 VAL A CA 1
ATOM 4120 C C . VAL A 1 540 ? -2.534 2.431 -1.918 1.00 98.56 540 VAL A C 1
ATOM 4122 O O . VAL A 1 540 ? -1.352 2.116 -2.028 1.00 98.56 540 VAL A O 1
ATOM 4125 N N . ASP A 1 541 ? -2.931 3.698 -1.972 1.00 98.00 541 ASP A N 1
ATOM 4126 C CA . ASP A 1 541 ? -2.019 4.838 -2.045 1.00 98.00 541 ASP A CA 1
ATOM 4127 C C . ASP A 1 541 ? -1.927 5.569 -0.699 1.00 98.00 541 ASP A C 1
ATOM 4129 O O . ASP A 1 541 ? -2.931 5.973 -0.104 1.00 98.00 541 ASP A O 1
ATOM 4133 N N . LEU A 1 542 ? -0.684 5.782 -0.268 1.00 96.12 542 LEU A N 1
ATOM 4134 C CA . LEU A 1 542 ? -0.296 6.521 0.926 1.00 96.12 542 LEU A CA 1
ATOM 4135 C C . LEU A 1 542 ? 0.359 7.855 0.526 1.00 96.12 542 LEU A C 1
ATOM 4137 O O . LEU A 1 542 ? 1.516 8.115 0.851 1.00 96.12 542 LEU A O 1
ATOM 4141 N N . ALA A 1 543 ? -0.389 8.696 -0.195 1.00 89.94 543 ALA A N 1
ATOM 4142 C CA . ALA A 1 543 ? 0.011 10.040 -0.622 1.00 89.94 543 ALA A CA 1
ATOM 4143 C C . ALA A 1 543 ? 1.236 10.090 -1.566 1.00 89.94 543 ALA A C 1
ATOM 4145 O O . ALA A 1 543 ? 2.123 10.931 -1.405 1.00 89.94 543 ALA A O 1
ATOM 4146 N N . GLY A 1 544 ? 1.262 9.222 -2.584 1.00 87.56 544 GLY A N 1
ATOM 4147 C CA . GLY A 1 544 ? 2.302 9.177 -3.622 1.00 87.56 544 GLY A CA 1
ATOM 4148 C C . GLY A 1 544 ? 3.211 7.944 -3.564 1.00 87.56 544 GLY A C 1
ATOM 4149 O O . GLY A 1 544 ? 4.053 7.779 -4.443 1.00 87.56 544 GLY A O 1
ATOM 4150 N N . ILE A 1 545 ? 3.030 7.071 -2.565 1.00 93.88 545 ILE A N 1
ATOM 4151 C CA . ILE A 1 545 ? 3.592 5.713 -2.525 1.00 93.88 545 ILE A CA 1
ATOM 4152 C C . ILE A 1 545 ? 2.443 4.717 -2.592 1.00 93.88 545 ILE A C 1
ATOM 4154 O O . ILE A 1 545 ? 1.501 4.820 -1.806 1.00 93.88 545 ILE A O 1
ATOM 4158 N N . GLN A 1 546 ? 2.530 3.745 -3.498 1.00 96.69 546 GLN A N 1
ATOM 4159 C CA . GLN A 1 546 ? 1.473 2.762 -3.713 1.00 96.69 546 GLN A CA 1
ATOM 4160 C C . GLN A 1 546 ? 1.883 1.352 -3.285 1.00 96.69 546 GLN A C 1
ATOM 4162 O O . GLN A 1 546 ? 3.027 0.937 -3.473 1.00 96.69 546 GLN A O 1
ATOM 4167 N N . LEU A 1 547 ? 0.921 0.622 -2.726 1.00 98.44 547 LEU A N 1
ATOM 4168 C CA . LEU A 1 547 ? 1.024 -0.756 -2.263 1.00 98.44 547 LEU A CA 1
ATOM 4169 C C . LEU A 1 547 ? -0.019 -1.591 -3.011 1.00 98.44 547 LEU A C 1
ATOM 4171 O O . LEU A 1 547 ? -1.211 -1.306 -2.929 1.00 98.44 547 LEU A O 1
ATOM 4175 N N . LEU A 1 548 ? 0.418 -2.611 -3.737 1.00 98.69 548 LEU A N 1
ATOM 4176 C CA . LEU A 1 548 ? -0.441 -3.608 -4.367 1.00 98.69 548 LEU A CA 1
ATOM 4177 C C . LEU A 1 548 ? -0.794 -4.689 -3.337 1.00 98.69 548 LEU A C 1
ATOM 4179 O O . LEU A 1 548 ? 0.104 -5.231 -2.699 1.00 98.69 548 LEU A O 1
ATOM 4183 N N . PHE A 1 549 ? -2.074 -5.015 -3.175 1.00 98.75 549 PHE A N 1
ATOM 4184 C CA . PHE A 1 549 ? -2.519 -6.129 -2.339 1.00 98.75 549 PHE A CA 1
ATOM 4185 C C . PHE A 1 549 ? -2.661 -7.410 -3.164 1.00 98.75 549 PHE A C 1
ATOM 4187 O O . PHE A 1 549 ? -3.453 -7.478 -4.109 1.00 98.75 549 PHE A O 1
ATOM 4194 N N . GLU A 1 550 ? -1.924 -8.441 -2.768 1.00 98.19 550 GLU A N 1
ATOM 4195 C CA . GLU A 1 550 ? -2.098 -9.813 -3.223 1.00 98.19 550 GLU A CA 1
ATOM 4196 C C . GLU A 1 550 ? -2.860 -10.621 -2.160 1.00 98.19 550 GLU A C 1
ATOM 4198 O O . GLU A 1 550 ? -2.514 -10.618 -0.980 1.00 98.19 550 GLU A O 1
ATOM 4203 N N . SER A 1 551 ? -3.902 -11.338 -2.576 1.00 97.38 551 SER A N 1
ATOM 4204 C CA . SER A 1 551 ? -4.661 -12.235 -1.698 1.00 97.38 551 SER A CA 1
ATOM 4205 C C . SER A 1 551 ? -3.893 -13.529 -1.414 1.00 97.38 551 SER A C 1
ATOM 4207 O O . SER A 1 551 ? -3.186 -14.044 -2.283 1.00 97.38 551 SER A O 1
ATOM 4209 N N . ALA A 1 552 ? -4.114 -14.143 -0.248 1.00 95.88 552 ALA A N 1
ATOM 4210 C CA . ALA A 1 552 ? -3.511 -15.440 0.077 1.00 95.88 552 ALA A CA 1
ATOM 4211 C C . ALA A 1 552 ? -3.846 -16.555 -0.942 1.00 95.88 552 ALA A C 1
ATOM 4213 O O . ALA A 1 552 ? -3.052 -17.475 -1.140 1.00 95.88 552 ALA A O 1
ATOM 4214 N N . ALA A 1 553 ? -4.985 -16.464 -1.639 1.00 94.44 553 ALA A N 1
ATOM 4215 C CA . ALA A 1 553 ? -5.337 -17.373 -2.731 1.00 94.44 553 ALA A CA 1
ATOM 4216 C C . ALA A 1 553 ? -4.402 -17.223 -3.950 1.00 94.44 553 ALA A C 1
ATOM 4218 O O . ALA A 1 553 ? -3.951 -18.228 -4.501 1.00 94.44 553 ALA A O 1
ATOM 4219 N N . SER A 1 554 ? -4.063 -15.985 -4.331 1.00 95.38 554 SER A N 1
ATOM 4220 C CA . SER A 1 554 ? -3.085 -15.691 -5.389 1.00 95.38 554 SER A CA 1
ATOM 4221 C C . SER A 1 554 ? -1.674 -16.122 -4.978 1.00 95.38 554 SER A C 1
ATOM 4223 O O . SER A 1 554 ? -1.015 -16.835 -5.733 1.00 95.38 554 SER A O 1
ATOM 4225 N N . MET A 1 555 ? -1.262 -15.832 -3.738 1.00 94.62 555 MET A N 1
ATOM 4226 C CA . MET A 1 555 ? 0.048 -16.247 -3.215 1.00 94.62 555 MET A CA 1
ATOM 4227 C C . MET A 1 555 ? 0.230 -17.772 -3.306 1.00 94.62 555 MET A C 1
ATOM 4229 O O . MET A 1 555 ? 1.227 -18.254 -3.844 1.00 94.62 555 MET A O 1
ATOM 4233 N N . ARG A 1 556 ? -0.774 -18.548 -2.862 1.00 92.12 556 ARG A N 1
ATOM 4234 C CA . ARG A 1 556 ? -0.792 -20.020 -2.977 1.00 92.12 556 ARG A CA 1
ATOM 4235 C C . ARG A 1 556 ? -0.795 -20.497 -4.435 1.00 92.12 556 ARG A C 1
ATOM 4237 O O . ARG A 1 556 ? -0.208 -21.537 -4.734 1.00 92.12 556 ARG A O 1
ATOM 4244 N N . ALA A 1 557 ? -1.435 -19.766 -5.351 1.00 91.81 557 ALA A N 1
ATOM 4245 C CA . ALA A 1 557 ? -1.420 -20.086 -6.777 1.00 91.81 557 ALA A CA 1
ATOM 4246 C C . ALA A 1 557 ? -0.022 -19.887 -7.389 1.00 91.81 557 ALA A C 1
ATOM 4248 O O . ALA A 1 557 ? 0.466 -20.793 -8.067 1.00 91.81 557 ALA A O 1
ATOM 4249 N N . HIS A 1 558 ? 0.657 -18.776 -7.088 1.00 89.69 558 HIS A N 1
ATOM 4250 C CA . HIS A 1 558 ? 2.036 -18.520 -7.514 1.00 89.69 558 HIS A CA 1
ATOM 4251 C C . HIS A 1 558 ? 3.031 -19.516 -6.902 1.00 89.69 558 HIS A C 1
ATOM 4253 O O . HIS A 1 558 ? 3.870 -20.069 -7.612 1.00 89.69 558 HIS A O 1
ATOM 4259 N N . GLU A 1 559 ? 2.898 -19.833 -5.614 1.00 87.62 559 GLU A N 1
ATOM 4260 C CA . GLU A 1 559 ? 3.723 -20.838 -4.935 1.00 87.62 559 GLU A CA 1
ATOM 4261 C C . GLU A 1 559 ? 3.547 -22.238 -5.565 1.00 87.62 559 GLU A C 1
ATOM 4263 O O . GLU A 1 559 ? 4.518 -22.958 -5.809 1.00 87.62 559 GLU A O 1
ATOM 4268 N N . LYS A 1 560 ? 2.308 -22.610 -5.917 1.00 86.94 560 LYS A N 1
ATOM 4269 C CA . LYS A 1 560 ? 1.981 -23.857 -6.630 1.00 86.94 560 LYS A CA 1
ATOM 4270 C C . LYS A 1 560 ? 2.447 -23.851 -8.090 1.00 86.94 560 LYS A C 1
ATOM 4272 O O . LYS A 1 560 ? 2.823 -24.905 -8.598 1.00 86.94 560 LYS A O 1
ATOM 4277 N N . ALA A 1 561 ? 2.433 -22.703 -8.765 1.00 83.00 561 ALA A N 1
ATOM 4278 C CA . ALA A 1 561 ? 2.970 -22.546 -10.117 1.00 83.00 561 ALA A CA 1
ATOM 4279 C C . ALA A 1 561 ? 4.504 -22.637 -10.135 1.00 83.00 561 ALA A C 1
ATOM 4281 O O . ALA A 1 561 ? 5.059 -23.206 -11.072 1.00 83.00 561 ALA A O 1
ATOM 4282 N N . SER A 1 562 ? 5.170 -22.146 -9.086 1.00 78.31 562 SER A N 1
ATOM 4283 C CA . SER A 1 562 ? 6.606 -22.322 -8.855 1.00 78.31 562 SER A CA 1
ATOM 4284 C C . SER A 1 562 ? 6.944 -23.797 -8.603 1.00 78.31 562 SER A C 1
ATOM 4286 O O . SER A 1 562 ? 7.691 -24.392 -9.372 1.00 78.31 562 SER A O 1
ATOM 4288 N N . ARG A 1 563 ? 6.292 -24.450 -7.624 1.00 76.88 563 ARG A N 1
ATOM 4289 C CA . ARG A 1 563 ? 6.526 -25.876 -7.303 1.00 76.88 563 ARG A CA 1
ATOM 4290 C C . ARG A 1 563 ? 6.219 -26.862 -8.437 1.00 76.88 563 ARG A C 1
ATOM 4292 O O . ARG A 1 563 ? 6.743 -27.961 -8.411 1.00 76.88 563 ARG A O 1
ATOM 4299 N N . ARG A 1 564 ? 5.372 -26.503 -9.407 1.00 69.44 564 ARG A N 1
ATOM 4300 C CA . ARG A 1 564 ? 5.077 -27.321 -10.606 1.00 69.44 564 ARG A CA 1
ATOM 4301 C C . ARG A 1 564 ? 6.147 -27.244 -11.697 1.00 69.44 564 ARG A C 1
ATOM 4303 O O . ARG A 1 564 ? 6.007 -27.895 -12.728 1.00 69.44 564 ARG A O 1
ATOM 4310 N N . GLN A 1 565 ? 7.152 -26.393 -11.531 1.00 61.44 565 GLN A N 1
ATOM 4311 C CA . GLN A 1 565 ? 8.272 -26.280 -12.453 1.00 61.44 565 GLN A CA 1
ATOM 4312 C C . GLN A 1 565 ? 9.441 -27.057 -11.850 1.00 61.44 565 GLN A C 1
ATOM 4314 O O . GLN A 1 565 ? 10.343 -26.459 -11.279 1.00 61.44 565 GLN A O 1
ATOM 4319 N N . ASP A 1 566 ? 9.416 -28.389 -11.991 1.00 49.69 566 ASP A N 1
ATOM 4320 C CA . ASP A 1 566 ? 10.416 -29.344 -11.465 1.00 49.69 566 ASP A CA 1
ATOM 4321 C C . ASP A 1 566 ? 11.819 -29.226 -12.123 1.00 49.69 566 ASP A C 1
ATOM 4323 O O . ASP A 1 566 ? 12.579 -30.191 -12.210 1.00 49.69 566 ASP A O 1
ATOM 4327 N N . ALA A 1 567 ? 12.165 -28.045 -12.639 1.00 56.28 567 ALA A N 1
ATOM 4328 C CA . ALA A 1 567 ? 13.466 -27.715 -13.198 1.00 56.28 567 ALA A CA 1
ATOM 4329 C C . ALA A 1 567 ? 14.386 -27.122 -12.118 1.00 56.28 567 ALA A C 1
ATOM 4331 O O . ALA A 1 567 ? 13.934 -26.472 -11.180 1.00 56.28 567 ALA A O 1
ATOM 4332 N N . PHE A 1 568 ? 15.698 -27.277 -12.302 1.00 60.34 568 PHE A N 1
ATOM 4333 C CA . PHE A 1 568 ? 16.728 -26.684 -11.434 1.00 60.34 568 PHE A CA 1
ATOM 4334 C C . PHE A 1 568 ? 16.782 -25.140 -11.480 1.00 60.34 568 PHE A C 1
ATOM 4336 O O . PHE A 1 568 ? 17.462 -24.531 -10.657 1.00 60.34 568 PHE A O 1
ATOM 4343 N N . ASP A 1 569 ? 16.083 -24.521 -12.437 1.00 69.56 569 ASP A N 1
ATOM 4344 C CA . ASP A 1 569 ? 16.172 -23.102 -12.786 1.00 69.56 569 ASP A CA 1
ATOM 4345 C C . ASP A 1 569 ? 14.881 -22.353 -12.422 1.00 69.56 569 ASP A C 1
ATOM 4347 O O . ASP A 1 569 ? 13.781 -22.760 -12.815 1.00 69.56 569 ASP A O 1
ATOM 4351 N N . SER A 1 570 ? 15.000 -21.206 -11.743 1.00 80.94 570 SER A N 1
ATOM 4352 C CA . SER A 1 570 ? 13.848 -20.346 -11.438 1.00 80.94 570 SER A CA 1
ATOM 4353 C C . SER A 1 570 ? 13.244 -19.720 -12.713 1.00 80.94 570 SER A C 1
ATOM 4355 O O . SER A 1 570 ? 13.915 -19.666 -13.748 1.00 80.94 570 SER A O 1
ATOM 4357 N N . PRO A 1 571 ? 11.998 -19.198 -12.702 1.00 85.81 571 PRO A N 1
ATOM 4358 C CA . PRO A 1 571 ? 11.424 -18.563 -13.892 1.00 85.81 571 PRO A CA 1
ATOM 4359 C C . PRO A 1 571 ? 12.302 -17.434 -14.484 1.00 85.81 571 PRO A C 1
ATOM 4361 O O . PRO A 1 571 ? 12.489 -17.434 -15.704 1.00 85.81 571 PRO A O 1
ATOM 4364 N N . PRO A 1 572 ? 12.940 -16.552 -13.681 1.00 89.44 572 PRO A N 1
ATOM 4365 C CA . PRO A 1 572 ? 13.972 -15.633 -14.170 1.00 89.44 572 PRO A CA 1
ATOM 4366 C C . PRO A 1 572 ? 15.169 -16.314 -14.836 1.00 89.44 572 PRO A C 1
ATOM 4368 O O . PRO A 1 572 ? 15.560 -15.896 -15.925 1.00 89.44 572 PRO A O 1
ATOM 4371 N N . ASP A 1 573 ? 15.732 -17.369 -14.236 1.00 88.88 573 ASP A N 1
ATOM 4372 C CA . ASP A 1 573 ? 16.871 -18.096 -14.815 1.00 88.88 573 ASP A CA 1
ATOM 4373 C C . ASP A 1 573 ? 16.491 -18.735 -16.159 1.00 88.88 573 ASP A C 1
ATOM 4375 O O . ASP A 1 573 ? 17.250 -18.645 -17.121 1.00 88.88 573 ASP A O 1
ATOM 4379 N N . ARG A 1 574 ? 15.274 -19.283 -16.280 1.00 87.75 574 ARG A N 1
ATOM 4380 C CA . ARG A 1 574 ? 14.737 -19.835 -17.537 1.00 87.75 574 ARG A CA 1
ATOM 4381 C C . ARG A 1 574 ? 14.578 -18.763 -18.623 1.00 87.75 574 ARG A C 1
ATOM 4383 O O . ARG A 1 574 ? 14.861 -19.032 -19.792 1.00 87.75 574 ARG A O 1
ATOM 4390 N N . ILE A 1 575 ? 14.154 -17.549 -18.260 1.00 90.19 575 ILE A N 1
ATOM 4391 C CA . ILE A 1 575 ? 14.063 -16.397 -19.177 1.00 90.19 575 ILE A CA 1
ATOM 4392 C C . ILE A 1 575 ? 15.468 -15.943 -19.604 1.00 90.19 575 ILE A C 1
ATOM 4394 O O . ILE A 1 575 ? 15.723 -15.769 -20.796 1.00 90.19 575 ILE A O 1
ATOM 4398 N N . VAL A 1 576 ? 16.403 -15.821 -18.657 1.00 92.38 576 VAL A N 1
ATOM 4399 C CA . VAL A 1 576 ? 17.814 -15.470 -18.902 1.00 92.38 576 VAL A CA 1
ATOM 4400 C C . VAL A 1 576 ? 18.514 -16.508 -19.783 1.00 92.38 576 VAL A C 1
ATOM 4402 O O . VAL A 1 576 ? 19.215 -16.139 -20.726 1.00 92.38 576 VAL A O 1
ATOM 4405 N N . ALA A 1 577 ? 18.294 -17.800 -19.542 1.00 91.00 577 ALA A N 1
ATOM 4406 C CA . ALA A 1 577 ? 18.845 -18.886 -20.343 1.00 91.00 577 ALA A CA 1
ATOM 4407 C C . ALA A 1 577 ? 18.330 -18.830 -21.788 1.00 91.00 577 ALA A C 1
ATOM 4409 O O . ALA A 1 577 ? 19.130 -18.836 -22.723 1.00 91.00 577 ALA A O 1
ATOM 4410 N N . ARG A 1 578 ? 17.011 -18.684 -21.987 1.00 89.62 578 ARG A N 1
ATOM 4411 C CA . ARG A 1 578 ? 16.395 -18.553 -23.322 1.00 89.62 578 ARG A CA 1
ATOM 4412 C C . ARG A 1 578 ? 16.839 -17.288 -24.060 1.00 89.62 578 ARG A C 1
ATOM 4414 O O . ARG A 1 578 ? 17.052 -17.341 -25.269 1.00 89.62 578 ARG A O 1
ATOM 4421 N N . PHE A 1 579 ? 17.029 -16.175 -23.350 1.00 89.88 579 PHE A N 1
ATOM 4422 C CA . PHE A 1 579 ? 17.616 -14.950 -23.899 1.00 89.88 579 PHE A CA 1
ATOM 4423 C C . PHE A 1 579 ? 19.052 -15.198 -24.377 1.00 89.88 579 PHE A C 1
ATOM 4425 O O . PHE A 1 579 ? 19.385 -14.948 -25.534 1.00 89.88 579 PHE A O 1
ATOM 4432 N N . ASN A 1 580 ? 19.909 -15.713 -23.492 1.00 92.12 580 ASN A N 1
ATOM 4433 C CA . ASN A 1 580 ? 21.337 -15.874 -23.756 1.00 92.12 580 ASN A CA 1
ATOM 4434 C C . ASN A 1 580 ? 21.625 -16.972 -24.796 1.00 92.12 580 ASN A C 1
ATOM 4436 O O . ASN A 1 580 ? 22.615 -16.871 -25.522 1.00 92.12 580 ASN A O 1
ATOM 4440 N N . ALA A 1 581 ? 20.748 -17.973 -24.925 1.00 91.62 581 ALA A N 1
ATOM 4441 C CA . ALA A 1 581 ? 20.812 -19.004 -25.961 1.00 91.62 581 ALA A CA 1
ATOM 4442 C C . ALA A 1 581 ? 20.683 -18.438 -27.388 1.00 91.62 581 ALA A C 1
ATOM 4444 O O . ALA A 1 581 ? 21.313 -18.965 -28.299 1.00 91.62 581 ALA A O 1
ATOM 4445 N N . ARG A 1 582 ? 19.953 -17.326 -27.581 1.00 90.06 582 ARG A N 1
ATOM 4446 C CA . ARG A 1 582 ? 19.853 -16.617 -28.876 1.00 90.06 582 ARG A CA 1
ATOM 4447 C C . ARG A 1 582 ? 21.119 -15.835 -29.255 1.00 90.06 582 ARG A C 1
ATOM 4449 O O . ARG A 1 582 ? 21.186 -15.290 -30.350 1.00 90.06 582 ARG A O 1
ATOM 4456 N N . ARG A 1 583 ? 22.102 -15.740 -28.347 1.00 90.44 583 ARG A N 1
ATOM 4457 C CA . ARG A 1 583 ? 23.393 -15.042 -28.529 1.00 90.44 583 ARG A CA 1
ATOM 4458 C C . ARG A 1 583 ? 23.276 -13.646 -29.191 1.00 90.44 583 ARG A C 1
ATOM 4460 O O . ARG A 1 583 ? 24.075 -13.350 -30.084 1.00 90.44 583 ARG A O 1
ATOM 4467 N N . PRO A 1 584 ? 22.326 -12.782 -28.769 1.00 90.12 584 PRO A N 1
ATOM 4468 C CA . PRO A 1 584 ? 22.030 -11.523 -29.458 1.00 90.12 584 PRO A CA 1
ATOM 4469 C C . PRO A 1 584 ? 23.267 -10.621 -29.545 1.00 90.12 584 PRO A C 1
ATOM 4471 O O . PRO A 1 584 ? 24.030 -10.508 -28.582 1.00 90.12 584 PRO A O 1
ATOM 4474 N N . GLN A 1 585 ? 23.474 -9.967 -30.688 1.00 90.50 585 GLN A N 1
ATOM 4475 C CA . GLN A 1 585 ? 24.664 -9.142 -30.931 1.00 90.50 585 GLN A CA 1
ATOM 4476 C C . GLN A 1 585 ? 24.368 -7.641 -30.825 1.00 90.50 585 GLN A C 1
ATOM 4478 O O . GLN A 1 585 ? 23.255 -7.186 -31.081 1.00 90.50 585 GLN A O 1
ATOM 4483 N N . CYS A 1 586 ? 25.381 -6.854 -30.453 1.00 89.38 586 CYS A N 1
ATOM 4484 C CA . CYS A 1 586 ? 25.322 -5.396 -30.518 1.00 89.38 586 CYS A CA 1
ATOM 4485 C C . CYS A 1 586 ? 25.370 -4.915 -31.981 1.00 89.38 586 CYS A C 1
ATOM 4487 O O . CYS A 1 586 ? 26.409 -5.108 -32.618 1.00 89.38 586 CYS A O 1
ATOM 4489 N N . PRO A 1 587 ? 24.361 -4.173 -32.483 1.00 86.94 587 PRO A N 1
ATOM 4490 C CA . PRO A 1 587 ? 24.298 -3.746 -33.888 1.00 86.94 587 PRO A CA 1
ATOM 4491 C C . PRO A 1 587 ? 25.414 -2.822 -34.394 1.00 86.94 587 PRO A C 1
ATOM 4493 O O . PRO A 1 587 ? 25.447 -2.489 -35.573 1.00 86.94 587 PRO A O 1
ATOM 4496 N N . VAL A 1 588 ? 26.287 -2.340 -33.503 1.00 84.31 588 VAL A N 1
ATOM 4497 C CA . VAL A 1 588 ? 27.356 -1.372 -33.819 1.00 84.31 588 VAL A CA 1
ATOM 4498 C C . VAL A 1 588 ? 28.750 -1.914 -33.476 1.00 84.31 588 VAL A C 1
ATOM 4500 O O . VAL A 1 588 ? 29.732 -1.500 -34.081 1.00 84.31 588 VAL A O 1
ATOM 4503 N N . GLN A 1 589 ? 28.850 -2.841 -32.517 1.00 83.25 589 GLN A N 1
ATOM 4504 C CA . GLN A 1 589 ? 30.125 -3.374 -32.005 1.00 83.25 589 GLN A CA 1
ATOM 4505 C C . GLN A 1 589 ? 30.285 -4.888 -32.234 1.00 83.25 589 GLN A C 1
ATOM 4507 O O . GLN A 1 589 ? 31.358 -5.429 -31.982 1.00 83.25 589 GLN A O 1
ATOM 4512 N N . LEU A 1 590 ? 29.227 -5.583 -32.673 1.00 85.50 590 LEU A N 1
ATOM 4513 C CA . LEU A 1 590 ? 29.170 -7.034 -32.930 1.00 85.50 590 LEU A CA 1
ATOM 4514 C C . LEU A 1 590 ? 29.521 -7.931 -31.722 1.00 85.50 590 LEU A C 1
ATOM 4516 O O . LEU A 1 590 ? 29.682 -9.143 -31.844 1.00 85.50 590 LEU A O 1
ATOM 4520 N N . HIS A 1 591 ? 29.611 -7.359 -30.521 1.00 86.38 591 HIS A N 1
ATOM 4521 C CA . HIS A 1 591 ? 29.783 -8.112 -29.281 1.00 86.38 591 HIS A CA 1
ATOM 4522 C C . HIS A 1 591 ? 28.485 -8.837 -28.908 1.00 86.38 591 HIS A C 1
ATOM 4524 O O . HIS A 1 591 ? 27.405 -8.246 -28.966 1.00 86.38 591 HIS A O 1
ATOM 4530 N N . THR A 1 592 ? 28.584 -10.102 -28.487 1.00 91.12 592 THR A N 1
ATOM 4531 C CA . THR A 1 592 ? 27.445 -10.839 -27.922 1.00 91.12 592 THR A CA 1
ATOM 4532 C C . THR A 1 592 ? 27.043 -10.237 -26.577 1.00 91.12 592 THR A C 1
ATOM 4534 O O . THR A 1 592 ? 27.829 -10.217 -25.627 1.00 91.12 592 THR A O 1
ATOM 4537 N N . ILE A 1 593 ? 25.798 -9.786 -26.504 1.00 93.25 593 ILE A N 1
ATOM 4538 C CA . ILE A 1 593 ? 25.154 -9.235 -25.317 1.00 93.25 593 ILE A CA 1
ATOM 4539 C C . ILE A 1 593 ? 24.665 -10.390 -24.433 1.00 93.25 593 ILE A C 1
ATOM 4541 O O . ILE A 1 593 ? 24.209 -11.416 -24.940 1.00 93.25 593 ILE A O 1
ATOM 4545 N N . ARG A 1 594 ? 24.735 -10.228 -23.107 1.00 93.19 594 ARG A N 1
ATOM 4546 C CA . ARG A 1 594 ? 24.203 -11.194 -22.134 1.00 93.19 594 ARG A CA 1
ATOM 4547 C C . ARG A 1 594 ? 23.302 -10.498 -21.121 1.00 93.19 594 ARG A C 1
ATOM 4549 O O . ARG A 1 594 ? 23.727 -9.546 -20.471 1.00 93.19 594 ARG A O 1
ATOM 4556 N N . LEU A 1 595 ? 22.068 -10.976 -20.988 1.00 93.00 595 LEU A N 1
ATOM 4557 C CA . LEU A 1 595 ? 21.188 -10.599 -19.883 1.00 93.00 595 LEU A CA 1
ATOM 4558 C C . LEU A 1 595 ? 21.572 -11.427 -18.653 1.00 93.00 595 LEU A C 1
ATOM 4560 O O . LEU A 1 595 ? 21.892 -12.605 -18.778 1.00 93.00 595 LEU A O 1
ATOM 4564 N N . GLU A 1 596 ? 21.513 -10.820 -17.475 1.00 92.44 596 GLU A N 1
ATOM 4565 C CA . GLU A 1 596 ? 21.684 -11.489 -16.184 1.00 92.44 596 GLU A CA 1
ATOM 4566 C C . GLU A 1 596 ? 20.613 -10.937 -15.239 1.00 92.44 596 GLU A C 1
ATOM 4568 O O . GLU A 1 596 ? 20.403 -9.722 -15.195 1.00 92.44 596 GLU A O 1
ATOM 4573 N N . TYR A 1 597 ? 19.921 -11.823 -14.520 1.00 90.12 597 TYR A N 1
ATOM 4574 C CA . TYR A 1 597 ? 18.950 -11.441 -13.487 1.00 90.12 597 TYR A CA 1
ATOM 4575 C C . TYR A 1 597 ? 19.642 -11.154 -12.150 1.00 90.12 597 TYR A C 1
ATOM 4577 O O . TYR A 1 597 ? 19.307 -10.191 -11.465 1.00 90.12 597 TYR A O 1
ATOM 4585 N N . ASP A 1 598 ? 20.640 -11.972 -11.806 1.00 89.38 598 ASP A N 1
ATOM 4586 C CA . ASP A 1 598 ? 21.428 -11.781 -10.596 1.00 89.38 598 ASP A CA 1
ATOM 4587 C C . ASP A 1 598 ? 22.320 -10.534 -10.682 1.00 89.38 598 ASP A C 1
ATOM 4589 O O . ASP A 1 598 ? 23.003 -10.276 -11.680 1.00 89.38 598 ASP A O 1
ATOM 4593 N N . ASP A 1 599 ? 22.341 -9.779 -9.588 1.00 86.75 599 ASP A N 1
ATOM 4594 C CA . ASP A 1 599 ? 22.949 -8.460 -9.532 1.00 86.75 599 ASP A CA 1
ATOM 4595 C C . ASP A 1 599 ? 24.480 -8.509 -9.390 1.00 86.75 599 ASP A C 1
ATOM 4597 O O . ASP A 1 599 ? 25.136 -7.494 -9.624 1.00 86.75 599 ASP A O 1
ATOM 4601 N N . GLU A 1 600 ? 25.070 -9.654 -9.029 1.00 89.06 600 GLU A N 1
ATOM 4602 C CA . GLU A 1 600 ? 26.524 -9.862 -9.010 1.00 89.06 600 GLU A CA 1
ATOM 4603 C C . GLU A 1 600 ? 27.034 -10.336 -10.374 1.00 89.06 600 GLU A C 1
ATOM 4605 O O . GLU A 1 600 ? 27.940 -9.707 -10.928 1.00 89.06 600 GLU A O 1
ATOM 4610 N N . LYS A 1 601 ? 26.389 -11.339 -10.992 1.00 89.94 601 LYS A N 1
ATOM 4611 C CA . LYS A 1 601 ? 26.642 -11.761 -12.386 1.00 89.94 601 LYS A CA 1
ATOM 4612 C C . LYS A 1 601 ? 26.555 -10.564 -13.339 1.00 89.94 601 LYS A C 1
ATOM 4614 O O . LYS A 1 601 ? 27.474 -10.318 -14.124 1.00 89.94 601 LYS A O 1
ATOM 4619 N N . ARG A 1 602 ? 25.505 -9.744 -13.201 1.00 89.25 602 ARG A N 1
ATOM 4620 C CA . ARG A 1 602 ? 25.299 -8.503 -13.970 1.00 89.25 602 ARG A CA 1
ATOM 4621 C C . ARG A 1 602 ? 26.422 -7.481 -13.771 1.00 89.25 602 ARG A C 1
ATOM 4623 O O . ARG A 1 602 ? 26.800 -6.802 -14.725 1.00 89.25 602 ARG A O 1
ATOM 4630 N N . LYS A 1 603 ? 26.987 -7.368 -12.562 1.00 89.00 603 LYS A N 1
ATOM 4631 C CA . LYS A 1 603 ? 28.133 -6.483 -12.269 1.00 89.00 603 LYS A CA 1
ATOM 4632 C C . LYS A 1 603 ? 29.468 -7.054 -12.756 1.00 89.00 603 LYS A C 1
ATOM 4634 O O . LYS A 1 603 ? 30.333 -6.263 -13.126 1.00 89.00 603 LYS A O 1
ATOM 4639 N N . ALA A 1 604 ? 29.618 -8.378 -12.799 1.00 91.81 604 ALA A N 1
ATOM 4640 C CA . ALA A 1 604 ? 30.805 -9.066 -13.305 1.00 91.81 604 ALA A CA 1
ATOM 4641 C C . ALA A 1 604 ? 30.938 -8.998 -14.840 1.00 91.81 604 ALA A C 1
ATOM 4643 O O . ALA A 1 604 ? 32.053 -9.050 -15.361 1.00 91.81 604 ALA A O 1
ATOM 4644 N N . LEU A 1 605 ? 29.833 -8.829 -15.579 1.00 89.88 605 LEU A N 1
ATOM 4645 C CA . LEU A 1 605 ? 29.885 -8.530 -17.013 1.00 89.88 605 LEU A CA 1
ATOM 4646 C C . LEU A 1 605 ? 30.598 -7.198 -17.278 1.00 89.88 605 LEU A C 1
ATOM 4648 O O . LEU A 1 605 ? 30.255 -6.164 -16.694 1.00 89.88 605 LEU A O 1
ATOM 4652 N N . THR A 1 606 ? 31.518 -7.193 -18.242 1.00 91.19 606 THR A N 1
ATOM 4653 C CA . THR A 1 606 ? 32.077 -5.953 -18.791 1.00 91.19 606 THR A CA 1
ATOM 4654 C C . THR A 1 606 ? 30.953 -5.115 -19.436 1.00 91.19 606 THR A C 1
ATOM 4656 O O . THR A 1 606 ? 29.980 -5.692 -19.935 1.00 91.19 606 THR A O 1
ATOM 4659 N N . PRO A 1 607 ? 30.994 -3.766 -19.388 1.00 87.94 607 PRO A N 1
ATOM 4660 C CA . PRO A 1 607 ? 29.853 -2.938 -19.801 1.00 87.94 607 PRO A CA 1
ATOM 4661 C C . PRO A 1 607 ? 29.396 -3.195 -21.245 1.00 87.94 607 PRO A C 1
ATOM 4663 O O . PRO A 1 607 ? 28.201 -3.297 -21.508 1.00 87.94 607 PRO A O 1
ATOM 4666 N N . ASP A 1 608 ? 30.355 -3.404 -22.146 1.00 88.00 608 ASP A N 1
ATOM 4667 C CA . ASP A 1 608 ? 30.214 -3.754 -23.567 1.00 88.00 608 ASP A CA 1
ATOM 4668 C C . ASP A 1 608 ? 29.492 -5.093 -23.841 1.00 88.00 608 ASP A C 1
ATOM 4670 O O . ASP A 1 608 ? 29.252 -5.446 -24.994 1.00 88.00 608 ASP A O 1
ATOM 4674 N N . ARG A 1 609 ? 29.121 -5.840 -22.794 1.00 90.56 609 ARG A N 1
ATOM 4675 C CA . ARG A 1 609 ? 28.316 -7.070 -22.878 1.00 90.56 609 ARG A CA 1
ATOM 4676 C C . ARG A 1 609 ? 26.935 -6.940 -22.246 1.00 90.56 609 ARG A C 1
ATOM 4678 O O . ARG A 1 609 ? 26.139 -7.869 -22.358 1.00 90.56 609 ARG A O 1
ATOM 4685 N N . ARG A 1 610 ? 26.628 -5.822 -21.583 1.00 92.12 610 ARG A N 1
ATOM 4686 C CA . ARG A 1 610 ? 25.336 -5.603 -20.914 1.00 92.12 610 ARG A CA 1
ATOM 4687 C C . ARG A 1 610 ? 24.302 -5.051 -21.902 1.00 92.12 610 ARG A C 1
ATOM 4689 O O . ARG A 1 610 ? 24.649 -4.161 -22.682 1.00 92.12 610 ARG A O 1
ATOM 4696 N N . PRO A 1 611 ? 23.041 -5.518 -21.872 1.00 93.81 611 PRO A N 1
ATOM 4697 C CA . PRO A 1 611 ? 21.994 -5.014 -22.750 1.00 93.81 611 PRO A CA 1
ATOM 4698 C C . PRO A 1 611 ? 21.598 -3.590 -22.353 1.00 93.81 611 PRO A C 1
ATOM 4700 O O . PRO A 1 611 ? 21.142 -3.345 -21.238 1.00 93.81 611 PRO A O 1
ATOM 4703 N N . TYR A 1 612 ? 21.729 -2.651 -23.285 1.00 95.12 612 TYR A N 1
ATOM 4704 C CA . TYR A 1 612 ? 21.207 -1.292 -23.172 1.00 95.12 612 TYR A CA 1
ATOM 4705 C C . TYR A 1 612 ? 20.240 -1.019 -24.322 1.00 95.12 612 TYR A C 1
ATOM 4707 O O . TYR A 1 612 ? 20.511 -1.325 -25.477 1.00 95.12 612 TYR A O 1
ATOM 4715 N N . ILE A 1 613 ? 19.094 -0.438 -24.005 1.00 95.75 613 ILE A N 1
ATOM 4716 C CA . ILE A 1 613 ? 17.971 -0.220 -24.909 1.00 95.75 613 ILE A CA 1
ATOM 4717 C C . ILE A 1 613 ? 17.724 1.275 -25.112 1.00 95.75 613 ILE A C 1
ATOM 4719 O O . ILE A 1 613 ? 17.993 2.090 -24.226 1.00 95.75 613 ILE A O 1
ATOM 4723 N N . PHE A 1 614 ? 17.150 1.627 -26.262 1.00 96.00 614 PHE A N 1
ATOM 4724 C CA . PHE A 1 614 ? 16.411 2.873 -26.460 1.00 96.00 614 PHE A CA 1
ATOM 4725 C C . PHE A 1 614 ? 14.902 2.594 -26.271 1.00 96.00 614 PHE A C 1
ATOM 4727 O O . PHE A 1 614 ? 14.240 2.182 -27.227 1.00 96.00 614 PHE A O 1
ATOM 4734 N N . PRO A 1 615 ? 14.294 2.803 -25.081 1.00 95.62 615 PRO A N 1
ATOM 4735 C CA . PRO A 1 615 ? 12.907 2.390 -24.817 1.00 95.62 615 PRO A CA 1
ATOM 4736 C C . PRO A 1 615 ? 11.858 3.108 -25.672 1.00 95.62 615 PRO A C 1
ATOM 4738 O O . PRO A 1 615 ? 10.721 2.658 -25.745 1.00 95.62 615 PRO A O 1
ATOM 4741 N N . ALA A 1 616 ? 12.233 4.214 -26.321 1.00 94.19 616 ALA A N 1
ATOM 4742 C CA . ALA A 1 616 ? 11.394 4.944 -27.268 1.00 94.19 616 ALA A CA 1
ATOM 4743 C C . ALA A 1 616 ? 11.219 4.226 -28.625 1.00 94.19 616 ALA A C 1
ATOM 4745 O O . ALA A 1 616 ? 10.350 4.617 -29.395 1.00 94.19 616 ALA A O 1
ATOM 4746 N N . CYS A 1 617 ? 12.030 3.205 -28.933 1.00 94.44 617 CYS A N 1
ATOM 4747 C CA . CYS A 1 617 ? 11.954 2.453 -30.194 1.00 94.44 617 CYS A CA 1
ATOM 4748 C C . CYS A 1 617 ? 12.326 0.964 -30.088 1.00 94.44 617 CYS A C 1
ATOM 4750 O O . CYS A 1 617 ? 12.484 0.314 -31.117 1.00 94.44 617 CYS A O 1
ATOM 4752 N N . GLY A 1 618 ? 12.537 0.423 -28.885 1.00 94.94 618 GLY A N 1
ATOM 4753 C CA . GLY A 1 618 ? 12.741 -1.013 -28.666 1.00 94.94 618 GLY A CA 1
ATOM 4754 C C . GLY A 1 618 ? 14.151 -1.562 -28.911 1.00 94.94 618 GLY A C 1
ATOM 4755 O O . GLY A 1 618 ? 14.511 -2.582 -28.330 1.00 94.94 618 GLY A O 1
ATOM 4756 N N . HIS A 1 619 ? 14.957 -0.891 -29.735 1.00 94.94 619 HIS A N 1
ATOM 4757 C CA . HIS A 1 619 ? 16.270 -1.372 -30.179 1.00 94.94 619 HIS A CA 1
ATOM 4758 C C . HIS A 1 619 ? 17.289 -1.514 -29.040 1.00 94.94 619 HIS A C 1
ATOM 4760 O O . HIS A 1 619 ? 17.545 -0.557 -28.297 1.00 94.94 619 HIS A O 1
ATOM 4766 N N . VAL A 1 620 ? 17.899 -2.699 -28.950 1.00 95.00 620 VAL A N 1
ATOM 4767 C CA . VAL A 1 620 ? 18.938 -3.051 -27.973 1.00 95.00 620 VAL A CA 1
ATOM 4768 C C . VAL A 1 620 ? 20.330 -3.036 -28.611 1.00 95.00 620 VAL A C 1
ATOM 4770 O O . VAL A 1 620 ? 20.541 -3.488 -29.733 1.00 95.00 620 VAL A O 1
ATOM 4773 N N . HIS A 1 621 ? 21.293 -2.522 -27.855 1.00 93.69 621 HIS A N 1
ATOM 4774 C CA . HIS A 1 621 ? 22.718 -2.450 -28.149 1.00 93.69 621 HIS A CA 1
ATOM 4775 C C . HIS A 1 621 ? 23.511 -2.901 -26.907 1.00 93.69 621 HIS A C 1
ATOM 4777 O O . HIS A 1 621 ? 22.953 -3.062 -25.820 1.00 93.69 621 HIS A O 1
ATOM 4783 N N . ALA A 1 622 ? 24.824 -3.078 -27.042 1.00 91.88 622 ALA A N 1
ATOM 4784 C CA . ALA A 1 622 ? 25.717 -3.093 -25.887 1.00 91.88 622 ALA A CA 1
ATOM 4785 C C . ALA A 1 622 ? 25.940 -1.668 -25.354 1.00 91.88 622 ALA A C 1
ATOM 4787 O O . ALA A 1 622 ? 25.674 -0.685 -26.052 1.00 91.88 622 ALA A O 1
ATOM 4788 N N . PHE A 1 623 ? 26.454 -1.533 -24.129 1.00 91.50 623 PHE A N 1
ATOM 4789 C CA . PHE A 1 623 ? 26.824 -0.222 -23.602 1.00 91.50 623 PHE A CA 1
ATOM 4790 C C . PHE A 1 623 ? 27.972 0.415 -24.396 1.00 91.50 623 PHE A C 1
ATOM 4792 O O . PHE A 1 623 ? 29.084 -0.111 -24.450 1.00 91.50 623 PHE A O 1
ATOM 4799 N N . ALA A 1 624 ? 27.719 1.617 -24.907 1.00 89.00 624 ALA A N 1
ATOM 4800 C CA . ALA A 1 624 ? 28.724 2.521 -25.445 1.00 89.00 624 ALA A CA 1
ATOM 4801 C C . ALA A 1 624 ? 28.437 3.947 -24.921 1.00 89.00 624 ALA A C 1
ATOM 4803 O O . ALA A 1 624 ? 27.291 4.402 -25.030 1.00 89.00 624 ALA A O 1
ATOM 4804 N N . PRO A 1 625 ? 29.412 4.663 -24.323 1.00 90.19 625 PRO A N 1
ATOM 4805 C CA . PRO A 1 625 ? 29.215 6.027 -23.814 1.00 90.19 625 PRO A CA 1
ATOM 4806 C C . PRO A 1 625 ? 28.685 7.016 -24.862 1.00 90.19 625 PRO A C 1
ATOM 4808 O O . PRO A 1 625 ? 27.913 7.918 -24.540 1.00 90.19 625 PRO A O 1
ATOM 4811 N N . GLU A 1 626 ? 29.057 6.816 -26.123 1.00 90.06 626 GLU A N 1
ATOM 4812 C CA . GLU A 1 626 ? 28.684 7.635 -27.276 1.00 90.06 626 GLU A CA 1
ATOM 4813 C C . GLU A 1 626 ? 27.167 7.584 -27.518 1.00 90.06 626 GLU A C 1
ATOM 4815 O O . GLU A 1 626 ? 26.541 8.609 -27.801 1.00 90.06 626 GLU A O 1
ATOM 4820 N N . LEU A 1 627 ? 26.558 6.407 -27.319 1.00 90.50 627 LEU A N 1
ATOM 4821 C CA . LEU A 1 627 ? 25.126 6.161 -27.521 1.00 90.50 627 LEU A CA 1
ATOM 4822 C C . LEU A 1 627 ? 24.228 6.892 -26.512 1.00 90.50 627 LEU A C 1
ATOM 4824 O O . LEU A 1 627 ? 23.040 7.066 -26.766 1.00 90.50 627 LEU A O 1
ATOM 4828 N N . GLN A 1 628 ? 24.780 7.409 -25.409 1.00 88.81 628 GLN A N 1
ATOM 4829 C CA . GLN A 1 628 ? 24.018 8.171 -24.411 1.00 88.81 628 GLN A CA 1
ATOM 4830 C C . GLN A 1 628 ? 23.537 9.547 -24.903 1.00 88.81 628 GLN A C 1
ATOM 4832 O O . GLN A 1 628 ? 22.684 10.157 -24.257 1.00 88.81 628 GLN A O 1
ATOM 4837 N N . ARG A 1 629 ? 24.114 10.081 -25.991 1.00 89.94 629 ARG A N 1
ATOM 4838 C CA . ARG A 1 629 ? 23.883 11.467 -26.456 1.00 89.94 629 ARG A CA 1
ATOM 4839 C C . ARG A 1 629 ? 23.393 11.579 -27.901 1.00 89.94 629 ARG A C 1
ATOM 4841 O O . ARG A 1 629 ? 23.211 12.691 -28.394 1.00 89.94 629 ARG A O 1
ATOM 4848 N N . VAL A 1 630 ? 23.166 10.453 -28.570 1.00 93.06 630 VAL A N 1
ATOM 4849 C CA . VAL A 1 630 ? 22.688 10.375 -29.959 1.00 93.06 630 VAL A CA 1
ATOM 4850 C C . VAL A 1 630 ? 21.319 9.685 -30.016 1.00 93.06 630 VAL A C 1
ATOM 4852 O O . VAL A 1 630 ? 20.953 8.972 -29.082 1.00 93.06 630 VAL A O 1
ATOM 4855 N N . PRO A 1 631 ? 20.523 9.889 -31.082 1.00 94.81 631 PRO A N 1
ATOM 4856 C CA . PRO A 1 631 ? 19.395 9.005 -31.365 1.00 94.81 631 PRO A CA 1
ATOM 4857 C C . PRO A 1 631 ? 19.849 7.553 -31.593 1.00 94.81 631 PRO A C 1
ATOM 4859 O O . PRO A 1 631 ? 21.019 7.302 -31.881 1.00 94.81 631 PRO A O 1
ATOM 4862 N N . CYS A 1 632 ? 18.903 6.610 -31.544 1.00 94.38 632 CYS A N 1
ATOM 4863 C CA . CYS A 1 632 ? 19.153 5.205 -31.872 1.00 94.38 632 CYS A CA 1
ATOM 4864 C C . CYS A 1 632 ? 19.851 5.069 -33.246 1.00 94.38 632 CYS A C 1
ATOM 4866 O O . CYS A 1 632 ? 19.297 5.553 -34.237 1.00 94.38 632 CYS A O 1
ATOM 4868 N N . PRO A 1 633 ? 21.017 4.396 -33.347 1.00 93.88 633 PRO A N 1
ATOM 4869 C CA . PRO A 1 633 ? 21.757 4.255 -34.604 1.00 93.88 633 PRO A CA 1
ATOM 4870 C C . PRO A 1 633 ? 2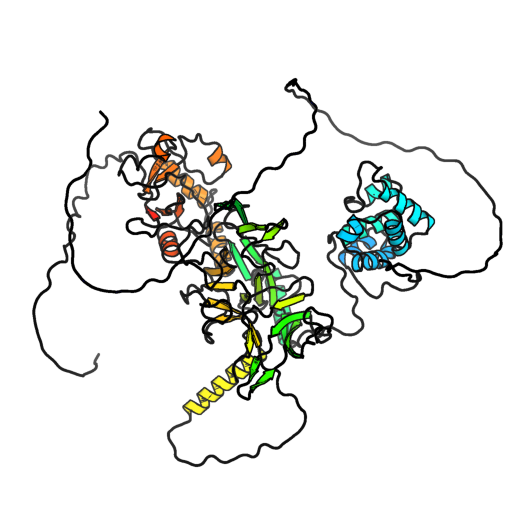0.966 3.627 -35.757 1.00 93.88 633 PRO A C 1
ATOM 4872 O O . PRO A 1 633 ? 21.213 3.967 -36.910 1.00 93.88 633 PRO A O 1
ATOM 4875 N N . LEU A 1 634 ? 20.019 2.732 -35.451 1.00 93.31 634 LEU A N 1
ATOM 4876 C CA . LEU A 1 634 ? 19.256 1.980 -36.450 1.00 93.31 634 LEU A CA 1
ATOM 4877 C C . LEU A 1 634 ? 18.095 2.805 -37.028 1.00 93.31 634 LEU A C 1
ATOM 4879 O O . LEU A 1 634 ? 18.062 3.088 -38.222 1.00 93.31 634 LEU A O 1
ATOM 4883 N N . CYS A 1 635 ? 17.163 3.248 -36.180 1.00 93.81 635 CYS A N 1
ATOM 4884 C CA . CYS A 1 635 ? 15.930 3.929 -36.609 1.00 93.81 635 CYS A CA 1
ATOM 4885 C C . CYS A 1 635 ? 15.943 5.460 -36.445 1.00 93.81 635 CYS A C 1
ATOM 4887 O O . CYS A 1 635 ? 14.977 6.127 -36.802 1.00 93.81 635 CYS A O 1
ATOM 4889 N N . ARG A 1 636 ? 17.015 6.045 -35.891 1.00 94.38 636 ARG A N 1
ATOM 4890 C CA . ARG A 1 636 ? 17.169 7.489 -35.608 1.00 94.38 636 ARG A CA 1
ATOM 4891 C C . ARG A 1 636 ? 16.145 8.091 -34.629 1.00 94.38 636 ARG A C 1
ATOM 4893 O O . ARG A 1 636 ? 16.169 9.304 -34.400 1.00 94.38 636 ARG A O 1
ATOM 4900 N N . THR A 1 637 ? 15.310 7.277 -33.980 1.00 93.31 637 THR A N 1
ATOM 4901 C CA . THR A 1 637 ? 14.422 7.726 -32.897 1.00 93.31 637 THR A CA 1
ATOM 4902 C C . THR A 1 637 ? 15.230 8.305 -31.737 1.00 93.31 637 THR A C 1
ATOM 4904 O O . THR A 1 637 ? 16.204 7.709 -31.269 1.00 93.31 637 THR A O 1
ATOM 4907 N N . ARG A 1 638 ? 14.821 9.482 -31.252 1.00 92.00 638 ARG A N 1
ATOM 4908 C CA . ARG A 1 638 ? 15.405 10.119 -30.065 1.00 92.00 638 ARG A CA 1
ATOM 4909 C C . ARG A 1 638 ? 14.773 9.545 -28.802 1.00 92.00 638 ARG A C 1
ATOM 4911 O O . ARG A 1 638 ? 13.556 9.519 -28.672 1.00 92.00 638 ARG A O 1
ATOM 4918 N N . GLY A 1 639 ? 15.600 9.151 -27.843 1.00 91.12 639 GLY A N 1
ATOM 4919 C CA . GLY A 1 639 ? 15.150 8.632 -26.557 1.00 91.12 639 GLY A CA 1
ATOM 4920 C C . GLY A 1 639 ? 16.310 8.498 -25.575 1.00 91.12 639 GLY A C 1
ATOM 4921 O O . GLY A 1 639 ? 17.458 8.732 -25.953 1.00 91.12 639 GLY A O 1
ATOM 4922 N N . PRO A 1 640 ? 16.033 8.141 -24.313 1.00 93.50 640 PRO A N 1
ATOM 4923 C CA . PRO A 1 640 ? 17.079 7.817 -23.356 1.00 93.50 640 PRO A CA 1
ATOM 4924 C C . PRO A 1 640 ? 17.704 6.461 -23.707 1.00 93.50 640 PRO A C 1
ATOM 4926 O O . PRO A 1 640 ? 16.987 5.528 -24.064 1.00 93.50 640 PRO A O 1
ATOM 4929 N N . PHE A 1 641 ? 19.020 6.342 -23.555 1.00 95.31 641 PHE A N 1
ATOM 4930 C CA . PHE A 1 641 ? 19.738 5.071 -23.648 1.00 95.31 641 PHE A CA 1
ATOM 4931 C C . PHE A 1 641 ? 19.950 4.523 -22.231 1.00 95.31 641 PHE A C 1
ATOM 4933 O O . PHE A 1 641 ? 20.594 5.175 -21.407 1.00 95.31 641 PHE A O 1
ATOM 4940 N N . VAL A 1 642 ? 19.349 3.376 -21.906 1.00 95.50 642 VAL A N 1
ATOM 4941 C CA . VAL A 1 642 ? 19.299 2.837 -20.533 1.00 95.50 642 VAL A CA 1
ATOM 4942 C C . VAL A 1 642 ? 19.521 1.333 -20.508 1.00 95.50 642 VAL A C 1
ATOM 4944 O O . VAL A 1 642 ? 19.173 0.636 -21.450 1.00 95.50 642 VAL A O 1
ATOM 4947 N N . GLU A 1 643 ? 20.063 0.824 -19.407 1.00 94.88 643 GLU A N 1
ATOM 4948 C CA . GLU A 1 643 ? 20.225 -0.615 -19.185 1.00 94.88 643 GLU A CA 1
ATOM 4949 C C . GLU A 1 643 ? 18.860 -1.332 -19.196 1.00 94.88 643 GLU A C 1
ATOM 4951 O O . GLU A 1 643 ? 17.911 -0.871 -18.550 1.00 94.88 643 GLU A O 1
ATOM 4956 N N . LEU A 1 644 ? 18.779 -2.443 -19.932 1.00 94.81 644 LEU A N 1
ATOM 4957 C CA . LEU A 1 644 ? 17.619 -3.332 -20.016 1.00 94.81 644 LEU A CA 1
ATOM 4958 C C . LEU A 1 644 ? 17.553 -4.194 -18.748 1.00 94.81 644 LEU A C 1
ATOM 4960 O O . LEU A 1 644 ? 18.553 -4.798 -18.362 1.00 94.81 644 LEU A O 1
ATOM 4964 N N . LYS A 1 645 ? 16.394 -4.246 -18.087 1.00 93.81 645 LYS A N 1
ATOM 4965 C CA . LYS A 1 645 ? 16.272 -4.798 -16.727 1.00 93.81 645 LYS A CA 1
ATOM 4966 C C . LYS A 1 645 ? 15.143 -5.807 -16.623 1.00 93.81 645 LYS A C 1
ATOM 4968 O O . LYS A 1 645 ? 13.976 -5.426 -16.722 1.00 93.81 645 LYS A O 1
ATOM 4973 N N . LEU A 1 646 ? 15.506 -7.066 -16.391 1.00 94.00 646 LEU A N 1
ATOM 4974 C CA . LEU A 1 646 ? 14.580 -8.099 -15.944 1.00 94.00 646 LEU A CA 1
ATOM 4975 C C . LEU A 1 646 ? 14.383 -7.966 -14.435 1.00 94.00 646 LEU A C 1
ATOM 4977 O O . LEU A 1 646 ? 15.345 -7.968 -13.677 1.00 94.00 646 LEU A O 1
ATOM 4981 N N . GLU A 1 647 ? 13.130 -7.869 -14.024 1.00 92.56 647 GLU A N 1
ATOM 4982 C CA . GLU A 1 647 ? 12.692 -7.891 -12.632 1.00 92.56 647 GLU A CA 1
ATOM 4983 C C . GLU A 1 647 ? 11.576 -8.929 -12.554 1.00 92.56 647 GLU A C 1
ATOM 4985 O O . GLU A 1 647 ? 10.803 -9.053 -13.507 1.00 92.56 647 GLU A O 1
ATOM 4990 N N . TRP A 1 648 ? 11.483 -9.677 -11.458 1.00 91.44 648 TRP A N 1
ATOM 4991 C CA . TRP A 1 648 ? 10.484 -10.731 -11.337 1.00 91.44 648 TRP A CA 1
ATOM 4992 C C . TRP A 1 648 ? 9.714 -10.603 -10.040 1.00 91.44 648 TRP A C 1
ATOM 4994 O O . TRP A 1 648 ? 10.278 -10.703 -8.953 1.00 91.44 648 TRP A O 1
ATOM 5004 N N . GLU A 1 649 ? 8.414 -10.383 -10.176 1.00 94.25 649 GLU A N 1
ATOM 5005 C CA . GLU A 1 649 ? 7.504 -10.259 -9.052 1.00 94.25 649 GLU A CA 1
ATOM 5006 C C . GLU A 1 649 ? 6.131 -10.783 -9.484 1.00 94.25 649 GLU A C 1
ATOM 5008 O O . GLU A 1 649 ? 5.438 -10.059 -10.197 1.00 94.25 649 GLU A O 1
ATOM 5013 N N . PRO A 1 650 ? 5.719 -12.006 -9.093 1.00 92.81 650 PRO A N 1
ATOM 5014 C CA . PRO A 1 650 ? 4.507 -12.640 -9.620 1.00 92.81 650 PRO A CA 1
ATOM 5015 C C . PRO A 1 650 ? 3.223 -11.816 -9.453 1.00 92.81 650 PRO A C 1
ATOM 5017 O O . PRO A 1 650 ? 2.382 -11.812 -10.345 1.00 92.81 650 PRO A O 1
ATOM 5020 N N . SER A 1 651 ? 3.095 -11.029 -8.376 1.00 94.25 651 SER A N 1
ATOM 5021 C CA . SER A 1 651 ? 1.951 -10.116 -8.192 1.00 94.25 651 SER A CA 1
ATOM 5022 C C . SER A 1 651 ? 1.865 -8.999 -9.255 1.00 94.25 651 SER A C 1
ATOM 5024 O O . SER A 1 651 ? 0.795 -8.424 -9.482 1.00 94.25 651 SER A O 1
ATOM 5026 N N . ILE A 1 652 ? 2.978 -8.693 -9.934 1.00 96.00 652 ILE A N 1
ATOM 5027 C CA . ILE A 1 652 ? 3.129 -7.621 -10.929 1.00 96.00 652 ILE A CA 1
ATOM 5028 C C . ILE A 1 652 ? 3.309 -8.179 -12.351 1.00 96.00 652 ILE A C 1
ATOM 5030 O O . ILE A 1 652 ? 2.705 -7.639 -13.283 1.00 96.00 652 ILE A O 1
ATOM 5034 N N . CYS A 1 653 ? 4.157 -9.199 -12.521 1.00 93.75 653 CYS A N 1
ATOM 5035 C CA . CYS A 1 653 ? 4.481 -9.876 -13.776 1.00 93.75 653 CYS A CA 1
ATOM 5036 C C . CYS A 1 653 ? 4.924 -11.329 -13.521 1.00 93.75 653 CYS A C 1
ATOM 5038 O O . CYS A 1 653 ? 5.987 -11.580 -12.956 1.00 93.75 653 CYS A O 1
ATOM 5040 N N . ASP A 1 654 ? 4.103 -12.257 -14.000 1.00 90.44 654 ASP A N 1
ATOM 5041 C CA . ASP A 1 654 ? 4.212 -13.717 -13.908 1.00 90.44 654 ASP A CA 1
ATOM 5042 C C . ASP A 1 654 ? 4.470 -14.400 -15.276 1.00 90.44 654 ASP A C 1
ATOM 5044 O O . ASP A 1 654 ? 4.701 -15.607 -15.339 1.00 90.44 654 ASP A O 1
ATOM 5048 N N . ASP A 1 655 ? 4.487 -13.617 -16.364 1.00 89.38 655 ASP A N 1
ATOM 5049 C CA . ASP A 1 655 ? 4.697 -14.045 -17.758 1.00 89.38 655 ASP A CA 1
ATOM 5050 C C . ASP A 1 655 ? 6.104 -13.711 -18.298 1.00 89.38 655 ASP A C 1
ATOM 5052 O O . ASP A 1 655 ? 6.778 -12.790 -17.833 1.00 89.38 655 ASP A O 1
ATOM 5056 N N . GLU A 1 656 ? 6.501 -14.382 -19.386 1.00 89.50 656 GLU A N 1
ATOM 5057 C CA . GLU A 1 656 ? 7.695 -14.035 -20.169 1.00 89.50 656 GLU A CA 1
ATOM 5058 C C . GLU A 1 656 ? 7.616 -12.605 -20.763 1.00 89.50 656 GLU A C 1
ATOM 5060 O O . GLU A 1 656 ? 6.578 -12.223 -21.313 1.00 89.50 656 GLU A O 1
ATOM 5065 N N . PRO A 1 657 ? 8.700 -11.804 -20.704 1.00 93.81 657 PRO A N 1
ATOM 5066 C CA . PRO A 1 657 ? 8.691 -10.433 -21.202 1.00 93.81 657 PRO A CA 1
ATOM 5067 C C . PRO A 1 657 ? 8.848 -10.314 -22.726 1.00 93.81 657 PRO A C 1
ATOM 5069 O O . PRO A 1 657 ? 9.708 -10.956 -23.326 1.00 93.81 657 PRO A O 1
ATOM 5072 N N . GLN A 1 658 ? 8.079 -9.409 -23.347 1.00 94.44 658 GLN A N 1
ATOM 5073 C CA . GLN A 1 658 ? 8.206 -9.050 -24.775 1.00 94.44 658 GLN A CA 1
ATOM 5074 C C . GLN A 1 658 ? 8.443 -7.550 -25.024 1.00 94.44 658 GLN A C 1
ATOM 5076 O O . GLN A 1 658 ? 8.857 -7.161 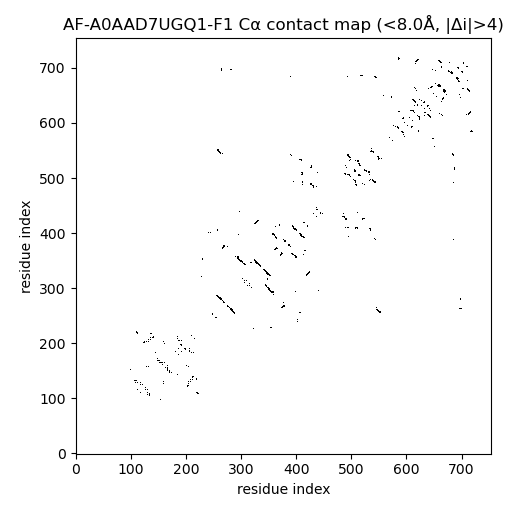-26.120 1.00 94.44 658 GLN A O 1
ATOM 5081 N N . VAL A 1 659 ? 8.172 -6.689 -24.036 1.00 96.81 659 VAL A N 1
ATOM 5082 C CA . VAL A 1 659 ? 8.231 -5.224 -24.174 1.00 96.81 659 VAL A CA 1
ATOM 5083 C C . VAL A 1 659 ? 9.033 -4.582 -23.042 1.00 96.81 659 VAL A C 1
ATOM 5085 O O . VAL A 1 659 ? 9.129 -5.134 -21.948 1.00 96.81 659 VAL A O 1
ATOM 5088 N N . ALA A 1 660 ? 9.594 -3.398 -23.294 1.00 97.56 660 ALA A N 1
ATOM 5089 C CA . ALA A 1 660 ? 10.310 -2.589 -22.311 1.00 97.56 660 ALA A CA 1
ATOM 5090 C C . ALA A 1 660 ? 9.586 -1.264 -22.037 1.00 97.56 660 ALA A C 1
ATOM 5092 O O . ALA A 1 660 ? 9.209 -0.550 -22.968 1.00 97.56 660 ALA A O 1
ATOM 5093 N N . PHE A 1 661 ? 9.449 -0.901 -20.761 1.00 97.94 661 PHE A N 1
ATOM 5094 C CA . PHE A 1 661 ? 8.844 0.357 -20.322 1.00 97.94 661 PHE A CA 1
ATOM 5095 C C . PHE A 1 661 ? 9.714 1.587 -20.644 1.00 97.94 661 PHE A C 1
ATOM 5097 O O . PHE A 1 661 ? 10.900 1.674 -20.296 1.00 97.94 661 PHE A O 1
ATOM 5104 N N . ASN A 1 662 ? 9.087 2.599 -21.241 1.00 96.12 662 ASN A N 1
ATOM 5105 C CA . ASN A 1 662 ? 9.680 3.884 -21.595 1.00 96.12 662 ASN A CA 1
ATOM 5106 C C . ASN A 1 662 ? 9.347 4.924 -20.506 1.00 96.12 662 ASN A C 1
ATOM 5108 O O . ASN A 1 662 ? 8.166 5.241 -20.351 1.0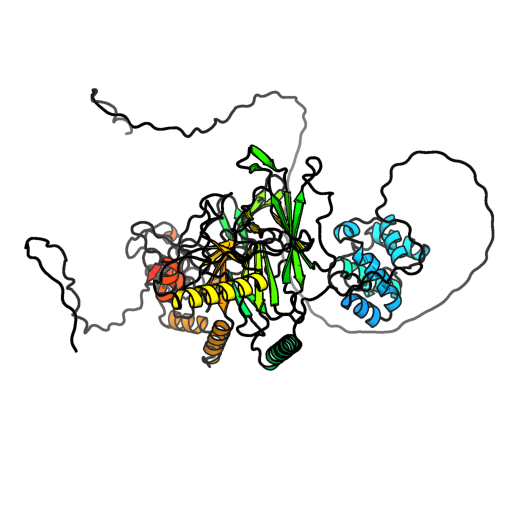0 96.12 662 ASN A O 1
ATOM 5112 N N . PRO A 1 663 ? 10.319 5.472 -19.737 1.00 95.62 663 PRO A N 1
ATOM 5113 C CA . PRO A 1 663 ? 11.754 5.595 -20.029 1.00 95.62 663 PRO A CA 1
ATOM 5114 C C . PRO A 1 663 ? 12.680 4.895 -19.000 1.00 95.62 663 PRO A C 1
ATOM 5116 O O . PRO A 1 663 ? 13.678 5.489 -18.567 1.00 95.62 663 PRO A O 1
ATOM 5119 N N . CYS A 1 664 ? 12.338 3.702 -18.501 1.00 96.00 664 CYS A N 1
ATOM 5120 C CA . CYS A 1 664 ? 13.096 3.034 -17.423 1.00 96.00 664 CYS A CA 1
ATOM 5121 C C . CYS A 1 664 ? 13.899 1.793 -17.851 1.00 96.00 664 CYS A C 1
ATOM 5123 O O . CYS A 1 664 ? 14.881 1.477 -17.173 1.00 96.00 664 CYS A O 1
ATOM 5125 N N . GLY A 1 665 ? 13.526 1.136 -18.958 1.00 96.69 665 GLY A N 1
ATOM 5126 C CA . GLY A 1 665 ? 14.202 -0.064 -19.473 1.00 96.69 665 GLY A CA 1
ATOM 5127 C C . GLY A 1 665 ? 13.786 -1.380 -18.801 1.00 96.69 665 GLY A C 1
ATOM 5128 O O . GLY A 1 665 ? 14.371 -2.417 -19.099 1.00 96.69 665 GLY A O 1
ATOM 5129 N N . HIS A 1 666 ? 12.793 -1.355 -17.906 1.00 97.19 666 HIS A N 1
ATOM 5130 C CA . HIS A 1 666 ? 12.237 -2.559 -17.276 1.00 97.19 666 HIS A CA 1
ATOM 5131 C C . HIS A 1 666 ? 11.426 -3.381 -18.273 1.00 97.19 666 HIS A C 1
ATOM 5133 O O . HIS A 1 666 ? 10.565 -2.817 -18.951 1.00 97.19 666 HIS A O 1
ATOM 5139 N N . ILE A 1 667 ? 11.699 -4.684 -18.357 1.00 96.75 667 ILE A N 1
ATOM 5140 C CA . ILE A 1 667 ? 11.041 -5.596 -19.300 1.00 96.75 667 ILE A CA 1
ATOM 5141 C C . ILE A 1 667 ? 9.905 -6.375 -18.642 1.00 96.75 667 ILE A C 1
ATOM 5143 O O . ILE A 1 667 ? 10.029 -6.819 -17.505 1.00 96.75 667 ILE A O 1
ATOM 5147 N N . VAL A 1 668 ? 8.798 -6.520 -19.367 1.00 97.12 668 VAL A N 1
ATOM 5148 C CA . VAL A 1 668 ? 7.549 -7.150 -18.911 1.00 97.12 668 VAL A CA 1
ATOM 5149 C C . VAL A 1 668 ? 6.800 -7.785 -20.082 1.00 97.12 668 VAL A C 1
ATOM 5151 O O . VAL A 1 668 ? 7.130 -7.545 -21.250 1.00 97.12 668 VAL A O 1
ATOM 5154 N N . SER A 1 669 ? 5.772 -8.585 -19.791 1.00 96.38 669 SER A N 1
ATOM 5155 C CA . SER A 1 669 ? 4.848 -9.048 -20.828 1.00 96.38 669 SER A CA 1
ATOM 5156 C C . SER A 1 669 ? 3.972 -7.906 -21.360 1.00 96.38 669 SER A C 1
ATOM 5158 O O . SER A 1 669 ? 3.705 -6.923 -20.660 1.00 96.38 669 SER A O 1
ATOM 5160 N N . GLU A 1 670 ? 3.494 -8.018 -22.603 1.00 96.12 670 GLU A N 1
ATOM 5161 C CA . GLU A 1 670 ? 2.650 -6.986 -23.227 1.00 96.12 670 GLU A CA 1
ATOM 5162 C C . GLU A 1 670 ? 1.340 -6.767 -22.436 1.00 96.12 670 GLU A C 1
ATOM 5164 O O . GLU A 1 670 ? 0.887 -5.632 -22.281 1.00 96.12 670 GLU A O 1
ATOM 5169 N N . ARG A 1 671 ? 0.785 -7.837 -21.841 1.00 96.31 671 ARG A N 1
ATOM 5170 C CA . ARG A 1 671 ? -0.365 -7.809 -20.913 1.00 96.31 671 ARG A CA 1
ATOM 5171 C C . ARG A 1 671 ? -0.116 -6.871 -19.729 1.00 96.31 671 ARG A C 1
ATOM 5173 O O . ARG A 1 671 ? -0.938 -6.003 -19.429 1.00 96.31 671 ARG A O 1
ATOM 5180 N N . VAL A 1 672 ? 1.027 -7.043 -19.068 1.00 96.94 672 VAL A N 1
ATOM 5181 C CA . VAL A 1 672 ? 1.432 -6.262 -17.893 1.00 96.94 672 VAL A CA 1
ATOM 5182 C C . VAL A 1 672 ? 1.719 -4.816 -18.288 1.00 96.94 672 VAL A C 1
ATOM 5184 O O . VAL A 1 672 ? 1.213 -3.891 -17.651 1.00 96.94 672 VAL A O 1
ATOM 5187 N N . ALA A 1 673 ? 2.452 -4.599 -19.379 1.00 96.81 673 ALA A N 1
ATOM 5188 C CA . ALA A 1 673 ? 2.725 -3.263 -19.892 1.00 96.81 673 ALA A CA 1
ATOM 5189 C C . ALA A 1 673 ? 1.452 -2.476 -20.222 1.00 96.81 673 ALA A C 1
ATOM 5191 O O . ALA A 1 673 ? 1.335 -1.311 -19.839 1.00 96.81 673 ALA A O 1
ATOM 5192 N N . ARG A 1 674 ? 0.473 -3.121 -20.868 1.00 95.81 674 ARG A N 1
ATOM 5193 C CA . ARG A 1 674 ? -0.828 -2.525 -21.189 1.00 95.81 674 ARG A CA 1
ATOM 5194 C C . ARG A 1 674 ? -1.570 -2.094 -19.918 1.00 95.81 674 ARG A C 1
ATOM 5196 O O . ARG A 1 674 ? -1.941 -0.927 -19.831 1.00 95.81 674 ARG A O 1
ATOM 5203 N N . LYS A 1 675 ? -1.680 -2.976 -18.909 1.00 95.19 675 LYS A N 1
ATOM 5204 C CA . LYS A 1 675 ? -2.305 -2.688 -17.597 1.00 95.19 675 LYS A CA 1
ATOM 5205 C C . LYS A 1 675 ? -1.695 -1.455 -16.916 1.00 95.19 675 LYS A C 1
ATOM 5207 O O . LYS A 1 675 ? -2.422 -0.539 -16.532 1.00 95.19 675 LYS A O 1
ATOM 5212 N N . TRP A 1 676 ? -0.370 -1.422 -16.764 1.00 96.25 676 TRP A N 1
ATOM 5213 C CA . TRP A 1 676 ? 0.320 -0.345 -16.038 1.00 96.25 676 TRP A CA 1
ATOM 5214 C C . TRP A 1 676 ? 0.478 0.951 -16.847 1.00 96.25 676 TRP A C 1
ATOM 5216 O O . TRP A 1 676 ? 0.721 2.000 -16.259 1.00 96.25 676 TRP A O 1
ATOM 5226 N N . ALA A 1 677 ? 0.303 0.906 -18.172 1.00 94.81 677 ALA A N 1
ATOM 5227 C CA . ALA A 1 677 ? 0.209 2.095 -19.017 1.00 94.81 677 ALA A CA 1
ATOM 5228 C C . ALA A 1 677 ? -1.194 2.728 -19.022 1.00 94.81 677 ALA A C 1
ATOM 5230 O O . ALA A 1 677 ? -1.295 3.948 -19.119 1.00 94.81 677 ALA A O 1
ATOM 5231 N N . SER A 1 678 ? -2.264 1.928 -18.915 1.00 93.06 678 SER A N 1
ATOM 5232 C CA . SER A 1 678 ? -3.641 2.440 -18.815 1.00 93.06 678 SER A CA 1
ATOM 5233 C C . SER A 1 678 ? -3.999 2.949 -17.418 1.00 93.06 678 SER A C 1
ATOM 5235 O O . SER A 1 678 ? -4.814 3.858 -17.284 1.00 93.06 678 SER A O 1
ATOM 5237 N N . LEU A 1 679 ? -3.410 2.371 -16.366 1.00 94.94 679 LEU A N 1
ATOM 5238 C CA . LEU A 1 679 ? -3.665 2.791 -14.992 1.00 94.94 679 LEU A CA 1
ATOM 5239 C C . LEU A 1 679 ? -2.919 4.094 -14.676 1.00 94.94 679 LEU A C 1
ATOM 5241 O O . LEU A 1 679 ? -1.693 4.135 -14.722 1.00 94.94 679 LEU A O 1
ATOM 5245 N N . ALA A 1 680 ? -3.643 5.141 -14.283 1.00 93.19 680 ALA A N 1
ATOM 5246 C CA . ALA A 1 680 ? -3.055 6.397 -13.830 1.00 93.19 680 ALA A CA 1
ATOM 5247 C C . ALA A 1 680 ? -3.004 6.446 -12.291 1.00 93.19 680 ALA A C 1
ATOM 5249 O O . ALA A 1 680 ? -4.043 6.480 -11.634 1.00 93.19 680 ALA A O 1
ATOM 5250 N N . LEU A 1 681 ? -1.802 6.453 -11.704 1.00 94.56 681 LEU A N 1
ATOM 5251 C CA . LEU A 1 681 ? -1.580 6.466 -10.253 1.00 94.56 681 LEU A CA 1
ATOM 5252 C C . LEU A 1 681 ? -1.271 7.895 -9.762 1.00 94.56 681 LEU A C 1
ATOM 5254 O O . LEU A 1 681 ? -0.619 8.650 -10.491 1.00 94.56 681 LEU A O 1
ATOM 5258 N N . PRO A 1 682 ? -1.727 8.297 -8.560 1.00 92.88 682 PRO A N 1
ATOM 5259 C CA . PRO A 1 682 ? -1.502 9.640 -8.029 1.00 92.88 682 PRO A CA 1
ATOM 5260 C C . PRO A 1 682 ? -0.049 9.868 -7.587 1.00 92.88 682 PRO A C 1
ATOM 5262 O O . PRO A 1 682 ? 0.544 9.038 -6.906 1.00 92.88 682 PRO A O 1
ATOM 5265 N N . ASP A 1 683 ? 0.510 11.038 -7.904 1.00 86.25 683 ASP A N 1
ATOM 5266 C CA . ASP A 1 683 ? 1.884 11.403 -7.523 1.00 86.25 683 ASP A CA 1
ATOM 5267 C C . ASP A 1 683 ? 2.029 12.143 -6.182 1.00 86.25 683 ASP A C 1
ATOM 5269 O O . ASP A 1 683 ? 3.143 12.273 -5.679 1.00 86.25 683 ASP A O 1
ATOM 5273 N N . ASN A 1 684 ? 0.927 12.654 -5.629 1.00 83.06 684 ASN A N 1
ATOM 5274 C CA . ASN A 1 684 ? 0.866 13.481 -4.420 1.00 83.06 684 ASN A CA 1
ATOM 5275 C C . ASN A 1 684 ? -0.489 13.304 -3.712 1.00 83.06 684 ASN A C 1
ATOM 5277 O O . ASN A 1 684 ? -1.441 12.780 -4.300 1.00 83.06 684 ASN A O 1
ATOM 5281 N N . ALA A 1 685 ? -0.597 13.777 -2.468 1.00 82.56 685 ALA A N 1
ATOM 5282 C CA . ALA A 1 685 ? -1.857 13.884 -1.724 1.00 82.56 685 ALA A CA 1
ATOM 5283 C C . ALA A 1 685 ? -2.929 14.726 -2.465 1.00 82.56 685 ALA A C 1
ATOM 5285 O O . ALA A 1 685 ? -2.575 15.672 -3.180 1.00 82.56 685 ALA A O 1
ATOM 5286 N N . PRO A 1 686 ? -4.235 14.437 -2.289 1.00 77.12 686 PRO A N 1
ATOM 5287 C CA . PRO A 1 686 ? -5.303 15.318 -2.755 1.00 77.12 686 PRO A CA 1
ATOM 5288 C C . PRO A 1 686 ? -5.292 16.664 -1.994 1.00 77.12 686 PRO A C 1
ATOM 5290 O O . PRO A 1 686 ? -4.798 16.734 -0.866 1.00 77.12 686 PRO A O 1
ATOM 5293 N N . PRO A 1 687 ? -5.825 17.750 -2.584 1.00 77.56 687 PRO A N 1
ATOM 5294 C CA . PRO A 1 687 ? -6.399 17.818 -3.932 1.00 77.56 687 PRO A CA 1
ATOM 5295 C C . PRO A 1 687 ? -5.345 17.906 -5.052 1.00 77.56 687 PRO A C 1
ATOM 5297 O O . PRO A 1 687 ? -5.663 17.684 -6.214 1.00 77.56 687 PRO A O 1
ATOM 5300 N N . ASN A 1 688 ? -4.077 18.172 -4.722 1.00 82.81 688 ASN A N 1
ATOM 5301 C CA . ASN A 1 688 ? -3.003 18.491 -5.679 1.00 82.81 688 ASN A CA 1
ATOM 5302 C C . ASN A 1 688 ? -2.395 17.264 -6.398 1.00 82.81 688 ASN A C 1
ATOM 5304 O O . ASN A 1 688 ? -1.251 17.303 -6.857 1.00 82.81 688 ASN A O 1
ATOM 5308 N N . ALA A 1 689 ? -3.136 16.161 -6.476 1.00 84.50 689 ALA A N 1
ATOM 5309 C CA . ALA A 1 689 ? -2.666 14.891 -7.010 1.00 84.50 689 ALA A CA 1
ATOM 5310 C C . ALA A 1 689 ? -2.693 14.879 -8.543 1.00 84.50 689 ALA A C 1
ATOM 5312 O O . ALA A 1 689 ? -3.756 15.032 -9.145 1.00 84.50 689 ALA A O 1
ATOM 5313 N N . ARG A 1 690 ? -1.551 14.621 -9.192 1.00 88.25 690 ARG A N 1
ATOM 5314 C CA . ARG A 1 690 ? -1.510 14.347 -10.635 1.00 88.25 690 ARG A CA 1
ATOM 5315 C C . ARG A 1 690 ? -1.467 12.847 -10.864 1.00 88.25 690 ARG A C 1
ATOM 5317 O O . ARG A 1 690 ? -0.584 12.164 -10.350 1.00 88.25 690 ARG A O 1
ATOM 5324 N N . TYR A 1 691 ? -2.410 12.352 -11.655 1.00 91.56 691 TYR A N 1
ATOM 5325 C CA . TYR A 1 691 ? -2.537 10.938 -11.986 1.00 91.56 691 TYR A CA 1
ATOM 5326 C C . TYR A 1 691 ? -1.754 10.631 -13.266 1.00 91.56 691 TYR A C 1
ATOM 5328 O O . TYR A 1 691 ? -1.918 11.321 -14.271 1.00 91.56 691 TYR A O 1
ATOM 5336 N N . ARG A 1 692 ? -0.879 9.620 -13.234 1.00 92.44 692 ARG A N 1
ATOM 5337 C CA . ARG A 1 692 ? -0.065 9.194 -14.386 1.00 92.44 692 ARG A CA 1
ATOM 5338 C C . ARG A 1 692 ? 0.360 7.725 -14.276 1.00 92.44 692 ARG A C 1
ATOM 5340 O O . ARG A 1 692 ? 0.542 7.246 -13.158 1.00 92.44 692 ARG A O 1
ATOM 5347 N N . PRO A 1 693 ? 0.554 7.009 -15.392 1.00 95.31 693 PRO A N 1
ATOM 5348 C CA . PRO A 1 693 ? 1.101 5.658 -15.355 1.00 95.31 693 PRO A CA 1
ATOM 5349 C C . PRO A 1 693 ? 2.567 5.646 -14.906 1.00 95.31 693 PRO A C 1
ATOM 5351 O O . PRO A 1 693 ? 3.334 6.573 -15.193 1.00 95.31 693 PRO A O 1
ATOM 5354 N N . ILE A 1 694 ? 2.966 4.581 -14.207 1.00 95.75 694 ILE A N 1
ATOM 5355 C CA . ILE A 1 694 ? 4.327 4.379 -13.686 1.00 95.75 694 ILE A CA 1
ATOM 5356 C C . ILE A 1 694 ? 4.806 2.954 -13.976 1.00 95.75 694 ILE A C 1
ATOM 5358 O O . ILE A 1 694 ? 4.006 2.025 -14.053 1.00 95.75 694 ILE A O 1
ATOM 5362 N N . CYS A 1 695 ? 6.121 2.758 -14.081 1.00 97.25 695 CYS A N 1
ATOM 5363 C CA . CYS A 1 695 ? 6.695 1.417 -14.035 1.00 97.25 695 CYS A CA 1
ATOM 5364 C C . CYS A 1 695 ? 6.519 0.838 -12.614 1.00 97.25 695 CYS A C 1
ATOM 5366 O O . CYS A 1 695 ? 7.083 1.408 -11.672 1.00 97.25 695 CYS A O 1
ATOM 5368 N N . PRO A 1 696 ? 5.823 -0.299 -12.429 1.00 97.44 696 PRO A N 1
ATOM 5369 C CA . PRO A 1 696 ? 5.548 -0.864 -11.104 1.00 97.44 696 PRO A CA 1
ATOM 5370 C C . PRO A 1 696 ? 6.814 -1.336 -10.365 1.00 97.44 696 PRO A C 1
ATOM 5372 O O . PRO A 1 696 ? 6.806 -1.444 -9.142 1.00 97.44 696 PRO A O 1
ATOM 5375 N N . PHE A 1 697 ? 7.925 -1.554 -11.079 1.00 97.00 697 PHE A N 1
ATOM 5376 C CA . PHE A 1 697 ? 9.208 -1.990 -10.510 1.00 97.00 697 PHE A CA 1
ATOM 5377 C C . PHE A 1 697 ? 10.111 -0.855 -10.007 1.00 97.00 697 PHE A C 1
ATOM 5379 O O . PHE A 1 697 ? 11.122 -1.106 -9.357 1.00 97.00 697 PHE A O 1
ATOM 5386 N N . CYS A 1 698 ? 9.819 0.409 -10.328 1.00 95.06 698 CYS A N 1
ATOM 5387 C CA . CYS A 1 698 ? 10.654 1.535 -9.877 1.00 95.06 698 CYS A CA 1
ATOM 5388 C C . CYS A 1 698 ? 9.905 2.851 -9.627 1.00 95.06 698 CYS A C 1
ATOM 5390 O O . CYS A 1 698 ? 10.551 3.872 -9.407 1.00 95.06 698 CYS A O 1
ATOM 5392 N N . ALA A 1 699 ? 8.572 2.849 -9.725 1.00 94.44 699 ALA A N 1
ATOM 5393 C CA . ALA A 1 699 ? 7.691 4.019 -9.670 1.00 94.44 699 ALA A CA 1
ATOM 5394 C C . ALA A 1 699 ? 8.026 5.163 -10.658 1.00 94.44 699 ALA A C 1
ATOM 5396 O O . ALA A 1 699 ? 7.423 6.237 -10.604 1.00 94.44 699 ALA A O 1
ATOM 5397 N N . LYS A 1 700 ? 8.957 4.958 -11.605 1.00 93.44 700 LYS A N 1
ATOM 5398 C CA . LYS A 1 700 ? 9.305 5.976 -12.603 1.00 93.44 700 LYS A CA 1
ATOM 5399 C C . LYS A 1 700 ? 8.108 6.201 -13.540 1.00 93.44 700 LYS A C 1
ATOM 5401 O O . LYS A 1 700 ? 7.620 5.218 -14.102 1.00 93.44 700 LYS A O 1
ATOM 5406 N N . PRO A 1 701 ? 7.657 7.451 -13.754 1.00 93.75 701 PRO A N 1
ATOM 5407 C CA . PRO A 1 701 ? 6.548 7.741 -14.659 1.00 93.75 701 PRO A CA 1
ATOM 5408 C C . PRO A 1 701 ? 6.826 7.263 -16.085 1.00 93.75 701 PRO A C 1
ATOM 5410 O O . PRO A 1 701 ? 7.941 7.438 -16.587 1.00 93.75 701 PRO A O 1
ATOM 5413 N N . LEU A 1 702 ? 5.813 6.685 -16.731 1.00 94.81 702 LEU A N 1
ATOM 5414 C CA . LEU A 1 702 ? 5.882 6.280 -18.135 1.00 94.81 702 LEU A CA 1
ATOM 5415 C C . LEU A 1 702 ? 5.620 7.480 -19.056 1.00 94.81 702 LEU A C 1
ATOM 5417 O O . LEU A 1 702 ? 4.891 8.408 -18.698 1.00 94.81 702 LEU A O 1
ATOM 5421 N N . LYS A 1 703 ? 6.218 7.474 -20.251 1.00 89.88 703 LYS A N 1
ATOM 5422 C CA . LYS A 1 703 ? 5.969 8.514 -21.261 1.00 89.88 703 LYS A CA 1
ATOM 5423 C C . LYS A 1 703 ? 4.626 8.272 -21.956 1.00 89.88 703 LYS A C 1
ATOM 5425 O O . LYS A 1 703 ? 4.401 7.194 -22.489 1.00 89.88 703 LYS A O 1
ATOM 5430 N N . VAL A 1 704 ? 3.766 9.290 -21.969 1.00 83.31 704 VAL A N 1
ATOM 5431 C CA . VAL A 1 704 ? 2.440 9.283 -22.628 1.00 83.31 704 VAL A CA 1
ATOM 5432 C C . VAL A 1 704 ? 2.158 10.583 -23.401 1.00 83.31 704 VAL A C 1
ATOM 5434 O O . VAL A 1 704 ? 1.015 10.922 -23.685 1.00 83.31 704 VAL A O 1
ATOM 5437 N N . SER A 1 705 ? 3.203 11.354 -23.708 1.00 76.00 705 SER A N 1
ATOM 5438 C CA . SER A 1 705 ? 3.132 12.573 -24.523 1.00 76.00 705 SER A CA 1
ATOM 5439 C C . SER A 1 705 ? 3.051 12.243 -26.014 1.00 76.00 705 SER A C 1
ATOM 5441 O O . SER A 1 705 ? 3.717 11.312 -26.453 1.00 76.00 705 SER A O 1
ATOM 5443 N N . ASN A 1 706 ? 2.296 13.028 -26.793 1.00 55.41 706 ASN A N 1
ATOM 5444 C CA . ASN A 1 706 ? 2.044 12.827 -28.229 1.00 55.41 706 ASN A CA 1
ATOM 5445 C C . ASN A 1 706 ? 3.277 12.308 -29.006 1.00 55.41 706 ASN A C 1
ATOM 5447 O O . ASN A 1 706 ? 4.252 13.037 -29.186 1.00 55.41 706 ASN A O 1
ATOM 5451 N N . GLY A 1 707 ? 3.208 11.059 -29.479 1.00 67.00 707 GLY A N 1
ATOM 5452 C CA . GLY A 1 707 ? 4.263 10.387 -30.252 1.00 67.00 707 GLY A CA 1
ATOM 5453 C C . GLY A 1 707 ? 5.218 9.487 -29.450 1.00 67.00 707 GLY A C 1
ATOM 5454 O O . GLY A 1 707 ? 5.899 8.662 -30.051 1.00 67.00 707 GLY A O 1
ATOM 5455 N N . ASP A 1 708 ? 5.261 9.578 -28.117 1.00 76.94 708 ASP A N 1
ATOM 5456 C CA . ASP A 1 708 ? 5.951 8.603 -27.262 1.00 76.94 708 ASP A CA 1
ATOM 5457 C C . ASP A 1 708 ? 4.995 7.487 -26.820 1.00 76.94 708 ASP A C 1
ATOM 5459 O O . ASP A 1 708 ? 4.016 7.743 -26.116 1.00 76.94 708 ASP A O 1
ATOM 5463 N N . HIS A 1 709 ? 5.332 6.231 -27.120 1.00 88.31 709 HIS A N 1
ATOM 5464 C CA . HIS A 1 709 ? 4.670 5.084 -26.495 1.00 88.31 709 HIS A CA 1
ATOM 5465 C C . HIS A 1 709 ? 5.223 4.818 -25.074 1.00 88.31 709 HIS A C 1
ATOM 5467 O O . HIS A 1 709 ? 6.440 4.923 -24.867 1.00 88.31 709 HIS A O 1
ATOM 5473 N N . PRO A 1 710 ? 4.377 4.415 -24.101 1.00 94.75 710 PRO A N 1
ATOM 5474 C CA . PRO A 1 710 ? 4.788 4.115 -22.719 1.00 94.75 710 PRO A CA 1
ATOM 5475 C C . PRO A 1 710 ? 5.611 2.827 -22.582 1.00 94.75 710 PRO A C 1
ATOM 5477 O O . PRO A 1 710 ? 6.259 2.604 -21.559 1.00 94.75 710 PRO A O 1
ATOM 5480 N N . TYR A 1 711 ? 5.612 1.987 -23.613 1.00 96.38 711 TYR A N 1
ATOM 5481 C CA . TYR A 1 711 ? 6.460 0.812 -23.772 1.00 96.38 711 TYR A CA 1
ATOM 5482 C C . TYR A 1 711 ? 6.630 0.504 -25.265 1.00 96.38 711 TYR A C 1
ATOM 5484 O O . TYR A 1 711 ? 5.813 0.926 -26.078 1.00 96.38 711 TYR A O 1
ATOM 5492 N N . ASN A 1 712 ? 7.673 -0.244 -25.621 1.00 96.00 712 ASN A N 1
ATOM 5493 C CA . ASN A 1 712 ? 7.906 -0.743 -26.982 1.00 96.00 712 ASN A CA 1
ATOM 5494 C C . ASN A 1 712 ? 8.359 -2.209 -26.945 1.00 96.00 712 ASN A C 1
ATOM 5496 O O . ASN A 1 712 ? 8.953 -2.639 -25.954 1.00 96.00 712 ASN A O 1
ATOM 5500 N N . ARG A 1 713 ? 8.116 -2.970 -28.023 1.00 96.31 713 ARG A N 1
ATOM 5501 C CA . ARG A 1 713 ? 8.683 -4.323 -28.197 1.00 96.31 713 ARG A CA 1
ATOM 5502 C C . ARG A 1 713 ? 10.205 -4.282 -28.133 1.00 96.31 713 ARG A C 1
ATOM 5504 O O . ARG A 1 713 ? 10.810 -3.324 -28.599 1.00 96.31 713 ARG A O 1
ATOM 5511 N N . ILE A 1 714 ? 10.814 -5.302 -27.540 1.00 94.69 714 ILE A N 1
ATOM 5512 C CA . ILE A 1 714 ? 12.271 -5.385 -27.409 1.00 94.69 714 ILE A CA 1
ATOM 5513 C C . ILE A 1 714 ? 12.836 -5.924 -28.727 1.00 94.69 714 ILE A C 1
ATOM 5515 O O . ILE A 1 714 ? 12.474 -7.023 -29.143 1.00 94.69 714 ILE A O 1
ATOM 5519 N N . LEU A 1 715 ? 13.703 -5.155 -29.386 1.00 93.25 715 LEU A N 1
ATOM 5520 C CA . LEU A 1 715 ? 14.244 -5.480 -30.707 1.00 93.25 715 LEU A CA 1
ATOM 5521 C C . LEU A 1 715 ? 15.741 -5.787 -30.607 1.00 93.25 715 LEU A C 1
ATOM 5523 O O . LEU A 1 715 ? 16.545 -4.922 -30.251 1.00 93.25 715 LEU A O 1
ATOM 5527 N N . PHE A 1 716 ? 16.100 -7.022 -30.947 1.00 85.38 716 PHE A N 1
ATOM 5528 C CA . PHE A 1 716 ? 17.476 -7.502 -31.058 1.00 85.38 716 PHE A CA 1
ATOM 5529 C C . PHE A 1 716 ? 17.835 -7.714 -32.522 1.00 85.38 716 PHE A C 1
ATOM 5531 O O . PHE A 1 716 ? 16.961 -8.003 -33.335 1.00 85.38 716 PHE A O 1
ATOM 5538 N N . GLN A 1 717 ? 19.130 -7.681 -32.829 1.00 74.19 717 GLN A N 1
ATOM 5539 C CA . GLN A 1 717 ? 19.631 -8.462 -33.951 1.00 74.19 717 GLN A CA 1
ATOM 5540 C C . GLN A 1 717 ? 19.840 -9.902 -33.473 1.00 74.19 717 GLN A C 1
ATOM 5542 O O . GLN A 1 717 ? 20.695 -10.171 -32.620 1.00 74.19 717 GLN A O 1
ATOM 5547 N N . SER A 1 718 ? 19.030 -10.811 -34.012 1.00 58.44 718 SER A N 1
ATOM 5548 C CA . SER A 1 718 ? 19.437 -12.201 -34.195 1.00 58.44 718 SER A CA 1
ATOM 5549 C C . SER A 1 718 ? 20.610 -12.253 -35.183 1.00 58.44 718 SER A C 1
ATOM 5551 O O . SER A 1 718 ? 20.933 -11.266 -35.850 1.00 58.44 718 SER A O 1
ATOM 5553 N N . GLN A 1 719 ? 21.258 -13.411 -35.291 1.00 50.03 719 GLN A N 1
ATOM 5554 C CA . GLN A 1 719 ? 21.942 -13.718 -36.547 1.00 50.03 719 GLN A CA 1
ATOM 5555 C C . GLN A 1 719 ? 20.867 -13.906 -37.634 1.00 50.03 719 GLN A C 1
ATOM 5557 O O . GLN A 1 719 ? 19.700 -14.119 -37.299 1.00 50.03 719 GLN A O 1
ATOM 5562 N N . GLY A 1 720 ? 21.233 -13.772 -38.909 1.00 43.22 720 GLY A N 1
ATOM 5563 C CA . GLY A 1 720 ? 20.342 -14.220 -39.976 1.00 43.22 720 GLY A CA 1
ATOM 5564 C C . GLY A 1 720 ? 20.145 -15.723 -39.825 1.00 43.22 720 GLY A C 1
ATOM 5565 O O . GLY A 1 720 ? 21.126 -16.465 -39.859 1.00 43.22 720 GLY A O 1
ATOM 5566 N N . ASP A 1 721 ? 18.906 -16.138 -39.592 1.00 36.72 721 ASP A N 1
ATOM 5567 C CA . ASP A 1 721 ? 18.465 -17.442 -40.054 1.00 36.72 721 ASP A CA 1
ATOM 5568 C C . ASP A 1 721 ? 18.246 -17.232 -41.561 1.00 36.72 721 ASP A C 1
ATOM 5570 O O . ASP A 1 721 ? 17.376 -16.450 -41.947 1.00 36.72 721 ASP A O 1
ATOM 5574 N N . ASP A 1 722 ? 19.114 -17.810 -42.400 1.00 38.44 722 ASP A N 1
ATOM 5575 C CA . ASP A 1 722 ? 19.068 -17.685 -43.869 1.00 38.44 722 ASP A CA 1
ATOM 5576 C C . ASP A 1 722 ? 17.935 -18.568 -44.454 1.00 38.44 722 ASP A C 1
ATOM 5578 O O . ASP A 1 722 ? 18.140 -19.343 -45.389 1.00 38.44 722 ASP A O 1
ATOM 5582 N N . ASP A 1 723 ? 16.739 -18.467 -43.867 1.00 37.41 723 ASP A N 1
ATOM 5583 C CA . ASP A 1 723 ? 15.491 -19.065 -44.347 1.00 37.41 723 ASP A CA 1
ATOM 5584 C C . ASP A 1 723 ? 14.845 -18.114 -45.381 1.00 37.41 723 ASP A C 1
ATOM 5586 O O . ASP A 1 723 ? 13.792 -17.516 -45.154 1.00 37.41 723 ASP A O 1
ATOM 5590 N N . ASP A 1 724 ? 15.516 -17.951 -46.527 1.00 45.03 724 ASP A N 1
ATOM 5591 C CA . ASP A 1 724 ? 14.907 -17.417 -47.753 1.00 45.03 724 ASP A CA 1
ATOM 5592 C C . ASP A 1 724 ? 13.888 -18.449 -48.292 1.00 45.03 724 ASP A C 1
ATOM 5594 O O . ASP A 1 724 ? 14.270 -19.324 -49.066 1.00 45.03 724 ASP A O 1
ATOM 5598 N N . ASP A 1 725 ? 12.622 -18.380 -47.855 1.00 46.75 725 ASP A N 1
ATOM 5599 C CA . ASP A 1 725 ? 11.398 -18.621 -48.659 1.00 46.75 725 ASP A CA 1
ATOM 5600 C C . ASP A 1 725 ? 10.104 -18.501 -47.798 1.00 46.75 725 ASP A C 1
ATOM 5602 O O . ASP A 1 725 ? 10.136 -18.612 -46.574 1.00 46.75 725 ASP A O 1
ATOM 5606 N N . ASP A 1 726 ? 8.954 -18.287 -48.459 1.00 46.62 726 ASP A N 1
ATOM 5607 C CA . ASP A 1 726 ? 7.569 -18.318 -47.926 1.00 46.62 726 ASP A CA 1
ATOM 5608 C C . ASP A 1 726 ? 7.140 -17.308 -46.818 1.00 46.62 726 ASP A C 1
ATOM 5610 O O . ASP A 1 726 ? 6.827 -17.705 -45.696 1.00 46.62 726 ASP A O 1
ATOM 5614 N N . ASP A 1 727 ? 6.928 -16.022 -47.169 1.00 37.62 727 ASP A N 1
ATOM 5615 C CA . ASP A 1 727 ? 5.834 -15.204 -46.564 1.00 37.62 727 ASP A CA 1
ATOM 5616 C C . ASP A 1 727 ? 5.375 -13.996 -47.442 1.00 37.62 727 ASP A C 1
ATOM 5618 O O . ASP A 1 727 ? 5.226 -12.865 -46.971 1.00 37.62 727 ASP A O 1
ATOM 5622 N N . ASP A 1 728 ? 5.141 -14.201 -48.751 1.00 43.44 728 ASP A N 1
ATOM 5623 C CA . ASP A 1 728 ? 4.676 -13.149 -49.694 1.00 43.44 728 ASP A CA 1
ATOM 5624 C C . ASP A 1 728 ? 3.145 -12.891 -49.638 1.00 43.44 728 ASP A C 1
ATOM 5626 O O . ASP A 1 728 ? 2.454 -12.838 -50.656 1.00 43.44 728 ASP A O 1
ATOM 5630 N N . ASP A 1 729 ? 2.588 -12.728 -48.430 1.00 46.75 729 ASP A N 1
ATOM 5631 C CA . ASP A 1 729 ? 1.249 -12.147 -48.221 1.00 46.75 729 ASP A CA 1
ATOM 5632 C C . ASP A 1 729 ? 1.144 -11.349 -46.909 1.00 46.75 729 ASP A C 1
ATOM 5634 O O . ASP A 1 729 ? 0.833 -11.898 -45.850 1.00 46.75 729 ASP A O 1
ATOM 5638 N N . ARG A 1 730 ? 1.336 -10.019 -47.006 1.00 40.84 730 ARG A N 1
ATOM 5639 C CA . ARG A 1 730 ? 0.540 -8.978 -46.302 1.00 40.84 730 ARG A CA 1
ATOM 5640 C C . ARG A 1 730 ? 1.002 -7.559 -46.646 1.00 40.84 730 ARG A C 1
ATOM 5642 O O . ARG A 1 730 ? 1.772 -6.937 -45.917 1.00 40.84 730 ARG A O 1
ATOM 5649 N N . SER A 1 731 ? 0.450 -6.978 -47.712 1.00 37.12 731 SER A N 1
ATOM 5650 C CA . SER A 1 731 ? 0.613 -5.538 -47.988 1.00 37.12 731 SER A CA 1
ATOM 5651 C C . SER A 1 731 ? -0.635 -4.864 -48.575 1.00 37.12 731 SER A C 1
ATOM 5653 O O . SER A 1 731 ? -0.582 -4.151 -49.576 1.00 37.12 731 SER A O 1
ATOM 5655 N N . ARG A 1 732 ? -1.788 -5.025 -47.906 1.00 32.28 732 ARG A N 1
ATOM 5656 C CA . ARG A 1 732 ? -2.962 -4.169 -48.155 1.00 32.28 732 ARG A CA 1
ATOM 5657 C C . ARG A 1 732 ? -3.817 -3.930 -46.908 1.00 32.28 732 ARG A C 1
ATOM 5659 O O . ARG A 1 732 ? -4.743 -4.679 -46.614 1.00 32.28 732 ARG A O 1
ATOM 5666 N N . ALA A 1 733 ? -3.517 -2.844 -46.201 1.00 32.75 733 ALA A N 1
ATOM 5667 C CA . ALA A 1 733 ? -4.531 -2.160 -45.405 1.00 32.75 733 ALA A CA 1
ATOM 5668 C C . ALA A 1 733 ? -5.470 -1.389 -46.360 1.00 32.75 733 ALA A C 1
ATOM 5670 O O . ALA A 1 733 ? -4.988 -0.889 -47.380 1.00 32.75 733 ALA A O 1
ATOM 5671 N N . PRO A 1 734 ? -6.781 -1.305 -46.081 1.00 37.22 734 PRO A N 1
ATOM 5672 C CA . PRO A 1 734 ? -7.666 -0.366 -46.758 1.00 37.22 734 PRO A CA 1
ATOM 5673 C C . PRO A 1 734 ? -7.517 1.038 -46.151 1.00 37.22 734 PRO A C 1
ATOM 5675 O O . PRO A 1 734 ? -7.442 1.181 -44.931 1.00 37.22 734 PRO A O 1
ATOM 5678 N N . ASP A 1 735 ? -7.505 2.067 -46.998 1.00 31.66 735 ASP A N 1
ATOM 5679 C CA . ASP A 1 735 ? -7.615 3.462 -46.568 1.00 31.66 735 ASP A CA 1
ATOM 5680 C C . ASP A 1 735 ? -9.102 3.828 -46.384 1.00 31.66 735 ASP A C 1
ATOM 5682 O O . ASP A 1 735 ? -9.864 3.850 -47.353 1.00 31.66 735 ASP A O 1
ATOM 5686 N N . ASP A 1 736 ? -9.519 4.122 -45.149 1.00 35.88 736 ASP A N 1
ATOM 5687 C CA . ASP A 1 736 ? -10.860 4.636 -44.833 1.00 35.88 736 ASP A CA 1
ATOM 5688 C C . ASP A 1 736 ? -10.912 6.164 -45.017 1.00 35.88 736 ASP A C 1
ATOM 5690 O O . ASP A 1 736 ? -10.613 6.908 -44.082 1.00 35.88 736 ASP A O 1
ATOM 5694 N N . ASP A 1 737 ? -11.311 6.654 -46.200 1.00 34.38 737 ASP A N 1
ATOM 5695 C CA . ASP A 1 737 ? -11.633 8.084 -46.379 1.00 34.38 737 ASP A CA 1
ATOM 5696 C C . ASP A 1 737 ? -12.587 8.368 -47.569 1.00 34.38 737 ASP A C 1
ATOM 5698 O O . ASP A 1 737 ? -12.166 8.737 -48.668 1.00 34.38 737 ASP A O 1
ATOM 5702 N N . ALA A 1 738 ? -13.904 8.187 -47.372 1.00 30.95 738 ALA A N 1
ATOM 5703 C CA . ALA A 1 738 ? -14.942 8.676 -48.298 1.00 30.95 738 ALA A CA 1
ATOM 5704 C C . ALA A 1 738 ? -16.345 8.757 -47.655 1.00 30.95 738 ALA A C 1
ATOM 5706 O O . ALA A 1 738 ? -17.102 7.787 -47.649 1.00 30.95 738 ALA A O 1
ATOM 5707 N N . ALA A 1 739 ? -16.751 9.940 -47.184 1.00 33.25 739 ALA A N 1
ATOM 5708 C CA . ALA A 1 739 ? -18.139 10.210 -46.797 1.00 33.25 739 ALA A CA 1
ATOM 5709 C C . ALA A 1 739 ? -18.913 10.925 -47.921 1.00 33.25 739 ALA A C 1
ATOM 5711 O O . ALA A 1 739 ? -18.446 11.952 -48.413 1.00 33.25 739 ALA A O 1
ATOM 5712 N N . SER A 1 740 ? -20.117 10.453 -48.288 1.00 31.78 740 SER A N 1
ATOM 5713 C CA . SER A 1 740 ? -21.264 11.318 -48.665 1.00 31.78 740 SER A CA 1
ATOM 5714 C C . SER A 1 740 ? -22.563 10.567 -49.039 1.00 31.78 740 SER A C 1
ATOM 5716 O O . SER A 1 740 ? -22.546 9.546 -49.712 1.00 31.78 740 SER A O 1
ATOM 5718 N N . ASN A 1 741 ? -23.690 11.184 -48.655 1.00 28.92 741 ASN A N 1
ATOM 5719 C CA . ASN A 1 741 ? -25.017 11.195 -49.301 1.00 28.92 741 ASN A CA 1
ATOM 5720 C C . ASN A 1 741 ? -25.812 9.891 -49.561 1.00 28.92 741 ASN A C 1
ATOM 5722 O O . ASN A 1 741 ? -25.769 9.345 -50.660 1.00 28.92 741 ASN A O 1
ATOM 5726 N N . ALA A 1 742 ? -26.719 9.565 -48.627 1.00 30.28 742 ALA A N 1
ATOM 5727 C CA . ALA A 1 742 ? -28.177 9.417 -48.855 1.00 30.28 742 ALA A CA 1
ATOM 5728 C C . ALA A 1 742 ? -28.879 9.311 -47.473 1.00 30.28 742 ALA A C 1
ATOM 5730 O O . ALA A 1 742 ? -28.592 8.385 -46.725 1.00 30.28 742 ALA A O 1
ATOM 5731 N N . THR A 1 743 ? -29.543 10.341 -46.931 1.00 29.78 743 THR A N 1
ATOM 5732 C CA . THR A 1 743 ? -30.950 10.765 -47.167 1.00 29.78 743 THR A CA 1
ATOM 5733 C C . THR A 1 743 ? -32.010 9.680 -46.926 1.00 29.78 743 THR A C 1
ATOM 5735 O O . THR A 1 743 ? -32.199 8.857 -47.811 1.00 29.78 743 THR A O 1
ATOM 5738 N N . GLU A 1 744 ? -32.723 9.807 -45.790 1.00 32.34 744 GLU A N 1
ATOM 5739 C CA . GLU A 1 744 ? -34.157 9.487 -45.547 1.00 32.34 744 GLU A CA 1
ATOM 5740 C C . GLU A 1 744 ? -34.610 8.016 -45.787 1.00 32.34 744 GLU A C 1
ATOM 5742 O O . GLU A 1 744 ? -34.226 7.361 -46.744 1.00 32.34 744 GLU A O 1
ATOM 5747 N N . ASP A 1 745 ? -35.391 7.368 -44.913 1.00 29.08 745 ASP A N 1
ATOM 5748 C CA . ASP A 1 745 ? -36.692 7.808 -44.373 1.00 29.08 745 ASP A CA 1
ATOM 5749 C C . ASP A 1 745 ? -37.000 7.215 -42.957 1.00 29.08 745 ASP A C 1
ATOM 5751 O O . ASP A 1 745 ? -36.111 6.715 -42.265 1.00 29.08 745 ASP A O 1
ATOM 5755 N N . LEU A 1 746 ? -38.250 7.327 -42.492 1.00 33.50 746 LEU A N 1
ATOM 5756 C CA . LEU A 1 746 ? -38.731 7.179 -41.107 1.00 33.50 746 LEU A CA 1
ATOM 5757 C C . LEU A 1 746 ? -39.418 5.823 -40.779 1.00 33.50 746 LEU A C 1
ATOM 5759 O O . LEU A 1 746 ? -39.699 5.018 -41.662 1.00 33.50 746 LEU A O 1
ATOM 5763 N N . THR A 1 747 ? -39.837 5.671 -39.505 1.00 31.03 747 THR A N 1
ATOM 5764 C CA . THR A 1 747 ? -40.768 4.648 -38.929 1.00 31.03 747 THR A CA 1
ATOM 5765 C C . THR A 1 747 ? -40.198 3.232 -38.679 1.00 31.03 747 THR A C 1
ATOM 5767 O O . THR A 1 747 ? -39.268 2.823 -39.359 1.00 31.03 747 THR A O 1
ATOM 5770 N N . ALA A 1 748 ? -40.697 2.400 -37.743 1.00 33.44 748 ALA A N 1
ATOM 5771 C CA . ALA A 1 748 ? -41.437 2.595 -36.472 1.00 33.44 748 ALA A CA 1
ATOM 5772 C C . ALA A 1 748 ? -41.417 1.274 -35.634 1.00 33.44 748 ALA A C 1
ATOM 5774 O O . ALA A 1 748 ? -40.792 0.297 -36.041 1.00 33.44 748 ALA A O 1
ATOM 5775 N N . ASP A 1 749 ? -42.078 1.256 -34.468 1.00 32.72 749 ASP A N 1
ATOM 5776 C CA . ASP A 1 749 ? -42.127 0.177 -33.455 1.00 32.72 749 ASP A CA 1
ATOM 5777 C C . ASP A 1 749 ? -42.416 -1.269 -33.934 1.00 32.72 749 ASP A C 1
ATOM 5779 O O . ASP A 1 749 ? -43.245 -1.498 -34.814 1.00 32.72 749 ASP A O 1
ATOM 5783 N N . GLY A 1 750 ? -41.868 -2.269 -33.215 1.00 31.02 750 GLY A N 1
ATOM 5784 C CA . GLY A 1 750 ? -42.360 -3.662 -33.249 1.00 31.02 750 GLY A CA 1
ATOM 5785 C C . GLY A 1 750 ? -41.377 -4.743 -32.740 1.00 31.02 750 GLY A C 1
ATOM 5786 O O . GLY A 1 750 ? -40.330 -4.920 -33.357 1.00 31.02 750 GLY A O 1
ATOM 5787 N N . PRO A 1 751 ? -41.680 -5.499 -31.657 1.00 41.75 751 PRO A N 1
ATOM 5788 C CA . PRO A 1 751 ? -40.783 -6.528 -31.100 1.00 41.75 751 PRO A CA 1
ATOM 5789 C C . PRO A 1 751 ? -41.282 -7.982 -31.415 1.00 41.75 751 PRO A C 1
ATOM 5791 O O . PRO A 1 751 ? -42.059 -8.159 -32.353 1.00 41.75 751 PRO A O 1
ATOM 5794 N N . PRO A 1 752 ? -40.795 -9.072 -30.776 1.00 51.66 752 PRO A N 1
ATOM 5795 C CA . PRO A 1 752 ? -39.934 -10.066 -31.430 1.00 51.66 752 PRO A CA 1
ATOM 5796 C C . PRO A 1 752 ? -40.579 -11.460 -31.614 1.00 51.66 752 PRO A C 1
ATOM 5798 O O . PRO A 1 752 ? -41.592 -11.773 -30.985 1.00 51.66 752 PRO A O 1
ATOM 5801 N N . LYS A 1 753 ? -39.953 -12.350 -32.407 1.00 34.12 753 LYS A N 1
ATOM 5802 C CA . LYS A 1 753 ? -40.268 -13.796 -32.439 1.00 34.12 753 LYS A CA 1
ATOM 5803 C C . LYS A 1 753 ? -39.058 -14.682 -32.763 1.00 34.12 753 LYS A C 1
ATOM 5805 O O . LYS A 1 753 ? -38.272 -14.313 -33.627 1.00 34.12 753 LYS A O 1
ATOM 5810 N N . ALA A 1 754 ? -39.079 -15.876 -32.154 1.00 37.28 754 ALA A N 1
ATOM 5811 C CA . ALA A 1 754 ? -38.148 -17.008 -32.281 1.00 37.28 754 ALA A CA 1
ATOM 5812 C C . ALA A 1 754 ? -36.733 -16.737 -31.739 1.00 37.28 754 ALA A C 1
ATOM 5814 O O . ALA A 1 754 ? -35.827 -16.439 -32.542 1.00 37.28 754 ALA A O 1
#

Nearest PDB structures (foldseek):
  3ega-assembly1_A  TM=8.545E-01  e=1.682E-20  Homo sapiens
  3egb-assembly1_A  TM=8.232E-01  e=2.348E-20  Homo sapiens
  3egb-assembly2_B  TM=8.390E-01  e=5.185E-18  Homo sapiens

Solvent-accessible surface area (backbone atoms only — not comparable to full-atom values): 45422 Å² total; per-residue (Å²): 130,81,89,89,88,80,87,87,88,88,83,90,78,88,78,88,83,92,81,89,82,86,85,86,84,81,87,78,88,83,89,83,82,90,82,88,84,90,82,88,82,89,80,89,83,83,88,86,87,86,86,85,80,88,80,87,87,80,90,84,83,86,90,82,89,81,87,92,87,88,83,90,84,83,89,88,89,87,92,80,89,84,90,88,85,88,80,90,83,83,88,86,90,86,86,83,72,98,74,78,93,75,79,98,73,83,76,59,69,51,50,44,31,71,59,45,43,47,58,31,38,80,70,75,39,45,86,37,29,47,33,32,38,57,47,38,61,70,53,48,49,75,56,65,78,66,51,46,28,85,44,43,17,51,51,31,43,59,52,69,41,54,70,69,60,10,51,52,52,6,52,67,59,47,72,44,77,66,92,64,62,48,77,68,69,56,82,52,38,64,62,39,38,75,77,68,40,54,65,65,59,14,46,41,50,38,50,31,26,39,33,38,73,39,79,43,48,67,63,40,71,41,78,67,100,64,78,63,57,54,66,86,67,52,74,66,55,53,46,53,50,49,53,36,49,51,44,17,74,75,72,53,51,64,33,43,48,24,33,38,32,29,37,4,43,46,27,20,47,50,59,91,93,45,76,45,77,42,84,63,62,43,52,70,48,73,46,55,59,59,99,63,58,63,11,67,39,64,68,56,64,40,83,39,80,52,54,91,90,47,84,87,72,76,79,75,81,77,73,65,88,46,50,66,34,37,40,38,37,41,44,73,48,47,70,46,95,87,66,49,70,45,70,34,32,35,40,32,37,31,18,24,51,27,78,60,20,38,56,45,24,30,11,35,40,92,47,94,68,26,79,46,64,38,36,31,59,33,39,68,49,100,85,68,47,89,40,55,62,29,40,63,41,32,24,29,36,40,29,36,54,50,89,91,30,52,38,36,41,25,24,41,28,50,46,98,89,31,36,33,80,39,54,66,72,29,18,65,47,72,54,58,98,85,62,66,57,64,53,35,66,70,52,47,51,56,49,52,51,52,54,49,53,53,51,52,57,60,72,70,60,71,99,74,86,84,83,86,82,86,76,81,83,84,89,77,83,82,91,78,75,75,68,75,54,66,47,34,40,55,73,41,50,26,33,41,32,41,76,94,71,74,48,73,31,24,33,16,52,40,23,42,30,19,35,64,27,86,42,66,62,47,77,34,64,74,40,90,94,50,74,41,60,65,48,77,62,15,34,40,33,45,26,47,39,41,30,38,32,41,31,38,70,54,53,52,48,52,54,52,59,52,70,69,49,90,57,100,55,54,75,67,51,51,51,34,49,59,53,42,71,57,51,32,33,13,88,88,75,69,37,58,32,45,69,55,74,52,75,62,64,49,63,70,47,59,60,57,28,33,43,22,24,28,21,69,70,15,45,40,29,35,49,51,84,72,55,64,82,44,46,44,89,85,81,59,50,72,51,64,57,36,60,54,37,71,72,84,43,68,96,72,48,76,62,77,62,52,24,21,31,11,81,66,21,43,41,33,23,61,71,44,51,50,54,39,59,72,43,59,46,51,62,32,30,55,46,76,41,52,66,41,22,35,41,59,72,62,52,49,62,41,38,77,54,97,92,46,50,39,47,25,55,64,39,70,42,63,74,85,76,88,72,89,72,92,78,98,78,87,90,78,82,83,85,91,82,87,89,84,91,83,81,89,87,84,89,80,92,85,88,91,82,137

pLDDT: mean 74.22, std 25.37, range [22.17, 98.75]

Organism: NCBI:txid2483200

Mean predicted aligned error: 18.85 Å

Radius of gyration: 36.55 Å; Cα contacts (8 Å, |Δi|>4): 1216; chains: 1; bounding box: 110×80×119 Å

Foldseek 3Di:
DDDDDDDDDDDDDDDDDDDDDDDDDDDDDDDDDDDDDDDDDDDDDDDDDDDDDDDDDDDDDDDDDDDDDDDDDDDDDDDDDDDDDDDDDDDDDDDDDLDDDDDPPDDLQWWDQPQLCVQCVVLVLNVLSSLLLVLLQRDALVNLQDDALVRQLVSLVSSVHDSVLSSVVNNLQHPCPPVNDHLLNDQDLVVVVVSPRPSSSSSSSNSNSCSNVQVSHGIDTNDDPDPLDAPDDDPVRVVLLVVLVVCCVPPVQLQWFFKWWWQAALEWEDDPNDTHGDDAWRDMDIRGDDPFAFDKAWDAKDKDADDPVCPPDDPDDDDDPNFPAKEKEWACWDQDPVRDIDHIMIMIIGIGGYRQKHKAWEWQDPDPQHPHHRNYYWDADPVRDIDDLFHRTFWMWIFGSHPPGWTAIAGGTADPVRYRYHYNQWAKDFDDVLDDQLRHVVSVVVSVVVVVVVVVVVVVDDPDDDDDDDDDDDDDDDDCPGPTDMKTAHQQFKWKDAPVVRDIWTAINSFWTARADLDSHHTHHTDRVDGRIDDAQMWMDRFAIIIGIHGPVLVVVVVVVQVVPPDPAGPQRVLQCVVVVLQFAAPPPRHRAGDDQDPVVQVPDDQQRFWKAFFQAQETGGDDPVPQPFADPPPRHDGGTGTAHEDDDCSQAPDRFFKAFPPHNYTGHPVSLVVQQPFWCWRGGPPPTDTARANSRRRHGFDDPPSGDRMDTHDTDGPDPVPPDDDPDDDDDDDPDDDDDDDDDDDDDDDDDD

Secondary structure (DSSP, 8-state):
-------------------PPP---------------------------------------------------------------------------SS----SSS-TTSEE-HHHHHHHHTTT-GGGHHHHHHHHHH--HHHHTT--HHHHHHHHHHTT--HHHHHHHHHHHHS-TTTT--TTT---HHHHHHTT--HHHHHHHHHHHHHHHTTT---EEP--S---------HHHHHHHHHHHHHHHHH-TTSEEEEEEESS-SEEEEETTEEEEES-TT-EEEEEPPSS--EEEEEEEEEEEPPTT-SSS-S-----SS-SEEEEEEEPP-B-TTSPBPPPEEEEEEEEEESSEEEEEEESS-STT-SEE--EEEEE-TTS-EE-SS-SS-EEEEEESSTT--EEEEE----TTSEEEE-TTS-EEEPPBTB--TT-HHHHHHHHHHHHHHHHHHHS----------PPPP-----------EEE--TT--EEE-TTT-SEEEE-TT--EEPPPSSSSSPPPB-TT---B--TT-EEESSS-EEEEEEHHHHHHHHHHHHT--SSS-HHHHHHHHHHHT-PBPTTT-PBP---SSHHHHHHS-GGGSEEE-TTT-BEEE--GGGGSS--TTT------EE-EE--BTTTB-S---EEETTT-EEE-HHHHHHHHH--EESSSSSSPPEE-B-TTT-PBPP-STT--SEEE-B-BPPP----------------------------------

Sequence (754 aa):
MLQRLARNLTSRHSDGERASSERVAEPSAAQASSRGTTTTLTRRGESKSQRVVLSSSGVASRPEAAAAAAAKEATSEARAEAKEEGCSGLSSGLSGSPLGDCSAEGSSEHYKMPELEKWVEERGCGEFAGACIDVCARARRRDVENYGAGELAKMCQALGFSSEWAETYGKLFEDNTLDGWVFLEIVDWEDYGEIGVKREHAVALCAVAKGVRGDFGYAIPRESRGVRRRVRLTDEEEQALREADEVAEETGEGAVYGQLVVLGYKEYRVEGSTWHPVGPRNEKFELRRRKHANGIRRANAYLQATDPKDPGGAAKKKRSSEASHSVTMSVAGSRTADGKVTGAQRVTVEYVPDAREDMFQLGRMIVPQNDFVVRGPLHLDAGGVLCGPVSRYACRLACSRLAPFQCTLYAAGFNNERDIFLSEMAPKWQLEPGEVAADDPRGQEAARARALDARATAAELEPATTKAPRRRLDSGDASDDPVAQWDALTTFGVRIWKPEIGAWREVSVHGGVHEPRQRPDVAGKRYPDEDSVLTNGTIVDLAGIQLLFESAASMRAHEKASRRQDAFDSPPDRIVARFNARRPQCPVQLHTIRLEYDDEKRKALTPDRRPYIFPACGHVHAFAPELQRVPCPLCRTRGPFVELKLEWEPSICDDEPQVAFNPCGHIVSERVARKWASLALPDNAPPNARYRPICPFCAKPLKVSNGDHPYNRILFQSQGDDDDDDDDDRSRAPDDDAASNATEDLTADGPPKA